Protein AF-0000000068953098 (afdb_homodimer)

pLDDT: mean 96.34, std 6.15, range [45.56, 98.94]

Nearest PDB structures (foldseek):
  1o9p-assembly1_B  TM=9.515E-01  e=8.679E-41  Bradyrhizobium japonicum
  1obk-assembly1_B  TM=9.467E-01  e=3.894E-40  Bradyrhizobium japonicum
  1obi-assembly1_B  TM=9.467E-01  e=7.819E-40  Bradyrhizobium japonicum
  1obl-assembly1_B  TM=9.465E-01  e=8.250E-40  Bradyrhizobium japonicum
  1o9n-assembly1_B  TM=9.454E-01  e=8.704E-40  Bradyrhizobium japonicum

Organism: Cupriavidus necator (strain ATCC 17699 / DSM 428 / KCTC 22496 / NCIMB 10442 / H16 / Stanier 337) (NCBI:txid381666)

Sequence (868 aa):
MDDFLDLPVRTLAAMVSRRELSAEAVVRAALARIAAQDAGILAWQHVGGDTAVAQARRLDAGGASGALPGVPLGAKDLMDTADMPTTYGSPIYAGHRPGVDAAAVALARSAGAVVVGKTVTTEFATFQPGPTRNPRAPADRPRTPGGSSSGSAAAVAAGMVPLAFGTQTAGSIVRPAAYCGVVGYKPTHGTLPLAGIKPLAPSLDTVGVLARRVDDAAFFIGTLARDAALADASTLRHAPLRIGICRTPHWERAGADTQAALDTAIRALERIGGTVRDFNLPQACHGLTEAQLDIMAFEALAAFAPEAREHAEDFSAAFARQLEAGRAVTGQRFHVALAYAEAARTAFNTAMAGFDVVLAPSAEGEAPAGLGATGDPIFCRMWSLLGTPCVHVPTGTGATGMPVGVTVTGPRHADARVLGMAHRLEQALGASLAMDDFLDLPVRTLAAMVSRRELSAEAVVRAALARIAAQDAGILAWQHVGGDTAVAQARRLDAGGASGALPGVPLGAKDLMDTADMPTTYGSPIYAGHRPGVDAAAVALARSAGAVVVGKTVTTEFATFQPGPTRNPRAPADRPRTPGGSSSGSAAAVAAGMVPLAFGTQTAGSIVRPAAYCGVVGYKPTHGTLPLAGIKPLAPSLDTVGVLARRVDDAAFFIGTLARDAALADASTLRHAPLRIGICRTPHWERAGADTQAALDTAIRALERIGGTVRDFNLPQACHGLTEAQLDIMAFEALAAFAPEAREHAEDFSAAFARQLEAGRAVTGQRFHVALAYAEAARTAFNTAMAGFDVVLAPSAEGEAPAGLGATGDPIFCRMWSLLGTPCVHVPTGTGATGMPVGVTVTGPRHADARVLGMAHRLEQALGASLA

Solvent-accessible surface area (backbone atoms only — not comparable to full-atom values): 40352 Å² total; per-residue (Å²): 128,76,68,64,64,74,46,58,55,68,58,44,18,49,34,26,53,69,62,75,36,52,20,37,58,50,39,50,48,30,50,51,43,38,69,72,48,33,85,82,25,40,21,60,71,41,75,37,59,69,62,27,45,53,51,18,46,50,35,52,74,72,60,27,58,61,81,29,17,28,39,43,29,35,37,31,19,46,42,27,27,47,90,43,70,31,32,34,43,37,78,89,28,70,81,33,62,39,85,48,35,7,8,51,55,28,40,40,43,69,27,24,29,31,59,40,28,24,12,27,25,10,33,65,61,44,62,38,53,50,81,33,34,19,66,74,37,52,86,92,56,46,19,15,15,22,27,14,18,20,8,22,22,25,30,28,53,67,58,32,26,55,32,14,35,23,45,24,56,40,23,8,33,38,33,3,10,30,29,32,46,22,21,6,38,38,48,26,56,72,61,49,56,62,39,53,39,75,65,42,23,72,92,28,46,24,57,30,32,25,15,77,38,54,50,44,40,31,33,51,54,12,56,68,37,49,17,66,64,33,32,44,12,55,74,48,82,80,81,85,51,33,34,19,42,33,63,67,96,56,44,89,57,46,33,71,44,24,51,48,24,47,51,53,51,50,53,36,37,42,72,74,66,30,47,78,45,83,37,81,77,51,78,70,51,71,58,35,52,62,35,33,52,45,42,41,19,34,37,29,36,44,37,39,28,32,49,54,74,76,44,52,86,66,49,52,72,58,50,47,50,45,37,52,54,10,71,72,43,45,30,57,58,39,48,51,33,53,54,46,42,55,53,22,42,54,48,47,50,61,68,37,74,83,38,68,32,32,39,30,53,32,37,43,37,55,47,50,80,38,55,81,45,27,70,68,43,78,58,24,24,41,46,27,57,54,24,25,19,36,34,26,42,54,66,50,58,34,95,86,60,35,19,26,21,28,24,30,24,41,51,62,80,40,46,34,58,28,44,23,51,44,30,52,46,51,52,40,48,52,56,66,75,95,128,75,68,65,64,74,46,57,54,69,58,45,17,50,34,26,52,70,63,75,36,52,20,37,59,48,38,50,47,30,51,50,44,38,70,72,47,33,87,81,23,38,20,60,72,41,75,36,60,70,61,26,44,53,50,19,46,50,35,51,72,72,59,26,59,62,82,30,18,26,40,43,27,35,36,29,19,45,42,26,27,47,90,43,72,32,30,33,46,36,78,87,28,71,83,34,63,39,86,48,36,6,10,53,56,28,40,41,44,69,27,24,30,32,60,39,28,25,12,28,24,11,33,66,59,44,63,38,53,51,81,32,33,19,68,74,38,52,86,91,56,45,19,16,14,22,28,13,20,20,7,20,22,25,31,28,53,66,58,31,27,56,33,12,36,24,45,26,55,40,22,9,33,37,32,4,9,30,30,31,45,22,20,6,38,39,48,26,54,71,62,49,56,62,39,51,39,74,64,43,24,72,93,29,46,24,57,30,32,25,16,76,37,55,52,44,40,31,32,52,52,12,57,66,37,49,17,65,63,34,31,44,13,55,75,49,84,75,69,90,49,35,34,18,42,31,65,67,97,56,46,89,56,45,33,70,44,23,52,49,22,47,50,52,50,50,52,36,37,42,73,74,65,31,46,78,43,82,35,79,77,52,80,70,50,71,58,35,51,63,33,32,52,44,43,42,19,34,36,30,36,45,37,40,27,31,50,53,74,77,42,52,87,65,50,51,72,58,51,47,48,45,37,52,55,10,72,73,44,45,29,56,56,38,51,50,33,53,53,46,41,55,53,22,42,54,50,48,50,60,68,38,73,83,38,66,32,32,39,30,55,31,37,44,36,53,46,52,78,37,56,82,45,27,72,68,42,77,60,24,24,41,47,26,55,54,26,24,19,37,34,26,42,54,65,52,58,35,94,86,60,34,20,24,22,30,22,29,23,40,52,63,81,40,46,35,60,28,44,22,50,44,30,51,46,49,50,41,48,52,55,64,76,94

Structure (mmCIF, N/CA/C/O backbone):
data_AF-0000000068953098-model_v1
#
loop_
_entity.id
_entity.type
_entity.pdbx_description
1 polymer Amidase
#
loop_
_atom_site.group_PDB
_atom_site.id
_atom_site.type_symbol
_atom_site.label_atom_id
_atom_site.label_alt_id
_atom_site.label_comp_id
_atom_site.label_asym_id
_atom_site.label_entity_id
_atom_site.label_seq_id
_atom_site.pdbx_PDB_ins_code
_atom_site.Cartn_x
_atom_site.Cartn_y
_atom_site.Cartn_z
_atom_site.occupancy
_atom_site.B_iso_or_equiv
_atom_site.auth_seq_id
_atom_site.auth_comp_id
_atom_site.auth_asym_id
_atom_site.auth_atom_id
_atom_site.pdbx_PDB_model_num
ATOM 1 N N . MET A 1 1 ? -0.558 28.578 32.344 1 50.16 1 MET A N 1
ATOM 2 C CA . MET A 1 1 ? -0.69 27.719 31.172 1 50.16 1 MET A CA 1
ATOM 3 C C . MET A 1 1 ? 0.66 27.5 30.484 1 50.16 1 MET A C 1
ATOM 5 O O . MET A 1 1 ? 1.492 28.406 30.453 1 50.16 1 MET A O 1
ATOM 9 N N . ASP A 1 2 ? 1.173 26.234 30.469 1 69.75 2 ASP A N 1
ATOM 10 C CA . ASP A 1 2 ? 2.547 25.906 30.109 1 69.75 2 ASP A CA 1
ATOM 11 C C . ASP A 1 2 ? 2.85 26.359 28.672 1 69.75 2 ASP A C 1
ATOM 13 O O . ASP A 1 2 ? 2.477 25.672 27.719 1 69.75 2 ASP A O 1
ATOM 17 N N . ASP A 1 3 ? 3.389 27.562 28.516 1 83.06 3 ASP A N 1
ATOM 18 C CA . ASP A 1 3 ? 3.676 28.328 27.312 1 83.06 3 ASP A CA 1
ATOM 19 C C . ASP A 1 3 ? 4.633 27.562 26.391 1 83.06 3 ASP A C 1
ATOM 21 O O . ASP A 1 3 ? 4.691 27.828 25.188 1 83.06 3 ASP A O 1
ATOM 25 N N . PHE A 1 4 ? 5.191 26.484 26.969 1 90.06 4 PHE A N 1
ATOM 26 C CA . PHE A 1 4 ? 6.215 25.828 26.156 1 90.06 4 PHE A CA 1
ATOM 27 C C . PHE A 1 4 ? 5.582 24.906 25.109 1 90.06 4 PHE A C 1
ATOM 29 O O . PHE A 1 4 ? 6.238 24.516 24.156 1 90.06 4 PHE A O 1
ATOM 36 N N . LEU A 1 5 ? 4.246 24.594 25.203 1 91.25 5 LEU A N 1
ATOM 37 C CA . LEU A 1 5 ? 3.562 23.766 24.203 1 91.25 5 LEU A CA 1
ATOM 38 C C . LEU A 1 5 ? 3.379 24.516 22.906 1 91.25 5 LEU A C 1
ATOM 40 O O . LEU A 1 5 ? 3.074 23.922 21.875 1 91.25 5 LEU A O 1
ATOM 44 N N . ASP A 1 6 ? 3.555 25.797 22.984 1 94.12 6 ASP A N 1
ATOM 45 C CA . ASP A 1 6 ? 3.35 26.625 21.797 1 94.12 6 ASP A CA 1
ATOM 46 C C . ASP A 1 6 ? 4.664 26.844 21.047 1 94.12 6 ASP A C 1
ATOM 48 O O . ASP A 1 6 ? 4.676 27.438 19.969 1 94.12 6 ASP A O 1
ATOM 52 N N . LEU A 1 7 ? 5.766 26.328 21.594 1 96.06 7 LEU A N 1
ATOM 53 C CA . LEU A 1 7 ? 7.07 26.469 20.953 1 96.06 7 LEU A CA 1
ATOM 54 C C . LEU A 1 7 ? 7.156 25.594 19.703 1 96.06 7 LEU A C 1
ATOM 56 O O . LEU A 1 7 ? 6.449 24.578 19.594 1 96.06 7 LEU A O 1
ATOM 60 N N . PRO A 1 8 ? 8.031 26.094 18.734 1 97.06 8 PRO A N 1
ATOM 61 C CA . PRO A 1 8 ? 8.32 25.172 17.625 1 97.06 8 PRO A CA 1
ATOM 62 C C . PRO A 1 8 ? 8.828 23.812 18.109 1 97.06 8 PRO A C 1
ATOM 64 O O . PRO A 1 8 ? 9.57 23.734 19.078 1 97.06 8 PRO A O 1
ATOM 67 N N . VAL A 1 9 ? 8.453 22.766 17.422 1 97.75 9 VAL A N 1
ATOM 68 C CA . VAL A 1 9 ? 8.758 21.391 17.797 1 97.75 9 VAL A CA 1
ATOM 69 C C . VAL A 1 9 ? 10.266 21.219 17.938 1 97.75 9 VAL A C 1
ATOM 71 O O . VAL A 1 9 ? 10.734 20.547 18.875 1 97.75 9 VAL A O 1
ATOM 74 N N . ARG A 1 10 ? 11.07 21.844 17.047 1 96.62 10 ARG A N 1
ATOM 75 C CA . ARG A 1 10 ? 12.523 21.75 17.141 1 96.62 10 ARG A CA 1
ATOM 76 C C . ARG A 1 10 ? 13.023 22.328 18.453 1 96.62 10 ARG A C 1
ATOM 78 O O . ARG A 1 10 ? 13.945 21.781 19.062 1 96.62 10 ARG A O 1
ATOM 85 N N . THR A 1 11 ? 12.445 23.453 18.797 1 96.81 11 THR A N 1
ATOM 86 C CA . THR A 1 11 ? 12.836 24.109 20.031 1 96.81 11 THR A CA 1
ATOM 87 C C . THR A 1 11 ? 12.445 23.266 21.25 1 96.81 11 THR A C 1
ATOM 89 O O . THR A 1 11 ? 13.25 23.094 22.172 1 96.81 11 THR A O 1
ATOM 92 N N . LEU A 1 12 ? 11.266 22.766 21.219 1 97.12 12 LEU A N 1
ATOM 93 C CA . LEU A 1 12 ? 10.773 21.938 22.312 1 97.12 12 LEU A CA 1
ATOM 94 C C . LEU A 1 12 ? 11.656 20.688 22.469 1 97.12 12 LEU A C 1
ATOM 96 O O . LEU A 1 12 ? 12.062 20.359 23.594 1 97.12 12 LEU A O 1
ATOM 100 N N . ALA A 1 13 ? 11.945 19.969 21.406 1 97.25 13 ALA A N 1
ATOM 101 C CA . ALA A 1 13 ? 12.773 18.766 21.422 1 97.25 13 ALA A CA 1
ATOM 102 C C . ALA A 1 13 ? 14.172 19.078 21.953 1 97.25 13 ALA A C 1
ATOM 104 O O . ALA A 1 13 ? 14.734 18.297 22.719 1 97.25 13 ALA A O 1
ATOM 105 N N . ALA A 1 14 ? 14.711 20.188 21.531 1 96.44 14 ALA A N 1
ATOM 106 C CA . ALA A 1 14 ? 16.047 20.594 21.969 1 96.44 14 ALA A CA 1
ATOM 107 C C . ALA A 1 14 ? 16.062 20.859 23.469 1 96.44 14 ALA A C 1
ATOM 109 O O . ALA A 1 14 ? 17.031 20.5 24.156 1 96.44 14 ALA A O 1
ATOM 110 N N . MET A 1 15 ? 15.055 21.5 23.938 1 96.62 15 MET A N 1
ATOM 111 C CA . MET A 1 15 ? 14.969 21.812 25.375 1 96.62 15 MET A CA 1
ATOM 112 C C . MET A 1 15 ? 14.898 20.531 26.188 1 96.62 15 MET A C 1
ATOM 114 O O . MET A 1 15 ? 15.5 20.438 27.266 1 96.62 15 MET A O 1
ATOM 118 N N . VAL A 1 16 ? 14.18 19.547 25.719 1 97.12 16 VAL A N 1
ATOM 119 C CA . VAL A 1 16 ? 14.086 18.266 26.406 1 97.12 16 VAL A CA 1
ATOM 120 C C . VAL A 1 16 ? 15.43 17.547 26.344 1 97.12 16 VAL A C 1
ATOM 122 O O . VAL A 1 16 ? 15.883 16.984 27.344 1 97.12 16 VAL A O 1
ATOM 125 N N . SER A 1 17 ? 16.062 17.531 25.172 1 95.69 17 SER A N 1
ATOM 126 C CA . SER A 1 17 ? 17.359 16.891 25 1 95.69 17 SER A CA 1
ATOM 127 C C . SER A 1 17 ? 18.406 17.484 25.938 1 95.69 17 SER A C 1
ATOM 129 O O . SER A 1 17 ? 19.281 16.781 26.422 1 95.69 17 SER A O 1
ATOM 131 N N . ARG A 1 18 ? 18.266 18.781 26.203 1 94.81 18 ARG A N 1
ATOM 132 C CA . ARG A 1 18 ? 19.219 19.5 27.047 1 94.81 18 ARG A CA 1
ATOM 133 C C . ARG A 1 18 ? 18.797 19.438 28.516 1 94.81 18 ARG A C 1
ATOM 135 O O . ARG A 1 18 ? 19.438 20.047 29.375 1 94.81 18 ARG A O 1
ATOM 142 N N . ARG A 1 19 ? 17.672 18.875 28.781 1 95 19 ARG A N 1
ATOM 143 C CA . ARG A 1 19 ? 17.141 18.656 30.125 1 95 19 ARG A CA 1
ATOM 144 C C . ARG A 1 19 ? 16.703 19.969 30.75 1 95 19 ARG A C 1
ATOM 146 O O . ARG A 1 19 ? 16.688 20.109 31.984 1 95 19 ARG A O 1
ATOM 153 N N . GLU A 1 20 ? 16.453 20.906 29.859 1 95.44 20 GLU A N 1
ATOM 154 C CA . GLU A 1 20 ? 15.828 22.141 30.328 1 95.44 20 GLU A CA 1
ATOM 155 C C . GLU A 1 20 ? 14.352 21.922 30.656 1 95.44 20 GLU A C 1
ATOM 157 O O . GLU A 1 20 ? 13.781 22.656 31.469 1 95.44 20 GLU A O 1
ATOM 162 N N . LEU A 1 21 ? 13.758 21 30 1 95.38 21 LEU A N 1
ATOM 163 C CA . LEU A 1 21 ? 12.422 20.469 30.234 1 95.38 21 LEU A CA 1
ATOM 164 C C . LEU A 1 21 ? 12.43 18.953 30.281 1 95.38 21 LEU A C 1
ATOM 166 O O . LEU A 1 21 ? 13.234 18.312 29.578 1 95.38 21 LEU A O 1
ATOM 170 N N . SER A 1 22 ? 11.602 18.422 31.109 1 96.69 22 SER A N 1
ATOM 171 C CA . SER A 1 22 ? 11.469 16.969 31.047 1 96.69 22 SER A CA 1
ATOM 172 C C . SER A 1 22 ? 10.375 16.562 30.062 1 96.69 22 SER A C 1
ATOM 174 O O . SER A 1 22 ? 9.414 17.312 29.859 1 96.69 22 SER A O 1
ATOM 176 N N . ALA A 1 23 ? 10.562 15.391 29.516 1 97.56 23 ALA A N 1
ATOM 177 C CA . ALA A 1 23 ? 9.516 14.836 28.672 1 97.56 23 ALA A CA 1
ATOM 178 C C . ALA A 1 23 ? 8.195 14.719 29.422 1 97.56 23 ALA A C 1
ATOM 180 O O . ALA A 1 23 ? 7.133 15.008 28.875 1 97.56 23 ALA A O 1
ATOM 181 N N . GLU A 1 24 ? 8.273 14.32 30.656 1 97.81 24 GLU A N 1
ATOM 182 C CA . GLU A 1 24 ? 7.074 14.188 31.484 1 97.81 24 GLU A CA 1
ATOM 183 C C . GLU A 1 24 ? 6.344 15.516 31.625 1 97.81 24 GLU A C 1
ATOM 185 O O . GLU A 1 24 ? 5.113 15.57 31.531 1 97.81 24 GLU A O 1
ATOM 190 N N . ALA A 1 25 ? 7.113 16.562 31.859 1 97.38 25 ALA A N 1
ATOM 191 C CA . ALA A 1 25 ? 6.492 17.875 32 1 97.38 25 ALA A CA 1
ATOM 192 C C . ALA A 1 25 ? 5.754 18.281 30.734 1 97.38 25 ALA A C 1
ATOM 194 O O . ALA A 1 25 ? 4.652 18.828 30.797 1 97.38 25 ALA A O 1
ATOM 195 N N . VAL A 1 26 ? 6.375 18.016 29.609 1 97.69 26 VAL A N 1
ATOM 196 C CA . VAL A 1 26 ? 5.789 18.375 28.328 1 97.69 26 VAL A CA 1
ATOM 197 C C . VAL A 1 26 ? 4.508 17.578 28.109 1 97.69 26 VAL A C 1
ATOM 199 O O . VAL A 1 26 ? 3.473 18.141 27.75 1 97.69 26 VAL A O 1
ATOM 202 N N . VAL A 1 27 ? 4.527 16.297 28.375 1 98.06 27 VAL A N 1
ATOM 203 C CA . VAL A 1 27 ? 3.4 15.391 28.141 1 98.06 27 VAL A CA 1
ATOM 204 C C . VAL A 1 27 ? 2.26 15.734 29.094 1 98.06 27 VAL A C 1
ATOM 206 O O . VAL A 1 27 ? 1.095 15.773 28.688 1 98.06 27 VAL A O 1
ATOM 209 N N . ARG A 1 28 ? 2.568 16.047 30.297 1 97.88 28 ARG A N 1
ATOM 210 C CA . ARG A 1 28 ? 1.547 16.422 31.281 1 97.88 28 ARG A CA 1
ATOM 211 C C . ARG A 1 28 ? 0.877 17.734 30.891 1 97.88 28 ARG A C 1
ATOM 213 O O . ARG A 1 28 ? -0.322 17.906 31.109 1 97.88 28 ARG A O 1
ATOM 220 N N . ALA A 1 29 ? 1.674 18.625 30.375 1 97.75 29 ALA A N 1
ATOM 221 C CA . ALA A 1 29 ? 1.097 19.891 29.906 1 97.75 29 ALA A CA 1
ATOM 222 C C . ALA A 1 29 ? 0.089 19.641 28.781 1 97.75 29 ALA A C 1
ATOM 224 O O . ALA A 1 29 ? -0.978 20.266 28.75 1 97.75 29 ALA A O 1
ATOM 225 N N . ALA A 1 30 ? 0.42 18.797 27.828 1 98.19 30 ALA A N 1
ATOM 226 C CA . ALA A 1 30 ? -0.498 18.453 26.75 1 98.19 30 ALA A CA 1
ATOM 227 C C . ALA A 1 30 ? -1.767 17.797 27.297 1 98.19 30 ALA A C 1
ATOM 229 O O . ALA A 1 30 ? -2.877 18.156 26.891 1 98.19 30 ALA A O 1
ATOM 230 N N . LEU A 1 31 ? -1.582 16.875 28.219 1 98.44 31 LEU A N 1
ATOM 231 C CA . LEU A 1 31 ? -2.717 16.172 28.812 1 98.44 31 LEU A CA 1
ATOM 232 C C . LEU A 1 31 ? -3.623 17.125 29.578 1 98.44 31 LEU A C 1
ATOM 234 O O . LEU A 1 31 ? -4.848 16.984 29.547 1 98.44 31 LEU A O 1
ATOM 238 N N . ALA A 1 32 ? -3.045 18.078 30.219 1 97.94 32 ALA A N 1
ATOM 239 C CA . ALA A 1 32 ? -3.826 19.062 30.938 1 97.94 32 ALA A CA 1
ATOM 240 C C . ALA A 1 32 ? -4.656 19.922 29.984 1 97.94 32 ALA A C 1
ATOM 242 O O . ALA A 1 32 ? -5.816 20.234 30.266 1 97.94 32 ALA A O 1
ATOM 243 N N . ARG A 1 33 ? -4.043 20.297 28.922 1 97.75 33 ARG A N 1
ATOM 244 C CA . ARG A 1 33 ? -4.77 21.094 27.938 1 97.75 33 ARG A CA 1
ATOM 245 C C . ARG A 1 33 ? -5.891 20.266 27.297 1 97.75 33 ARG A C 1
ATOM 247 O O . ARG A 1 33 ? -6.973 20.797 27.031 1 97.75 33 ARG A O 1
ATOM 254 N N . ILE A 1 34 ? -5.617 19 26.984 1 98.5 34 ILE A N 1
ATOM 255 C CA . ILE A 1 34 ? -6.645 18.094 26.469 1 98.5 34 ILE A CA 1
ATOM 256 C C . ILE A 1 34 ? -7.816 18.031 27.438 1 98.5 34 ILE A C 1
ATOM 258 O O . ILE A 1 34 ? -8.969 18.203 27.047 1 98.5 34 ILE A O 1
ATOM 262 N N . ALA A 1 35 ? -7.527 17.844 28.656 1 98.12 35 ALA A N 1
ATOM 263 C CA . ALA A 1 35 ? -8.562 17.734 29.688 1 98.12 35 ALA A CA 1
ATOM 264 C C . ALA A 1 35 ? -9.398 19.016 29.766 1 98.12 35 ALA A C 1
ATOM 266 O O . ALA A 1 35 ? -10.609 18.953 30 1 98.12 35 ALA A O 1
ATOM 267 N N . ALA A 1 36 ? -8.766 20.094 29.562 1 97.56 36 ALA A N 1
ATOM 268 C CA . ALA A 1 36 ? -9.414 21.391 29.734 1 97.56 36 ALA A CA 1
ATOM 269 C C . ALA A 1 36 ? -10.312 21.719 28.531 1 97.56 36 ALA A C 1
ATOM 271 O O . ALA A 1 36 ? -11.328 22.391 28.688 1 97.56 36 ALA A O 1
ATOM 272 N N . GLN A 1 37 ? -9.938 21.203 27.391 1 97.62 37 GLN A N 1
ATOM 273 C CA . GLN A 1 37 ? -10.562 21.766 26.188 1 97.62 37 GLN A CA 1
ATOM 274 C C . GLN A 1 37 ? -11.422 20.719 25.484 1 97.62 37 GLN A C 1
ATOM 276 O O . GLN A 1 37 ? -12.352 21.062 24.75 1 97.62 37 GLN A O 1
ATOM 281 N N . ASP A 1 38 ? -11.18 19.422 25.625 1 98.25 38 ASP A N 1
ATOM 282 C CA . ASP A 1 38 ? -11.672 18.438 24.672 1 98.25 38 ASP A CA 1
ATOM 283 C C . ASP A 1 38 ? -13.148 18.141 24.891 1 98.25 38 ASP A C 1
ATOM 285 O O . ASP A 1 38 ? -13.82 17.594 24.016 1 98.25 38 ASP A O 1
ATOM 289 N N . ALA A 1 39 ? -13.688 18.484 26.062 1 97.62 39 ALA A N 1
ATOM 290 C CA . ALA A 1 39 ? -15.117 18.281 26.297 1 97.62 39 ALA A CA 1
ATOM 291 C C . ALA A 1 39 ? -15.961 19.047 25.297 1 97.62 39 ALA A C 1
ATOM 293 O O . ALA A 1 39 ? -17.031 18.594 24.906 1 97.62 39 ALA A O 1
ATOM 294 N N . GLY A 1 40 ? -15.516 20.203 24.844 1 97.5 40 GLY A N 1
ATOM 295 C CA . GLY A 1 40 ? -16.25 21.031 23.906 1 97.5 40 GLY A CA 1
ATOM 296 C C . GLY A 1 40 ? -15.875 20.766 22.453 1 97.5 40 GLY A C 1
ATOM 297 O O . GLY A 1 40 ? -16.625 21.125 21.547 1 97.5 40 GLY A O 1
ATOM 298 N N . ILE A 1 41 ? -14.773 20.062 22.234 1 98.5 41 ILE A N 1
ATOM 299 C CA . ILE A 1 41 ? -14.242 19.906 20.875 1 98.5 41 ILE A CA 1
ATOM 300 C C . ILE A 1 41 ? -14.391 18.453 20.422 1 98.5 41 ILE A C 1
ATOM 302 O O . ILE A 1 41 ? -14.688 18.203 19.25 1 98.5 41 ILE A O 1
ATOM 306 N N . LEU A 1 42 ? -14.164 17.547 21.328 1 98.69 42 LEU A N 1
ATOM 307 C CA . LEU A 1 42 ? -14.273 16.109 21.078 1 98.69 42 LEU A CA 1
ATOM 308 C C . LEU A 1 42 ? -13.32 15.68 19.969 1 98.69 42 LEU A C 1
ATOM 310 O O . LEU A 1 42 ? -13.727 15.023 19.016 1 98.69 42 LEU A O 1
ATOM 314 N N . ALA A 1 43 ? -12.062 16.047 20.109 1 98.88 43 ALA A N 1
ATOM 315 C CA . ALA A 1 43 ? -11.031 15.742 19.109 1 98.88 43 ALA A CA 1
ATOM 316 C C . ALA A 1 43 ? -10.461 14.352 19.328 1 98.88 43 ALA A C 1
ATOM 318 O O . ALA A 1 43 ? -9.836 13.781 18.438 1 98.88 43 ALA A O 1
ATOM 319 N N . TRP A 1 44 ? -10.672 13.781 20.484 1 98.88 44 TRP A N 1
ATOM 320 C CA . TRP A 1 44 ? -9.969 12.562 20.859 1 98.88 44 TRP A CA 1
ATOM 321 C C . TRP A 1 44 ? -10.93 11.391 20.984 1 98.88 44 TRP A C 1
ATOM 323 O O . TRP A 1 44 ? -11.938 11.477 21.703 1 98.88 44 TRP A O 1
ATOM 333 N N . GLN A 1 45 ? -10.617 10.297 20.266 1 98.69 45 GLN A N 1
ATOM 334 C CA . GLN A 1 45 ? -11.328 9.031 20.422 1 98.69 45 GLN A CA 1
ATOM 335 C C . GLN A 1 45 ? -10.906 8.312 21.703 1 98.69 45 GLN A C 1
ATOM 337 O O . GLN A 1 45 ? -11.711 7.629 22.328 1 98.69 45 GLN A O 1
ATOM 342 N N . HIS A 1 46 ? -9.648 8.43 22.031 1 98.62 46 HIS A N 1
ATOM 343 C CA . HIS A 1 46 ? -9.047 7.848 23.234 1 98.62 46 HIS A CA 1
ATOM 344 C C . HIS A 1 46 ? -7.855 8.672 23.703 1 98.62 46 HIS A C 1
ATOM 346 O O . HIS A 1 46 ? -7.016 9.078 22.891 1 98.62 46 HIS A O 1
ATOM 352 N N . VAL A 1 47 ? -7.793 9.023 24.984 1 98.69 47 VAL A N 1
ATOM 353 C CA . VAL A 1 47 ? -6.629 9.664 25.594 1 98.69 47 VAL A CA 1
ATOM 354 C C . VAL A 1 47 ? -5.898 8.664 26.484 1 98.69 47 VAL A C 1
ATOM 356 O O . VAL A 1 47 ? -6.484 8.109 27.422 1 98.69 47 VAL A O 1
ATOM 359 N N . GLY A 1 48 ? -4.641 8.383 26.125 1 97.5 48 GLY A N 1
ATOM 360 C CA . GLY A 1 48 ? -3.846 7.438 26.891 1 97.5 48 GLY A CA 1
ATOM 361 C C . GLY A 1 48 ? -2.947 8.102 27.922 1 97.5 48 GLY A C 1
ATOM 362 O O . GLY A 1 48 ? -1.727 7.934 27.891 1 97.5 48 GLY A O 1
ATOM 363 N N . GLY A 1 49 ? -3.51 8.773 28.859 1 96.44 49 GLY A N 1
ATOM 364 C CA . GLY A 1 49 ? -2.762 9.617 29.781 1 96.44 49 GLY A CA 1
ATOM 365 C C . GLY A 1 49 ? -1.717 8.852 30.562 1 96.44 49 GLY A C 1
ATOM 366 O O . GLY A 1 49 ? -0.539 9.219 30.562 1 96.44 49 GLY A O 1
ATOM 367 N N . ASP A 1 50 ? -2.057 7.742 31.234 1 95.81 50 ASP A N 1
ATOM 368 C CA . ASP A 1 50 ? -1.135 6.984 32.062 1 95.81 50 ASP A CA 1
ATOM 369 C C . ASP A 1 50 ? -0.008 6.375 31.234 1 95.81 50 ASP A C 1
ATOM 371 O O . ASP A 1 50 ? 1.161 6.441 31.625 1 95.81 50 ASP A O 1
ATOM 375 N N . THR A 1 51 ? -0.405 5.879 30.141 1 95.5 51 THR A N 1
ATOM 376 C CA . THR A 1 51 ? 0.576 5.27 29.25 1 95.5 51 THR A CA 1
ATOM 377 C C . THR A 1 51 ? 1.551 6.316 28.719 1 95.5 51 THR A C 1
ATOM 379 O O . THR A 1 51 ? 2.754 6.066 28.641 1 95.5 51 THR A O 1
ATOM 382 N N . ALA A 1 52 ? 1.062 7.457 28.375 1 97.94 52 ALA A N 1
ATOM 383 C CA . ALA A 1 52 ? 1.892 8.539 27.844 1 97.94 52 ALA A CA 1
ATOM 384 C C . ALA A 1 52 ? 2.883 9.031 28.891 1 97.94 52 ALA A C 1
ATOM 386 O O . ALA A 1 52 ? 4.062 9.234 28.594 1 97.94 52 ALA A O 1
ATOM 387 N N . VAL A 1 53 ? 2.379 9.195 30.094 1 98.25 53 VAL A N 1
ATOM 388 C CA . VAL A 1 53 ? 3.229 9.688 31.188 1 98.25 53 VAL A CA 1
ATOM 389 C C . VAL A 1 53 ? 4.312 8.656 31.5 1 98.25 53 VAL A C 1
ATOM 391 O O . VAL A 1 53 ? 5.473 9.008 31.703 1 98.25 53 VAL A O 1
ATOM 394 N N . ALA A 1 54 ? 3.963 7.414 31.547 1 97.5 54 ALA A N 1
ATOM 395 C CA . ALA A 1 54 ? 4.934 6.352 31.781 1 97.5 54 ALA A CA 1
ATOM 396 C C . ALA A 1 54 ? 6.02 6.34 30.719 1 97.5 54 ALA A C 1
ATOM 398 O O . ALA A 1 54 ? 7.203 6.172 31.031 1 97.5 54 ALA A O 1
ATOM 399 N N . GLN A 1 55 ? 5.637 6.504 29.484 1 95.62 55 GLN A N 1
ATOM 400 C CA . GLN A 1 55 ? 6.602 6.551 28.391 1 95.62 55 GLN A CA 1
ATOM 401 C C . GLN A 1 55 ? 7.531 7.754 28.531 1 95.62 55 GLN A C 1
ATOM 403 O O . GLN A 1 55 ? 8.742 7.637 28.312 1 95.62 55 GLN A O 1
ATOM 408 N N . ALA A 1 56 ? 6.941 8.875 28.859 1 97.69 56 ALA A N 1
ATOM 409 C CA . ALA A 1 56 ? 7.734 10.086 29.031 1 97.69 56 ALA A CA 1
ATOM 410 C C . ALA A 1 56 ? 8.766 9.914 30.141 1 97.69 56 ALA A C 1
ATOM 412 O O . ALA A 1 56 ? 9.906 10.352 30.016 1 97.69 56 ALA A O 1
ATOM 413 N N . ARG A 1 57 ? 8.367 9.242 31.188 1 97.44 57 ARG A N 1
ATOM 414 C CA . ARG A 1 57 ? 9.266 8.992 32.312 1 97.44 57 ARG A CA 1
ATOM 415 C C . ARG A 1 57 ? 10.43 8.102 31.891 1 97.44 57 ARG A C 1
ATOM 417 O O . ARG A 1 57 ? 11.57 8.328 32.281 1 97.44 57 ARG A O 1
ATOM 424 N N . ARG A 1 58 ? 10.117 7.156 31.141 1 95.62 58 ARG A N 1
ATOM 425 C CA . ARG A 1 58 ? 11.172 6.273 30.625 1 95.62 58 ARG A CA 1
ATOM 426 C C . ARG A 1 58 ? 12.156 7.035 29.75 1 95.62 58 ARG A C 1
ATOM 428 O O . ARG A 1 58 ? 13.359 6.77 29.781 1 95.62 58 ARG A O 1
ATOM 435 N N . LEU A 1 59 ? 11.641 7.879 28.922 1 95.38 59 LEU A N 1
ATOM 436 C CA . LEU A 1 59 ? 12.492 8.695 28.078 1 95.38 59 LEU A CA 1
ATOM 437 C C . LEU A 1 59 ? 13.43 9.562 28.906 1 95.38 59 LEU A C 1
ATOM 439 O O . LEU A 1 59 ? 14.617 9.68 28.594 1 95.38 59 LEU A O 1
ATOM 443 N N . ASP A 1 60 ? 12.852 10.133 29.906 1 96.62 60 ASP A N 1
ATOM 444 C CA . ASP A 1 60 ? 13.648 10.984 30.781 1 96.62 60 ASP A CA 1
ATOM 445 C C . ASP A 1 60 ? 14.758 10.172 31.453 1 96.62 60 ASP A C 1
ATOM 447 O O . ASP A 1 60 ? 15.883 10.648 31.594 1 96.62 60 ASP A O 1
ATOM 451 N N . ALA A 1 61 ? 14.422 9.039 31.891 1 95.25 61 ALA A N 1
ATOM 452 C CA . ALA A 1 61 ? 15.367 8.18 32.594 1 95.25 61 ALA A CA 1
ATOM 453 C C . ALA A 1 61 ? 16.484 7.711 31.656 1 95.25 61 ALA A C 1
ATOM 455 O O . ALA A 1 61 ? 17.625 7.547 32.094 1 95.25 61 ALA A O 1
ATOM 456 N N . GLY A 1 62 ? 16.172 7.477 30.438 1 90.69 62 GLY A N 1
ATOM 457 C CA . GLY A 1 62 ? 17.125 6.934 29.484 1 90.69 62 GLY A CA 1
ATOM 458 C C . GLY A 1 62 ? 17.953 8 28.781 1 90.69 62 GLY A C 1
ATOM 459 O O . GLY A 1 62 ? 18.797 7.695 27.938 1 90.69 62 GLY A O 1
ATOM 460 N N . GLY A 1 63 ? 17.812 9.258 29.109 1 84.06 63 GLY A N 1
ATOM 461 C CA . GLY A 1 63 ? 18.609 10.328 28.547 1 84.06 63 GLY A CA 1
ATOM 462 C C . GLY A 1 63 ? 17.938 11.016 27.359 1 84.06 63 GLY A C 1
ATOM 463 O O . GLY A 1 63 ? 18.578 11.773 26.641 1 84.06 63 GLY A O 1
ATOM 464 N N . ALA A 1 64 ? 16.703 10.852 27.156 1 78.75 64 ALA A N 1
ATOM 465 C CA . ALA A 1 64 ? 15.875 11.508 26.141 1 78.75 64 ALA A CA 1
ATOM 466 C C . ALA A 1 64 ? 16.594 11.57 24.797 1 78.75 64 ALA A C 1
ATOM 468 O O . ALA A 1 64 ? 16.844 12.656 24.281 1 78.75 64 ALA A O 1
ATOM 469 N N . SER A 1 65 ? 16.859 10.531 24.141 1 81.75 65 SER A N 1
ATOM 470 C CA . SER A 1 65 ? 17.578 10.453 22.875 1 81.75 65 SER A CA 1
ATOM 471 C C . SER A 1 65 ? 16.609 10.469 21.688 1 81.75 65 SER A C 1
ATOM 473 O O . SER A 1 65 ? 15.391 10.414 21.875 1 81.75 65 SER A O 1
ATOM 475 N N . GLY A 1 66 ? 17.094 10.828 20.531 1 90.62 66 GLY A N 1
ATOM 476 C CA . GLY A 1 66 ? 16.312 10.883 19.312 1 90.62 66 GLY A CA 1
ATOM 477 C C . GLY A 1 66 ? 16.062 12.297 18.828 1 90.62 66 GLY A C 1
ATOM 478 O O . GLY A 1 66 ? 16.422 13.258 19.5 1 90.62 66 GLY A O 1
ATOM 479 N N . ALA A 1 67 ? 15.344 12.43 17.781 1 96.38 67 ALA A N 1
ATOM 480 C CA . ALA A 1 67 ? 15.125 13.727 17.141 1 96.38 67 ALA A CA 1
ATOM 481 C C . ALA A 1 67 ? 13.898 14.422 17.719 1 96.38 67 ALA A C 1
ATOM 483 O O . ALA A 1 67 ? 13.789 15.648 17.656 1 96.38 67 ALA A O 1
ATOM 484 N N . LEU A 1 68 ? 12.945 13.625 18.406 1 98.19 68 LEU A N 1
ATOM 485 C CA . LEU A 1 68 ? 11.68 14.188 18.875 1 98.19 68 LEU A CA 1
ATOM 486 C C . LEU A 1 68 ? 11.43 13.844 20.328 1 98.19 68 LEU A C 1
ATOM 488 O O . LEU A 1 68 ? 10.32 13.461 20.703 1 98.19 68 LEU A O 1
ATOM 492 N N . PRO A 1 69 ? 12.461 13.953 21.188 1 97.62 69 PRO A N 1
ATOM 493 C CA . PRO A 1 69 ? 12.25 13.508 22.562 1 97.62 69 PRO A CA 1
ATOM 494 C C . PRO A 1 69 ? 11.156 14.289 23.281 1 97.62 69 PRO A C 1
ATOM 496 O O . PRO A 1 69 ? 11.25 15.516 23.391 1 97.62 69 PRO A O 1
ATOM 499 N N . GLY A 1 70 ? 10.156 13.531 23.703 1 97.12 70 GLY A N 1
ATOM 500 C CA . GLY A 1 70 ? 9.141 14.086 24.594 1 97.12 70 GLY A CA 1
ATOM 501 C C . GLY A 1 70 ? 8.055 14.852 23.844 1 97.12 70 GLY A C 1
ATOM 502 O O . GLY A 1 70 ? 7.113 15.352 24.469 1 97.12 70 GLY A O 1
ATOM 503 N N . VAL A 1 71 ? 8.133 14.977 22.516 1 98.19 71 VAL A N 1
ATOM 504 C CA . VAL A 1 71 ? 7.141 15.711 21.75 1 98.19 71 VAL A CA 1
ATOM 505 C C . VAL A 1 71 ? 5.801 14.984 21.797 1 98.19 71 VAL A C 1
ATOM 507 O O . VAL A 1 71 ? 5.707 13.828 21.375 1 98.19 71 VAL A O 1
ATOM 510 N N . PRO A 1 72 ? 4.734 15.594 22.375 1 98.56 72 PRO A N 1
ATOM 511 C CA . PRO A 1 72 ? 3.418 14.945 22.359 1 98.56 72 PRO A CA 1
ATOM 512 C C . PRO A 1 72 ? 2.838 14.828 20.953 1 98.56 72 PRO A C 1
ATOM 514 O O . PRO A 1 72 ? 2.947 15.758 20.156 1 98.56 72 PRO A O 1
ATOM 517 N N . LEU A 1 73 ? 2.262 13.711 20.672 1 98.81 73 LEU A N 1
ATOM 518 C CA . LEU A 1 73 ? 1.793 13.383 19.344 1 98.81 73 LEU A CA 1
ATOM 519 C C . LEU A 1 73 ? 0.396 12.773 19.391 1 98.81 73 LEU A C 1
ATOM 521 O O . LEU A 1 73 ? 0.119 11.906 20.219 1 98.81 73 LEU A O 1
ATOM 525 N N . GLY A 1 74 ? -0.506 13.281 18.562 1 98.94 74 GLY A N 1
ATOM 526 C CA . GLY A 1 74 ? -1.769 12.602 18.312 1 98.94 74 GLY A CA 1
ATOM 527 C C . GLY A 1 74 ? -1.701 11.609 17.172 1 98.94 74 GLY A C 1
ATOM 528 O O . GLY A 1 74 ? -1.159 11.914 16.109 1 98.94 74 GLY A O 1
ATOM 529 N N . ALA A 1 75 ? -2.205 10.398 17.375 1 98.88 75 ALA A N 1
ATOM 530 C CA . ALA A 1 75 ? -2.324 9.398 16.312 1 98.88 75 ALA A CA 1
ATOM 531 C C . ALA A 1 75 ? -3.773 9.266 15.859 1 98.88 75 ALA A C 1
ATOM 533 O O . ALA A 1 75 ? -4.672 9.039 16.672 1 98.88 75 ALA A O 1
ATOM 534 N N . LYS A 1 76 ? -4.004 9.438 14.531 1 98.88 76 LYS A N 1
ATOM 535 C CA . LYS A 1 76 ? -5.34 9.242 13.984 1 98.88 76 LYS A CA 1
ATOM 536 C C . LYS A 1 76 ? -5.871 7.848 14.305 1 98.88 76 LYS A C 1
ATOM 538 O O . LYS A 1 76 ? -5.168 6.852 14.125 1 98.88 76 LYS A O 1
ATOM 543 N N . ASP A 1 77 ? -7.094 7.746 14.82 1 98.88 77 ASP A N 1
ATOM 544 C CA . ASP A 1 77 ? -7.668 6.465 15.219 1 98.88 77 ASP A CA 1
ATOM 545 C C . ASP A 1 77 ? -7.93 5.578 14.008 1 98.88 77 ASP A C 1
ATOM 547 O O . ASP A 1 77 ? -8.984 4.945 13.906 1 98.88 77 ASP A O 1
ATOM 551 N N . LEU A 1 78 ? -7.137 5.664 13.078 1 98.81 78 LEU A N 1
ATOM 552 C CA . LEU A 1 78 ? -7.004 4.805 11.906 1 98.81 78 LEU A CA 1
ATOM 553 C C . LEU A 1 78 ? -5.727 3.977 11.984 1 98.81 78 LEU A C 1
ATOM 555 O O . LEU A 1 78 ? -5.59 2.977 11.273 1 98.81 78 LEU A O 1
ATOM 559 N N . MET A 1 79 ? -4.793 4.402 12.812 1 98.88 79 MET A N 1
ATOM 560 C CA . MET A 1 79 ? -3.463 3.826 12.977 1 98.88 79 MET A CA 1
ATOM 561 C C . MET A 1 79 ? -3.406 2.928 14.211 1 98.88 79 MET A C 1
ATOM 563 O O . MET A 1 79 ? -3.709 3.369 15.32 1 98.88 79 MET A O 1
ATOM 567 N N . ASP A 1 80 ? -2.938 1.728 14.023 1 98.62 80 ASP A N 1
ATOM 568 C CA . ASP A 1 80 ? -2.877 0.762 15.117 1 98.62 80 ASP A CA 1
ATOM 569 C C . ASP A 1 80 ? -1.876 1.201 16.188 1 98.62 80 ASP A C 1
ATOM 571 O O . ASP A 1 80 ? -0.826 1.761 15.867 1 98.62 80 ASP A O 1
ATOM 575 N N . THR A 1 81 ? -2.229 1.004 17.359 1 98.06 81 THR A N 1
ATOM 576 C CA . THR A 1 81 ? -1.359 1.137 18.516 1 98.06 81 THR A CA 1
ATOM 577 C C . THR A 1 81 ? -1.479 -0.085 19.422 1 98.06 81 THR A C 1
ATOM 579 O O . THR A 1 81 ? -2.582 -0.591 19.656 1 98.06 81 THR A O 1
ATOM 582 N N . ALA A 1 82 ? -0.415 -0.516 19.906 1 96.62 82 ALA A N 1
ATOM 583 C CA . ALA A 1 82 ? -0.418 -1.727 20.719 1 96.62 82 ALA A CA 1
ATOM 584 C C . ALA A 1 82 ? -0.958 -1.442 22.125 1 96.62 82 ALA A C 1
ATOM 586 O O . ALA A 1 82 ? -1.502 -2.334 22.781 1 96.62 82 ALA A O 1
ATOM 587 N N . ASP A 1 83 ? -0.875 -0.234 22.578 1 96.81 83 ASP A N 1
ATOM 588 C CA . ASP A 1 83 ? -1.131 0.085 23.984 1 96.81 83 ASP A CA 1
ATOM 589 C C . ASP A 1 83 ? -2.461 0.818 24.141 1 96.81 83 ASP A C 1
ATOM 591 O O . ASP A 1 83 ? -2.865 1.142 25.266 1 96.81 83 ASP A O 1
ATOM 595 N N . MET A 1 84 ? -3.139 1.119 23.031 1 97.12 84 MET A N 1
ATOM 596 C CA . MET A 1 84 ? -4.434 1.796 23.031 1 97.12 84 MET A CA 1
ATOM 597 C C . MET A 1 84 ? -5.391 1.135 22.047 1 97.12 84 MET A C 1
ATOM 599 O O . MET A 1 84 ? -4.961 0.468 21.094 1 97.12 84 MET A O 1
ATOM 603 N N . PRO A 1 85 ? -6.742 1.297 22.281 1 98 85 PRO A N 1
ATOM 604 C CA . PRO A 1 85 ? -7.68 0.826 21.25 1 98 85 PRO A CA 1
ATOM 605 C C . PRO A 1 85 ? -7.551 1.589 19.938 1 98 85 PRO A C 1
ATOM 607 O O . PRO A 1 85 ? -7.109 2.742 19.922 1 98 85 PRO A O 1
ATOM 610 N N . THR A 1 86 ? -7.816 0.978 18.891 1 98.62 86 THR A N 1
ATOM 611 C CA . THR A 1 86 ? -7.996 1.58 17.578 1 98.62 86 THR A CA 1
ATOM 612 C C . THR A 1 86 ? -9.328 1.149 16.969 1 98.62 86 THR A C 1
ATOM 614 O O . THR A 1 86 ? -9.555 -0.041 16.75 1 98.62 86 THR A O 1
ATOM 617 N N . THR A 1 87 ? -10.188 2.137 16.594 1 98.5 87 THR A N 1
ATOM 618 C CA . THR A 1 87 ? -11.562 1.756 16.328 1 98.5 87 THR A CA 1
ATOM 619 C C . THR A 1 87 ? -11.953 2.127 14.891 1 98.5 87 THR A C 1
ATOM 621 O O . THR A 1 87 ? -13.062 1.833 14.445 1 98.5 87 THR A O 1
ATOM 624 N N . TYR A 1 88 ? -11.133 2.748 14.117 1 98.62 88 TYR A N 1
ATOM 625 C CA . TYR A 1 88 ? -11.266 3.068 12.703 1 98.62 88 TYR A CA 1
ATOM 626 C C . TYR A 1 88 ? -12.531 3.861 12.43 1 98.62 88 TYR A C 1
ATOM 628 O O . TYR A 1 88 ? -13.133 3.744 11.359 1 98.62 88 TYR A O 1
ATOM 636 N N . GLY A 1 89 ? -13.047 4.555 13.422 1 98.12 89 GLY A N 1
ATOM 637 C CA . GLY A 1 89 ? -14.242 5.375 13.266 1 98.12 89 GLY A CA 1
ATOM 638 C C . GLY A 1 89 ? -15.5 4.562 13.023 1 98.12 89 GLY A C 1
ATOM 639 O O . GLY A 1 89 ? -16.484 5.082 12.508 1 98.12 89 GLY A O 1
ATOM 640 N N . SER A 1 90 ? -15.531 3.311 13.305 1 98.25 90 SER A N 1
ATOM 641 C CA . SER A 1 90 ? -16.656 2.438 12.977 1 98.25 90 SER A CA 1
ATOM 642 C C . SER A 1 90 ? -17.094 1.626 14.188 1 98.25 90 SER A C 1
ATOM 644 O O . SER A 1 90 ? -16.266 1.16 14.969 1 98.25 90 SER A O 1
ATOM 646 N N . PRO A 1 91 ? -18.438 1.393 14.375 1 97.31 91 PRO A N 1
ATOM 647 C CA . PRO A 1 91 ? -18.906 0.529 15.461 1 97.31 91 PRO A CA 1
ATOM 648 C C . PRO A 1 91 ? -18.438 -0.916 15.312 1 97.31 91 PRO A C 1
ATOM 650 O O . PRO A 1 91 ? -18.406 -1.659 16.297 1 97.31 91 PRO A O 1
ATOM 653 N N . ILE A 1 92 ? -18.062 -1.314 14.102 1 97.5 92 ILE A N 1
ATOM 654 C CA . ILE A 1 92 ? -17.578 -2.664 13.852 1 97.5 92 ILE A CA 1
ATOM 655 C C . ILE A 1 92 ? -16.359 -2.945 14.734 1 97.5 92 ILE A C 1
ATOM 657 O O . ILE A 1 92 ? -16.156 -4.074 15.188 1 97.5 92 ILE A O 1
ATOM 661 N N . TYR A 1 93 ? -15.617 -1.877 15.07 1 97.88 93 TYR A N 1
ATOM 662 C CA . TYR A 1 93 ? -14.336 -2.066 15.75 1 97.88 93 TYR A CA 1
ATOM 663 C C . TYR A 1 93 ? -14.336 -1.391 17.109 1 97.88 93 TYR A C 1
ATOM 665 O O . TYR A 1 93 ? -13.281 -1.042 17.641 1 97.88 93 TYR A O 1
ATOM 673 N N . ALA A 1 94 ? -15.383 -1.037 17.781 1 95.12 94 ALA A N 1
ATOM 674 C CA . ALA A 1 94 ? -15.523 -0.353 19.078 1 95.12 94 ALA A CA 1
ATOM 675 C C . ALA A 1 94 ? -14.648 -1.004 20.141 1 95.12 94 ALA A C 1
ATOM 677 O O . ALA A 1 94 ? -14.086 -0.316 20.984 1 95.12 94 ALA A O 1
ATOM 678 N N . GLY A 1 95 ? -14.352 -2.264 20.141 1 93.31 95 GLY A N 1
ATOM 679 C CA . GLY A 1 95 ? -13.562 -2.936 21.156 1 93.31 95 GLY A CA 1
ATOM 680 C C . GLY A 1 95 ? -12.258 -3.494 20.641 1 93.31 95 GLY A C 1
ATOM 681 O O . GLY A 1 95 ? -11.555 -4.227 21.344 1 93.31 95 GLY A O 1
ATOM 682 N N . HIS A 1 96 ? -11.93 -2.982 19.5 1 96.75 96 HIS A N 1
ATOM 683 C CA . HIS A 1 96 ? -10.75 -3.529 18.828 1 96.75 96 HIS A CA 1
ATOM 684 C C . HIS A 1 96 ? -9.469 -3.025 19.484 1 96.75 96 HIS A C 1
ATOM 686 O O . HIS A 1 96 ? -9.336 -1.831 19.766 1 96.75 96 HIS A O 1
ATOM 692 N N . ARG A 1 97 ? -8.523 -3.908 19.766 1 96.62 97 ARG A N 1
ATOM 693 C CA . ARG A 1 97 ? -7.203 -3.598 20.297 1 96.62 97 ARG A CA 1
ATOM 694 C C . ARG A 1 97 ? -6.113 -4.27 19.469 1 96.62 97 ARG A C 1
ATOM 696 O O . ARG A 1 97 ? -5.906 -5.48 19.562 1 96.62 97 ARG A O 1
ATOM 703 N N . PRO A 1 98 ? -5.406 -3.469 18.719 1 96.12 98 PRO A N 1
ATOM 704 C CA . PRO A 1 98 ? -4.312 -4.059 17.953 1 96.12 98 PRO A CA 1
ATOM 705 C C . PRO A 1 98 ? -3.193 -4.605 18.844 1 96.12 98 PRO A C 1
ATOM 707 O O . PRO A 1 98 ? -3.027 -4.16 19.969 1 96.12 98 PRO A O 1
ATOM 710 N N . GLY A 1 99 ? -2.418 -5.535 18.281 1 93.75 99 GLY A N 1
ATOM 711 C CA . GLY A 1 99 ? -1.316 -6.121 19.031 1 93.75 99 GLY A CA 1
ATOM 712 C C . GLY A 1 99 ? 0.012 -5.434 18.766 1 93.75 99 GLY A C 1
ATOM 713 O O . GLY A 1 99 ? 0.978 -5.637 19.5 1 93.75 99 GLY A O 1
ATOM 714 N N . VAL A 1 100 ? 0.043 -4.699 17.734 1 95.69 100 VAL A N 1
ATOM 715 C CA . VAL A 1 100 ? 1.281 -4.055 17.312 1 95.69 100 VAL A CA 1
ATOM 716 C C . VAL A 1 100 ? 0.989 -2.633 16.844 1 95.69 100 VAL A C 1
ATOM 718 O O . VAL A 1 100 ? -0.122 -2.336 16.391 1 95.69 100 VAL A O 1
ATOM 721 N N . ASP A 1 101 ? 2.01 -1.726 16.953 1 98.38 101 ASP A N 1
ATOM 722 C CA . ASP A 1 101 ? 1.877 -0.366 16.438 1 98.38 101 ASP A CA 1
ATOM 723 C C . ASP A 1 101 ? 1.885 -0.352 14.914 1 98.38 101 ASP A C 1
ATOM 725 O O . ASP A 1 101 ? 2.539 -1.185 14.281 1 98.38 101 ASP A O 1
ATOM 729 N N . ALA A 1 102 ? 1.053 0.569 14.359 1 98.75 102 ALA A N 1
ATOM 730 C CA . ALA A 1 102 ? 1.362 0.924 12.977 1 98.75 102 ALA A CA 1
ATOM 731 C C . ALA A 1 102 ? 2.824 1.336 12.828 1 98.75 102 ALA A C 1
ATOM 733 O O . ALA A 1 102 ? 3.414 1.897 13.758 1 98.75 102 ALA A O 1
ATOM 734 N N . ALA A 1 103 ? 3.367 1.099 11.695 1 98.81 103 ALA A N 1
ATOM 735 C CA . ALA A 1 103 ? 4.781 1.364 11.445 1 98.81 103 ALA A CA 1
ATOM 736 C C . ALA A 1 103 ? 5.113 2.834 11.68 1 98.81 103 ALA A C 1
ATOM 738 O O . ALA A 1 103 ? 6.121 3.156 12.312 1 98.81 103 ALA A O 1
ATOM 739 N N . ALA A 1 104 ? 4.301 3.709 11.172 1 98.88 104 ALA A N 1
ATOM 740 C CA . ALA A 1 104 ? 4.539 5.141 11.344 1 98.88 104 ALA A CA 1
ATOM 741 C C . ALA A 1 104 ? 4.547 5.523 12.82 1 98.88 104 ALA A C 1
ATOM 743 O O . ALA A 1 104 ? 5.348 6.363 13.242 1 98.88 104 ALA A O 1
ATOM 744 N N . VAL A 1 105 ? 3.666 4.957 13.609 1 98.88 105 VAL A N 1
ATOM 745 C CA . VAL A 1 105 ? 3.607 5.207 15.047 1 98.88 105 VAL A CA 1
ATOM 746 C C . VAL A 1 105 ? 4.891 4.711 15.711 1 98.88 105 VAL A C 1
ATOM 748 O O . VAL A 1 105 ? 5.488 5.418 16.531 1 98.88 105 VAL A O 1
ATOM 751 N N . ALA A 1 106 ? 5.309 3.514 15.359 1 98.69 106 ALA A N 1
ATOM 752 C CA . ALA A 1 106 ? 6.531 2.943 15.914 1 98.69 106 ALA A CA 1
ATOM 753 C C . ALA A 1 106 ? 7.742 3.805 15.57 1 98.69 106 ALA A C 1
ATOM 755 O O . ALA A 1 106 ? 8.633 3.994 16.391 1 98.69 106 ALA A O 1
ATOM 756 N N . LEU A 1 107 ? 7.773 4.27 14.328 1 98.62 107 LEU A N 1
ATOM 757 C CA . LEU A 1 107 ? 8.859 5.148 13.914 1 98.62 107 LEU A CA 1
ATOM 758 C C . LEU A 1 107 ? 8.883 6.422 14.758 1 98.62 107 LEU A C 1
ATOM 760 O O . LEU A 1 107 ? 9.945 6.871 15.18 1 98.62 107 LEU A O 1
ATOM 764 N N . ALA A 1 108 ? 7.73 7 15 1 98.69 108 ALA A N 1
ATOM 765 C CA . ALA A 1 108 ? 7.637 8.203 15.82 1 98.69 108 ALA A CA 1
ATOM 766 C C . ALA A 1 108 ? 8.109 7.938 17.25 1 98.69 108 ALA A C 1
ATOM 768 O O . ALA A 1 108 ? 8.859 8.727 17.812 1 98.69 108 ALA A O 1
ATOM 769 N N . ARG A 1 109 ? 7.672 6.859 17.812 1 97.62 109 ARG A N 1
ATOM 770 C CA . ARG A 1 109 ? 8.094 6.484 19.156 1 97.62 109 ARG A CA 1
ATOM 771 C C . ARG A 1 109 ? 9.602 6.273 19.219 1 97.62 109 ARG A C 1
ATOM 773 O O . ARG A 1 109 ? 10.25 6.672 20.188 1 97.62 109 ARG A O 1
ATOM 780 N N . SER A 1 110 ? 10.133 5.605 18.203 1 96.69 110 SER A N 1
ATOM 781 C CA . SER A 1 110 ? 11.578 5.379 18.141 1 96.69 110 SER A CA 1
ATOM 782 C C . SER A 1 110 ? 12.344 6.691 18.062 1 96.69 110 SER A C 1
ATOM 784 O O . SER A 1 110 ? 13.484 6.777 18.516 1 96.69 110 SER A O 1
ATOM 786 N N . ALA A 1 111 ? 11.688 7.707 17.5 1 97.81 111 ALA A N 1
ATOM 787 C CA . ALA A 1 111 ? 12.312 9.023 17.406 1 97.81 111 ALA A CA 1
ATOM 788 C C . ALA A 1 111 ? 12.164 9.797 18.703 1 97.81 111 ALA A C 1
ATOM 790 O O . ALA A 1 111 ? 12.703 10.898 18.844 1 97.81 111 ALA A O 1
ATOM 791 N N . GLY A 1 112 ? 11.422 9.305 19.688 1 97.5 112 GLY A N 1
ATOM 792 C CA . GLY A 1 112 ? 11.305 9.891 21 1 97.5 112 GLY A CA 1
ATOM 793 C C . GLY A 1 112 ? 9.969 10.57 21.25 1 97.5 112 GLY A C 1
ATOM 794 O O . GLY A 1 112 ? 9.703 11.047 22.344 1 97.5 112 GLY A O 1
ATOM 795 N N . ALA A 1 113 ? 9.094 10.617 20.219 1 98.31 113 ALA A N 1
ATOM 796 C CA . ALA A 1 113 ? 7.773 11.219 20.406 1 98.31 113 ALA A CA 1
ATOM 797 C C . ALA A 1 113 ? 6.914 10.391 21.344 1 98.31 113 ALA A C 1
ATOM 799 O O . ALA A 1 113 ? 7.137 9.188 21.516 1 98.31 113 ALA A O 1
ATOM 800 N N . VAL A 1 114 ? 5.988 11.023 22 1 98.44 114 VAL A N 1
ATOM 801 C CA . VAL A 1 114 ? 5.082 10.352 22.922 1 98.44 114 VAL A CA 1
ATOM 802 C C . VAL A 1 114 ? 3.646 10.469 22.422 1 98.44 114 VAL A C 1
ATOM 804 O O . VAL A 1 114 ? 3.072 11.555 22.406 1 98.44 114 VAL A O 1
ATOM 807 N N . VAL A 1 115 ? 3.084 9.352 22 1 98.75 115 VAL A N 1
ATOM 808 C CA . VAL A 1 115 ? 1.688 9.336 21.578 1 98.75 115 VAL A CA 1
ATOM 809 C C . VAL A 1 115 ? 0.773 9.5 22.781 1 98.75 115 VAL A C 1
ATOM 811 O O . VAL A 1 115 ? 0.698 8.617 23.641 1 98.75 115 VAL A O 1
ATOM 814 N N . VAL A 1 116 ? 0.037 10.578 22.812 1 98.75 116 VAL A N 1
ATOM 815 C CA . VAL A 1 116 ? -0.739 10.875 24.016 1 98.75 116 VAL A CA 1
ATOM 816 C C . VAL A 1 116 ? -2.158 10.328 23.859 1 98.75 116 VAL A C 1
ATOM 818 O O . VAL A 1 116 ? -2.906 10.25 24.828 1 98.75 116 VAL A O 1
ATOM 821 N N . GLY A 1 117 ? -2.543 10 22.672 1 98.81 117 GLY A N 1
ATOM 822 C CA . GLY A 1 117 ? -3.875 9.469 22.438 1 98.81 117 GLY A CA 1
ATOM 823 C C . GLY A 1 117 ? -4.184 9.25 20.969 1 98.81 117 GLY A C 1
ATOM 824 O O . GLY A 1 117 ? -3.299 9.375 20.109 1 98.81 117 GLY A O 1
ATOM 825 N N . LYS A 1 118 ? -5.422 8.742 20.719 1 98.81 118 LYS A N 1
ATOM 826 C CA . LYS A 1 118 ? -5.977 8.523 19.391 1 98.81 118 LYS A CA 1
ATOM 827 C C . LYS A 1 118 ? -6.965 9.625 19.016 1 98.81 118 LYS A C 1
ATOM 829 O O . LYS A 1 118 ? -7.934 9.867 19.75 1 98.81 118 LYS A O 1
ATOM 834 N N . THR A 1 119 ? -6.684 10.32 17.906 1 98.94 119 THR A N 1
ATOM 835 C CA . THR A 1 119 ? -7.598 11.367 17.469 1 98.94 119 THR A CA 1
ATOM 836 C C . THR A 1 119 ? -8.734 10.789 16.641 1 98.94 119 THR A C 1
ATOM 838 O O . THR A 1 119 ? -8.562 9.773 15.961 1 98.94 119 THR A O 1
ATOM 841 N N . VAL A 1 120 ? -9.852 11.484 16.641 1 98.81 120 VAL A N 1
ATOM 842 C CA . VAL A 1 120 ? -11.062 11.031 15.961 1 98.81 120 VAL A CA 1
ATOM 843 C C . VAL A 1 120 ? -10.828 11.016 14.445 1 98.81 120 VAL A C 1
ATOM 845 O O . VAL A 1 120 ? -10.211 11.93 13.898 1 98.81 120 VAL A O 1
ATOM 848 N N . THR A 1 121 ? -11.203 9.984 13.805 1 98.75 121 THR A N 1
ATOM 849 C CA . THR A 1 121 ? -11.32 9.875 12.352 1 98.75 121 THR A CA 1
ATOM 850 C C . THR A 1 121 ? -12.773 9.68 11.938 1 98.75 121 THR A C 1
ATOM 852 O O . THR A 1 121 ? -13.602 9.227 12.734 1 98.75 121 THR A O 1
ATOM 855 N N . THR A 1 122 ? -13.109 10.133 10.711 1 98.44 122 THR A N 1
ATOM 856 C CA . THR A 1 122 ? -14.383 9.695 10.141 1 98.44 122 THR A CA 1
ATOM 857 C C . THR A 1 122 ? -14.406 8.18 9.961 1 98.44 122 THR A C 1
ATOM 859 O O . THR A 1 122 ? -13.367 7.523 10.039 1 98.44 122 THR A O 1
ATOM 862 N N . GLU A 1 123 ? -15.594 7.625 9.75 1 98.5 123 GLU A N 1
ATOM 863 C CA . GLU A 1 123 ? -15.703 6.18 9.562 1 98.5 123 GLU A CA 1
ATOM 864 C C . GLU A 1 123 ? -14.828 5.707 8.414 1 98.5 123 GLU A C 1
ATOM 866 O O . GLU A 1 123 ? -15.039 6.094 7.262 1 98.5 123 GLU A O 1
ATOM 871 N N . PHE A 1 124 ? -13.836 4.852 8.68 1 98.44 124 PHE A N 1
ATOM 872 C CA . PHE A 1 124 ? -12.93 4.246 7.711 1 98.44 124 PHE A CA 1
ATOM 873 C C . PHE A 1 124 ? -12.297 5.312 6.82 1 98.44 124 PHE A C 1
ATOM 875 O O . PHE A 1 124 ? -12.055 5.07 5.637 1 98.44 124 PHE A O 1
ATOM 882 N N . ALA A 1 125 ? -12.141 6.562 7.426 1 98 125 ALA A N 1
ATOM 883 C CA . ALA A 1 125 ? -11.469 7.684 6.766 1 98 125 ALA A CA 1
ATOM 884 C C . ALA A 1 125 ? -12.242 8.125 5.523 1 98 125 ALA A C 1
ATOM 886 O O . ALA A 1 125 ? -11.641 8.508 4.516 1 98 125 ALA A O 1
ATOM 887 N N . THR A 1 126 ? -13.578 8 5.582 1 97.19 126 THR A N 1
ATOM 888 C CA . THR A 1 126 ? -14.398 8.438 4.461 1 97.19 126 THR A CA 1
ATOM 889 C C . THR A 1 126 ? -15.312 9.594 4.879 1 97.19 126 THR A C 1
ATOM 891 O O . THR A 1 126 ? -14.844 10.57 5.465 1 97.19 126 THR A O 1
ATOM 894 N N . PHE A 1 127 ? -16.641 9.508 4.586 1 93.81 127 PHE A N 1
ATOM 895 C CA . PHE A 1 127 ? -17.406 10.75 4.586 1 93.81 127 PHE A CA 1
ATOM 896 C C . PHE A 1 127 ? -18.422 10.758 5.711 1 93.81 127 PHE A C 1
ATOM 898 O O . PHE A 1 127 ? -19.234 11.68 5.824 1 93.81 127 PHE A O 1
ATOM 905 N N . GLN A 1 128 ? -18.469 9.742 6.621 1 96.56 128 GLN A N 1
ATOM 906 C CA . GLN A 1 128 ? -19.297 9.797 7.816 1 96.56 128 GLN A CA 1
ATOM 907 C C . GLN A 1 128 ? -18.578 10.5 8.961 1 96.56 128 GLN A C 1
ATOM 909 O O . GLN A 1 128 ? -17.656 9.945 9.562 1 96.56 128 GLN A O 1
ATOM 914 N N . PRO A 1 129 ? -19.078 11.672 9.297 1 97.38 129 PRO A N 1
ATOM 915 C CA . PRO A 1 129 ? -18.359 12.477 10.289 1 97.38 129 PRO A CA 1
ATOM 916 C C . PRO A 1 129 ? -18.391 11.836 11.68 1 97.38 129 PRO A C 1
ATOM 918 O O . PRO A 1 129 ? -19.312 11.094 12.016 1 97.38 129 PRO A O 1
ATOM 921 N N . GLY A 1 130 ? -17.328 12.07 12.445 1 96.38 130 GLY A N 1
ATOM 922 C CA . GLY A 1 130 ? -17.344 11.852 13.883 1 96.38 130 GLY A CA 1
ATOM 923 C C . GLY A 1 130 ? -17.922 13.016 14.664 1 96.38 130 GLY A C 1
ATOM 924 O O . GLY A 1 130 ? -18.578 13.891 14.086 1 96.38 130 GLY A O 1
ATOM 925 N N . PRO A 1 131 ? -17.719 13.031 15.93 1 97.5 131 PRO A N 1
ATOM 926 C CA . PRO A 1 131 ? -18.359 14.023 16.797 1 97.5 131 PRO A CA 1
ATOM 927 C C . PRO A 1 131 ? -17.547 15.32 16.891 1 97.5 131 PRO A C 1
ATOM 929 O O . PRO A 1 131 ? -18.016 16.297 17.5 1 97.5 131 PRO A O 1
ATOM 932 N N . THR A 1 132 ? -16.391 15.352 16.328 1 98.75 132 THR A N 1
ATOM 933 C CA . THR A 1 132 ? -15.445 16.453 16.531 1 98.75 132 THR A CA 1
ATOM 934 C C . THR A 1 132 ? -16.031 17.766 16.047 1 98.75 132 THR A C 1
ATOM 936 O O . THR A 1 132 ? -16.672 17.812 14.984 1 98.75 132 THR A O 1
ATOM 939 N N . ARG A 1 133 ? -15.758 18.781 16.797 1 98.56 133 ARG A N 1
ATOM 940 C CA . ARG A 1 133 ? -16.156 20.141 16.438 1 98.56 133 ARG A CA 1
ATOM 941 C C . ARG A 1 133 ? -14.953 20.984 16.078 1 98.56 133 ARG A C 1
ATOM 943 O O . ARG A 1 133 ? -13.875 20.828 16.656 1 98.56 133 ARG A O 1
ATOM 950 N N . ASN A 1 134 ? -15.156 21.844 15.133 1 98.81 134 ASN A N 1
ATOM 951 C CA . ASN A 1 134 ? -14.109 22.797 14.75 1 98.81 134 ASN A CA 1
ATOM 952 C C . ASN A 1 134 ? -13.852 23.812 15.859 1 98.81 134 ASN A C 1
ATOM 954 O O . ASN A 1 134 ? -14.734 24.609 16.188 1 98.81 134 ASN A O 1
ATOM 958 N N . PRO A 1 135 ? -12.641 23.859 16.359 1 98.44 135 PRO A N 1
ATOM 959 C CA . PRO A 1 135 ? -12.391 24.75 17.5 1 98.44 135 PRO A CA 1
ATOM 960 C C . PRO A 1 135 ? -12.422 26.234 17.109 1 98.44 135 PRO A C 1
ATOM 962 O O . PRO A 1 135 ? -12.438 27.094 17.984 1 98.44 135 PRO A O 1
ATOM 965 N N . ARG A 1 136 ? -12.367 26.516 15.812 1 98.31 136 ARG A N 1
ATOM 966 C CA . ARG A 1 136 ? -12.359 27.891 15.336 1 98.31 136 ARG A CA 1
ATOM 967 C C . ARG A 1 136 ? -13.773 28.453 15.25 1 98.31 136 ARG A C 1
ATOM 969 O O . ARG A 1 136 ? -13.969 29.656 15.133 1 98.31 136 ARG A O 1
ATOM 976 N N . ALA A 1 137 ? -14.703 27.594 15.289 1 98.12 137 ALA A N 1
ATOM 977 C CA . ALA A 1 137 ? -16.094 28.031 15.195 1 98.12 137 ALA A CA 1
ATOM 978 C C . ALA A 1 137 ? -16.672 28.344 16.578 1 98.12 137 ALA A C 1
ATOM 980 O O . ALA A 1 137 ? -16.328 27.688 17.562 1 98.12 137 ALA A O 1
ATOM 981 N N . PRO A 1 138 ? -17.625 29.297 16.625 1 95.38 138 PRO A N 1
ATOM 982 C CA . PRO A 1 138 ? -18.312 29.516 17.906 1 95.38 138 PRO A CA 1
ATOM 983 C C . PRO A 1 138 ? -19.109 28.297 18.359 1 95.38 138 PRO A C 1
ATOM 985 O O . PRO A 1 138 ? -19.688 27.594 17.516 1 95.38 138 PRO A O 1
ATOM 988 N N . ALA A 1 139 ? -19.156 28.141 19.625 1 92.56 139 ALA A N 1
ATOM 989 C CA . ALA A 1 139 ? -19.812 26.969 20.188 1 92.56 139 ALA A CA 1
ATOM 990 C C . ALA A 1 139 ? -21.281 26.906 19.781 1 92.56 139 ALA A C 1
ATOM 992 O O . ALA A 1 139 ? -21.844 25.828 19.594 1 92.56 139 ALA A O 1
ATOM 993 N N . ASP A 1 140 ? -21.922 28.016 19.594 1 94.62 140 ASP A N 1
ATOM 994 C CA . ASP A 1 140 ? -23.344 28.062 19.297 1 94.62 140 ASP A CA 1
ATOM 995 C C . ASP A 1 140 ? -23.609 27.969 17.797 1 94.62 140 ASP A C 1
ATOM 997 O O . ASP A 1 140 ? -24.766 27.844 17.375 1 94.62 140 ASP A O 1
ATOM 1001 N N . ARG A 1 141 ? -22.594 28.016 16.953 1 96.31 141 ARG A N 1
ATOM 1002 C CA . ARG A 1 141 ? -22.672 27.828 15.508 1 96.31 141 ARG A CA 1
ATOM 1003 C C . ARG A 1 141 ? -21.562 26.891 15.023 1 96.31 141 ARG A C 1
ATOM 1005 O O . ARG A 1 141 ? -20.703 27.297 14.25 1 96.31 141 ARG A O 1
ATOM 1012 N N . PRO A 1 142 ? -21.719 25.719 15.422 1 97.12 142 PRO A N 1
ATOM 1013 C CA . PRO A 1 142 ? -20.641 24.781 15.117 1 97.12 142 PRO A CA 1
ATOM 1014 C C . PRO A 1 142 ? -20.438 24.562 13.617 1 97.12 142 PRO A C 1
ATOM 1016 O O . PRO A 1 142 ? -21.391 24.703 12.844 1 97.12 142 PRO A O 1
ATOM 1019 N N . ARG A 1 143 ? -19.234 24.359 13.25 1 98.25 143 ARG A N 1
ATOM 1020 C CA . ARG A 1 143 ? -18.844 23.984 11.891 1 98.25 143 ARG A CA 1
ATOM 1021 C C . ARG A 1 143 ? -17.984 22.719 11.898 1 98.25 143 ARG A C 1
ATOM 1023 O O . ARG A 1 143 ? -17.328 22.406 12.898 1 98.25 143 ARG A O 1
ATOM 1030 N N . THR A 1 144 ? -18.047 21.984 10.812 1 98.5 144 THR A N 1
ATOM 1031 C CA . THR A 1 144 ? -17.25 20.766 10.68 1 98.5 144 THR A CA 1
ATOM 1032 C C . THR A 1 144 ? -15.758 21.094 10.703 1 98.5 144 THR A C 1
ATOM 1034 O O . THR A 1 144 ? -15.336 22.109 10.164 1 98.5 144 THR A O 1
ATOM 1037 N N . PRO A 1 145 ? -14.93 20.312 11.398 1 98.62 145 PRO A N 1
ATOM 1038 C CA . PRO A 1 145 ? -13.484 20.438 11.258 1 98.62 145 PRO A CA 1
ATOM 1039 C C . PRO A 1 145 ? -12.969 19.875 9.922 1 98.62 145 PRO A C 1
ATOM 1041 O O . PRO A 1 145 ? -11.781 19.984 9.625 1 98.62 145 PRO A O 1
ATOM 1044 N N . GLY A 1 146 ? -13.891 19.328 9.133 1 97.75 146 GLY A N 1
ATOM 1045 C CA . GLY A 1 146 ? -13.484 18.578 7.953 1 97.75 146 GLY A CA 1
ATOM 1046 C C . GLY A 1 146 ? -13.016 17.172 8.281 1 97.75 146 GLY A C 1
ATOM 1047 O O . GLY A 1 146 ? -12.867 16.812 9.445 1 97.75 146 GLY A O 1
ATOM 1048 N N . GLY A 1 147 ? -12.766 16.391 7.316 1 93.69 147 GLY A N 1
ATOM 1049 C CA . GLY A 1 147 ? -12.328 15.016 7.453 1 93.69 147 GLY A CA 1
ATOM 1050 C C . GLY A 1 147 ? -11.625 14.492 6.219 1 93.69 147 GLY A C 1
ATOM 1051 O O . GLY A 1 147 ? -11.625 15.141 5.172 1 93.69 147 GLY A O 1
ATOM 1052 N N . SER A 1 148 ? -10.961 13.211 6.504 1 97.81 148 SER A N 1
ATOM 1053 C CA . SER A 1 148 ? -11.234 12.242 7.562 1 97.81 148 SER A CA 1
ATOM 1054 C C . SER A 1 148 ? -10.336 12.484 8.773 1 97.81 148 SER A C 1
ATOM 1056 O O . SER A 1 148 ? -10.562 11.914 9.844 1 97.81 148 SER A O 1
ATOM 1058 N N . SER A 1 149 ? -9.32 13.406 8.742 1 98.88 149 SER A N 1
ATOM 1059 C CA . SER A 1 149 ? -8.461 13.68 9.891 1 98.88 149 SER A CA 1
ATOM 1060 C C . SER A 1 149 ? -9.055 14.773 10.781 1 98.88 149 SER A C 1
ATOM 1062 O O . SER A 1 149 ? -8.367 15.727 11.148 1 98.88 149 SER A O 1
ATOM 1064 N N . SER A 1 150 ? -10.305 14.625 11.172 1 98.81 150 SER A N 1
ATOM 1065 C CA . SER A 1 150 ? -11.07 15.641 11.883 1 98.81 150 SER A CA 1
ATOM 1066 C C . SER A 1 150 ? -10.469 15.922 13.258 1 98.81 150 SER A C 1
ATOM 1068 O O . SER A 1 150 ? -10.141 17.062 13.57 1 98.81 150 SER A O 1
ATOM 1070 N N . GLY A 1 151 ? -10.266 14.852 14.031 1 98.94 151 GLY A N 1
ATOM 1071 C CA . GLY A 1 151 ? -9.711 15.023 15.367 1 98.94 151 GLY A CA 1
ATOM 1072 C C . GLY A 1 151 ? -8.297 15.578 15.359 1 98.94 151 GLY A C 1
ATOM 1073 O O . GLY A 1 151 ? -7.945 16.406 16.188 1 98.94 151 GLY A O 1
ATOM 1074 N N . SER A 1 152 ? -7.477 15.125 14.43 1 98.94 152 SER A N 1
ATOM 1075 C CA . SER A 1 152 ? -6.094 15.578 14.328 1 98.94 152 SER A CA 1
ATOM 1076 C C . SER A 1 152 ? -6.016 17.078 14.086 1 98.94 152 SER A C 1
ATOM 1078 O O . SER A 1 152 ? -5.266 17.781 14.766 1 98.94 152 SER A O 1
ATOM 1080 N N . ALA A 1 153 ? -6.809 17.516 13.109 1 98.94 153 ALA A N 1
ATOM 1081 C CA . ALA A 1 153 ? -6.805 18.938 12.781 1 98.94 153 ALA A CA 1
ATOM 1082 C C . ALA A 1 153 ? -7.309 19.781 13.953 1 98.94 153 ALA A C 1
ATOM 1084 O O . ALA A 1 153 ? -6.719 20.812 14.289 1 98.94 153 ALA A O 1
ATOM 1085 N N . ALA A 1 154 ? -8.367 19.328 14.586 1 98.94 154 ALA A N 1
ATOM 1086 C CA . ALA A 1 154 ? -8.969 20.062 15.695 1 98.94 154 ALA A CA 1
ATOM 1087 C C . ALA A 1 154 ? -8.016 20.109 16.891 1 98.94 154 ALA A C 1
ATOM 1089 O O . ALA A 1 154 ? -7.879 21.156 17.547 1 98.94 154 ALA A O 1
ATOM 1090 N N . ALA A 1 155 ? -7.355 18.984 17.188 1 98.94 155 ALA A N 1
ATOM 1091 C CA . ALA A 1 155 ? -6.441 18.906 18.328 1 98.94 155 ALA A CA 1
ATOM 1092 C C . ALA A 1 155 ? -5.27 19.859 18.156 1 98.94 155 ALA A C 1
ATOM 1094 O O . ALA A 1 155 ? -4.883 20.562 19.094 1 98.94 155 ALA A O 1
ATOM 1095 N N . VAL A 1 156 ? -4.715 19.891 16.969 1 98.88 156 VAL A N 1
ATOM 1096 C CA . VAL A 1 156 ? -3.586 20.781 16.688 1 98.88 156 VAL A CA 1
ATOM 1097 C C . VAL A 1 156 ? -4.047 22.234 16.703 1 98.88 156 VAL A C 1
ATOM 1099 O O . VAL A 1 156 ? -3.375 23.094 17.281 1 98.88 156 VAL A O 1
ATOM 1102 N N . ALA A 1 157 ? -5.203 22.5 16.094 1 98.69 157 ALA A N 1
ATOM 1103 C CA . ALA A 1 157 ? -5.734 23.859 16.047 1 98.69 157 ALA A CA 1
ATOM 1104 C C . ALA A 1 157 ? -5.988 24.406 17.453 1 98.69 157 ALA A C 1
ATOM 1106 O O . ALA A 1 157 ? -5.789 25.594 17.703 1 98.69 157 ALA A O 1
ATOM 1107 N N . ALA A 1 158 ? -6.426 23.562 18.328 1 98.25 158 ALA A N 1
ATOM 1108 C CA . ALA A 1 158 ? -6.75 23.969 19.703 1 98.25 158 ALA A CA 1
ATOM 1109 C C . ALA A 1 158 ? -5.492 24.047 20.562 1 98.25 158 ALA A C 1
ATOM 1111 O O . ALA A 1 158 ? -5.559 24.406 21.734 1 98.25 158 ALA A O 1
ATOM 1112 N N . GLY A 1 159 ? -4.367 23.656 20.016 1 97.69 159 GLY A N 1
ATOM 1113 C CA . GLY A 1 159 ? -3.104 23.734 20.734 1 97.69 159 GLY A CA 1
ATOM 1114 C C . GLY A 1 159 ? -2.904 22.594 21.719 1 97.69 159 GLY A C 1
ATOM 1115 O O . GLY A 1 159 ? -2.051 22.688 22.609 1 97.69 159 GLY A O 1
ATOM 1116 N N . MET A 1 160 ? -3.707 21.562 21.625 1 98.25 160 MET A N 1
ATOM 1117 C CA . MET A 1 160 ? -3.602 20.438 22.547 1 98.25 160 MET A CA 1
ATOM 1118 C C . MET A 1 160 ? -2.305 19.656 22.312 1 98.25 160 MET A C 1
ATOM 1120 O O . MET A 1 160 ? -1.686 19.188 23.266 1 98.25 160 MET A O 1
ATOM 1124 N N . VAL A 1 161 ? -1.907 19.469 21.078 1 98.5 161 VAL A N 1
ATOM 1125 C CA . VAL A 1 161 ? -0.639 18.875 20.656 1 98.5 161 VAL A CA 1
ATOM 1126 C C . VAL A 1 161 ? -0.044 19.688 19.516 1 98.5 161 VAL A C 1
ATOM 1128 O O . VAL A 1 161 ? -0.775 20.312 18.734 1 98.5 161 VAL A O 1
ATOM 1131 N N . PRO A 1 162 ? 1.291 19.703 19.422 1 98.25 162 PRO A N 1
ATOM 1132 C CA . PRO A 1 162 ? 1.9 20.438 18.312 1 98.25 162 PRO A CA 1
ATOM 1133 C C . PRO A 1 162 ? 1.793 19.688 16.984 1 98.25 162 PRO A C 1
ATOM 1135 O O . PRO A 1 162 ? 1.876 20.297 15.922 1 98.25 162 PRO A O 1
ATOM 1138 N N . LEU A 1 163 ? 1.678 18.312 17.078 1 98.62 163 LEU A N 1
ATOM 1139 C CA . LEU A 1 163 ? 1.649 17.453 15.906 1 98.62 163 LEU A CA 1
ATOM 1140 C C . LEU A 1 163 ? 0.574 16.375 16.047 1 98.62 163 LEU A C 1
ATOM 1142 O O . LEU A 1 163 ? 0.371 15.844 17.141 1 98.62 163 LEU A O 1
ATOM 1146 N N . ALA A 1 164 ? -0.039 16.078 14.961 1 98.94 164 ALA A N 1
ATOM 1147 C CA . ALA A 1 164 ? -0.902 14.898 14.891 1 98.94 164 ALA A CA 1
ATOM 1148 C C . ALA A 1 164 ? -0.83 14.25 13.508 1 98.94 164 ALA A C 1
ATOM 1150 O O . ALA A 1 164 ? -0.805 14.945 12.492 1 98.94 164 ALA A O 1
ATOM 1151 N N . PHE A 1 165 ? -0.745 12.93 13.492 1 98.94 165 PHE A N 1
ATOM 1152 C CA . PHE A 1 165 ? -0.802 12.203 12.227 1 98.94 165 PHE A CA 1
ATOM 1153 C C . PHE A 1 165 ? -2.145 12.422 11.539 1 98.94 165 PHE A C 1
ATOM 1155 O O . PHE A 1 165 ? -3.186 12.477 12.195 1 98.94 165 PHE A O 1
ATOM 1162 N N . GLY A 1 166 ? -2.115 12.609 10.258 1 98.81 166 GLY A N 1
ATOM 1163 C CA . GLY A 1 166 ? -3.266 12.469 9.383 1 98.81 166 GLY A CA 1
ATOM 1164 C C . GLY A 1 166 ? -3.021 11.523 8.219 1 98.81 166 GLY A C 1
ATOM 1165 O O . GLY A 1 166 ? -1.886 11.109 7.98 1 98.81 166 GLY A O 1
ATOM 1166 N N . THR A 1 167 ? -4.109 11.094 7.629 1 98.88 167 THR A N 1
ATOM 1167 C CA . THR A 1 167 ? -4.047 10.359 6.371 1 98.88 167 THR A CA 1
ATOM 1168 C C . THR A 1 167 ? -4.938 11.016 5.316 1 98.88 167 THR A C 1
ATOM 1170 O O . THR A 1 167 ? -5.91 11.695 5.652 1 98.88 167 THR A O 1
ATOM 1173 N N . GLN A 1 168 ? -4.516 10.898 4.125 1 98.88 168 GLN A N 1
ATOM 1174 C CA . GLN A 1 168 ? -5.289 11.469 3.031 1 98.88 168 GLN A CA 1
ATOM 1175 C C . GLN A 1 168 ? -5.395 10.5 1.863 1 98.88 168 GLN A C 1
ATOM 1177 O O . GLN A 1 168 ? -4.391 9.938 1.42 1 98.88 168 GLN A O 1
ATOM 1182 N N . THR A 1 169 ? -6.613 10.242 1.481 1 98.81 169 THR A N 1
ATOM 1183 C CA . THR A 1 169 ? -6.941 9.469 0.288 1 98.81 169 THR A CA 1
ATOM 1184 C C . THR A 1 169 ? -7.453 10.383 -0.822 1 98.81 169 THR A C 1
ATOM 1186 O O . THR A 1 169 ? -7.188 10.148 -2.002 1 98.81 169 THR A O 1
ATOM 1189 N N . ALA A 1 170 ? -8.195 11.438 -0.468 1 98.69 170 ALA A N 1
ATOM 1190 C CA . ALA A 1 170 ? -8.742 12.422 -1.394 1 98.69 170 ALA A CA 1
ATOM 1191 C C . ALA A 1 170 ? -8.359 13.844 -0.973 1 98.69 170 ALA A C 1
ATOM 1193 O O . ALA A 1 170 ? -7.766 14.586 -1.756 1 98.69 170 ALA A O 1
ATOM 1194 N N . GLY A 1 171 ? -8.594 14.211 0.185 1 98.75 171 GLY A N 1
ATOM 1195 C CA . GLY A 1 171 ? -8.305 15.531 0.735 1 98.75 171 GLY A CA 1
ATOM 1196 C C . GLY A 1 171 ? -8.344 15.562 2.252 1 98.75 171 GLY A C 1
ATOM 1197 O O . GLY A 1 171 ? -8.641 16.594 2.848 1 98.75 171 GLY A O 1
ATOM 1198 N N . SER A 1 172 ? -7.969 14.484 2.881 1 98.81 172 SER A N 1
ATOM 1199 C CA . SER A 1 172 ? -8.289 14.266 4.285 1 98.81 172 SER A CA 1
ATOM 1200 C C . SER A 1 172 ? -7.207 14.828 5.199 1 98.81 172 SER A C 1
ATOM 1202 O O . SER A 1 172 ? -7.285 14.695 6.422 1 98.81 172 SER A O 1
ATOM 1204 N N . ILE A 1 173 ? -6.199 15.438 4.672 1 98.94 173 ILE A N 1
ATOM 1205 C CA . ILE A 1 173 ? -5.242 16.219 5.453 1 98.94 173 ILE A CA 1
ATOM 1206 C C . ILE A 1 173 ? -5.391 17.703 5.117 1 98.94 173 ILE A C 1
ATOM 1208 O O . ILE A 1 173 ? -5.633 18.516 6.004 1 98.94 173 ILE A O 1
ATOM 1212 N N . VAL A 1 174 ? -5.414 18.031 3.867 1 98.94 174 VAL A N 1
ATOM 1213 C CA . VAL A 1 174 ? -5.426 19.406 3.385 1 98.94 174 VAL A CA 1
ATOM 1214 C C . VAL A 1 174 ? -6.75 20.062 3.756 1 98.94 174 VAL A C 1
ATOM 1216 O O . VAL A 1 174 ? -6.766 21.203 4.25 1 98.94 174 VAL A O 1
ATOM 1219 N N . ARG A 1 175 ? -7.875 19.359 3.588 1 98.88 175 ARG A N 1
ATOM 1220 C CA . ARG A 1 175 ? -9.188 19.938 3.82 1 98.88 175 ARG A CA 1
ATOM 1221 C C . ARG A 1 175 ? -9.406 20.234 5.301 1 98.88 175 ARG A C 1
ATOM 1223 O O . ARG A 1 175 ? -9.703 21.359 5.68 1 98.88 175 ARG A O 1
ATOM 1230 N N . PRO A 1 176 ? -9.18 19.25 6.176 1 98.88 176 PRO A N 1
ATOM 1231 C CA . PRO A 1 176 ? -9.352 19.609 7.586 1 98.88 176 PRO A CA 1
ATOM 1232 C C . PRO A 1 176 ? -8.336 20.656 8.055 1 98.88 176 PRO A C 1
ATOM 1234 O O . PRO A 1 176 ? -8.633 21.469 8.93 1 98.88 176 PRO A O 1
ATOM 1237 N N . ALA A 1 177 ? -7.137 20.656 7.516 1 98.94 177 ALA A N 1
ATOM 1238 C CA . ALA A 1 177 ? -6.176 21.703 7.836 1 98.94 177 ALA A CA 1
ATOM 1239 C C . ALA A 1 177 ? -6.715 23.078 7.438 1 98.94 177 ALA A C 1
ATOM 1241 O O . ALA A 1 177 ? -6.609 24.031 8.203 1 98.94 177 ALA A O 1
ATOM 1242 N N . ALA A 1 178 ? -7.273 23.172 6.262 1 98.88 178 ALA A N 1
ATOM 1243 C CA . ALA A 1 178 ? -7.84 24.422 5.762 1 98.88 178 ALA A CA 1
ATOM 1244 C C . ALA A 1 178 ? -8.984 24.906 6.652 1 98.88 178 ALA A C 1
ATOM 1246 O O . ALA A 1 178 ? -9.055 26.078 7.012 1 98.88 178 ALA A O 1
ATOM 1247 N N . TYR A 1 179 ? -9.867 23.984 7.02 1 98.88 179 TYR A N 1
ATOM 1248 C CA . TYR A 1 179 ? -11.055 24.312 7.805 1 98.88 179 TYR A CA 1
ATOM 1249 C C . TYR A 1 179 ? -10.672 24.734 9.219 1 98.88 179 TYR A C 1
ATOM 1251 O O . TYR A 1 179 ? -11.328 25.578 9.812 1 98.88 179 TYR A O 1
ATOM 1259 N N . CYS A 1 180 ? -9.594 24.125 9.766 1 98.88 180 CYS A N 1
ATOM 1260 C CA . CYS A 1 180 ? -9.234 24.391 11.156 1 98.88 180 CYS A CA 1
ATOM 1261 C C . CYS A 1 180 ? -8.125 25.438 11.25 1 98.88 180 CYS A C 1
ATOM 1263 O O . CYS A 1 180 ? -7.746 25.844 12.344 1 98.88 180 CYS A O 1
ATOM 1265 N N . GLY A 1 181 ? -7.578 25.875 10.141 1 98.69 181 GLY A N 1
ATOM 1266 C CA . GLY A 1 181 ? -6.594 26.938 10.117 1 98.69 181 GLY A CA 1
ATOM 1267 C C . GLY A 1 181 ? -5.227 26.516 10.609 1 98.69 181 GLY A C 1
ATOM 1268 O O . GLY A 1 181 ? -4.566 27.25 11.344 1 98.69 181 GLY A O 1
ATOM 1269 N N . VAL A 1 182 ? -4.809 25.328 10.289 1 98.81 182 VAL A N 1
ATOM 1270 C CA . VAL A 1 182 ? -3.48 24.844 10.641 1 98.81 182 VAL A CA 1
ATOM 1271 C C . VAL A 1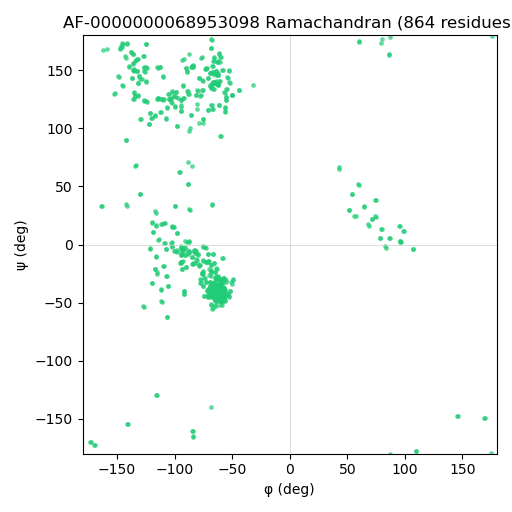 182 ? -2.754 24.375 9.375 1 98.81 182 VAL A C 1
ATOM 1273 O O . VAL A 1 182 ? -3.334 24.359 8.289 1 98.81 182 VAL A O 1
ATOM 1276 N N . VAL A 1 183 ? -1.482 24.047 9.492 1 98.88 183 VAL A N 1
ATOM 1277 C CA . VAL A 1 183 ? -0.69 23.5 8.391 1 98.88 183 VAL A CA 1
ATOM 1278 C C . VAL A 1 183 ? -1.027 22.031 8.195 1 98.88 183 VAL A C 1
ATOM 1280 O O . VAL A 1 183 ? -1.16 21.281 9.164 1 98.88 183 VAL A O 1
ATOM 1283 N N . GLY A 1 184 ? -1.344 21.625 7.012 1 98.94 184 GLY A N 1
ATOM 1284 C CA . GLY A 1 184 ? -1.452 20.219 6.609 1 98.94 184 GLY A CA 1
ATOM 1285 C C . GLY A 1 184 ? -0.429 19.828 5.566 1 98.94 184 GLY A C 1
ATOM 1286 O O . GLY A 1 184 ? -0.304 20.484 4.527 1 98.94 184 GLY A O 1
ATOM 1287 N N . TYR A 1 185 ? 0.333 18.812 5.84 1 98.94 185 TYR A N 1
ATOM 1288 C CA . TYR A 1 185 ? 1.34 18.328 4.902 1 98.94 185 TYR A CA 1
ATOM 1289 C C . TYR A 1 185 ? 1.062 16.891 4.5 1 98.94 185 TYR A C 1
ATOM 1291 O O . TYR A 1 185 ? 1.155 15.977 5.324 1 98.94 185 TYR A O 1
ATOM 1299 N N . LYS A 1 186 ? 0.651 16.719 3.275 1 98.94 186 LYS A N 1
ATOM 1300 C CA . LYS A 1 186 ? 0.571 15.422 2.6 1 98.94 186 LYS A CA 1
ATOM 1301 C C . LYS A 1 186 ? 1.797 15.18 1.724 1 98.94 186 LYS A C 1
ATOM 1303 O O . LYS A 1 186 ? 1.882 15.703 0.61 1 98.94 186 LYS A O 1
ATOM 1308 N N . PRO A 1 187 ? 2.75 14.391 2.141 1 98.88 187 PRO A N 1
ATOM 1309 C CA . PRO A 1 187 ? 3.965 14.172 1.351 1 98.88 187 PRO A CA 1
ATOM 1310 C C . PRO A 1 187 ? 3.699 13.398 0.062 1 98.88 187 PRO A C 1
ATOM 1312 O O . PRO A 1 187 ? 2.566 12.977 -0.187 1 98.88 187 PRO A O 1
ATOM 1315 N N . THR A 1 188 ? 4.754 13.406 -0.74 1 98.69 188 THR A N 1
ATOM 1316 C CA . THR A 1 188 ? 4.703 12.484 -1.866 1 98.69 188 THR A CA 1
ATOM 1317 C C . THR A 1 188 ? 4.191 11.117 -1.419 1 98.69 188 THR A C 1
ATOM 1319 O O . THR A 1 188 ? 4.582 10.617 -0.363 1 98.69 188 THR A O 1
ATOM 1322 N N . HIS A 1 189 ? 3.227 10.555 -2.201 1 98.44 189 HIS A N 1
ATOM 1323 C CA . HIS A 1 189 ? 2.676 9.234 -1.909 1 98.44 189 HIS A CA 1
ATOM 1324 C C . HIS A 1 189 ? 3.785 8.211 -1.694 1 98.44 189 HIS A C 1
ATOM 1326 O O . HIS A 1 189 ? 4.727 8.133 -2.484 1 98.44 189 HIS A O 1
ATOM 1332 N N . GLY A 1 190 ? 3.717 7.473 -0.578 1 97.5 190 GLY A N 1
ATOM 1333 C CA . GLY A 1 190 ? 4.672 6.406 -0.316 1 97.5 190 GLY A CA 1
ATOM 1334 C C . GLY A 1 190 ? 5.828 6.844 0.564 1 97.5 190 GLY A C 1
ATOM 1335 O O . GLY A 1 190 ? 6.699 6.039 0.899 1 97.5 190 GLY A O 1
ATOM 1336 N N . THR A 1 191 ? 5.852 8.102 1.045 1 98.44 191 THR A N 1
ATOM 1337 C CA . THR A 1 191 ? 6.945 8.625 1.859 1 98.44 191 THR A CA 1
ATOM 1338 C C . THR A 1 191 ? 7.008 7.902 3.201 1 98.44 191 THR A C 1
ATOM 1340 O O . THR A 1 191 ? 8.094 7.543 3.668 1 98.44 191 THR A O 1
ATOM 1343 N N . LEU A 1 192 ? 5.906 7.719 3.879 1 98.69 192 LEU A N 1
ATOM 1344 C CA . LEU A 1 192 ? 5.824 6.977 5.133 1 98.69 192 LEU A CA 1
ATOM 1345 C C . LEU A 1 192 ? 5.023 5.691 4.953 1 98.69 192 LEU A C 1
ATOM 1347 O O . LEU A 1 192 ? 4.16 5.613 4.078 1 98.69 192 LEU A O 1
ATOM 1351 N N . PRO A 1 193 ? 5.312 4.691 5.77 1 98.5 193 PRO A N 1
ATOM 1352 C CA . PRO A 1 193 ? 4.688 3.379 5.594 1 98.5 193 PRO A CA 1
ATOM 1353 C C . PRO A 1 193 ? 3.219 3.365 6.016 1 98.5 193 PRO A C 1
ATOM 1355 O O . PRO A 1 193 ? 2.838 4.059 6.965 1 98.5 193 PRO A O 1
ATOM 1358 N N . LEU A 1 194 ? 2.473 2.482 5.352 1 98.12 194 LEU A N 1
ATOM 1359 C CA . LEU A 1 194 ? 1.051 2.322 5.629 1 98.12 194 LEU A CA 1
ATOM 1360 C C . LEU A 1 194 ? 0.804 1.114 6.527 1 98.12 194 LEU A C 1
ATOM 1362 O O . LEU A 1 194 ? -0.317 0.9 6.996 1 98.12 194 LEU A O 1
ATOM 1366 N N . ALA A 1 195 ? 1.873 0.325 6.824 1 98.25 195 ALA A N 1
ATOM 1367 C CA . ALA A 1 195 ? 1.709 -0.898 7.605 1 98.25 195 ALA A CA 1
ATOM 1368 C C . ALA A 1 195 ? 1.035 -0.607 8.945 1 98.25 195 ALA A C 1
ATOM 1370 O O . ALA A 1 195 ? 1.499 0.244 9.711 1 98.25 195 ALA A O 1
ATOM 1371 N N . GLY A 1 196 ? -0.017 -1.295 9.234 1 98.19 196 GLY A N 1
ATOM 1372 C CA . GLY A 1 196 ? -0.72 -1.139 10.5 1 98.19 196 GLY A CA 1
ATOM 1373 C C . GLY A 1 196 ? -1.757 -0.032 10.469 1 98.19 196 GLY A C 1
ATOM 1374 O O . GLY A 1 196 ? -2.348 0.297 11.5 1 98.19 196 GLY A O 1
ATOM 1375 N N . ILE A 1 197 ? -1.996 0.577 9.305 1 98.75 197 ILE A N 1
ATOM 1376 C CA . ILE A 1 197 ? -3.061 1.553 9.109 1 98.75 197 ILE A CA 1
ATOM 1377 C C . ILE A 1 197 ? -4.203 0.917 8.312 1 98.75 197 ILE A C 1
ATOM 1379 O O . ILE A 1 197 ? -3.973 0.267 7.293 1 98.75 197 ILE A O 1
ATOM 1383 N N . LYS A 1 198 ? -5.461 1.034 8.82 1 98.62 198 LYS A N 1
ATOM 1384 C CA . LYS A 1 198 ? -6.605 0.508 8.086 1 98.62 198 LYS A CA 1
ATOM 1385 C C . LYS A 1 198 ? -6.676 1.099 6.68 1 98.62 198 LYS A C 1
ATOM 1387 O O . LYS A 1 198 ? -6.855 2.309 6.516 1 98.62 198 LYS A O 1
ATOM 1392 N N . PRO A 1 199 ? -6.5 0.297 5.66 1 98.31 199 PRO A N 1
ATOM 1393 C CA . PRO A 1 199 ? -6.438 0.85 4.305 1 98.31 199 PRO A CA 1
ATOM 1394 C C . PRO A 1 199 ? -7.816 1.182 3.742 1 98.31 199 PRO A C 1
ATOM 1396 O O . PRO A 1 199 ? -8.781 0.455 3.99 1 98.31 199 PRO A O 1
ATOM 1399 N N . LEU A 1 200 ? -7.887 2.25 2.998 1 98.56 200 LEU A N 1
ATOM 1400 C CA . LEU A 1 200 ? -9.062 2.611 2.217 1 98.56 200 LEU A CA 1
ATOM 1401 C C . LEU A 1 200 ? -8.82 2.377 0.729 1 98.56 200 LEU A C 1
ATOM 1403 O O . LEU A 1 200 ? -9.492 1.545 0.111 1 98.56 200 LEU A O 1
ATOM 1407 N N . ALA A 1 201 ? -7.891 3.064 0.211 1 98.5 201 ALA A N 1
ATOM 1408 C CA . ALA A 1 201 ? -7.434 2.969 -1.172 1 98.5 201 ALA A CA 1
ATOM 1409 C C . ALA A 1 201 ? -5.918 3.133 -1.261 1 98.5 201 ALA A C 1
ATOM 1411 O O . ALA A 1 201 ? -5.422 4.234 -1.511 1 98.5 201 ALA A O 1
ATOM 1412 N N . PRO A 1 202 ? -5.199 2.082 -1.183 1 97.19 202 PRO A N 1
ATOM 1413 C CA . PRO A 1 202 ? -3.756 2.131 -0.933 1 97.19 202 PRO A CA 1
ATOM 1414 C C . PRO A 1 202 ? -2.996 2.895 -2.016 1 97.19 202 PRO A C 1
ATOM 1416 O O . PRO A 1 202 ? -1.959 3.502 -1.734 1 97.19 202 PRO A O 1
ATOM 1419 N N . SER A 1 203 ? -3.457 2.918 -3.258 1 97.88 203 SER A N 1
ATOM 1420 C CA . SER A 1 203 ? -2.75 3.654 -4.301 1 97.88 203 SER A CA 1
ATOM 1421 C C . SER A 1 203 ? -2.885 5.16 -4.102 1 97.88 203 SER A C 1
ATOM 1423 O O . SER A 1 203 ? -2.182 5.941 -4.746 1 97.88 203 SER A O 1
ATOM 1425 N N . LEU A 1 204 ? -3.75 5.559 -3.139 1 98.75 204 LEU A N 1
ATOM 1426 C CA . LEU A 1 204 ? -4.012 6.961 -2.846 1 98.75 204 LEU A CA 1
ATOM 1427 C C . LEU A 1 204 ? -3.641 7.293 -1.404 1 98.75 204 LEU A C 1
ATOM 1429 O O . LEU A 1 204 ? -3.229 8.422 -1.109 1 98.75 204 LEU A O 1
ATOM 1433 N N . ASP A 1 205 ? -3.816 6.316 -0.497 1 98.81 205 ASP A N 1
ATOM 1434 C CA . ASP A 1 205 ? -3.625 6.535 0.933 1 98.81 205 ASP A CA 1
ATOM 1435 C C . ASP A 1 205 ? -2.232 7.094 1.221 1 98.81 205 ASP A C 1
ATOM 1437 O O . ASP A 1 205 ? -1.228 6.504 0.817 1 98.81 205 ASP A O 1
ATOM 1441 N N . THR A 1 206 ? -2.209 8.211 1.887 1 98.88 206 THR A N 1
ATOM 1442 C CA . THR A 1 206 ? -0.943 8.867 2.199 1 98.88 206 THR A CA 1
ATOM 1443 C C . THR A 1 206 ? -0.91 9.312 3.658 1 98.88 206 THR A C 1
ATOM 1445 O O . THR A 1 206 ? -1.863 9.922 4.148 1 98.88 206 THR A O 1
ATOM 1448 N N . VAL A 1 207 ? 0.151 8.906 4.355 1 98.88 207 VAL A N 1
ATOM 1449 C CA . VAL A 1 207 ? 0.355 9.367 5.727 1 98.88 207 VAL A CA 1
ATOM 1450 C C . VAL A 1 207 ? 0.985 10.758 5.723 1 98.88 207 VAL A C 1
ATOM 1452 O O . VAL A 1 207 ? 1.945 11.008 4.988 1 98.88 207 VAL A O 1
ATOM 1455 N N . GLY A 1 208 ? 0.419 11.664 6.418 1 98.88 208 GLY A N 1
ATOM 1456 C CA . GLY A 1 208 ? 0.961 13.008 6.602 1 98.88 208 GLY A CA 1
ATOM 1457 C C . GLY A 1 208 ? 0.779 13.539 8.008 1 98.88 208 GLY A C 1
ATOM 1458 O O . GLY A 1 208 ? 0.747 12.766 8.969 1 98.88 208 GLY A O 1
ATOM 1459 N N . VAL A 1 209 ? 0.758 14.898 8.07 1 98.94 209 VAL A N 1
ATOM 1460 C CA . VAL A 1 209 ? 0.748 15.469 9.414 1 98.94 209 VAL A CA 1
ATOM 1461 C C . VAL A 1 209 ? -0.02 16.797 9.406 1 98.94 209 VAL A C 1
ATOM 1463 O O . VAL A 1 209 ? -0.098 17.469 8.383 1 98.94 209 VAL A O 1
ATOM 1466 N N . LEU A 1 210 ? -0.702 17.047 10.469 1 98.94 210 LEU A N 1
ATOM 1467 C CA . LEU A 1 210 ? -1.213 18.359 10.852 1 98.94 210 LEU A CA 1
ATOM 1468 C C . LEU A 1 210 ? -0.305 19.016 11.883 1 98.94 210 LEU A C 1
ATOM 1470 O O . LEU A 1 210 ? 0.132 18.375 12.836 1 98.94 210 LEU A O 1
ATOM 1474 N N . ALA A 1 211 ? 0.032 20.219 11.656 1 98.81 211 ALA A N 1
ATOM 1475 C CA . ALA A 1 211 ? 0.939 20.969 12.523 1 98.81 211 ALA A CA 1
ATOM 1476 C C . ALA A 1 211 ? 0.553 22.438 12.578 1 98.81 211 ALA A C 1
ATOM 1478 O O . ALA A 1 211 ? -0.349 22.891 11.859 1 98.81 211 ALA A O 1
ATOM 1479 N N . ARG A 1 212 ? 1.205 23.188 13.43 1 97.19 212 ARG A N 1
ATOM 1480 C CA . ARG A 1 212 ? 0.915 24.625 13.531 1 97.19 212 ARG A CA 1
ATOM 1481 C C . ARG A 1 212 ? 1.854 25.438 12.648 1 97.19 212 ARG A C 1
ATOM 1483 O O . ARG A 1 212 ? 1.56 26.578 12.32 1 97.19 212 ARG A O 1
ATOM 1490 N N . ARG A 1 213 ? 3.002 24.781 12.336 1 97.88 213 ARG A N 1
ATOM 1491 C CA . ARG A 1 213 ? 4.008 25.438 11.5 1 97.88 213 ARG A CA 1
ATOM 1492 C C . ARG A 1 213 ? 4.492 24.516 10.391 1 97.88 213 ARG A C 1
ATOM 1494 O O . ARG A 1 213 ? 4.531 23.297 10.57 1 97.88 213 ARG A O 1
ATOM 1501 N N . VAL A 1 214 ? 4.848 25.188 9.273 1 98.5 214 VAL A N 1
ATOM 1502 C CA . VAL A 1 214 ? 5.383 24.406 8.156 1 98.5 214 VAL A CA 1
ATOM 1503 C C . VAL A 1 214 ? 6.66 23.688 8.586 1 98.5 214 VAL A C 1
ATOM 1505 O O . VAL A 1 214 ? 6.863 22.516 8.258 1 98.5 214 VAL A O 1
ATOM 1508 N N . ASP A 1 215 ? 7.488 24.359 9.344 1 98.19 215 ASP A N 1
ATOM 1509 C CA . ASP A 1 215 ? 8.758 23.781 9.773 1 98.19 215 ASP A CA 1
ATOM 1510 C C . ASP A 1 215 ? 8.523 22.562 10.68 1 98.19 215 ASP A C 1
ATOM 1512 O O . ASP A 1 215 ? 9.273 21.594 10.625 1 98.19 215 ASP A O 1
ATOM 1516 N N . ASP A 1 216 ? 7.547 22.625 11.594 1 98.62 216 ASP A N 1
ATOM 1517 C CA . ASP A 1 216 ? 7.219 21.484 12.445 1 98.62 216 ASP A CA 1
ATOM 1518 C C . ASP A 1 216 ? 6.836 20.266 11.609 1 98.62 216 ASP A C 1
ATOM 1520 O O . ASP A 1 216 ? 7.258 19.156 11.906 1 98.62 216 ASP A O 1
ATOM 1524 N N . ALA A 1 217 ? 6.02 20.531 10.562 1 98.81 217 ALA A N 1
ATOM 1525 C CA . ALA A 1 217 ? 5.582 19.453 9.68 1 98.81 217 ALA A CA 1
ATOM 1526 C C . ALA A 1 217 ? 6.766 18.828 8.938 1 98.81 217 ALA A C 1
ATOM 1528 O O . ALA A 1 217 ? 6.895 17.609 8.875 1 98.81 217 ALA A O 1
ATOM 1529 N N . ALA A 1 218 ? 7.633 19.719 8.367 1 98.75 218 ALA A N 1
ATOM 1530 C CA . ALA A 1 218 ? 8.805 19.281 7.629 1 98.75 218 ALA A CA 1
ATOM 1531 C C . ALA A 1 218 ? 9.734 18.453 8.516 1 98.75 218 ALA A C 1
ATOM 1533 O O . ALA A 1 218 ? 10.164 17.359 8.133 1 98.75 218 ALA A O 1
ATOM 1534 N N . PHE A 1 219 ? 10 18.969 9.719 1 98.5 219 PHE A N 1
ATOM 1535 C CA . PHE A 1 219 ? 10.914 18.344 10.656 1 98.5 219 PHE A CA 1
ATOM 1536 C C . PHE A 1 219 ? 10.391 16.969 11.086 1 98.5 219 PHE A C 1
ATOM 1538 O O . PHE A 1 219 ? 11.141 16 11.117 1 98.5 219 PHE A O 1
ATOM 1545 N N . PHE A 1 220 ? 9.148 16.844 11.344 1 98.81 220 PHE A N 1
ATOM 1546 C CA . PHE A 1 220 ? 8.523 15.625 11.812 1 98.81 220 PHE A CA 1
ATOM 1547 C C . PHE A 1 220 ? 8.555 14.547 10.734 1 98.81 220 PHE A C 1
ATOM 1549 O O . PHE A 1 220 ? 9.117 13.469 10.938 1 98.81 220 PHE A O 1
ATOM 1556 N N . ILE A 1 221 ? 8.016 14.883 9.539 1 98.88 221 ILE A N 1
ATOM 1557 C CA . ILE A 1 221 ? 7.941 13.906 8.461 1 98.88 221 ILE A CA 1
ATOM 1558 C C . ILE A 1 221 ? 9.344 13.555 7.98 1 98.88 221 ILE A C 1
ATOM 1560 O O . ILE A 1 221 ? 9.648 12.383 7.719 1 98.88 221 ILE A O 1
ATOM 1564 N N . GLY A 1 222 ? 10.211 14.586 7.844 1 98.69 222 GLY A N 1
ATOM 1565 C CA . GLY A 1 222 ? 11.578 14.328 7.426 1 98.69 222 GLY A CA 1
ATOM 1566 C C . GLY A 1 222 ? 12.32 13.398 8.359 1 98.69 222 GLY A C 1
ATOM 1567 O O . GLY A 1 222 ? 13.094 12.547 7.91 1 98.69 222 GLY A O 1
ATOM 1568 N N . THR A 1 223 ? 12.078 13.508 9.68 1 98.56 223 THR A N 1
ATOM 1569 C CA . THR A 1 223 ? 12.695 12.648 10.68 1 98.56 223 THR A CA 1
ATOM 1570 C C . THR A 1 223 ? 12.242 11.203 10.508 1 98.56 223 THR A C 1
ATOM 1572 O O . THR A 1 223 ? 13.062 10.289 10.445 1 98.56 223 THR A O 1
ATOM 1575 N N . LEU A 1 224 ? 10.961 10.992 10.367 1 98.69 224 LEU A N 1
ATOM 1576 C CA . LEU A 1 224 ? 10.422 9.648 10.258 1 98.69 224 LEU A CA 1
ATOM 1577 C C . LEU A 1 224 ? 10.82 9.008 8.938 1 98.69 224 LEU A C 1
ATOM 1579 O O . LEU A 1 224 ? 11.031 7.793 8.859 1 98.69 224 LEU A O 1
ATOM 1583 N N . ALA A 1 225 ? 10.945 9.836 7.883 1 98.56 225 ALA A N 1
ATOM 1584 C CA . ALA A 1 225 ? 11.305 9.359 6.551 1 98.56 225 ALA A CA 1
ATOM 1585 C C . ALA A 1 225 ? 12.82 9.195 6.422 1 98.56 225 ALA A C 1
ATOM 1587 O O . ALA A 1 225 ? 13.32 8.766 5.379 1 98.56 225 ALA A O 1
ATOM 1588 N N . ARG A 1 226 ? 13.594 9.609 7.465 1 98.25 226 ARG A N 1
ATOM 1589 C CA . ARG A 1 226 ? 15.055 9.586 7.473 1 98.25 226 ARG A CA 1
ATOM 1590 C C . ARG A 1 226 ? 15.625 10.336 6.27 1 98.25 226 ARG A C 1
ATOM 1592 O O . ARG A 1 226 ? 16.5 9.82 5.574 1 98.25 226 ARG A O 1
ATOM 1599 N N . ASP A 1 227 ? 15.07 11.453 5.98 1 98 227 ASP A N 1
ATOM 1600 C CA . ASP A 1 227 ? 15.461 12.344 4.898 1 98 227 ASP A CA 1
ATOM 1601 C C . ASP A 1 227 ? 15.812 13.734 5.43 1 98 227 ASP A C 1
ATOM 1603 O O . ASP A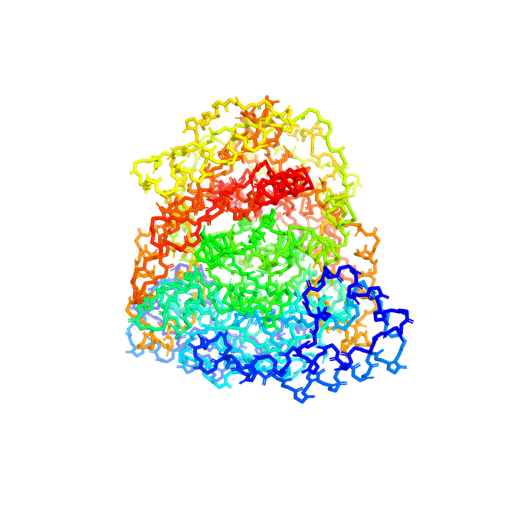 1 227 ? 14.922 14.562 5.648 1 98 227 ASP A O 1
ATOM 1607 N N . ALA A 1 228 ? 17.047 14.023 5.504 1 96.12 228 ALA A N 1
ATOM 1608 C CA . ALA A 1 228 ? 17.516 15.273 6.09 1 96.12 228 ALA A CA 1
ATOM 1609 C C . ALA A 1 228 ? 17.109 16.469 5.238 1 96.12 228 ALA A C 1
ATOM 1611 O O . ALA A 1 228 ? 16.828 17.547 5.766 1 96.12 228 ALA A O 1
ATOM 1612 N N . ALA A 1 229 ? 17.062 16.297 3.961 1 95.31 229 ALA A N 1
ATOM 1613 C CA . ALA A 1 229 ? 16.641 17.375 3.076 1 95.31 229 ALA A CA 1
ATOM 1614 C C . ALA A 1 229 ? 15.195 17.781 3.346 1 95.31 229 ALA A C 1
ATOM 1616 O O . ALA A 1 229 ? 14.844 18.969 3.238 1 95.31 229 ALA A O 1
ATOM 1617 N N . LEU A 1 230 ? 14.398 16.812 3.695 1 97.19 230 LEU A N 1
ATOM 1618 C CA . LEU A 1 230 ? 13.008 17.094 4.055 1 97.19 230 LEU A CA 1
ATOM 1619 C C . LEU A 1 230 ? 12.922 17.734 5.434 1 97.19 230 LEU A C 1
ATOM 1621 O O . LEU A 1 230 ? 12.219 18.734 5.621 1 97.19 230 LEU A O 1
ATOM 1625 N N . ALA A 1 231 ? 13.664 17.188 6.383 1 97.75 231 ALA A N 1
ATOM 1626 C CA . ALA A 1 231 ? 13.625 17.656 7.766 1 97.75 231 ALA A CA 1
ATOM 1627 C C . ALA A 1 231 ? 14.086 19.109 7.863 1 97.75 231 ALA A C 1
ATOM 1629 O O . ALA A 1 231 ? 13.578 19.875 8.688 1 97.75 231 ALA A O 1
ATOM 1630 N N . ASP A 1 232 ? 14.961 19.484 6.926 1 96.62 232 ASP A N 1
ATOM 1631 C CA . ASP A 1 232 ? 15.562 20.812 7.004 1 96.62 232 ASP A CA 1
ATOM 1632 C C . ASP A 1 232 ? 15.07 21.703 5.871 1 96.62 232 ASP A C 1
ATOM 1634 O O . ASP A 1 232 ? 15.695 22.734 5.559 1 96.62 232 ASP A O 1
ATOM 1638 N N . ALA A 1 233 ? 13.977 21.312 5.258 1 95.38 233 ALA A N 1
ATOM 1639 C CA . ALA A 1 233 ? 13.492 21.984 4.059 1 95.38 233 ALA A CA 1
ATOM 1640 C C . ALA A 1 233 ? 13.203 23.453 4.34 1 95.38 233 ALA A C 1
ATOM 1642 O O . ALA A 1 233 ? 13.406 24.312 3.48 1 95.38 233 ALA A O 1
ATOM 1643 N N . SER A 1 234 ? 12.711 23.75 5.5 1 91.94 234 SER A N 1
ATOM 1644 C CA . SER A 1 234 ? 12.312 25.109 5.863 1 91.94 234 SER A CA 1
ATOM 1645 C C . SER A 1 234 ? 13.523 26 6.145 1 91.94 234 SER A C 1
ATOM 1647 O O . SER A 1 234 ? 13.398 27.219 6.215 1 91.94 234 SER A O 1
ATOM 1649 N N . THR A 1 235 ? 14.633 25.359 6.301 1 85.12 235 THR A N 1
ATOM 1650 C CA . THR A 1 235 ? 15.82 26.141 6.617 1 85.12 235 THR A CA 1
ATOM 1651 C C . THR A 1 235 ? 16.594 26.484 5.344 1 85.12 235 THR A C 1
ATOM 1653 O O . THR A 1 235 ? 17.531 27.281 5.383 1 85.12 235 THR A O 1
ATOM 1656 N N . LEU A 1 236 ? 16.156 25.859 4.289 1 78.06 236 LEU A N 1
ATOM 1657 C CA . LEU A 1 236 ? 16.891 26.062 3.045 1 78.06 236 LEU A CA 1
ATOM 1658 C C . LEU A 1 236 ? 16.359 27.281 2.297 1 78.06 236 LEU A C 1
ATOM 1660 O O . LEU A 1 236 ? 15.156 27.547 2.297 1 78.06 236 LEU A O 1
ATOM 1664 N N . ARG A 1 237 ? 17.359 28.125 1.946 1 71.81 237 ARG A N 1
ATOM 1665 C CA . ARG A 1 237 ? 16.984 29.297 1.157 1 71.81 237 ARG A CA 1
ATOM 1666 C C . ARG A 1 237 ? 16.969 28.969 -0.331 1 71.81 237 ARG A C 1
ATOM 1668 O O . ARG A 1 237 ? 17.969 28.531 -0.892 1 71.81 237 ARG A O 1
ATOM 1675 N N . HIS A 1 238 ? 15.719 28.734 -0.808 1 64.56 238 HIS A N 1
ATOM 1676 C CA . HIS A 1 238 ? 15.609 28.438 -2.232 1 64.56 238 HIS A CA 1
ATOM 1677 C C . HIS A 1 238 ? 15.656 29.719 -3.064 1 64.56 238 HIS A C 1
ATOM 1679 O O . HIS A 1 238 ? 15.117 30.75 -2.66 1 64.56 238 HIS A O 1
ATOM 1685 N N . ALA A 1 239 ? 16.766 29.875 -3.973 1 66.81 239 ALA A N 1
ATOM 1686 C CA . ALA A 1 239 ? 16.719 30.953 -4.961 1 66.81 239 ALA A CA 1
ATOM 1687 C C . ALA A 1 239 ? 16.016 30.5 -6.234 1 66.81 239 ALA A C 1
ATOM 1689 O O . ALA A 1 239 ? 15.875 29.297 -6.484 1 66.81 239 ALA A O 1
ATOM 1690 N N . PRO A 1 240 ? 15.516 31.469 -7.277 1 69 240 PRO A N 1
ATOM 1691 C CA . PRO A 1 240 ? 14.328 32.219 -7.715 1 69 240 PRO A CA 1
ATOM 1692 C C . PRO A 1 240 ? 13.023 31.469 -7.422 1 69 240 PRO A C 1
ATOM 1694 O O . PRO A 1 240 ? 13 30.234 -7.418 1 69 240 PRO A O 1
ATOM 1697 N N . LEU A 1 241 ? 11.875 32.094 -6.91 1 82.56 241 LEU A N 1
ATOM 1698 C CA . LEU A 1 241 ? 10.531 31.641 -6.574 1 82.56 241 LEU A CA 1
ATOM 1699 C C . LEU A 1 241 ? 9.609 31.734 -7.785 1 82.56 241 LEU A C 1
ATOM 1701 O O . LEU A 1 241 ? 8.891 32.719 -7.945 1 82.56 241 LEU A O 1
ATOM 1705 N N . ARG A 1 242 ? 9.734 30.875 -8.859 1 94.62 242 ARG A N 1
ATOM 1706 C CA . ARG A 1 242 ? 8.781 30.812 -9.969 1 94.62 242 ARG A CA 1
ATOM 1707 C C . ARG A 1 242 ? 7.535 30.031 -9.578 1 94.62 242 ARG A C 1
ATOM 1709 O O . ARG A 1 242 ? 7.555 28.797 -9.547 1 94.62 242 ARG A O 1
ATOM 1716 N N . ILE A 1 243 ? 6.438 30.703 -9.328 1 96.81 243 ILE A N 1
ATOM 1717 C CA . ILE A 1 243 ? 5.223 30.125 -8.781 1 96.81 243 ILE A CA 1
ATOM 1718 C C . ILE A 1 243 ? 4.133 30.094 -9.844 1 96.81 243 ILE A C 1
ATOM 1720 O O . ILE A 1 243 ? 3.85 31.109 -10.477 1 96.81 243 ILE A O 1
ATOM 1724 N N . GLY A 1 244 ? 3.607 28.953 -10.086 1 98.12 244 GLY A N 1
ATOM 1725 C CA . GLY A 1 244 ? 2.441 28.844 -10.953 1 98.12 244 GLY A CA 1
ATOM 1726 C C . GLY A 1 244 ? 1.131 28.875 -10.188 1 98.12 244 GLY A C 1
ATOM 1727 O O . GLY A 1 244 ? 1.015 28.281 -9.117 1 98.12 244 GLY A O 1
ATOM 1728 N N . ILE A 1 245 ? 0.166 29.609 -10.703 1 98.44 245 ILE A N 1
ATOM 1729 C CA . ILE A 1 245 ? -1.181 29.609 -10.148 1 98.44 245 ILE A CA 1
ATOM 1730 C C . ILE A 1 245 ? -2.055 28.609 -10.898 1 98.44 245 ILE A C 1
ATOM 1732 O O . ILE A 1 245 ? -2.324 28.781 -12.086 1 98.44 245 ILE A O 1
ATOM 1736 N N . CYS A 1 246 ? -2.469 27.594 -10.188 1 98.25 246 CYS A N 1
ATOM 1737 C CA . CYS A 1 246 ? -3.314 26.578 -10.797 1 98.25 246 CYS A CA 1
ATOM 1738 C C . CYS A 1 246 ? -4.75 26.688 -10.305 1 98.25 246 CYS A C 1
ATOM 1740 O O . CYS A 1 246 ? -5.059 26.297 -9.18 1 98.25 246 CYS A O 1
ATOM 1742 N N . ARG A 1 247 ? -5.629 27.125 -11.109 1 96.38 247 ARG A N 1
ATOM 1743 C CA . ARG A 1 247 ? -7.035 27.297 -10.75 1 96.38 247 ARG A CA 1
ATOM 1744 C C . ARG A 1 247 ? -7.789 25.984 -10.852 1 96.38 247 ARG A C 1
ATOM 1746 O O . ARG A 1 247 ? -8.891 25.844 -10.312 1 96.38 247 ARG A O 1
ATOM 1753 N N . THR A 1 248 ? -7.152 24.859 -11.375 1 95.56 248 THR A N 1
ATOM 1754 C CA . THR A 1 248 ? -7.688 23.516 -11.562 1 95.56 248 THR A CA 1
ATOM 1755 C C . THR A 1 248 ? -8.891 23.547 -12.5 1 95.56 248 THR A C 1
ATOM 1757 O O . THR A 1 248 ? -9.367 24.609 -12.883 1 95.56 248 THR A O 1
ATOM 1760 N N . PRO A 1 249 ? -9.484 22.391 -12.891 1 96.19 249 PRO A N 1
ATOM 1761 C CA . PRO A 1 249 ? -10.68 22.328 -13.727 1 96.19 249 PRO A CA 1
ATOM 1762 C C . PRO A 1 249 ? -11.953 22.688 -12.961 1 96.19 249 PRO A C 1
ATOM 1764 O O . PRO A 1 249 ? -13.031 22.797 -13.555 1 96.19 249 PRO A O 1
ATOM 1767 N N . HIS A 1 250 ? -11.797 22.953 -11.672 1 97.44 250 HIS A N 1
ATOM 1768 C CA . HIS A 1 250 ? -12.977 23.125 -10.844 1 97.44 250 HIS A CA 1
ATOM 1769 C C . HIS A 1 250 ? -13.047 24.547 -10.281 1 97.44 250 HIS A C 1
ATOM 1771 O O . HIS A 1 250 ? -13.617 24.766 -9.211 1 97.44 250 HIS A O 1
ATOM 1777 N N . TRP A 1 251 ? -12.484 25.469 -10.961 1 97.62 251 TRP A N 1
ATOM 1778 C CA . TRP A 1 251 ? -12.344 26.828 -10.477 1 97.62 251 TRP A CA 1
ATOM 1779 C C . TRP A 1 251 ? -13.703 27.438 -10.133 1 97.62 251 TRP A C 1
ATOM 1781 O O . TRP A 1 251 ? -13.812 28.234 -9.195 1 97.62 251 TRP A O 1
ATOM 1791 N N . GLU A 1 252 ? -14.711 27 -10.797 1 97.94 252 GLU A N 1
ATOM 1792 C CA . GLU A 1 252 ? -16.047 27.531 -10.57 1 97.94 252 GLU A CA 1
ATOM 1793 C C . GLU A 1 252 ? -16.547 27.188 -9.172 1 97.94 252 GLU A C 1
ATOM 1795 O O . GLU A 1 252 ? -17.484 27.828 -8.664 1 97.94 252 GLU A O 1
ATOM 1800 N N . ARG A 1 253 ? -15.914 26.25 -8.539 1 98.31 253 ARG A N 1
ATOM 1801 C CA . ARG A 1 253 ? -16.297 25.828 -7.199 1 98.31 253 ARG A CA 1
ATOM 1802 C C . ARG A 1 253 ? -15.547 26.625 -6.133 1 98.31 253 ARG A C 1
ATOM 1804 O O . ARG A 1 253 ? -15.852 26.516 -4.945 1 98.31 253 ARG A O 1
ATOM 1811 N N . ALA A 1 254 ? -14.586 27.406 -6.516 1 98.69 254 ALA A N 1
ATOM 1812 C CA . ALA A 1 254 ? -13.859 28.25 -5.578 1 98.69 254 ALA A CA 1
ATOM 1813 C C . ALA A 1 254 ? -14.703 29.469 -5.172 1 98.69 254 ALA A C 1
ATOM 1815 O O . ALA A 1 254 ? -14.875 30.391 -5.957 1 98.69 254 ALA A O 1
ATOM 1816 N N . GLY A 1 255 ? -15.18 29.484 -3.963 1 98.44 255 GLY A N 1
ATOM 1817 C CA . GLY A 1 255 ? -15.938 30.625 -3.473 1 98.44 255 GLY A CA 1
ATOM 1818 C C . GLY A 1 255 ? -15.094 31.875 -3.312 1 98.44 255 GLY A C 1
ATOM 1819 O O . GLY A 1 255 ? -13.875 31.844 -3.506 1 98.44 255 GLY A O 1
ATOM 1820 N N . ALA A 1 256 ? -15.734 32.938 -2.949 1 98.5 256 ALA A N 1
ATOM 1821 C CA . ALA A 1 256 ? -15.07 34.25 -2.836 1 98.5 256 ALA A CA 1
ATOM 1822 C C . ALA A 1 256 ? -13.938 34.188 -1.815 1 98.5 256 ALA A C 1
ATOM 1824 O O . ALA A 1 256 ? -12.883 34.781 -2.023 1 98.5 256 ALA A O 1
ATOM 1825 N N . ASP A 1 257 ? -14.172 33.531 -0.738 1 98.38 257 ASP A N 1
ATOM 1826 C CA . ASP A 1 257 ? -13.156 33.406 0.304 1 98.38 257 ASP A CA 1
ATOM 1827 C C . ASP A 1 257 ? -11.922 32.656 -0.205 1 98.38 257 ASP A C 1
ATOM 1829 O O . ASP A 1 257 ? -10.789 33.031 0.119 1 98.38 257 ASP A O 1
ATOM 1833 N N . THR A 1 258 ? -12.125 31.594 -0.938 1 98.56 258 THR A N 1
ATOM 1834 C CA . THR A 1 258 ? -11.031 30.828 -1.521 1 98.56 258 THR A CA 1
ATOM 1835 C C . THR A 1 258 ? -10.258 31.672 -2.537 1 98.56 258 THR A C 1
ATOM 1837 O O . THR A 1 258 ? -9.031 31.641 -2.561 1 98.56 258 THR A O 1
ATOM 1840 N N . GLN A 1 259 ? -10.953 32.406 -3.369 1 98.56 259 GLN A N 1
ATOM 1841 C CA . GLN A 1 259 ? -10.305 33.281 -4.344 1 98.56 259 GLN A CA 1
ATOM 1842 C C . GLN A 1 259 ? -9.484 34.344 -3.652 1 98.56 259 GLN A C 1
ATOM 1844 O O . GLN A 1 259 ? -8.359 34.656 -4.062 1 98.56 259 GLN A O 1
ATOM 1849 N N . ALA A 1 260 ? -10.055 34.906 -2.598 1 98.31 260 ALA A N 1
ATOM 1850 C CA . ALA A 1 260 ? -9.352 35.906 -1.831 1 98.31 260 ALA A CA 1
ATOM 1851 C C . ALA A 1 260 ? -8.102 35.344 -1.17 1 98.31 260 ALA A C 1
ATOM 1853 O O . ALA A 1 260 ? -7.074 36.031 -1.071 1 98.31 260 ALA A O 1
ATOM 1854 N N . ALA A 1 261 ? -8.219 34.125 -0.67 1 98.38 261 ALA A N 1
ATOM 1855 C CA . ALA A 1 261 ? -7.074 33.469 -0.062 1 98.38 261 ALA A CA 1
ATOM 1856 C C . ALA A 1 261 ? -5.934 33.312 -1.063 1 98.38 261 ALA A C 1
ATOM 1858 O O . ALA A 1 261 ? -4.766 33.531 -0.721 1 98.38 261 ALA A O 1
ATOM 1859 N N . LEU A 1 262 ? -6.266 32.906 -2.279 1 98.38 262 LEU A N 1
ATOM 1860 C CA . LEU A 1 262 ? -5.266 32.781 -3.33 1 98.38 262 LEU A CA 1
ATOM 1861 C C . LEU A 1 262 ? -4.613 34.125 -3.633 1 98.38 262 LEU A C 1
ATOM 1863 O O . LEU A 1 262 ? -3.389 34.219 -3.768 1 98.38 262 LEU A O 1
ATOM 1867 N N . ASP A 1 263 ? -5.426 35.156 -3.715 1 98 263 ASP A N 1
ATOM 1868 C CA . ASP A 1 263 ? -4.91 36.5 -3.977 1 98 263 ASP A CA 1
ATOM 1869 C C . ASP A 1 263 ? -3.965 36.969 -2.865 1 98 263 ASP A C 1
ATOM 1871 O O . ASP A 1 263 ? -2.924 37.562 -3.135 1 98 263 ASP A O 1
ATOM 1875 N N . THR A 1 264 ? -4.398 36.719 -1.666 1 98 264 THR A N 1
ATOM 1876 C CA . THR A 1 264 ? -3.574 37.062 -0.516 1 98 264 THR A CA 1
ATOM 1877 C C . THR A 1 264 ? -2.215 36.375 -0.596 1 98 264 THR A C 1
ATOM 1879 O O . THR A 1 264 ? -1.18 37 -0.362 1 98 264 THR A O 1
ATOM 1882 N N . ALA A 1 265 ? -2.207 35.094 -0.916 1 98 265 ALA A N 1
ATOM 1883 C CA . ALA A 1 265 ? -0.967 34.344 -1.03 1 98 265 ALA A CA 1
ATOM 1884 C C . ALA A 1 265 ? -0.09 34.875 -2.152 1 98 265 ALA A C 1
ATOM 1886 O O . ALA A 1 265 ? 1.129 35 -1.998 1 98 265 ALA A O 1
ATOM 1887 N N . ILE A 1 266 ? -0.71 35.188 -3.271 1 97 266 ILE A N 1
ATOM 1888 C CA . ILE A 1 266 ? 0.001 35.75 -4.426 1 97 266 ILE A CA 1
ATOM 1889 C C . ILE A 1 266 ? 0.706 37.031 -4.043 1 97 266 ILE A C 1
ATOM 1891 O O . ILE A 1 266 ? 1.905 37.188 -4.281 1 97 266 ILE A O 1
ATOM 1895 N N . ARG A 1 267 ? -0.005 37.906 -3.385 1 96.88 267 ARG A N 1
ATOM 1896 C CA . ARG A 1 267 ? 0.562 39.188 -2.982 1 96.88 267 ARG A CA 1
ATOM 1897 C C . ARG A 1 267 ? 1.717 38.969 -2.006 1 96.88 267 ARG A C 1
ATOM 1899 O O . ARG A 1 267 ? 2.74 39.656 -2.105 1 96.88 267 ARG A O 1
ATOM 1906 N N . ALA A 1 268 ? 1.52 38.094 -1.08 1 96 268 ALA A N 1
ATOM 1907 C CA . ALA A 1 268 ? 2.568 37.812 -0.099 1 96 268 ALA A CA 1
ATOM 1908 C C . ALA A 1 268 ? 3.838 37.312 -0.779 1 96 268 ALA A C 1
ATOM 1910 O O . ALA A 1 268 ? 4.945 37.719 -0.414 1 96 268 ALA A O 1
ATOM 1911 N N . LEU A 1 269 ? 3.691 36.438 -1.729 1 94.12 269 LEU A N 1
ATOM 1912 C CA . LEU A 1 269 ? 4.836 35.844 -2.42 1 94.12 269 LEU A CA 1
ATOM 1913 C C . LEU A 1 269 ? 5.512 36.875 -3.316 1 94.12 269 LEU A C 1
ATOM 1915 O O . LEU A 1 269 ? 6.742 36.906 -3.426 1 94.12 269 LEU A O 1
ATOM 1919 N N . GLU A 1 270 ? 4.723 37.688 -3.934 1 94.44 270 GLU A N 1
ATOM 1920 C CA . GLU A 1 270 ? 5.281 38.75 -4.762 1 94.44 270 GLU A CA 1
ATOM 1921 C C . GLU A 1 270 ? 6.098 39.719 -3.924 1 94.44 270 GLU A C 1
ATOM 1923 O O . GLU A 1 270 ? 7.145 40.219 -4.367 1 94.44 270 GLU A O 1
ATOM 1928 N N . ARG A 1 271 ? 5.668 39.969 -2.805 1 92.69 271 ARG A N 1
ATOM 1929 C CA . ARG A 1 271 ? 6.344 40.906 -1.915 1 92.69 271 ARG A CA 1
ATOM 1930 C C . ARG A 1 271 ? 7.742 40.406 -1.557 1 92.69 271 ARG A C 1
ATOM 1932 O O . ARG A 1 271 ? 8.648 41.219 -1.312 1 92.69 271 ARG A O 1
ATOM 1939 N N . ILE A 1 272 ? 7.863 39.156 -1.579 1 90.06 272 ILE A N 1
ATOM 1940 C CA . ILE A 1 272 ? 9.164 38.625 -1.188 1 90.06 272 ILE A CA 1
ATOM 1941 C C . ILE A 1 272 ? 9.953 38.219 -2.432 1 90.06 272 ILE A C 1
ATOM 1943 O O . ILE A 1 272 ? 10.875 37.406 -2.354 1 90.06 272 ILE A O 1
ATOM 1947 N N . GLY A 1 273 ? 9.539 38.656 -3.594 1 91.12 273 GLY A N 1
ATOM 1948 C CA . GLY A 1 273 ? 10.336 38.531 -4.805 1 91.12 273 GLY A CA 1
ATOM 1949 C C . GLY A 1 273 ? 9.93 37.375 -5.68 1 91.12 273 GLY A C 1
ATOM 1950 O O . GLY A 1 273 ? 10.617 37.031 -6.645 1 91.12 273 GLY A O 1
ATOM 1951 N N . GLY A 1 274 ? 8.812 36.812 -5.359 1 93.31 274 GLY A N 1
ATOM 1952 C CA . GLY A 1 274 ? 8.336 35.719 -6.199 1 93.31 274 GLY A CA 1
ATOM 1953 C C . GLY A 1 274 ? 7.746 36.188 -7.516 1 93.31 274 GLY A C 1
ATOM 1954 O O . GLY A 1 274 ? 7.156 37.281 -7.586 1 93.31 274 GLY A O 1
ATOM 1955 N N . THR A 1 275 ? 8.039 35.406 -8.578 1 95.5 275 THR A N 1
ATOM 1956 C CA . THR A 1 275 ? 7.355 35.594 -9.852 1 95.5 275 THR A CA 1
ATOM 1957 C C . THR A 1 275 ? 6.16 34.656 -9.969 1 95.5 275 THR A C 1
ATOM 1959 O O . THR A 1 275 ? 6.312 33.438 -9.914 1 95.5 275 THR A O 1
ATOM 1962 N N . VAL A 1 276 ? 5.039 35.281 -10.109 1 96.25 276 VAL A N 1
ATOM 1963 C CA . VAL A 1 276 ? 3.797 34.5 -10.141 1 96.25 276 VAL A CA 1
ATOM 1964 C C . VAL A 1 276 ? 3.189 34.562 -11.547 1 96.25 276 VAL A C 1
ATOM 1966 O O . VAL A 1 276 ? 3.066 35.656 -12.125 1 96.25 276 VAL A O 1
ATOM 1969 N N . ARG A 1 277 ? 2.924 33.438 -12.148 1 96.81 277 ARG A N 1
ATOM 1970 C CA . ARG A 1 277 ? 2.242 33.344 -13.43 1 96.81 277 ARG A CA 1
ATOM 1971 C C . ARG A 1 277 ? 1.192 32.25 -13.414 1 96.81 277 ARG A C 1
ATOM 1973 O O . ARG A 1 277 ? 1.237 31.344 -12.562 1 96.81 277 ARG A O 1
ATOM 1980 N N . ASP A 1 278 ? 0.323 32.281 -14.367 1 97.25 278 ASP A N 1
ATOM 1981 C CA . ASP A 1 278 ? -0.682 31.219 -14.477 1 97.25 278 ASP A CA 1
ATOM 1982 C C . ASP A 1 278 ? -0.043 29.891 -14.875 1 97.25 278 ASP A C 1
ATOM 1984 O O . ASP A 1 278 ? 0.864 29.859 -15.711 1 97.25 278 ASP A O 1
ATOM 1988 N N . PHE A 1 279 ? -0.443 28.875 -14.219 1 97.81 279 PHE A N 1
ATOM 1989 C CA . PHE A 1 279 ? -0.095 27.5 -14.602 1 97.81 279 PHE A CA 1
ATOM 1990 C C . PHE A 1 279 ? -1.326 26.734 -15.07 1 97.81 279 PHE A C 1
ATOM 1992 O O . PHE A 1 279 ? -2.223 26.453 -14.281 1 97.81 279 PHE A O 1
ATOM 1999 N N . ASN A 1 280 ? -1.316 26.391 -16.359 1 95.38 280 ASN A N 1
ATOM 2000 C CA . ASN A 1 280 ? -2.402 25.594 -16.922 1 95.38 280 ASN A CA 1
ATOM 2001 C C . ASN A 1 280 ? -2.07 24.109 -16.922 1 95.38 280 ASN A C 1
ATOM 2003 O O . ASN A 1 280 ? -1.08 23.688 -17.516 1 95.38 280 ASN A O 1
ATOM 2007 N N . LEU A 1 281 ? -2.955 23.344 -16.297 1 96.31 281 LEU A N 1
ATOM 2008 C CA . LEU A 1 281 ? -2.775 21.891 -16.312 1 96.31 281 LEU A CA 1
ATOM 2009 C C . LEU A 1 281 ? -2.852 21.359 -17.734 1 96.31 281 LEU A C 1
ATOM 2011 O O . LEU A 1 281 ? -3.691 21.797 -18.531 1 96.31 281 LEU A O 1
ATOM 2015 N N . PRO A 1 282 ? -1.958 20.453 -18.031 1 96.38 282 PRO A N 1
ATOM 2016 C CA . PRO A 1 282 ? -2.07 19.828 -19.359 1 96.38 282 PRO A CA 1
ATOM 2017 C C . PRO A 1 282 ? -3.391 19.094 -19.547 1 96.38 282 PRO A C 1
ATOM 2019 O O . PRO A 1 282 ? -4.012 18.656 -18.562 1 96.38 282 PRO A O 1
ATOM 2022 N N . GLN A 1 283 ? -3.729 18.938 -20.797 1 94.94 283 GLN A N 1
ATOM 2023 C CA . GLN A 1 283 ? -4.98 18.266 -21.156 1 94.94 283 GLN A CA 1
ATOM 2024 C C . GLN A 1 283 ? -5.062 16.891 -20.531 1 94.94 283 GLN A C 1
ATOM 2026 O O . GLN A 1 283 ? -6.137 16.453 -20.109 1 94.94 283 GLN A O 1
ATOM 2031 N N . ALA A 1 284 ? -3.947 16.219 -20.359 1 94.56 284 ALA A N 1
ATOM 2032 C CA . ALA A 1 284 ? -3.848 14.867 -19.812 1 94.56 284 ALA A CA 1
ATOM 2033 C C . ALA A 1 284 ? -4.266 14.836 -18.344 1 94.56 284 ALA A C 1
ATOM 2035 O O . ALA A 1 284 ? -4.512 13.766 -17.781 1 94.56 284 ALA A O 1
ATOM 2036 N N . CYS A 1 285 ? -4.477 16.016 -17.766 1 96.38 285 CYS A N 1
ATOM 2037 C CA . CYS A 1 285 ? -4.789 16.062 -16.344 1 96.38 285 CYS A CA 1
ATOM 2038 C C . CYS A 1 285 ? -6.25 16.438 -16.109 1 96.38 285 CYS A C 1
ATOM 2040 O O . CYS A 1 285 ? -6.699 16.531 -14.969 1 96.38 285 CYS A O 1
ATOM 2042 N N . HIS A 1 286 ? -7.023 16.641 -17.109 1 95 286 HIS A N 1
ATOM 2043 C CA . HIS A 1 286 ? -8.359 17.219 -16.969 1 95 286 HIS A CA 1
ATOM 2044 C C . HIS A 1 286 ? -9.344 16.188 -16.406 1 95 286 HIS A C 1
ATOM 2046 O O . HIS A 1 286 ? -10.336 16.562 -15.781 1 95 286 HIS A O 1
ATOM 2052 N N . GLY A 1 287 ? -9.078 14.922 -16.547 1 97.06 287 GLY A N 1
ATOM 2053 C CA . GLY A 1 287 ? -9.992 13.875 -16.094 1 97.06 287 GLY A CA 1
ATOM 2054 C C . GLY A 1 287 ? -9.57 13.25 -14.781 1 97.06 287 GLY A C 1
ATOM 2055 O O . GLY A 1 287 ? -10.102 12.211 -14.383 1 97.06 287 GLY A O 1
ATOM 2056 N N . LEU A 1 288 ? -8.68 13.875 -14.062 1 98.38 288 LEU A N 1
ATOM 2057 C CA . LEU A 1 288 ? -8.062 13.25 -12.898 1 98.38 288 LEU A CA 1
ATOM 2058 C C . LEU A 1 288 ? -9.07 13.086 -11.766 1 98.38 288 LEU A C 1
ATOM 2060 O O . LEU A 1 288 ? -9 12.117 -11.008 1 98.38 288 LEU A O 1
ATOM 2064 N N . THR A 1 289 ? -9.992 14.023 -11.586 1 98.25 289 THR A N 1
ATOM 2065 C CA . THR A 1 289 ? -10.977 13.914 -10.516 1 98.25 289 THR A CA 1
ATOM 2066 C C . THR A 1 289 ? -11.844 12.672 -10.695 1 98.25 289 THR A C 1
ATOM 2068 O O . THR A 1 289 ? -12.016 11.891 -9.758 1 98.25 289 THR A O 1
ATOM 2071 N N . GLU A 1 290 ? -12.344 12.461 -11.875 1 98.06 290 GLU A N 1
ATOM 2072 C CA . GLU A 1 290 ? -13.156 11.289 -12.164 1 98.06 290 GLU A CA 1
ATOM 2073 C C . GLU A 1 290 ? -12.359 10 -11.977 1 98.06 290 GLU A C 1
ATOM 2075 O O . GLU A 1 290 ? -12.867 9.023 -11.43 1 98.06 290 GLU A O 1
ATOM 2080 N N . ALA A 1 291 ? -11.109 10.008 -12.477 1 98.75 291 ALA A N 1
ATOM 2081 C CA . ALA A 1 291 ? -10.242 8.844 -12.305 1 98.75 291 ALA A CA 1
ATOM 2082 C C . ALA A 1 291 ? -10 8.547 -10.828 1 98.75 291 ALA A C 1
ATOM 2084 O O . ALA A 1 291 ? -9.984 7.387 -10.414 1 98.75 291 ALA A O 1
ATOM 2085 N N . GLN A 1 292 ? -9.789 9.609 -10.078 1 98.88 292 GLN A N 1
ATOM 2086 C CA . GLN A 1 292 ? -9.586 9.453 -8.641 1 98.88 292 GLN A CA 1
ATOM 2087 C C . GLN A 1 292 ? -10.805 8.836 -7.977 1 98.88 292 GLN A C 1
ATOM 2089 O O . GLN A 1 292 ? -10.68 7.961 -7.117 1 98.88 292 GLN A O 1
ATOM 2094 N N . LEU A 1 293 ? -11.969 9.273 -8.328 1 98.56 293 LEU A N 1
ATOM 2095 C CA . LEU A 1 293 ? -13.211 8.742 -7.789 1 98.56 293 LEU A CA 1
ATOM 2096 C C . LEU A 1 293 ? -13.344 7.254 -8.102 1 98.56 293 LEU A C 1
ATOM 2098 O O . LEU A 1 293 ? -13.688 6.461 -7.223 1 98.56 293 LEU A O 1
ATOM 2102 N N . ASP A 1 294 ? -13.039 6.836 -9.312 1 98.56 294 ASP A N 1
ATOM 2103 C CA . ASP A 1 294 ? -13.117 5.441 -9.734 1 98.56 294 ASP A CA 1
ATOM 2104 C C . ASP A 1 294 ? -12.141 4.578 -8.938 1 98.56 294 ASP A C 1
ATOM 2106 O O . ASP A 1 294 ? -12.516 3.525 -8.414 1 98.56 294 ASP A O 1
ATOM 2110 N N . ILE A 1 295 ? -10.938 5.055 -8.859 1 98.81 295 ILE A N 1
ATOM 2111 C CA . ILE A 1 295 ? -9.875 4.293 -8.203 1 98.81 295 ILE A CA 1
ATOM 2112 C C . ILE A 1 295 ? -10.195 4.141 -6.719 1 98.81 295 ILE A C 1
ATOM 2114 O O . ILE A 1 295 ? -10.117 3.039 -6.172 1 98.81 295 ILE A O 1
ATOM 2118 N N . MET A 1 296 ? -10.562 5.219 -6.09 1 98.81 296 MET A N 1
ATOM 2119 C CA . MET A 1 296 ? -10.883 5.188 -4.668 1 98.81 296 MET A CA 1
ATOM 2120 C C . MET A 1 296 ? -12.031 4.219 -4.387 1 98.81 296 MET A C 1
ATOM 2122 O O . MET A 1 296 ? -11.945 3.398 -3.473 1 98.81 296 MET A O 1
ATOM 2126 N N . ALA A 1 297 ? -13.078 4.324 -5.18 1 98.62 297 ALA A N 1
ATOM 2127 C CA . ALA A 1 297 ? -14.258 3.488 -4.973 1 98.62 297 ALA A CA 1
ATOM 2128 C C . ALA A 1 297 ? -13.93 2.014 -5.195 1 98.62 297 ALA A C 1
ATOM 2130 O O . ALA A 1 297 ? -14.359 1.154 -4.418 1 98.62 297 ALA A O 1
ATOM 2131 N N . PHE A 1 298 ? -13.219 1.721 -6.23 1 98.75 298 PHE A N 1
ATOM 2132 C CA . PHE A 1 298 ? -12.875 0.344 -6.57 1 98.75 298 PHE A CA 1
ATOM 2133 C C . PHE A 1 298 ? -12.008 -0.281 -5.488 1 98.75 298 PHE A C 1
ATOM 2135 O O . PHE A 1 298 ? -12.266 -1.399 -5.039 1 98.75 298 PHE A O 1
ATOM 2142 N N . GLU A 1 299 ? -10.969 0.421 -5.074 1 98.75 299 GLU A N 1
ATOM 2143 C CA . GLU A 1 299 ? -10.055 -0.106 -4.066 1 98.75 299 GLU A CA 1
ATOM 2144 C C . GLU A 1 299 ? -10.742 -0.238 -2.711 1 98.75 299 GLU A C 1
ATOM 2146 O O . GLU A 1 299 ? -10.477 -1.182 -1.964 1 98.75 299 GLU A O 1
ATOM 2151 N N . ALA A 1 300 ? -11.602 0.724 -2.391 1 98.75 300 ALA A N 1
ATOM 2152 C CA . ALA A 1 300 ? -12.328 0.629 -1.128 1 98.75 300 ALA A CA 1
ATOM 2153 C C . ALA A 1 300 ? -13.211 -0.618 -1.093 1 98.75 300 ALA A C 1
ATOM 2155 O O . ALA A 1 300 ? -13.227 -1.346 -0.098 1 98.75 300 ALA A O 1
ATOM 2156 N N . LEU A 1 301 ? -13.961 -0.824 -2.193 1 98.62 301 LEU A N 1
ATOM 2157 C CA . LEU A 1 301 ? -14.812 -2.006 -2.262 1 98.62 301 LEU A CA 1
ATOM 2158 C C . LEU A 1 301 ? -14 -3.273 -2.004 1 98.62 301 LEU A C 1
ATOM 2160 O O . LEU A 1 301 ? -14.445 -4.16 -1.27 1 98.62 301 LEU A O 1
ATOM 2164 N N . ALA A 1 302 ? -12.82 -3.35 -2.582 1 98.56 302 ALA A N 1
ATOM 2165 C CA . ALA A 1 302 ? -11.969 -4.527 -2.426 1 98.56 302 ALA A CA 1
ATOM 2166 C C . ALA A 1 302 ? -11.406 -4.609 -1.01 1 98.56 302 ALA A C 1
ATOM 2168 O O . ALA A 1 302 ? -11.414 -5.68 -0.396 1 98.56 302 ALA A O 1
ATOM 2169 N N . ALA A 1 303 ? -10.93 -3.518 -0.481 1 98.38 303 ALA A N 1
ATOM 2170 C CA . ALA A 1 303 ? -10.266 -3.479 0.82 1 98.38 303 ALA A CA 1
ATOM 2171 C C . ALA A 1 303 ? -11.234 -3.865 1.938 1 98.38 303 ALA A C 1
ATOM 2173 O O . ALA A 1 303 ? -10.82 -4.445 2.947 1 98.38 303 ALA A O 1
ATOM 2174 N N . PHE A 1 304 ? -12.469 -3.609 1.751 1 98.56 304 PHE A N 1
ATOM 2175 C CA . PHE A 1 304 ? -13.422 -3.828 2.83 1 98.56 304 PHE A CA 1
ATOM 2176 C C . PHE A 1 304 ? -14.32 -5.027 2.529 1 98.56 304 PHE A C 1
ATOM 2178 O O . PHE A 1 304 ? -15.383 -5.18 3.129 1 98.56 304 PHE A O 1
ATOM 2185 N N . ALA A 1 305 ? -13.836 -5.863 1.593 1 98.25 305 ALA A N 1
ATOM 2186 C CA . ALA A 1 305 ? -14.547 -7.102 1.295 1 98.25 305 ALA A CA 1
ATOM 2187 C C . ALA A 1 305 ? -14.82 -7.898 2.568 1 98.25 305 ALA A C 1
ATOM 2189 O O . ALA A 1 305 ? -15.914 -8.438 2.746 1 98.25 305 ALA A O 1
ATOM 2190 N N . PRO A 1 306 ? -13.914 -7.988 3.545 1 98.06 306 PRO A N 1
ATOM 2191 C CA . PRO A 1 306 ? -14.203 -8.75 4.762 1 98.06 306 PRO A CA 1
ATOM 2192 C C . PRO A 1 306 ? -15.352 -8.156 5.57 1 98.06 306 PRO A C 1
ATOM 2194 O O . PRO A 1 306 ? -16.25 -8.883 5.996 1 98.06 306 PRO A O 1
ATOM 2197 N N . GLU A 1 307 ? -15.305 -6.832 5.809 1 97.88 307 GLU A N 1
ATOM 2198 C CA . GLU A 1 307 ? -16.375 -6.184 6.559 1 97.88 307 GLU A CA 1
ATOM 2199 C C . GLU A 1 307 ? -17.719 -6.289 5.824 1 97.88 307 GLU A C 1
ATOM 2201 O O . GLU A 1 307 ? -18.766 -6.449 6.445 1 97.88 307 GLU A O 1
ATOM 2206 N N . ALA A 1 308 ? -17.625 -6.152 4.488 1 96.94 308 ALA A N 1
ATOM 2207 C CA . ALA A 1 308 ? -18.844 -6.254 3.697 1 96.94 308 ALA A CA 1
ATOM 2208 C C . ALA A 1 308 ? -19.469 -7.641 3.83 1 96.94 308 ALA A C 1
ATOM 2210 O O . ALA A 1 308 ? -20.703 -7.777 3.816 1 96.94 308 ALA A O 1
ATOM 2211 N N . ARG A 1 309 ? -18.656 -8.672 3.941 1 93.94 309 ARG A N 1
ATOM 2212 C CA . ARG A 1 309 ? -19.125 -10.047 4.055 1 93.94 309 ARG A CA 1
ATOM 2213 C C . ARG A 1 309 ? -19.734 -10.312 5.426 1 93.94 309 ARG A C 1
ATOM 2215 O O . ARG A 1 309 ? -20.734 -11.023 5.543 1 93.94 309 ARG A O 1
ATOM 2222 N N . GLU A 1 310 ? -19.203 -9.625 6.473 1 93.69 310 GLU A N 1
ATOM 2223 C CA . GLU A 1 310 ? -19.531 -10.07 7.824 1 93.69 310 GLU A CA 1
ATOM 2224 C C . GLU A 1 310 ? -20.312 -8.992 8.586 1 93.69 310 GLU A C 1
ATOM 2226 O O . GLU A 1 310 ? -21 -9.289 9.562 1 93.69 310 GLU A O 1
ATOM 2231 N N . HIS A 1 311 ? -20.219 -7.715 8.156 1 96 311 HIS A N 1
ATOM 2232 C CA . HIS A 1 311 ? -20.734 -6.617 8.969 1 96 311 HIS A CA 1
ATOM 2233 C C . HIS A 1 311 ? -21.406 -5.551 8.094 1 96 311 HIS A C 1
ATOM 2235 O O . HIS A 1 311 ? -21.312 -4.359 8.391 1 96 311 HIS A O 1
ATOM 2241 N N . ALA A 1 312 ? -22.016 -5.945 7.023 1 95.56 312 ALA A N 1
ATOM 2242 C CA . ALA A 1 312 ? -22.547 -4.977 6.074 1 95.56 312 ALA A CA 1
ATOM 2243 C C . ALA A 1 312 ? -23.594 -4.082 6.738 1 95.56 312 ALA A C 1
ATOM 2245 O O . ALA A 1 312 ? -23.688 -2.893 6.418 1 95.56 312 ALA A O 1
ATOM 2246 N N . GLU A 1 313 ? -24.328 -4.57 7.66 1 96.69 313 GLU A N 1
ATOM 2247 C CA . GLU A 1 313 ? -25.438 -3.846 8.297 1 96.69 313 GLU A CA 1
ATOM 2248 C C . GLU A 1 313 ? -24.906 -2.756 9.227 1 96.69 313 GLU A C 1
ATOM 2250 O O . GLU A 1 313 ? -25.656 -1.859 9.617 1 96.69 313 GLU A O 1
ATOM 2255 N N . ASP A 1 314 ? -23.672 -2.828 9.547 1 97.56 314 ASP A N 1
ATOM 2256 C CA . ASP A 1 314 ? -23.094 -1.887 10.5 1 97.56 314 ASP A CA 1
ATOM 2257 C C . ASP A 1 314 ? -22.469 -0.691 9.781 1 97.56 314 ASP A C 1
ATOM 2259 O O . ASP A 1 314 ? -22 0.254 10.422 1 97.56 314 ASP A O 1
ATOM 2263 N N . PHE A 1 315 ? -22.438 -0.708 8.43 1 97.81 315 PHE A N 1
ATOM 2264 C CA . PHE A 1 315 ? -21.922 0.429 7.676 1 97.81 315 PHE A CA 1
ATOM 2265 C C . PHE A 1 315 ? -22.859 1.623 7.789 1 97.81 315 PHE A C 1
ATOM 2267 O O . PHE A 1 315 ? -24.078 1.462 7.758 1 97.81 315 PHE A O 1
ATOM 2274 N N . SER A 1 316 ? -22.281 2.809 7.992 1 97.88 316 SER A N 1
ATOM 2275 C CA . SER A 1 316 ? -23.109 4 7.797 1 97.88 316 SER A CA 1
ATOM 2276 C C . SER A 1 316 ? -23.641 4.074 6.375 1 97.88 316 SER A C 1
ATOM 2278 O O . SER A 1 316 ? -23.109 3.428 5.469 1 97.88 316 SER A O 1
ATOM 2280 N N . ALA A 1 317 ? -24.703 4.883 6.18 1 96.62 317 ALA A N 1
ATOM 2281 C CA . ALA A 1 317 ? -25.266 5.086 4.844 1 96.62 317 ALA A CA 1
ATOM 2282 C C . ALA A 1 317 ? -24.219 5.695 3.904 1 96.62 317 ALA A C 1
ATOM 2284 O O . ALA A 1 317 ? -24.156 5.332 2.729 1 96.62 317 ALA A O 1
ATOM 2285 N N . ALA A 1 318 ? -23.469 6.605 4.453 1 95.75 318 ALA A N 1
ATOM 2286 C CA . ALA A 1 318 ? -22.453 7.27 3.646 1 95.75 318 ALA A CA 1
ATOM 2287 C C . ALA A 1 318 ? -21.391 6.277 3.176 1 95.75 318 ALA A C 1
ATOM 2289 O O . ALA A 1 318 ? -20.969 6.32 2.021 1 95.75 318 ALA A O 1
ATOM 2290 N N . PHE A 1 319 ? -20.984 5.41 4.047 1 97.06 319 PHE A N 1
ATOM 2291 C CA . PHE A 1 319 ? -19.953 4.445 3.682 1 97.06 319 PHE A CA 1
ATOM 2292 C C . PHE A 1 319 ? -20.5 3.4 2.723 1 97.06 319 PHE A C 1
ATOM 2294 O O . PHE A 1 319 ? -19.812 3 1.775 1 97.06 319 PHE A O 1
ATOM 2301 N N . ALA A 1 320 ? -21.719 2.963 2.953 1 97.56 320 ALA A N 1
ATOM 2302 C CA . ALA A 1 320 ? -22.375 2.018 2.049 1 97.56 320 ALA A CA 1
ATOM 2303 C C . ALA A 1 320 ? -22.453 2.58 0.634 1 97.56 320 ALA A C 1
ATOM 2305 O O . ALA A 1 320 ? -22.281 1.851 -0.344 1 97.56 320 ALA A O 1
ATOM 2306 N N . ARG A 1 321 ? -22.734 3.859 0.554 1 96.06 321 ARG A N 1
ATOM 2307 C CA . ARG A 1 321 ? -22.781 4.508 -0.75 1 96.06 321 ARG A CA 1
ATOM 2308 C C . ARG A 1 321 ? -21.422 4.488 -1.437 1 96.06 321 ARG A C 1
ATOM 2310 O O . ARG A 1 321 ? -21.344 4.328 -2.656 1 96.06 321 ARG A O 1
ATOM 2317 N N . GLN A 1 322 ? -20.422 4.734 -0.629 1 95.31 322 GLN A N 1
ATOM 2318 C CA . GLN A 1 322 ? -19.062 4.664 -1.17 1 95.31 322 GLN A CA 1
ATOM 2319 C C . GLN A 1 322 ? -18.781 3.285 -1.759 1 95.31 322 GLN A C 1
ATOM 2321 O O . GLN A 1 322 ? -18.203 3.174 -2.842 1 95.31 322 GLN A O 1
ATOM 2326 N N . LEU A 1 323 ? -19.109 2.234 -1.062 1 97.19 323 LEU A N 1
ATOM 2327 C CA . LEU A 1 323 ? -18.859 0.875 -1.533 1 97.19 323 LEU A CA 1
ATOM 2328 C C . LEU A 1 323 ? -19.719 0.562 -2.754 1 97.19 323 LEU A C 1
ATOM 2330 O O . LEU A 1 323 ? -19.281 -0.138 -3.668 1 97.19 323 LEU A O 1
ATOM 2334 N N . GLU A 1 324 ? -20.969 1.07 -2.789 1 97.12 324 GLU A N 1
ATOM 2335 C CA . GLU A 1 324 ? -21.828 0.883 -3.943 1 97.12 324 GLU A CA 1
ATOM 2336 C C . GLU A 1 324 ? -21.234 1.521 -5.195 1 97.12 324 GLU A C 1
ATOM 2338 O O . GLU A 1 324 ? -21.344 0.97 -6.293 1 97.12 324 GLU A O 1
ATOM 2343 N N . ALA A 1 325 ? -20.641 2.695 -5.027 1 97.19 325 ALA A N 1
ATOM 2344 C CA . ALA A 1 325 ? -19.953 3.338 -6.145 1 97.19 325 ALA A CA 1
ATOM 2345 C C . ALA A 1 325 ? -18.859 2.441 -6.699 1 97.19 325 ALA A C 1
ATOM 2347 O O . ALA A 1 325 ? -18.609 2.426 -7.906 1 97.19 325 ALA A O 1
ATOM 2348 N N . GLY A 1 326 ? -18.172 1.714 -5.832 1 98.12 326 GLY A N 1
ATOM 2349 C CA . GLY A 1 326 ? -17.125 0.791 -6.254 1 98.12 326 GLY A CA 1
ATOM 2350 C C . GLY A 1 326 ? -17.656 -0.376 -7.066 1 98.12 326 GLY A C 1
ATOM 2351 O O . GLY A 1 326 ? -16.969 -0.886 -7.953 1 98.12 326 GLY A O 1
ATOM 2352 N N . ARG A 1 327 ? -18.859 -0.817 -6.762 1 97.38 327 ARG A N 1
ATOM 2353 C CA . ARG A 1 327 ? -19.469 -1.919 -7.496 1 97.38 327 ARG A CA 1
ATOM 2354 C C . ARG A 1 327 ? -19.719 -1.537 -8.953 1 97.38 327 ARG A C 1
ATOM 2356 O O . ARG A 1 327 ? -19.734 -2.4 -9.828 1 97.38 327 ARG A O 1
ATOM 2363 N N . ALA A 1 328 ? -19.828 -0.287 -9.172 1 97 328 ALA A N 1
ATOM 2364 C CA . ALA A 1 328 ? -20.141 0.205 -10.516 1 97 328 ALA A CA 1
ATOM 2365 C C . ALA A 1 328 ? -18.875 0.331 -11.359 1 97 328 ALA A C 1
ATOM 2367 O O . ALA A 1 328 ? -18.953 0.547 -12.57 1 97 328 ALA A O 1
ATOM 2368 N N . VAL A 1 329 ? -17.719 0.228 -10.805 1 98.44 329 VAL A N 1
ATOM 2369 C CA . VAL A 1 329 ? -16.453 0.341 -11.516 1 98.44 329 VAL A CA 1
ATOM 2370 C C . VAL A 1 329 ? -15.898 -1.052 -11.797 1 98.44 329 VAL A C 1
ATOM 2372 O O . VAL A 1 329 ? -15.602 -1.812 -10.875 1 98.44 329 VAL A O 1
ATOM 2375 N N . THR A 1 330 ? -15.703 -1.445 -13.047 1 97.88 330 THR A N 1
ATOM 2376 C CA . THR A 1 330 ? -15.141 -2.74 -13.406 1 97.88 330 THR A CA 1
ATOM 2377 C C . THR A 1 330 ? -13.625 -2.74 -13.211 1 97.88 330 THR A C 1
ATOM 2379 O O . THR A 1 330 ? -13.008 -1.68 -13.133 1 97.88 330 THR A O 1
ATOM 2382 N N . GLY A 1 331 ? -13.094 -3.928 -13.125 1 97.69 331 GLY A N 1
ATOM 2383 C CA . GLY A 1 331 ? -11.641 -4.023 -13.062 1 97.69 331 GLY A CA 1
ATOM 2384 C C . GLY A 1 331 ? -10.953 -3.373 -14.242 1 97.69 331 GLY A C 1
ATOM 2385 O O . GLY A 1 331 ? -9.898 -2.754 -14.086 1 97.69 331 GLY A O 1
ATOM 2386 N N . GLN A 1 332 ? -11.5 -3.475 -15.383 1 96.62 332 GLN A N 1
ATOM 2387 C CA . GLN A 1 332 ? -10.945 -2.854 -16.578 1 96.62 332 GLN A CA 1
ATOM 2388 C C . GLN A 1 332 ? -10.914 -1.334 -16.453 1 96.62 332 GLN A C 1
ATOM 2390 O O . GLN A 1 332 ? -9.898 -0.701 -16.75 1 96.62 332 GLN A O 1
ATOM 2395 N N . ARG A 1 333 ? -12.031 -0.784 -16.016 1 97.88 333 ARG A N 1
ATOM 2396 C CA . ARG A 1 333 ? -12.102 0.661 -15.82 1 97.88 333 ARG A CA 1
ATOM 2397 C C . ARG A 1 333 ? -11.094 1.126 -14.773 1 97.88 333 ARG A C 1
ATOM 2399 O O . ARG A 1 333 ? -10.477 2.182 -14.93 1 97.88 333 ARG A O 1
ATOM 2406 N N . PHE A 1 334 ? -10.984 0.345 -13.773 1 98.38 334 PHE A N 1
ATOM 2407 C CA . PHE A 1 334 ? -10.008 0.622 -12.727 1 98.38 334 PHE A CA 1
ATOM 2408 C C . PHE A 1 334 ? -8.602 0.692 -13.305 1 98.38 334 PHE A C 1
ATOM 2410 O O . PHE A 1 334 ? -7.875 1.661 -13.07 1 98.38 334 PHE A O 1
ATOM 2417 N N . HIS A 1 335 ? -8.156 -0.235 -14.125 1 96.56 335 HIS A N 1
ATOM 2418 C CA . HIS A 1 335 ? -6.809 -0.294 -14.68 1 96.56 335 HIS A CA 1
ATOM 2419 C C . HIS A 1 335 ? -6.578 0.834 -15.68 1 96.56 335 HIS A C 1
ATOM 2421 O O . HIS A 1 335 ? -5.477 1.378 -15.766 1 96.56 335 HIS A O 1
ATOM 2427 N N . VAL A 1 336 ? -7.625 1.15 -16.406 1 97 336 VAL A N 1
ATOM 2428 C CA . VAL A 1 336 ? -7.535 2.271 -17.328 1 97 336 VAL A CA 1
ATOM 2429 C C . VAL A 1 336 ? -7.289 3.564 -16.562 1 97 336 VAL A C 1
ATOM 2431 O O . VAL A 1 336 ? -6.48 4.398 -16.969 1 97 336 VAL A O 1
ATOM 2434 N N . ALA A 1 337 ? -8.008 3.711 -15.445 1 98.31 337 ALA A N 1
ATOM 2435 C CA . ALA A 1 337 ? -7.836 4.898 -14.609 1 98.31 337 ALA A CA 1
ATOM 2436 C C . ALA A 1 337 ? -6.418 4.977 -14.055 1 98.31 337 ALA A C 1
ATOM 2438 O O . ALA A 1 337 ? -5.828 6.059 -13.984 1 98.31 337 ALA A O 1
ATOM 2439 N N . LEU A 1 338 ? -5.871 3.859 -13.625 1 97.75 338 LEU A N 1
ATOM 2440 C CA . LEU A 1 338 ? -4.5 3.828 -13.125 1 97.75 338 LEU A CA 1
ATOM 2441 C C . LEU A 1 338 ? -3.51 4.219 -14.211 1 97.75 338 LEU A C 1
ATOM 2443 O O . LEU A 1 338 ? -2.596 5.012 -13.977 1 97.75 338 LEU A O 1
ATOM 2447 N N . ALA A 1 339 ? -3.66 3.633 -15.383 1 96.31 339 ALA A N 1
ATOM 2448 C CA . ALA A 1 339 ? -2.789 3.965 -16.5 1 96.31 339 ALA A CA 1
ATOM 2449 C C . ALA A 1 339 ? -2.9 5.445 -16.875 1 96.31 339 ALA A C 1
ATOM 2451 O O . ALA A 1 339 ? -1.901 6.086 -17.203 1 96.31 339 ALA A O 1
ATOM 2452 N N . TYR A 1 340 ? -4.113 5.949 -16.844 1 97.5 340 TYR A N 1
ATOM 2453 C CA . TYR A 1 340 ? -4.367 7.363 -17.094 1 97.5 340 TYR A CA 1
ATOM 2454 C C . TYR A 1 340 ? -3.602 8.242 -16.109 1 97.5 340 TYR A C 1
ATOM 2456 O O . TYR A 1 340 ? -2.959 9.211 -16.5 1 97.5 340 TYR A O 1
ATOM 2464 N N . ALA A 1 341 ? -3.646 7.902 -14.867 1 97.75 341 ALA A N 1
ATOM 2465 C CA . ALA A 1 341 ? -2.945 8.648 -13.828 1 97.75 341 ALA A CA 1
ATOM 2466 C C . ALA A 1 341 ? -1.439 8.656 -14.078 1 97.75 341 ALA A C 1
ATOM 2468 O O . ALA A 1 341 ? -0.773 9.672 -13.859 1 97.75 341 ALA A O 1
ATOM 2469 N N . GLU A 1 342 ? -0.904 7.512 -14.461 1 96.06 342 GLU A N 1
ATOM 2470 C CA . GLU A 1 342 ? 0.522 7.414 -14.758 1 96.06 342 GLU A CA 1
ATOM 2471 C C . GLU A 1 342 ? 0.915 8.352 -15.891 1 96.06 342 GLU A C 1
ATOM 2473 O O . GLU A 1 342 ? 1.928 9.055 -15.805 1 96.06 342 GLU A O 1
ATOM 2478 N N . ALA A 1 343 ? 0.15 8.398 -16.922 1 95.88 343 ALA A N 1
ATOM 2479 C CA . ALA A 1 343 ? 0.402 9.297 -18.047 1 95.88 343 ALA A CA 1
ATOM 2480 C C . ALA A 1 343 ? 0.286 10.758 -17.609 1 95.88 343 ALA A C 1
ATOM 2482 O O . ALA A 1 343 ? 1.078 11.602 -18.047 1 95.88 343 ALA A O 1
ATOM 2483 N N . ALA A 1 344 ? -0.686 11.023 -16.797 1 97.81 344 ALA A N 1
ATOM 2484 C CA . ALA A 1 344 ? -0.901 12.383 -16.312 1 97.81 344 ALA A CA 1
ATOM 2485 C C . ALA A 1 344 ? 0.275 12.859 -15.461 1 97.81 344 ALA A C 1
ATOM 2487 O O . ALA A 1 344 ? 0.649 14.031 -15.508 1 97.81 344 ALA A O 1
ATOM 2488 N N . ARG A 1 345 ? 0.842 12.008 -14.656 1 97.25 345 ARG A N 1
ATOM 2489 C CA . ARG A 1 345 ? 2.01 12.344 -13.852 1 97.25 345 ARG A CA 1
ATOM 2490 C C . ARG A 1 345 ? 3.174 12.781 -14.734 1 97.25 345 ARG A C 1
ATOM 2492 O O . ARG A 1 345 ? 3.857 13.766 -14.422 1 97.25 345 ARG A O 1
ATOM 2499 N N . THR A 1 346 ? 3.359 12.062 -15.797 1 95.06 346 THR A N 1
ATOM 2500 C CA . THR A 1 346 ? 4.426 12.406 -16.734 1 95.06 346 THR A CA 1
ATOM 2501 C C . THR A 1 346 ? 4.168 13.766 -17.375 1 95.06 346 THR A C 1
ATOM 2503 O O . THR A 1 346 ? 5.074 14.594 -17.469 1 95.06 346 THR A O 1
ATOM 2506 N N . ALA A 1 347 ? 2.941 14 -17.781 1 97.06 347 ALA A N 1
ATOM 2507 C CA . ALA A 1 347 ? 2.572 15.266 -18.406 1 97.06 347 ALA A CA 1
ATOM 2508 C C . ALA A 1 347 ? 2.719 16.422 -17.422 1 97.06 347 ALA A C 1
ATOM 2510 O O . ALA A 1 347 ? 3.186 17.516 -17.797 1 97.06 347 ALA A O 1
ATOM 2511 N N . PHE A 1 348 ? 2.312 16.25 -16.234 1 97.69 348 PHE A N 1
ATOM 2512 C CA . PHE A 1 348 ? 2.426 17.266 -15.203 1 97.69 348 PHE A CA 1
ATOM 2513 C C . PHE A 1 348 ? 3.885 17.641 -14.961 1 97.69 348 PHE A C 1
ATOM 2515 O O . PHE A 1 348 ? 4.227 18.828 -14.898 1 97.69 348 PHE A O 1
ATOM 2522 N N . ASN A 1 349 ? 4.699 16.625 -14.852 1 95.88 349 ASN A N 1
ATOM 2523 C CA . ASN A 1 349 ? 6.121 16.859 -14.641 1 95.88 349 ASN A CA 1
ATOM 2524 C C . ASN A 1 349 ? 6.719 17.703 -15.766 1 95.88 349 ASN A C 1
ATOM 2526 O O . ASN A 1 349 ? 7.504 18.625 -15.508 1 95.88 349 ASN A O 1
ATOM 2530 N N . THR A 1 350 ? 6.324 17.375 -16.938 1 95.56 350 THR A N 1
ATOM 2531 C CA . THR A 1 350 ? 6.816 18.109 -18.094 1 95.56 350 THR A CA 1
ATOM 2532 C C . THR A 1 350 ? 6.34 19.562 -18.062 1 95.56 350 THR A C 1
ATOM 2534 O O . THR A 1 350 ? 7.109 20.484 -18.328 1 95.56 350 THR A O 1
ATOM 2537 N N . ALA A 1 351 ? 5.141 19.766 -17.703 1 96.88 351 ALA A N 1
ATOM 2538 C CA . ALA A 1 351 ? 4.551 21.109 -17.672 1 96.88 351 ALA A CA 1
ATOM 2539 C C . ALA A 1 351 ? 5.184 21.953 -16.578 1 96.88 351 ALA A C 1
ATOM 2541 O O . ALA A 1 351 ? 5.184 23.188 -16.656 1 96.88 351 ALA A O 1
ATOM 2542 N N . MET A 1 352 ? 5.746 21.391 -15.57 1 96.25 352 MET A N 1
ATOM 2543 C CA . MET A 1 352 ? 6.281 22.078 -14.398 1 96.25 352 MET A CA 1
ATOM 2544 C C . MET A 1 352 ? 7.656 22.656 -14.703 1 96.25 352 MET A C 1
ATOM 2546 O O . MET A 1 352 ? 8.219 23.391 -13.875 1 96.25 352 MET A O 1
ATOM 2550 N N . ALA A 1 353 ? 8.312 22.391 -15.836 1 92.44 353 ALA A N 1
ATOM 2551 C CA . ALA A 1 353 ? 9.672 22.812 -16.172 1 92.44 353 ALA A CA 1
ATOM 2552 C C . ALA A 1 353 ? 9.859 24.312 -15.938 1 92.44 353 ALA A C 1
ATOM 2554 O O . ALA A 1 353 ? 10.93 24.75 -15.523 1 92.44 353 ALA A O 1
ATOM 2555 N N . GLY A 1 354 ? 8.922 25.094 -16.125 1 92.25 354 GLY A N 1
ATOM 2556 C CA . GLY A 1 354 ? 9.062 26.531 -15.984 1 92.25 354 GLY A CA 1
ATOM 2557 C C . GLY A 1 354 ? 8.586 27.031 -14.633 1 92.25 354 GLY A C 1
ATOM 2558 O O . GLY A 1 354 ? 8.547 28.25 -14.391 1 92.25 354 GLY A O 1
ATOM 2559 N N . PHE A 1 355 ? 8.312 26.125 -13.695 1 96.25 355 PHE A N 1
ATOM 2560 C CA . PHE A 1 355 ? 7.797 26.484 -12.383 1 96.25 355 PHE A CA 1
ATOM 2561 C C . PHE A 1 355 ? 8.523 25.719 -11.289 1 96.25 355 PHE A C 1
ATOM 2563 O O . PHE A 1 355 ? 9.023 24.625 -11.516 1 96.25 355 PHE A O 1
ATOM 2570 N N . ASP A 1 356 ? 8.633 26.312 -10.172 1 94.25 356 ASP A N 1
ATOM 2571 C CA . ASP A 1 356 ? 9.203 25.641 -9.008 1 94.25 356 ASP A CA 1
ATOM 2572 C C . ASP A 1 356 ? 8.117 24.969 -8.188 1 94.25 356 ASP A C 1
ATOM 2574 O O . ASP A 1 356 ? 8.32 23.859 -7.664 1 94.25 356 ASP A O 1
ATOM 2578 N N . VAL A 1 357 ? 7.02 25.625 -7.996 1 96 357 VAL A N 1
ATOM 2579 C CA . VAL A 1 357 ? 5.852 25.094 -7.305 1 96 357 VAL A CA 1
ATOM 2580 C C . VAL A 1 357 ? 4.574 25.656 -7.926 1 96 357 VAL A C 1
ATOM 2582 O O . VAL A 1 357 ? 4.629 26.562 -8.75 1 96 357 VAL A O 1
ATOM 2585 N N . VAL A 1 358 ? 3.539 25.062 -7.492 1 97.44 358 VAL A N 1
ATOM 2586 C CA . VAL A 1 358 ? 2.223 25.547 -7.902 1 97.44 358 VAL A CA 1
ATOM 2587 C C . VAL A 1 358 ? 1.381 25.859 -6.668 1 97.44 358 VAL A C 1
ATOM 2589 O O . VAL A 1 358 ? 1.473 25.156 -5.652 1 97.44 358 VAL A O 1
ATOM 2592 N N . LEU A 1 359 ? 0.631 26.953 -6.793 1 98.19 359 LEU A N 1
ATOM 2593 C CA . LEU A 1 359 ? -0.363 27.344 -5.797 1 98.19 359 LEU A CA 1
ATOM 2594 C C . LEU A 1 359 ? -1.771 27 -6.277 1 98.19 359 LEU A C 1
ATOM 2596 O O . LEU A 1 359 ? -2.131 27.297 -7.418 1 98.19 359 LEU A O 1
ATOM 2600 N N . ALA A 1 360 ? -2.537 26.375 -5.434 1 98.75 360 ALA A N 1
ATOM 2601 C CA . ALA A 1 360 ? -3.889 25.953 -5.789 1 98.75 360 ALA A CA 1
ATOM 2602 C C . ALA A 1 360 ? -4.84 26.109 -4.609 1 98.75 360 ALA A C 1
ATOM 2604 O O . ALA A 1 360 ? -4.406 26.297 -3.471 1 98.75 360 ALA A O 1
ATOM 2605 N N . PRO A 1 361 ? -6.16 26.125 -4.848 1 98.69 361 PRO A N 1
ATOM 2606 C CA . PRO A 1 361 ? -7.117 26.156 -3.74 1 98.69 361 PRO A CA 1
ATOM 2607 C C . PRO A 1 361 ? -7.047 24.906 -2.867 1 98.69 361 PRO A C 1
ATOM 2609 O O . PRO A 1 361 ? -6.848 23.797 -3.379 1 98.69 361 PRO A O 1
ATOM 2612 N N . SER A 1 362 ? -7.273 25.078 -1.58 1 98.75 362 SER A N 1
ATOM 2613 C CA . SER A 1 362 ? -7.312 23.938 -0.668 1 98.75 362 SER A CA 1
ATOM 2614 C C . SER A 1 362 ? -8.734 23.406 -0.514 1 98.75 362 SER A C 1
ATOM 2616 O O . SER A 1 362 ? -8.938 22.188 -0.352 1 98.75 362 SER A O 1
ATOM 2618 N N . ALA A 1 363 ? -9.648 24.234 -0.44 1 98.69 363 ALA A N 1
ATOM 2619 C CA . ALA A 1 363 ? -11.062 23.938 -0.232 1 98.69 363 ALA A CA 1
ATOM 2620 C C . ALA A 1 363 ? -11.953 24.953 -0.954 1 98.69 363 ALA A C 1
ATOM 2622 O O . ALA A 1 363 ? -11.461 25.953 -1.479 1 98.69 363 ALA A O 1
ATOM 2623 N N . GLU A 1 364 ? -13.227 24.703 -1.054 1 98.62 364 GLU A N 1
ATOM 2624 C CA . GLU A 1 364 ? -14.164 25.562 -1.77 1 98.62 364 GLU A CA 1
ATOM 2625 C C . GLU A 1 364 ? -14.359 26.906 -1.048 1 98.62 364 GLU A C 1
ATOM 2627 O O . GLU A 1 364 ? -14.781 27.891 -1.655 1 98.62 364 GLU A O 1
ATOM 2632 N N . GLY A 1 365 ? -14.086 26.953 0.178 1 98.31 365 GLY A N 1
ATOM 2633 C CA . GLY A 1 365 ? -14.258 28.094 1.057 1 98.31 365 GLY A CA 1
ATOM 2634 C C . GLY A 1 365 ? -14.078 27.766 2.523 1 98.31 365 GLY A C 1
ATOM 2635 O O . GLY A 1 365 ? -13.258 26.906 2.875 1 98.31 365 GLY A O 1
ATOM 2636 N N . GLU A 1 366 ? -14.781 28.5 3.326 1 98.19 366 GLU A N 1
ATOM 2637 C CA . GLU A 1 366 ? -14.797 28.219 4.762 1 98.19 366 GLU A CA 1
ATOM 2638 C C . GLU A 1 366 ? -15.453 26.875 5.062 1 98.19 366 GLU A C 1
ATOM 2640 O O . GLU A 1 366 ? -16.188 26.344 4.23 1 98.19 366 GLU A O 1
ATOM 2645 N N . ALA A 1 367 ? -15.156 26.359 6.281 1 98.69 367 ALA A N 1
ATOM 2646 C CA . ALA A 1 367 ? -15.773 25.109 6.719 1 98.69 367 ALA A CA 1
ATOM 2647 C C . ALA A 1 367 ? -17.297 25.203 6.645 1 98.69 367 ALA A C 1
ATOM 2649 O O . ALA A 1 367 ? -17.891 26.188 7.07 1 98.69 367 ALA A O 1
ATOM 2650 N N . PRO A 1 368 ? -17.922 24.172 6.082 1 97.5 368 PRO A N 1
ATOM 2651 C CA . PRO A 1 368 ? -19.391 24.156 6.078 1 97.5 368 PRO A CA 1
ATOM 2652 C C . PRO A 1 368 ? -19.984 24.219 7.484 1 97.5 368 PRO A C 1
ATOM 2654 O O . PRO A 1 368 ? -19.406 23.688 8.43 1 97.5 368 PRO A O 1
ATOM 2657 N N . ALA A 1 369 ? -21.203 24.828 7.523 1 97.38 369 ALA A N 1
ATOM 2658 C CA . ALA A 1 369 ? -21.922 24.891 8.789 1 97.38 369 ALA A CA 1
ATOM 2659 C C . ALA A 1 369 ? -22.406 23.5 9.203 1 97.38 369 ALA A C 1
ATOM 2661 O O . ALA A 1 369 ? -22.75 22.672 8.352 1 97.38 369 ALA A O 1
ATOM 2662 N N . GLY A 1 370 ? -22.438 23.312 10.484 1 97.5 370 GLY A N 1
ATOM 2663 C CA . GLY A 1 370 ? -22.953 22.078 11.023 1 97.5 370 GLY A CA 1
ATOM 2664 C C . GLY A 1 370 ? -21.906 20.984 11.133 1 97.5 370 GLY A C 1
ATOM 2665 O O . GLY A 1 370 ? -20.719 21.219 10.859 1 97.5 370 GLY A O 1
ATOM 2666 N N . LEU A 1 371 ? -22.297 19.844 11.609 1 97.25 371 LEU A N 1
ATOM 2667 C CA . LEU A 1 371 ? -21.391 18.734 11.883 1 97.25 371 LEU A CA 1
ATOM 2668 C C . LEU A 1 371 ? -21.75 17.531 11.039 1 97.25 371 LEU A C 1
ATOM 2670 O O . LEU A 1 371 ? -21.172 16.453 11.211 1 97.25 371 LEU A O 1
ATOM 2674 N N . GLY A 1 372 ? -22.625 17.719 10.078 1 95.94 372 GLY A N 1
ATOM 2675 C CA . GLY A 1 372 ? -23.172 16.594 9.336 1 95.94 372 GLY A CA 1
ATOM 2676 C C . GLY A 1 372 ? -22.406 16.266 8.078 1 95.94 372 GLY A C 1
ATOM 2677 O O . GLY A 1 372 ? -22.719 15.312 7.371 1 95.94 372 GLY A O 1
ATOM 2678 N N . ALA A 1 373 ? -21.391 17.094 7.781 1 95.56 373 ALA A N 1
ATOM 2679 C CA . ALA A 1 373 ? -20.594 16.891 6.566 1 95.56 373 ALA A CA 1
ATOM 2680 C C . ALA A 1 373 ? -19.109 17 6.859 1 95.56 373 ALA A C 1
ATOM 2682 O O . ALA A 1 373 ? -18.703 17.609 7.855 1 95.56 373 ALA A O 1
ATOM 2683 N N . THR A 1 374 ? -18.344 16.422 5.973 1 97 374 THR A N 1
ATOM 2684 C CA . THR A 1 374 ? -16.891 16.469 6.152 1 97 374 THR A CA 1
ATOM 2685 C C . THR A 1 374 ? -16.266 17.516 5.23 1 97 374 THR A C 1
ATOM 2687 O O . THR A 1 374 ? -15.062 17.766 5.289 1 97 374 THR A O 1
ATOM 2690 N N . GLY A 1 375 ? -17.094 18.156 4.41 1 97.44 375 GLY A N 1
ATOM 2691 C CA . GLY A 1 375 ? -16.578 19.031 3.357 1 97.44 375 GLY A CA 1
ATOM 2692 C C . GLY A 1 375 ? -16.25 18.281 2.074 1 97.44 375 GLY A C 1
ATOM 2693 O O . GLY A 1 375 ? -16.203 17.062 2.059 1 97.44 375 GLY A O 1
ATOM 2694 N N . ASP A 1 376 ? -16.125 19.062 0.997 1 98.12 376 ASP A N 1
ATOM 2695 C CA . ASP A 1 376 ? -15.867 18.484 -0.317 1 98.12 376 ASP A CA 1
ATOM 2696 C C . ASP A 1 376 ? -14.375 18.531 -0.653 1 98.12 376 ASP A C 1
ATOM 2698 O O . ASP A 1 376 ? -13.766 19.609 -0.618 1 98.12 376 ASP A O 1
ATOM 2702 N N . PRO A 1 377 ? -13.781 17.406 -1.007 1 98.38 377 PRO A N 1
ATOM 2703 C CA . PRO A 1 377 ? -12.352 17.391 -1.338 1 98.38 377 PRO A CA 1
ATOM 2704 C C . PRO A 1 377 ? -12.086 17.703 -2.809 1 98.38 377 PRO A C 1
ATOM 2706 O O . PRO A 1 377 ? -11.062 17.281 -3.355 1 98.38 377 PRO A O 1
ATOM 2709 N N . ILE A 1 378 ? -12.875 18.484 -3.465 1 98.56 378 ILE A N 1
ATOM 2710 C CA . ILE A 1 378 ? -12.883 18.672 -4.914 1 98.56 378 ILE A CA 1
ATOM 2711 C C . ILE A 1 378 ? -11.547 19.25 -5.367 1 98.56 378 ILE A C 1
ATOM 2713 O O . ILE A 1 378 ? -11.062 18.953 -6.461 1 98.56 378 ILE A O 1
ATOM 2717 N N . PHE A 1 379 ? -10.867 20.016 -4.559 1 98.69 379 PHE A N 1
ATOM 2718 C CA . PHE A 1 379 ? -9.633 20.672 -4.965 1 98.69 379 PHE A CA 1
ATOM 2719 C C . PHE A 1 379 ? -8.422 19.844 -4.57 1 98.69 379 PHE A C 1
ATOM 2721 O O . PHE A 1 379 ? -7.285 20.203 -4.879 1 98.69 379 PHE A O 1
ATOM 2728 N N . CYS A 1 380 ? -8.656 18.719 -3.877 1 98.69 380 CYS A N 1
ATOM 2729 C CA . CYS A 1 380 ? -7.551 17.906 -3.379 1 98.69 380 CYS A CA 1
ATOM 2730 C C . CYS A 1 380 ? -7.414 16.625 -4.184 1 98.69 380 CYS A C 1
ATOM 2732 O O . CYS A 1 380 ? -6.316 16.078 -4.305 1 98.69 380 CYS A O 1
ATOM 2734 N N . ARG A 1 381 ? -8.492 16.094 -4.793 1 98.62 381 ARG A N 1
ATOM 2735 C CA . ARG A 1 381 ? -8.578 14.766 -5.387 1 98.62 381 ARG A CA 1
ATOM 2736 C C . ARG A 1 381 ? -7.508 14.57 -6.457 1 98.62 381 ARG A C 1
ATOM 2738 O O . ARG A 1 381 ? -6.832 13.539 -6.484 1 98.62 381 ARG A O 1
ATOM 2745 N N . MET A 1 382 ? -7.344 15.57 -7.332 1 98.31 382 MET A N 1
ATOM 2746 C CA . MET A 1 382 ? -6.414 15.398 -8.445 1 98.31 382 MET A CA 1
ATOM 2747 C C . MET A 1 382 ? -4.977 15.297 -7.938 1 98.31 382 MET A C 1
ATOM 2749 O O . MET A 1 382 ? -4.188 14.5 -8.453 1 98.31 382 MET A O 1
ATOM 2753 N N . TRP A 1 383 ? -4.613 16.078 -6.914 1 98.69 383 TRP A N 1
ATOM 2754 C CA . TRP A 1 383 ? -3.266 16.047 -6.355 1 98.69 383 TRP A CA 1
ATOM 2755 C C . TRP A 1 383 ? -2.998 14.719 -5.66 1 98.69 383 TRP A C 1
ATOM 2757 O O . TRP A 1 383 ? -1.889 14.188 -5.73 1 98.69 383 TRP A O 1
ATOM 2767 N N . SER A 1 384 ? -4.07 14.172 -4.957 1 98.81 384 SER A N 1
ATOM 2768 C CA . SER A 1 384 ? -3.945 12.859 -4.324 1 98.81 384 SER A CA 1
ATOM 2769 C C . SER A 1 384 ? -3.695 11.773 -5.363 1 98.81 384 SER A C 1
ATOM 2771 O O . SER A 1 384 ? -2.889 10.867 -5.141 1 98.81 384 SER A O 1
ATOM 2773 N N . LEU A 1 385 ? -4.359 11.875 -6.488 1 98.81 385 LEU A N 1
ATOM 2774 C CA . LEU A 1 385 ? -4.16 10.867 -7.527 1 98.81 385 LEU A CA 1
ATOM 2775 C C . LEU A 1 385 ? -2.781 11.016 -8.164 1 98.81 385 LEU A C 1
ATOM 2777 O O . LEU A 1 385 ? -2.127 10.016 -8.469 1 98.81 385 LEU A O 1
ATOM 2781 N N . LEU A 1 386 ? -2.365 12.25 -8.367 1 98.56 386 LEU A N 1
ATOM 2782 C CA . LEU A 1 386 ? -1.039 12.477 -8.938 1 98.56 386 LEU A CA 1
ATOM 2783 C C . LEU A 1 386 ? 0.049 12.07 -7.945 1 98.56 386 LEU A C 1
ATOM 2785 O O . LEU A 1 386 ? 1.21 11.906 -8.328 1 98.56 386 LEU A O 1
ATOM 2789 N N . GLY A 1 387 ? -0.316 11.945 -6.668 1 98.56 387 GLY A N 1
ATOM 2790 C CA . GLY A 1 387 ? 0.63 11.531 -5.645 1 98.56 387 GLY A CA 1
ATOM 2791 C C . GLY A 1 387 ? 1.621 12.617 -5.27 1 98.56 387 GLY A C 1
ATOM 2792 O O . GLY A 1 387 ? 2.713 12.32 -4.773 1 98.56 387 GLY A O 1
ATOM 2793 N N . THR A 1 388 ? 1.307 13.875 -5.465 1 98.62 388 THR A N 1
ATOM 2794 C CA . THR A 1 388 ? 2.221 14.992 -5.281 1 98.62 388 THR A CA 1
ATOM 2795 C C . THR A 1 388 ? 2.258 15.43 -3.818 1 98.62 388 THR A C 1
ATOM 2797 O O . THR A 1 388 ? 1.319 15.164 -3.062 1 98.62 388 THR A O 1
ATOM 2800 N N . PRO A 1 389 ? 3.371 16 -3.43 1 98.69 389 PRO A N 1
ATOM 2801 C CA . PRO A 1 389 ? 3.344 16.641 -2.113 1 98.69 389 PRO A CA 1
ATOM 2802 C C . PRO A 1 389 ? 2.438 17.875 -2.078 1 98.69 389 PRO A C 1
ATOM 2804 O O . PRO A 1 389 ? 2.379 18.625 -3.051 1 98.69 389 PRO A O 1
ATOM 2807 N N . CYS A 1 390 ? 1.685 18.016 -1.025 1 98.94 390 CYS A N 1
ATOM 2808 C CA . CYS A 1 39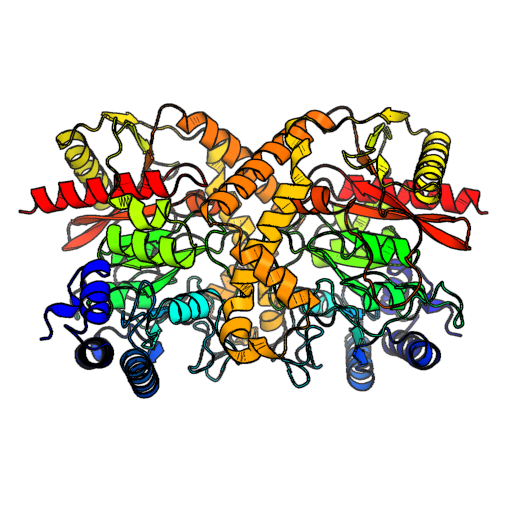0 ? 0.795 19.156 -0.808 1 98.94 390 CYS A CA 1
ATOM 2809 C C . CYS A 1 390 ? 0.977 19.734 0.591 1 98.94 390 CYS A C 1
ATOM 2811 O O . CYS A 1 390 ? 0.979 18.984 1.576 1 98.94 390 CYS A O 1
ATOM 2813 N N . VAL A 1 391 ? 1.185 21.016 0.642 1 98.94 391 VAL A N 1
ATOM 2814 C CA . VAL A 1 391 ? 1.245 21.719 1.92 1 98.94 391 VAL A CA 1
ATOM 2815 C C . VAL A 1 391 ? 0.18 22.812 1.962 1 98.94 391 VAL A C 1
ATOM 2817 O O . VAL A 1 391 ? 0.237 23.781 1.19 1 98.94 391 VAL A O 1
ATOM 2820 N N . HIS A 1 392 ? -0.759 22.625 2.812 1 98.94 392 HIS A N 1
ATOM 2821 C CA . HIS A 1 392 ? -1.719 23.688 3.049 1 98.94 392 HIS A CA 1
ATOM 2822 C C . HIS A 1 392 ? -1.145 24.75 3.986 1 98.94 392 HIS A C 1
ATOM 2824 O O . HIS A 1 392 ? -0.609 24.422 5.047 1 98.94 392 HIS A O 1
ATOM 2830 N N . VAL A 1 393 ? -1.274 25.969 3.641 1 98.81 393 VAL A N 1
ATOM 2831 C CA . VAL A 1 393 ? -0.835 27.109 4.434 1 98.81 393 VAL A CA 1
ATOM 2832 C C . VAL A 1 393 ? -2.01 28.047 4.676 1 98.81 393 VAL A C 1
ATOM 2834 O O . VAL A 1 393 ? -2.617 28.547 3.725 1 98.81 393 VAL A O 1
ATOM 2837 N N . PRO A 1 394 ? -2.32 28.312 5.965 1 98.62 394 PRO A N 1
ATOM 2838 C CA . PRO A 1 394 ? -3.369 29.297 6.25 1 98.62 394 PRO A CA 1
ATOM 2839 C C . PRO A 1 394 ? -3.008 30.703 5.777 1 98.62 394 PRO A C 1
ATOM 2841 O O . PRO A 1 394 ? -1.858 31.125 5.918 1 98.62 394 PRO A O 1
ATOM 2844 N N . THR A 1 395 ? -3.951 31.438 5.234 1 98.12 395 THR A N 1
ATOM 2845 C CA . THR A 1 395 ? -3.686 32.781 4.746 1 98.12 395 THR A CA 1
ATOM 2846 C C . THR A 1 395 ? -4.48 33.812 5.539 1 98.12 395 THR A C 1
ATOM 2848 O O . THR A 1 395 ? -4.309 35.031 5.352 1 98.12 395 THR A O 1
ATOM 2851 N N . GLY A 1 396 ? -5.395 33.375 6.344 1 97.25 396 GLY A N 1
ATOM 2852 C CA . GLY A 1 396 ? -6.262 34.25 7.117 1 97.25 396 GLY A CA 1
ATOM 2853 C C . GLY A 1 396 ? -7.656 33.688 7.316 1 97.25 396 GLY A C 1
ATOM 2854 O O . GLY A 1 396 ? -7.816 32.5 7.57 1 97.25 396 GLY A O 1
ATOM 2855 N N . THR A 1 397 ? -8.656 34.594 7.375 1 97.94 397 THR A N 1
ATOM 2856 C CA . THR A 1 397 ? -10.039 34.188 7.582 1 97.94 397 THR A CA 1
ATOM 2857 C C . THR A 1 397 ? -10.93 34.719 6.465 1 97.94 397 THR A C 1
ATOM 2859 O O . THR A 1 397 ? -10.586 35.688 5.789 1 97.94 397 THR A O 1
ATOM 2862 N N . GLY A 1 398 ? -12.008 33.969 6.234 1 97.56 398 GLY A N 1
ATOM 2863 C CA . GLY A 1 398 ? -13.016 34.406 5.289 1 97.56 398 GLY A CA 1
ATOM 2864 C C . GLY A 1 398 ? -14.039 35.344 5.902 1 97.56 398 GLY A C 1
ATOM 2865 O O . GLY A 1 398 ? -13.766 35.969 6.922 1 97.56 398 GLY A O 1
ATOM 2866 N N . ALA A 1 399 ? -15.148 35.438 5.223 1 97 399 ALA A N 1
ATOM 2867 C CA . ALA A 1 399 ? -16.172 36.438 5.52 1 97 399 ALA A CA 1
ATOM 2868 C C . ALA A 1 399 ? -16.781 36.219 6.898 1 97 399 ALA A C 1
ATOM 2870 O O . ALA A 1 399 ? -17.172 37.156 7.574 1 97 399 ALA A O 1
ATOM 2871 N N . THR A 1 400 ? -16.812 35 7.387 1 96.12 400 THR A N 1
ATOM 2872 C CA . THR A 1 400 ? -17.469 34.719 8.664 1 96.12 400 THR A CA 1
ATOM 2873 C C . THR A 1 400 ? -16.438 34.531 9.773 1 96.12 400 THR A C 1
ATOM 2875 O O . THR A 1 400 ? -16.766 34.125 10.883 1 96.12 400 THR A O 1
ATOM 2878 N N . GLY A 1 401 ? -15.227 34.688 9.383 1 97.12 401 GLY A N 1
ATOM 2879 C CA . GLY A 1 401 ? -14.18 34.625 10.391 1 97.12 401 GLY A CA 1
ATOM 2880 C C . GLY A 1 401 ? -13.555 33.25 10.492 1 97.12 401 GLY A C 1
ATOM 2881 O O . GLY A 1 401 ? -12.703 33 11.352 1 97.12 401 GLY A O 1
ATOM 2882 N N . MET A 1 402 ? -13.945 32.312 9.664 1 98.19 402 MET A N 1
ATOM 2883 C CA . MET A 1 402 ? -13.375 30.984 9.656 1 98.19 402 MET A CA 1
ATOM 2884 C C . MET A 1 402 ? -12.109 30.922 8.805 1 98.19 402 MET A C 1
ATOM 2886 O O . MET A 1 402 ? -11.984 31.672 7.836 1 98.19 402 MET A O 1
ATOM 2890 N N . PRO A 1 403 ? -11.227 30.062 9.07 1 98.62 403 PRO A N 1
ATOM 2891 C CA . PRO A 1 403 ? -9.945 30 8.367 1 98.62 403 PRO A CA 1
ATOM 2892 C C . PRO A 1 403 ? -10.094 29.625 6.895 1 98.62 403 PRO A C 1
ATOM 2894 O O . PRO A 1 403 ? -11.008 28.875 6.535 1 98.62 403 PRO A O 1
ATOM 2897 N N . VAL A 1 404 ? -9.25 30.141 6.105 1 98.5 404 VAL A N 1
ATOM 2898 C CA . VAL A 1 404 ? -9.039 29.766 4.711 1 98.5 404 VAL A CA 1
ATOM 2899 C C . VAL A 1 404 ? -7.539 29.719 4.41 1 98.5 404 VAL A C 1
ATOM 2901 O O . VAL A 1 404 ? -6.723 30.172 5.211 1 98.5 404 VAL A O 1
ATOM 2904 N N . GLY A 1 405 ? -7.18 29.125 3.293 1 98.62 405 GLY A N 1
ATOM 2905 C CA . GLY A 1 405 ? -5.781 29.031 2.904 1 98.62 405 GLY A CA 1
ATOM 2906 C C . GLY A 1 405 ? -5.582 28.469 1.516 1 98.62 405 GLY A C 1
ATOM 2907 O O . GLY A 1 405 ? -6.516 28.422 0.713 1 98.62 405 GLY A O 1
ATOM 2908 N N . VAL A 1 406 ? -4.305 28.172 1.219 1 98.88 406 VAL A N 1
ATOM 2909 C CA . VAL A 1 406 ? -3.953 27.688 -0.109 1 98.88 406 VAL A CA 1
ATOM 2910 C C . VAL A 1 406 ? -3.051 26.469 0.015 1 98.88 406 VAL A C 1
ATOM 2912 O O . VAL A 1 406 ? -2.48 26.203 1.078 1 98.88 406 VAL A O 1
ATOM 2915 N N . THR A 1 407 ? -3 25.703 -1.019 1 98.88 407 THR A N 1
ATOM 2916 C CA . THR A 1 407 ? -2.113 24.547 -1.109 1 98.88 407 THR A CA 1
ATOM 2917 C C . THR A 1 407 ? -0.905 24.859 -1.986 1 98.88 407 THR A C 1
ATOM 2919 O O . THR A 1 407 ? -1.056 25.328 -3.115 1 98.88 407 THR A O 1
ATOM 2922 N N . VAL A 1 408 ? 0.282 24.656 -1.478 1 98.5 408 VAL A N 1
ATOM 2923 C CA . VAL A 1 408 ? 1.509 24.625 -2.266 1 98.5 408 VAL A CA 1
ATOM 2924 C C . VAL A 1 408 ? 1.82 23.188 -2.68 1 98.5 408 VAL A C 1
ATOM 2926 O O . VAL A 1 408 ? 1.84 22.297 -1.843 1 98.5 408 VAL A O 1
ATOM 2929 N N . THR A 1 409 ? 2.002 22.953 -3.977 1 98.38 409 THR A N 1
ATOM 2930 C CA . THR A 1 409 ? 2.275 21.609 -4.465 1 98.38 409 THR A CA 1
ATOM 2931 C C . THR A 1 409 ? 3.295 21.641 -5.598 1 98.38 409 THR A C 1
ATOM 2933 O O . THR A 1 409 ? 3.809 22.703 -5.949 1 98.38 409 THR A O 1
ATOM 2936 N N . GLY A 1 410 ? 3.768 20.547 -6.055 1 97.12 410 GLY A N 1
ATOM 2937 C CA . GLY A 1 410 ? 4.742 20.312 -7.113 1 97.12 410 GLY A CA 1
ATOM 2938 C C . GLY A 1 410 ? 4.848 18.859 -7.52 1 97.12 410 GLY A C 1
ATOM 2939 O O . GLY A 1 410 ? 3.996 18.047 -7.16 1 97.12 410 GLY A O 1
ATOM 2940 N N . PRO A 1 411 ? 5.824 18.578 -8.367 1 95.88 411 PRO A N 1
ATOM 2941 C CA . PRO A 1 411 ? 5.977 17.188 -8.812 1 95.88 411 PRO A CA 1
ATOM 2942 C C . PRO A 1 411 ? 6.293 16.234 -7.668 1 95.88 411 PRO A C 1
ATOM 2944 O O . PRO A 1 411 ? 6.793 16.656 -6.625 1 95.88 411 PRO A O 1
ATOM 2947 N N . ARG A 1 412 ? 5.977 14.945 -7.902 1 97.12 412 ARG A N 1
ATOM 2948 C CA . ARG A 1 412 ? 6.395 13.914 -6.961 1 97.12 412 ARG A CA 1
ATOM 2949 C C . ARG A 1 412 ? 7.891 14 -6.68 1 97.12 412 ARG A C 1
ATOM 2951 O O . ARG A 1 412 ? 8.68 14.312 -7.578 1 97.12 412 ARG A O 1
ATOM 2958 N N . HIS A 1 413 ? 8.25 13.812 -5.426 1 96.25 413 HIS A N 1
ATOM 2959 C CA . HIS A 1 413 ? 9.617 13.711 -4.922 1 96.25 413 HIS A CA 1
ATOM 2960 C C . HIS A 1 413 ? 10.266 15.086 -4.793 1 96.25 413 HIS A C 1
ATOM 2962 O O . HIS A 1 413 ? 11.453 15.188 -4.48 1 96.25 413 HIS A O 1
ATOM 2968 N N . ALA A 1 414 ? 9.5 16.172 -5.031 1 95.12 414 ALA A N 1
ATOM 2969 C CA . ALA A 1 414 ? 10.008 17.531 -4.844 1 95.12 414 ALA A CA 1
ATOM 2970 C C . ALA A 1 414 ? 9.547 18.109 -3.51 1 95.12 414 ALA A C 1
ATOM 2972 O O . ALA A 1 414 ? 9.32 19.312 -3.395 1 95.12 414 ALA A O 1
ATOM 2973 N N . ASP A 1 415 ? 9.414 17.266 -2.527 1 97.5 415 ASP A N 1
ATOM 2974 C CA . ASP A 1 415 ? 8.867 17.641 -1.229 1 97.5 415 ASP A CA 1
ATOM 2975 C C . ASP A 1 415 ? 9.68 18.766 -0.589 1 97.5 415 ASP A C 1
ATOM 2977 O O . ASP A 1 415 ? 9.117 19.719 -0.043 1 97.5 415 ASP A O 1
ATOM 2981 N N . ALA A 1 416 ? 10.961 18.688 -0.666 1 96.62 416 ALA A N 1
ATOM 2982 C CA . ALA A 1 416 ? 11.805 19.688 -0.02 1 96.62 416 ALA A CA 1
ATOM 2983 C C . ALA A 1 416 ? 11.547 21.078 -0.596 1 96.62 416 ALA A C 1
ATOM 2985 O O . ALA A 1 416 ? 11.461 22.047 0.146 1 96.62 416 ALA A O 1
ATOM 2986 N N . ARG A 1 417 ? 11.422 21.172 -1.884 1 94.69 417 ARG A N 1
ATOM 2987 C CA . ARG A 1 417 ? 11.156 22.438 -2.549 1 94.69 417 ARG A CA 1
ATOM 2988 C C . ARG A 1 417 ? 9.766 22.969 -2.182 1 94.69 417 ARG A C 1
ATOM 2990 O O . ARG A 1 417 ? 9.602 24.156 -1.896 1 94.69 417 ARG A O 1
ATOM 2997 N N . VAL A 1 418 ? 8.789 22.109 -2.178 1 96.69 418 VAL A N 1
ATOM 2998 C CA . VAL A 1 418 ? 7.41 22.484 -1.858 1 96.69 418 VAL A CA 1
ATOM 2999 C C . VAL A 1 418 ? 7.332 23 -0.421 1 96.69 418 VAL A C 1
ATOM 3001 O O . VAL A 1 418 ? 6.734 24.047 -0.158 1 96.69 418 VAL A O 1
ATOM 3004 N N . LEU A 1 419 ? 7.98 22.266 0.498 1 97.62 419 LEU A N 1
ATOM 3005 C CA . LEU A 1 419 ? 8.008 22.656 1.9 1 97.62 419 LEU A CA 1
ATOM 3006 C C . LEU A 1 419 ? 8.75 23.984 2.076 1 97.62 419 LEU A C 1
ATOM 3008 O O . LEU A 1 419 ? 8.32 24.844 2.848 1 97.62 419 LEU A O 1
ATOM 3012 N N . GLY A 1 420 ? 9.875 24.109 1.389 1 95.94 420 GLY A N 1
ATOM 3013 C CA . GLY A 1 420 ? 10.609 25.359 1.454 1 95.94 420 GLY A CA 1
ATOM 3014 C C . GLY A 1 420 ? 9.781 26.562 1.041 1 95.94 420 GLY A C 1
ATOM 3015 O O . GLY A 1 420 ? 9.797 27.594 1.721 1 95.94 420 GLY A O 1
ATOM 3016 N N . MET A 1 421 ? 9.055 26.438 -0.015 1 94.5 421 MET A N 1
ATOM 3017 C CA . MET A 1 421 ? 8.227 27.531 -0.515 1 94.5 421 MET A CA 1
ATOM 3018 C C . MET A 1 421 ? 7.047 27.781 0.418 1 94.5 421 MET A C 1
ATOM 3020 O O . MET A 1 421 ? 6.664 28.938 0.642 1 94.5 421 MET A O 1
ATOM 3024 N N . ALA A 1 422 ? 6.422 26.719 0.886 1 97 422 ALA A N 1
ATOM 3025 C CA . ALA A 1 422 ? 5.328 26.859 1.843 1 97 422 ALA A CA 1
ATOM 3026 C C . ALA A 1 422 ? 5.781 27.625 3.086 1 97 422 ALA A C 1
ATOM 3028 O O . ALA A 1 422 ? 5.043 28.453 3.619 1 97 422 ALA A O 1
ATOM 3029 N N . HIS A 1 423 ? 6.988 27.312 3.547 1 96.75 423 HIS A N 1
ATOM 3030 C CA . HIS A 1 423 ? 7.539 27.984 4.715 1 96.75 423 HIS A CA 1
ATOM 3031 C C . HIS A 1 423 ? 7.742 29.484 4.445 1 96.75 423 HIS A C 1
ATOM 3033 O O . HIS A 1 423 ? 7.438 30.312 5.297 1 96.75 423 HIS A O 1
ATOM 3039 N N . ARG A 1 424 ? 8.25 29.812 3.303 1 94.94 424 ARG A N 1
ATOM 3040 C CA . ARG A 1 424 ? 8.445 31.219 2.936 1 94.94 424 ARG A CA 1
ATOM 3041 C C . ARG A 1 424 ? 7.105 31.953 2.869 1 94.94 424 ARG A C 1
ATOM 3043 O O . ARG A 1 424 ? 7.004 33.094 3.297 1 94.94 424 ARG A O 1
ATOM 3050 N N . LEU A 1 425 ? 6.152 31.281 2.291 1 95.81 425 LEU A N 1
ATOM 3051 C CA . LEU A 1 425 ? 4.816 31.875 2.256 1 95.81 425 LEU A CA 1
ATOM 3052 C C . LEU A 1 425 ? 4.297 32.125 3.666 1 95.81 425 LEU A C 1
ATOM 3054 O O . LEU A 1 425 ? 3.781 33.219 3.955 1 95.81 425 LEU A O 1
ATOM 3058 N N . GLU A 1 426 ? 4.406 31.109 4.504 1 96.94 426 GLU A N 1
ATOM 3059 C CA . GLU A 1 426 ? 3.982 31.219 5.895 1 96.94 426 GLU A CA 1
ATOM 3060 C C . GLU A 1 426 ? 4.637 32.438 6.57 1 96.94 426 GLU A C 1
ATOM 3062 O O . GLU A 1 426 ? 3.965 33.188 7.254 1 96.94 426 GLU A O 1
ATOM 3067 N N . GLN A 1 427 ? 5.922 32.594 6.348 1 94.19 427 GLN A N 1
ATOM 3068 C CA . GLN A 1 427 ? 6.664 33.719 6.945 1 94.19 427 GLN A CA 1
ATOM 3069 C C . GLN A 1 427 ? 6.191 35.062 6.391 1 94.19 427 GLN A C 1
ATOM 3071 O O . GLN A 1 427 ? 6.062 36.031 7.133 1 94.19 427 GLN A O 1
ATOM 3076 N N . ALA A 1 428 ? 6.004 35.094 5.129 1 94.25 428 ALA A N 1
ATOM 3077 C CA . ALA A 1 428 ? 5.578 36.312 4.477 1 94.25 428 ALA A CA 1
ATOM 3078 C C . ALA A 1 428 ? 4.207 36.781 4.984 1 94.25 428 ALA A C 1
ATOM 3080 O O . ALA A 1 428 ? 3.939 37.969 5.098 1 94.25 428 ALA A O 1
ATOM 3081 N N . LEU A 1 429 ? 3.348 35.844 5.215 1 95.81 429 LEU A N 1
ATOM 3082 C CA . LEU A 1 429 ? 2.004 36.125 5.699 1 95.81 429 LEU A CA 1
ATOM 3083 C C . LEU A 1 429 ? 2.039 36.594 7.152 1 95.81 429 LEU A C 1
ATOM 3085 O O . LEU A 1 429 ? 1.209 37.406 7.57 1 95.81 429 LEU A O 1
ATOM 3089 N N . GLY A 1 430 ? 2.844 35.938 8.016 1 86.62 430 GLY A N 1
ATOM 3090 C CA . GLY A 1 430 ? 2.994 36.344 9.406 1 86.62 430 GLY A CA 1
ATOM 3091 C C . GLY A 1 430 ? 3.543 37.75 9.547 1 86.62 430 GLY A C 1
ATOM 3092 O O . GLY A 1 430 ? 3.172 38.469 10.477 1 86.62 430 GLY A O 1
ATOM 3093 N N . ALA A 1 431 ? 4.41 38.062 8.672 1 70.75 431 ALA A N 1
ATOM 3094 C CA . ALA A 1 431 ? 4.984 39.406 8.68 1 70.75 431 ALA A CA 1
ATOM 3095 C C . ALA A 1 431 ? 3.947 40.469 8.281 1 70.75 431 ALA A C 1
ATOM 3097 O O . ALA A 1 431 ? 4.016 41.625 8.727 1 70.75 431 ALA A O 1
ATOM 3098 N N . SER A 1 432 ? 3.049 40 7.535 1 54.88 432 SER A N 1
ATOM 3099 C CA . SER A 1 432 ? 2.006 40.906 7.109 1 54.88 432 SER A CA 1
ATOM 3100 C C . SER A 1 432 ? 0.987 41.156 8.219 1 54.88 432 SER A C 1
ATOM 3102 O O . SER A 1 432 ? 0.363 42.219 8.289 1 54.88 432 SER A O 1
ATOM 3104 N N . LEU A 1 433 ? 0.802 40.125 8.977 1 48.5 433 LEU A N 1
ATOM 3105 C CA . LEU A 1 433 ? -0.131 40.281 10.086 1 48.5 433 LEU A CA 1
ATOM 3106 C C . LEU A 1 433 ? 0.524 40.969 11.266 1 48.5 433 LEU A C 1
ATOM 3108 O O . LEU A 1 433 ? -0.167 41.5 12.141 1 48.5 433 LEU A O 1
ATOM 3112 N N . ALA A 1 434 ? 1.891 41.062 11.32 1 45.88 434 ALA A N 1
ATOM 3113 C CA . ALA A 1 434 ? 2.604 41.844 12.32 1 45.88 434 ALA A CA 1
ATOM 3114 C C . ALA A 1 434 ? 2.738 43.312 11.883 1 45.88 434 ALA A C 1
ATOM 3116 O O . ALA A 1 434 ? 2.898 43.594 10.688 1 45.88 434 ALA A O 1
ATOM 3117 N N . MET B 1 1 ? -8.297 -42.375 -6.258 1 50.84 1 MET B N 1
ATOM 3118 C CA . MET B 1 1 ? -7.863 -40.969 -6.098 1 50.84 1 MET B CA 1
ATOM 3119 C C . MET B 1 1 ? -8.719 -40.031 -6.934 1 50.84 1 MET B C 1
ATOM 3121 O O . MET B 1 1 ? -9.156 -40.406 -8.031 1 50.84 1 MET B O 1
ATOM 3125 N N . ASP B 1 2 ? -9.461 -39.094 -6.293 1 70.5 2 ASP B N 1
ATOM 3126 C CA . ASP B 1 2 ? -10.492 -38.281 -6.93 1 70.5 2 ASP B CA 1
ATOM 3127 C C . ASP B 1 2 ? -9.914 -37.438 -8.062 1 70.5 2 ASP B C 1
ATOM 3129 O O . ASP B 1 2 ? -9.266 -36.406 -7.82 1 70.5 2 ASP B O 1
ATOM 3133 N N . ASP B 1 3 ? -9.984 -37.969 -9.281 1 83.44 3 ASP B N 1
ATOM 3134 C CA . ASP B 1 3 ? -9.422 -37.469 -10.531 1 83.44 3 ASP B CA 1
ATOM 3135 C C . ASP B 1 3 ? -9.938 -36.062 -10.859 1 83.44 3 ASP B C 1
ATOM 3137 O O . ASP B 1 3 ? -9.312 -35.344 -11.625 1 83.44 3 ASP B O 1
ATOM 3141 N N . PHE B 1 4 ? -10.961 -35.656 -10.094 1 90.12 4 PHE B N 1
ATOM 3142 C CA . PHE B 1 4 ? -11.562 -34.375 -10.492 1 90.12 4 PHE B CA 1
ATOM 3143 C C . PHE B 1 4 ? -10.742 -33.219 -9.969 1 90.12 4 PHE B C 1
ATOM 3145 O O . PHE B 1 4 ? -10.898 -32.094 -10.438 1 90.12 4 PHE B O 1
ATOM 3152 N N . LEU B 1 5 ? -9.773 -33.406 -9.016 1 91.25 5 LEU B N 1
ATOM 3153 C CA . LEU B 1 5 ? -8.922 -32.344 -8.5 1 91.25 5 LEU B CA 1
ATOM 3154 C C . LEU B 1 5 ? -7.914 -31.906 -9.555 1 91.25 5 LEU B C 1
ATOM 3156 O O . LEU B 1 5 ? -7.293 -30.844 -9.422 1 91.25 5 LEU B O 1
ATOM 3160 N N . ASP B 1 6 ? -7.77 -32.719 -10.555 1 94.12 6 ASP B N 1
ATOM 3161 C CA . ASP B 1 6 ? -6.789 -32.406 -11.586 1 94.12 6 ASP B CA 1
ATOM 3162 C C . ASP B 1 6 ? -7.434 -31.672 -12.758 1 94.12 6 ASP B C 1
ATOM 3164 O O . ASP B 1 6 ? -6.746 -31.234 -13.68 1 94.12 6 ASP B O 1
ATOM 3168 N N . LEU B 1 7 ? -8.75 -31.453 -12.68 1 96 7 LEU B N 1
ATOM 3169 C CA . LEU B 1 7 ? -9.461 -30.734 -13.734 1 96 7 LEU B CA 1
ATOM 3170 C C . LEU B 1 7 ? -9.133 -29.25 -13.695 1 96 7 LEU B C 1
ATOM 3172 O O . LEU B 1 7 ? -8.75 -28.719 -12.648 1 96 7 LEU B O 1
ATOM 3176 N N . PRO B 1 8 ? -9.227 -28.625 -14.945 1 97.06 8 PRO B N 1
ATOM 3177 C CA . PRO B 1 8 ? -9.141 -27.172 -14.93 1 97.06 8 PRO B CA 1
ATOM 3178 C C . PRO B 1 8 ? -10.148 -26.531 -13.969 1 97.06 8 PRO B C 1
ATOM 3180 O O . PRO B 1 8 ? -11.273 -27.016 -13.836 1 97.06 8 PRO B O 1
ATOM 3183 N N . VAL B 1 9 ? -9.758 -25.469 -13.305 1 97.75 9 VAL B N 1
ATOM 3184 C CA . VAL B 1 9 ? -10.555 -24.812 -12.273 1 97.75 9 VAL B CA 1
ATOM 3185 C C . VAL B 1 9 ? -11.922 -24.422 -12.852 1 97.75 9 VAL B C 1
ATOM 3187 O O . VAL B 1 9 ? -12.945 -24.562 -12.18 1 97.75 9 VAL B O 1
ATOM 3190 N N . ARG B 1 10 ? -11.969 -23.938 -14.125 1 96.62 10 ARG B N 1
ATOM 3191 C CA . ARG B 1 10 ? -13.234 -23.578 -14.75 1 96.62 10 ARG B CA 1
ATOM 3192 C C . ARG B 1 10 ? -14.164 -24.797 -14.836 1 96.62 10 ARG B C 1
ATOM 3194 O O . ARG B 1 10 ? -15.375 -24.656 -14.625 1 96.62 10 ARG B O 1
ATOM 3201 N N . THR B 1 11 ? -13.578 -25.891 -15.211 1 96.81 11 THR B N 1
ATOM 3202 C CA . THR B 1 11 ? -14.352 -27.125 -15.336 1 96.81 11 THR B CA 1
ATOM 3203 C C . THR B 1 11 ? -14.867 -27.578 -13.977 1 96.81 11 THR B C 1
ATOM 3205 O O . THR B 1 11 ? -16.031 -27.938 -13.836 1 96.81 11 THR B O 1
ATOM 3208 N N . LEU B 1 12 ? -14.008 -27.547 -13.023 1 97.19 12 LEU B N 1
ATOM 3209 C CA . LEU B 1 12 ? -14.367 -27.953 -11.672 1 97.19 12 LEU B CA 1
ATOM 3210 C C . LEU B 1 12 ? -15.492 -27.062 -11.125 1 97.19 12 LEU B C 1
ATOM 3212 O O . LEU B 1 12 ? -16.484 -27.578 -10.586 1 97.19 12 LEU B O 1
ATOM 3216 N N . ALA B 1 13 ? -15.375 -25.75 -11.227 1 97.31 13 ALA B N 1
ATOM 3217 C CA . ALA B 1 13 ? -16.375 -24.797 -10.758 1 97.31 13 ALA B CA 1
ATOM 3218 C C . ALA B 1 13 ? -17.719 -25.031 -11.461 1 97.31 13 ALA B C 1
ATOM 3220 O O . ALA B 1 13 ? -18.766 -24.969 -10.82 1 97.31 13 ALA B O 1
ATOM 3221 N N . ALA B 1 14 ? -17.656 -25.266 -12.742 1 96.5 14 ALA B N 1
ATOM 3222 C CA . ALA B 1 14 ? -18.875 -25.516 -13.508 1 96.5 14 ALA B CA 1
ATOM 3223 C C . ALA B 1 14 ? -19.578 -26.781 -13.039 1 96.5 14 ALA B C 1
ATOM 3225 O O . ALA B 1 14 ? -20.812 -26.812 -12.961 1 96.5 14 ALA B O 1
ATOM 3226 N N . MET B 1 15 ? -18.812 -27.797 -12.781 1 96.62 15 MET B N 1
ATOM 3227 C CA . MET B 1 15 ? -19.391 -29.047 -12.312 1 96.62 15 MET B CA 1
ATOM 3228 C C . MET B 1 15 ? -20.078 -28.859 -10.969 1 96.62 15 MET B C 1
ATOM 3230 O O . MET B 1 15 ? -21.141 -29.438 -10.727 1 96.62 15 MET B O 1
ATOM 3234 N N . VAL B 1 16 ? -19.5 -28.078 -10.102 1 97.19 16 VAL B N 1
ATOM 3235 C CA . VAL B 1 16 ? -20.094 -27.812 -8.797 1 97.19 16 VAL B CA 1
ATOM 3236 C C . VAL B 1 16 ? -21.359 -26.969 -8.969 1 97.19 16 VAL B C 1
ATOM 3238 O O . VAL B 1 16 ? -22.391 -27.25 -8.336 1 97.19 16 VAL B O 1
ATOM 3241 N N . SER B 1 17 ? -21.281 -25.953 -9.82 1 95.69 17 SER B N 1
ATOM 3242 C CA . SER B 1 17 ? -22.422 -25.078 -10.078 1 95.69 17 SER B CA 1
ATOM 3243 C C . SER B 1 17 ? -23.609 -25.875 -10.625 1 95.69 17 SER B C 1
ATOM 3245 O O . SER B 1 17 ? -24.766 -25.562 -10.328 1 95.69 17 SER B O 1
ATOM 3247 N N . ARG B 1 18 ? -23.297 -26.922 -11.391 1 94.81 18 ARG B N 1
ATOM 3248 C CA . ARG B 1 18 ? -24.344 -27.734 -12.008 1 94.81 18 ARG B CA 1
ATOM 3249 C C . ARG B 1 18 ? -24.734 -28.891 -11.094 1 94.81 18 ARG B C 1
ATOM 3251 O O . ARG B 1 18 ? -25.547 -29.75 -11.477 1 94.81 18 ARG B O 1
ATOM 3258 N N . ARG B 1 19 ? -24.109 -29.031 -9.984 1 95.06 19 ARG B N 1
ATOM 3259 C CA . ARG B 1 19 ? -24.406 -30.016 -8.953 1 95.06 19 ARG B CA 1
ATOM 3260 C C . ARG B 1 19 ? -24.016 -31.422 -9.406 1 95.06 19 ARG B C 1
ATOM 3262 O O . ARG B 1 19 ? -24.594 -32.406 -8.945 1 95.06 19 ARG B O 1
ATOM 3269 N N . GLU B 1 20 ? -23.109 -31.406 -10.367 1 95.5 20 GLU B N 1
ATOM 3270 C CA . GLU B 1 20 ? -22.516 -32.688 -10.75 1 95.5 20 GLU B CA 1
ATOM 3271 C C . GLU B 1 20 ? -21.531 -33.156 -9.695 1 95.5 20 GLU B C 1
ATOM 3273 O O . GLU B 1 20 ? -21.281 -34.375 -9.578 1 95.5 20 GLU B O 1
ATOM 3278 N N . LEU B 1 21 ? -20.953 -32.25 -9.016 1 95.44 21 LEU B N 1
ATOM 3279 C CA . LEU B 1 21 ? -20.094 -32.438 -7.84 1 95.44 21 LEU B CA 1
ATOM 3280 C C . LEU B 1 21 ? -20.531 -31.516 -6.711 1 95.44 21 LEU B C 1
ATOM 3282 O O . LEU B 1 21 ? -21 -30.406 -6.965 1 95.44 21 LEU B O 1
ATOM 3286 N N . SER B 1 22 ? -20.406 -32 -5.531 1 96.75 22 SER B N 1
ATOM 3287 C CA . SER B 1 22 ? -20.641 -31.078 -4.43 1 96.75 22 SER B CA 1
ATOM 3288 C C . SER B 1 22 ? -19.344 -30.391 -4.02 1 96.75 22 SER B C 1
ATOM 3290 O O . SER B 1 22 ? -18.25 -30.953 -4.168 1 96.75 22 SER B O 1
ATOM 3292 N N . ALA B 1 23 ? -19.516 -29.188 -3.502 1 97.62 23 ALA B N 1
ATOM 3293 C CA . ALA B 1 23 ? -18.359 -28.484 -2.947 1 97.62 23 ALA B CA 1
ATOM 3294 C C . ALA B 1 23 ? -17.688 -29.312 -1.851 1 97.62 23 ALA B C 1
ATOM 3296 O O . ALA B 1 23 ? -16.453 -29.359 -1.769 1 97.62 23 ALA B O 1
ATOM 3297 N N . GLU B 1 24 ? -18.484 -29.938 -1.038 1 97.81 24 GLU B N 1
ATOM 3298 C CA . GLU B 1 24 ? -17.953 -30.766 0.045 1 97.81 24 GLU B CA 1
ATOM 3299 C C . GLU B 1 24 ? -17.078 -31.891 -0.497 1 97.81 24 GLU B C 1
ATOM 3301 O O . GLU B 1 24 ? -16 -32.156 0.045 1 97.81 24 GLU B O 1
ATOM 3306 N N . ALA B 1 25 ? -17.562 -32.531 -1.549 1 97.38 25 ALA B N 1
ATOM 3307 C CA . ALA B 1 25 ? -16.781 -33.625 -2.127 1 97.38 25 ALA B CA 1
ATOM 3308 C C . ALA B 1 25 ? -15.43 -33.125 -2.629 1 97.38 25 ALA B C 1
ATOM 3310 O O . ALA B 1 25 ? -14.406 -33.812 -2.441 1 97.38 25 ALA B O 1
ATOM 3311 N N . VAL B 1 26 ? -15.445 -31.984 -3.258 1 97.75 26 VAL B N 1
ATOM 3312 C CA . VAL B 1 26 ? -14.219 -31.422 -3.809 1 97.75 26 VAL B CA 1
ATOM 3313 C C . VAL B 1 26 ? -13.25 -31.078 -2.674 1 97.75 26 VAL B C 1
ATOM 3315 O O . VAL B 1 26 ? -12.07 -31.438 -2.725 1 97.75 26 VAL B O 1
ATOM 3318 N N . VAL B 1 27 ? -13.734 -30.453 -1.62 1 98.06 27 VAL B N 1
ATOM 3319 C CA . VAL B 1 27 ? -12.914 -30.016 -0.498 1 98.06 27 VAL B CA 1
ATOM 3320 C C . VAL B 1 27 ? -12.375 -31.219 0.264 1 98.06 27 VAL B C 1
ATOM 3322 O O . VAL B 1 27 ? -11.203 -31.25 0.648 1 98.06 27 VAL B O 1
ATOM 3325 N N . ARG B 1 28 ? -13.156 -32.219 0.433 1 97.94 28 ARG B N 1
ATOM 3326 C CA . ARG B 1 28 ? -12.719 -33.438 1.12 1 97.94 28 ARG B CA 1
ATOM 3327 C C . ARG B 1 28 ? -11.633 -34.156 0.323 1 97.94 28 ARG B C 1
ATOM 3329 O O . ARG B 1 28 ? -10.711 -34.719 0.9 1 97.94 28 ARG B O 1
ATOM 3336 N N . ALA B 1 29 ? -11.797 -34.125 -0.969 1 97.75 29 ALA B N 1
ATOM 3337 C CA . ALA B 1 29 ? -10.766 -34.719 -1.809 1 97.75 29 ALA B CA 1
ATOM 3338 C C . ALA B 1 29 ? -9.43 -34 -1.634 1 97.75 29 ALA B C 1
ATOM 3340 O O . ALA B 1 29 ? -8.383 -34.656 -1.557 1 97.75 29 ALA B O 1
ATOM 3341 N N . ALA B 1 30 ? -9.445 -32.688 -1.61 1 98.19 30 ALA B N 1
ATOM 3342 C CA . ALA B 1 30 ? -8.227 -31.922 -1.386 1 98.19 30 ALA B CA 1
ATOM 3343 C C . ALA B 1 30 ? -7.625 -32.219 -0.018 1 98.19 30 ALA B C 1
ATOM 3345 O O . ALA B 1 30 ? -6.414 -32.438 0.102 1 98.19 30 ALA B O 1
ATOM 3346 N N . LEU B 1 31 ? -8.484 -32.281 0.988 1 98.44 31 LEU B N 1
ATOM 3347 C CA . LEU B 1 31 ? -8.031 -32.562 2.348 1 98.44 31 LEU B CA 1
ATOM 3348 C C . LEU B 1 31 ? -7.422 -33.938 2.451 1 98.44 31 LEU B C 1
ATOM 3350 O O . LEU B 1 31 ? -6.445 -34.156 3.174 1 98.44 31 LEU B O 1
ATOM 3354 N N . ALA B 1 32 ? -7.98 -34.875 1.755 1 97.88 32 ALA B N 1
ATOM 3355 C CA . ALA B 1 32 ? -7.449 -36.219 1.751 1 97.88 32 ALA B CA 1
ATOM 3356 C C . ALA B 1 32 ? -6.062 -36.281 1.114 1 97.88 32 ALA B C 1
ATOM 3358 O O . ALA B 1 32 ? -5.168 -36.969 1.604 1 97.88 32 ALA B O 1
ATOM 3359 N N . ARG B 1 33 ? -5.934 -35.562 0.047 1 97.75 33 ARG B N 1
ATOM 3360 C CA . ARG B 1 33 ? -4.633 -35.531 -0.612 1 97.75 33 ARG B CA 1
ATOM 3361 C C . ARG B 1 33 ? -3.6 -34.844 0.268 1 97.75 33 ARG B C 1
ATOM 3363 O O . ARG B 1 33 ? -2.436 -35.219 0.306 1 97.75 33 ARG B O 1
ATOM 3370 N N . ILE B 1 34 ? -3.998 -33.719 0.924 1 98.5 34 ILE B N 1
ATOM 3371 C CA . ILE B 1 34 ? -3.117 -33.031 1.862 1 98.5 34 ILE B CA 1
ATOM 3372 C C . ILE B 1 34 ? -2.664 -34 2.949 1 98.5 34 ILE B C 1
ATOM 3374 O O . ILE B 1 34 ? -1.468 -34.125 3.23 1 98.5 34 ILE B O 1
ATOM 3378 N N . ALA B 1 35 ? -3.564 -34.719 3.5 1 98.06 35 ALA B N 1
ATOM 3379 C CA . ALA B 1 35 ? -3.258 -35.656 4.57 1 98.06 35 ALA B CA 1
ATOM 3380 C C . ALA B 1 35 ? -2.289 -36.75 4.094 1 98.06 35 ALA B C 1
ATOM 3382 O O . ALA B 1 35 ? -1.417 -37.188 4.848 1 98.06 35 ALA B O 1
ATOM 3383 N N . ALA B 1 36 ? -2.426 -37.125 2.887 1 97.56 36 ALA B N 1
ATOM 3384 C CA . ALA B 1 36 ? -1.64 -38.219 2.336 1 97.56 36 ALA B CA 1
ATOM 3385 C C . ALA B 1 36 ? -0.216 -37.781 2.018 1 97.56 36 ALA B C 1
ATOM 3387 O O . ALA B 1 36 ? 0.725 -38.562 2.104 1 97.56 36 ALA B O 1
ATOM 3388 N N . GLN B 1 37 ? -0.068 -36.531 1.683 1 97.62 37 GLN B N 1
ATOM 3389 C CA . GLN B 1 37 ? 1.193 -36.156 1.05 1 97.62 37 GLN B CA 1
ATOM 3390 C C . GLN B 1 37 ? 1.986 -35.188 1.93 1 97.62 37 GLN B C 1
ATOM 3392 O O . GLN B 1 37 ? 3.211 -35.094 1.821 1 97.62 37 GLN B O 1
ATOM 3397 N N . ASP B 1 38 ? 1.378 -34.438 2.824 1 98.25 38 ASP B N 1
ATOM 3398 C CA . ASP B 1 38 ? 2.012 -33.219 3.365 1 98.25 38 ASP B CA 1
ATOM 3399 C C . ASP B 1 38 ? 3.037 -33.594 4.438 1 98.25 38 ASP B C 1
ATOM 3401 O O . ASP B 1 38 ? 3.895 -32.781 4.781 1 98.25 38 ASP B O 1
ATOM 3405 N N . ALA B 1 39 ? 2.984 -34.781 4.992 1 97.62 39 ALA B N 1
ATOM 3406 C CA . ALA B 1 39 ? 3.982 -35.188 5.977 1 97.62 39 ALA B CA 1
ATOM 3407 C C . ALA B 1 39 ? 5.387 -35.188 5.379 1 97.62 39 ALA B C 1
ATOM 3409 O O . ALA B 1 39 ? 6.359 -34.875 6.074 1 97.62 39 ALA B O 1
ATOM 3410 N N . GLY B 1 40 ? 5.531 -35.438 4.09 1 97.5 40 GLY B N 1
ATOM 3411 C CA . GLY B 1 40 ? 6.824 -35.469 3.424 1 97.5 40 GLY B CA 1
ATOM 3412 C C . GLY B 1 40 ? 7.184 -34.125 2.783 1 97.5 40 GLY B C 1
ATOM 3413 O O . GLY B 1 40 ? 8.352 -33.875 2.494 1 97.5 40 GLY B O 1
ATOM 3414 N N . ILE B 1 41 ? 6.207 -33.25 2.637 1 98.5 41 ILE B N 1
ATOM 3415 C CA . ILE B 1 41 ? 6.426 -32.031 1.865 1 98.5 41 ILE B CA 1
ATOM 3416 C C . ILE B 1 41 ? 6.402 -30.812 2.797 1 98.5 41 ILE B C 1
ATOM 3418 O O . ILE B 1 41 ? 7.168 -29.875 2.611 1 98.5 41 ILE B O 1
ATOM 3422 N N . LEU B 1 42 ? 5.531 -30.844 3.756 1 98.69 42 LEU B N 1
ATOM 3423 C CA . LEU B 1 42 ? 5.383 -29.797 4.75 1 98.69 42 LEU B CA 1
ATOM 3424 C C . LEU B 1 42 ? 5.043 -28.469 4.086 1 98.69 42 LEU B C 1
ATOM 3426 O O . LEU B 1 42 ? 5.699 -27.453 4.344 1 98.69 42 LEU B O 1
ATOM 3430 N N . ALA B 1 43 ? 4.031 -28.484 3.236 1 98.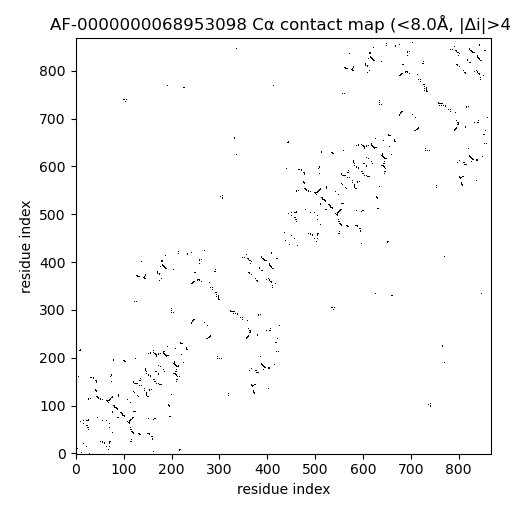88 43 ALA B N 1
ATOM 3431 C CA . ALA B 1 43 ? 3.607 -27.297 2.49 1 98.88 43 ALA B CA 1
ATOM 3432 C C . ALA B 1 43 ? 2.666 -26.422 3.32 1 98.88 43 ALA B C 1
ATOM 3434 O O . ALA B 1 43 ? 2.465 -25.25 3.018 1 98.88 43 ALA B O 1
ATOM 3435 N N . TRP B 1 44 ? 2.111 -26.969 4.367 1 98.88 44 TRP B N 1
ATOM 3436 C CA . TRP B 1 44 ? 1.026 -26.297 5.07 1 98.88 44 TRP B CA 1
ATOM 3437 C C . TRP B 1 44 ? 1.454 -25.906 6.48 1 98.88 44 TRP B C 1
ATOM 3439 O O . TRP B 1 44 ? 1.95 -26.734 7.242 1 98.88 44 TRP B O 1
ATOM 3449 N N . GLN B 1 45 ? 1.286 -24.609 6.793 1 98.69 45 GLN B N 1
ATOM 3450 C CA . GLN B 1 45 ? 1.473 -24.094 8.148 1 98.69 45 GLN B CA 1
ATOM 3451 C C . GLN B 1 45 ? 0.292 -24.469 9.039 1 98.69 45 GLN B C 1
ATOM 3453 O O . GLN B 1 45 ? 0.463 -24.703 10.242 1 98.69 45 GLN B O 1
ATOM 3458 N N . HIS B 1 46 ? -0.89 -24.484 8.469 1 98.62 46 HIS B N 1
ATOM 3459 C CA . HIS B 1 46 ? -2.139 -24.828 9.141 1 98.62 46 HIS B CA 1
ATOM 3460 C C . HIS B 1 46 ? -3.152 -25.391 8.148 1 98.62 46 HIS B C 1
ATOM 3462 O O . HIS B 1 46 ? -3.328 -24.844 7.055 1 98.62 46 HIS B O 1
ATOM 3468 N N . VAL B 1 47 ? -3.756 -26.531 8.438 1 98.62 47 VAL B N 1
ATOM 3469 C CA . VAL B 1 47 ? -4.855 -27.094 7.648 1 98.62 47 VAL B CA 1
ATOM 3470 C C . VAL B 1 47 ? -6.168 -26.922 8.406 1 98.62 47 VAL B C 1
ATOM 3472 O O . VAL B 1 47 ? -6.301 -27.406 9.539 1 98.62 47 VAL B O 1
ATOM 3475 N N . GLY B 1 48 ? -7.082 -26.172 7.82 1 97.31 48 GLY B N 1
ATOM 3476 C CA . GLY B 1 48 ? -8.367 -25.922 8.453 1 97.31 48 GLY B CA 1
ATOM 3477 C C . GLY B 1 48 ? -9.453 -26.875 7.973 1 97.31 48 GLY B C 1
ATOM 3478 O O . GLY B 1 48 ? -10.484 -26.438 7.457 1 97.31 48 GLY B O 1
ATOM 3479 N N . GLY B 1 49 ? -9.297 -28.125 8.203 1 96.12 49 GLY B N 1
ATOM 3480 C CA . GLY B 1 49 ? -10.156 -29.141 7.613 1 96.12 49 GLY B CA 1
ATOM 3481 C C . GLY B 1 49 ? -11.617 -28.984 7.996 1 96.12 49 GLY B C 1
ATOM 3482 O O . GLY B 1 49 ? -12.492 -28.906 7.129 1 96.12 49 GLY B O 1
ATOM 3483 N N . ASP B 1 50 ? -11.961 -28.875 9.281 1 95.62 50 ASP B N 1
ATOM 3484 C CA . ASP B 1 50 ? -13.344 -28.781 9.742 1 95.62 50 ASP B CA 1
ATOM 3485 C C . ASP B 1 50 ? -14.008 -27.5 9.25 1 95.62 50 ASP B C 1
ATOM 3487 O O . ASP B 1 50 ? -15.141 -27.516 8.781 1 95.62 50 ASP B O 1
ATOM 3491 N N . THR B 1 51 ? -13.25 -26.484 9.32 1 95.44 51 THR B N 1
ATOM 3492 C CA . THR B 1 51 ? -13.766 -25.188 8.867 1 95.44 51 THR B CA 1
ATOM 3493 C C . THR B 1 51 ? -14.023 -25.203 7.363 1 95.44 51 THR B C 1
ATOM 3495 O O . THR B 1 51 ? -15.039 -24.672 6.898 1 95.44 51 THR B O 1
ATOM 3498 N N . ALA B 1 52 ? -13.156 -25.797 6.617 1 97.94 52 ALA B N 1
ATOM 3499 C CA . ALA B 1 52 ? -13.289 -25.859 5.164 1 97.94 52 ALA B CA 1
ATOM 3500 C C . ALA B 1 52 ? -14.508 -26.703 4.77 1 97.94 52 ALA B C 1
ATOM 3502 O O . ALA B 1 52 ? -15.273 -26.297 3.889 1 97.94 52 ALA B O 1
ATOM 3503 N N . VAL B 1 53 ? -14.664 -27.812 5.453 1 98.25 53 VAL B N 1
ATOM 3504 C CA . VAL B 1 53 ? -15.789 -28.703 5.152 1 98.25 53 VAL B CA 1
ATOM 3505 C C . VAL B 1 53 ? -17.094 -28 5.5 1 98.25 53 VAL B C 1
ATOM 3507 O O . VAL B 1 53 ? -18.078 -28.094 4.746 1 98.25 53 VAL B O 1
ATOM 3510 N N . ALA B 1 54 ? -17.156 -27.344 6.609 1 97.5 54 ALA B N 1
ATOM 3511 C CA . ALA B 1 54 ? -18.359 -26.609 7.008 1 97.5 54 ALA B CA 1
ATOM 3512 C C . ALA B 1 54 ? -18.703 -25.531 5.984 1 97.5 54 ALA B C 1
ATOM 3514 O O . ALA B 1 54 ? -19.875 -25.344 5.648 1 97.5 54 ALA B O 1
ATOM 3515 N N . GLN B 1 55 ? -17.719 -24.844 5.5 1 95.56 55 GLN B N 1
ATOM 3516 C CA . GLN B 1 55 ? -17.953 -23.812 4.484 1 95.56 55 GLN B CA 1
ATOM 3517 C C . GLN B 1 55 ? -18.484 -24.438 3.193 1 95.56 55 GLN B C 1
ATOM 3519 O O . GLN B 1 55 ? -19.391 -23.891 2.564 1 95.56 55 GLN B O 1
ATOM 3524 N N . ALA B 1 56 ? -17.875 -25.516 2.816 1 97.62 56 ALA B N 1
ATOM 3525 C CA . ALA B 1 56 ? -18.297 -26.203 1.604 1 97.62 5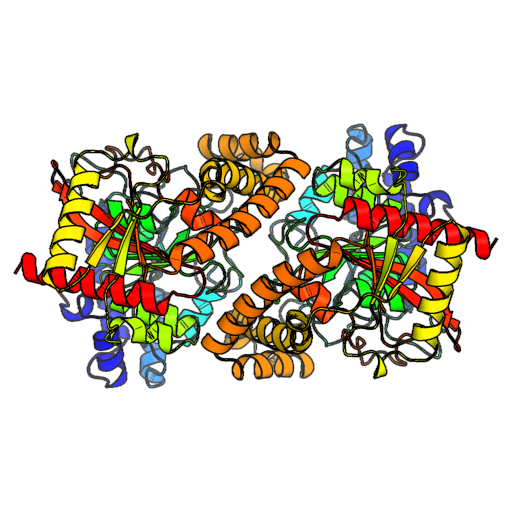6 ALA B CA 1
ATOM 3526 C C . ALA B 1 56 ? -19.766 -26.656 1.714 1 97.62 56 ALA B C 1
ATOM 3528 O O . ALA B 1 56 ? -20.516 -26.547 0.753 1 97.62 56 ALA B O 1
ATOM 3529 N N . ARG B 1 57 ? -20.125 -27.109 2.867 1 97.44 57 ARG B N 1
ATOM 3530 C CA . ARG B 1 57 ? -21.5 -27.547 3.1 1 97.44 57 ARG B CA 1
ATOM 3531 C C . ARG B 1 57 ? -22.469 -26.375 2.973 1 97.44 57 ARG B C 1
ATOM 3533 O O . ARG B 1 57 ? -23.562 -26.531 2.41 1 97.44 57 ARG B O 1
ATOM 3540 N N . ARG B 1 58 ? -22.078 -25.297 3.492 1 95.62 58 ARG B N 1
ATOM 3541 C CA . ARG B 1 58 ? -22.922 -24.109 3.381 1 95.62 58 ARG B CA 1
ATOM 3542 C C . ARG B 1 58 ? -23.078 -23.703 1.924 1 95.62 58 ARG B C 1
ATOM 3544 O O . ARG B 1 58 ? -24.156 -23.25 1.523 1 95.62 58 ARG B O 1
ATOM 3551 N N . LEU B 1 59 ? -22.031 -23.75 1.191 1 95.38 59 LEU B N 1
ATOM 3552 C CA . LEU B 1 59 ? -22.078 -23.422 -0.228 1 95.38 59 LEU B CA 1
ATOM 3553 C C . LEU B 1 59 ? -23.062 -24.328 -0.962 1 95.38 59 LEU B C 1
ATOM 3555 O O . LEU B 1 59 ? -23.844 -23.875 -1.79 1 95.38 59 LEU B O 1
ATOM 3559 N N . ASP B 1 60 ? -22.938 -25.578 -0.636 1 96.62 60 ASP B N 1
ATOM 3560 C CA . ASP B 1 60 ? -23.828 -26.547 -1.265 1 96.62 60 ASP B CA 1
ATOM 3561 C C . ASP B 1 60 ? -25.281 -26.25 -0.929 1 96.62 60 ASP B C 1
ATOM 3563 O O . ASP B 1 60 ? -26.156 -26.359 -1.792 1 96.62 60 ASP B O 1
ATOM 3567 N N . ALA B 1 61 ? -25.516 -25.938 0.273 1 95.31 61 ALA B N 1
ATOM 3568 C CA . ALA B 1 61 ? -26.875 -25.672 0.74 1 95.31 61 ALA B CA 1
ATOM 3569 C C . ALA B 1 61 ? -27.438 -24.406 0.094 1 95.31 61 ALA B C 1
ATOM 3571 O O . ALA B 1 61 ? -28.641 -24.328 -0.175 1 95.31 61 ALA B O 1
ATOM 3572 N N . GLY B 1 62 ? -26.625 -23.453 -0.131 1 90.81 62 GLY B N 1
ATOM 3573 C CA . GLY B 1 62 ? -27.062 -22.156 -0.652 1 90.81 62 GLY B CA 1
ATOM 3574 C C . GLY B 1 62 ? -27.109 -22.109 -2.168 1 90.81 62 GLY B C 1
ATOM 3575 O O . GLY B 1 62 ? -27.469 -21.094 -2.754 1 90.81 62 GLY B O 1
ATOM 3576 N N . GLY B 1 63 ? -26.828 -23.172 -2.873 1 84.44 63 GLY B N 1
ATOM 3577 C CA . GLY B 1 63 ? -26.922 -23.234 -4.324 1 84.44 63 GLY B CA 1
ATOM 3578 C C . GLY B 1 63 ? -25.594 -22.984 -5.02 1 84.44 63 GLY B C 1
ATOM 3579 O O . GLY B 1 63 ? -25.562 -22.766 -6.23 1 84.44 63 GLY B O 1
ATOM 3580 N N . ALA B 1 64 ? -24.531 -23.047 -4.355 1 80.25 64 ALA B N 1
ATOM 3581 C CA . ALA B 1 64 ? -23.172 -22.938 -4.875 1 80.25 64 ALA B CA 1
ATOM 3582 C C . ALA B 1 64 ? -23.062 -21.812 -5.898 1 80.25 64 ALA B C 1
ATOM 3584 O O . ALA B 1 64 ? -22.719 -22.047 -7.055 1 80.25 64 ALA B O 1
ATOM 3585 N N . SER B 1 65 ? -23.234 -20.594 -5.578 1 82.25 65 SER B N 1
ATOM 3586 C CA . SER B 1 65 ? -23.188 -19.422 -6.453 1 82.25 65 SER B CA 1
ATOM 3587 C C . SER B 1 65 ? -21.797 -18.828 -6.508 1 82.25 65 SER B C 1
ATOM 3589 O O . SER B 1 65 ? -20.906 -19.234 -5.758 1 82.25 65 SER B O 1
ATOM 3591 N N . GLY B 1 66 ? -21.516 -18.062 -7.535 1 90.62 66 GLY B N 1
ATOM 3592 C CA . GLY B 1 66 ? -20.234 -17.391 -7.73 1 90.62 66 GLY B CA 1
ATOM 3593 C C . GLY B 1 66 ? -19.422 -17.984 -8.859 1 90.62 66 GLY B C 1
ATOM 3594 O O . GLY B 1 66 ? -19.812 -19 -9.453 1 90.62 66 GLY B O 1
ATOM 3595 N N . ALA B 1 67 ? -18.266 -17.484 -9.062 1 96.38 67 ALA B N 1
ATOM 3596 C CA . ALA B 1 67 ? -17.422 -17.891 -10.188 1 96.38 67 ALA B CA 1
ATOM 3597 C C . ALA B 1 67 ? -16.531 -19.062 -9.812 1 96.38 67 ALA B C 1
ATOM 3599 O O . ALA B 1 67 ? -16.094 -19.812 -10.688 1 96.38 67 ALA B O 1
ATOM 3600 N N . LEU B 1 68 ? -16.297 -19.312 -8.43 1 98.19 68 LEU B N 1
ATOM 3601 C CA . LEU B 1 68 ? -15.352 -20.328 -7.988 1 98.19 68 LEU B CA 1
ATOM 3602 C C . LEU B 1 68 ? -15.977 -21.25 -6.953 1 98.19 68 LEU B C 1
ATOM 3604 O O . LEU B 1 68 ? -15.352 -21.578 -5.938 1 98.19 68 LEU B O 1
ATOM 3608 N N . PRO B 1 69 ? -17.234 -21.688 -7.168 1 97.69 69 PRO B N 1
ATOM 3609 C CA . PRO B 1 69 ? -17.875 -22.469 -6.109 1 97.69 69 PRO B CA 1
ATOM 3610 C C . PRO B 1 69 ? -17.141 -23.766 -5.809 1 97.69 69 PRO B C 1
ATOM 3612 O O . PRO B 1 69 ? -16.953 -24.594 -6.703 1 97.69 69 PRO B O 1
ATOM 3615 N N . GLY B 1 70 ? -16.719 -23.859 -4.551 1 97.19 70 GLY B N 1
ATOM 3616 C CA . GLY B 1 70 ? -16.188 -25.125 -4.047 1 97.19 70 GLY B CA 1
ATOM 3617 C C . GLY B 1 70 ? -14.727 -25.328 -4.391 1 97.19 70 GLY B C 1
ATOM 3618 O O . GLY B 1 70 ? -14.133 -26.344 -4.004 1 97.19 70 GLY B O 1
ATOM 3619 N N . VAL B 1 71 ? -14.086 -24.422 -5.129 1 98.19 71 VAL B N 1
ATOM 3620 C CA . VAL B 1 71 ? -12.688 -24.562 -5.516 1 98.19 71 VAL B CA 1
ATOM 3621 C C . VAL B 1 71 ? -11.797 -24.484 -4.281 1 98.19 71 VAL B C 1
ATOM 3623 O O . VAL B 1 71 ? -11.797 -23.469 -3.572 1 98.19 71 VAL B O 1
ATOM 3626 N N . PRO B 1 72 ? -11.047 -25.562 -3.924 1 98.56 72 PRO B N 1
ATOM 3627 C CA . PRO B 1 72 ? -10.125 -25.484 -2.791 1 98.56 72 PRO B CA 1
ATOM 3628 C C . PRO B 1 72 ? -8.969 -24.516 -3.041 1 98.56 72 PRO B C 1
ATOM 3630 O O . PRO B 1 72 ? -8.414 -24.484 -4.145 1 98.56 72 PRO B O 1
ATOM 3633 N N . LEU B 1 73 ? -8.633 -23.766 -2.055 1 98.81 73 LEU B N 1
ATOM 3634 C CA . LEU B 1 73 ? -7.66 -22.688 -2.178 1 98.81 73 LEU B CA 1
ATOM 3635 C C . LEU B 1 73 ? -6.691 -22.703 -1 1 98.81 73 LEU B C 1
ATOM 3637 O O . LEU B 1 73 ? -7.109 -22.828 0.153 1 98.81 73 LEU B O 1
ATOM 3641 N N . GLY B 1 74 ? -5.398 -22.641 -1.284 1 98.94 74 GLY B N 1
ATOM 3642 C CA . GLY B 1 74 ? -4.414 -22.359 -0.253 1 98.94 74 GLY B CA 1
ATOM 3643 C C . GLY B 1 74 ? -4.141 -20.875 -0.076 1 98.94 74 GLY B C 1
ATOM 3644 O O . GLY B 1 74 ? -3.971 -20.156 -1.057 1 98.94 74 GLY B O 1
ATOM 3645 N N . ALA B 1 75 ? -4.141 -20.391 1.15 1 98.88 75 ALA B N 1
ATOM 3646 C CA . ALA B 1 75 ? -3.762 -19.016 1.461 1 98.88 75 ALA B CA 1
ATOM 3647 C C . ALA B 1 75 ? -2.371 -18.969 2.088 1 98.88 75 ALA B C 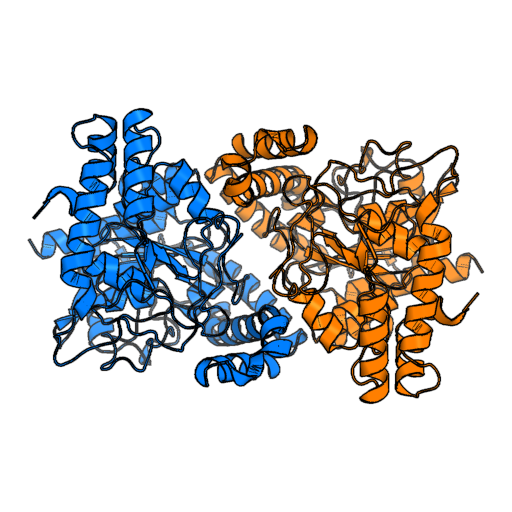1
ATOM 3649 O O . ALA B 1 75 ? -2.098 -19.656 3.072 1 98.88 75 ALA B O 1
ATOM 3650 N N . LYS B 1 76 ? -1.459 -18.156 1.479 1 98.88 76 LYS B N 1
ATOM 3651 C CA . LYS B 1 76 ? -0.128 -17.984 2.051 1 98.88 76 LYS B CA 1
ATOM 3652 C C . LYS B 1 76 ? -0.212 -17.469 3.486 1 98.88 76 LYS B C 1
ATOM 3654 O O . LYS B 1 76 ? -0.956 -16.531 3.775 1 98.88 76 LYS B O 1
ATOM 3659 N N . ASP B 1 77 ? 0.504 -18.094 4.406 1 98.88 77 ASP B N 1
ATOM 3660 C CA . ASP B 1 77 ? 0.447 -17.734 5.82 1 98.88 77 ASP B CA 1
ATOM 3661 C C . ASP B 1 77 ? 1.051 -16.344 6.055 1 98.88 77 ASP B C 1
ATOM 3663 O O . ASP B 1 77 ? 1.809 -16.156 7.008 1 98.88 77 ASP B O 1
ATOM 3667 N N . LEU B 1 78 ? 0.884 -15.516 5.172 1 98.81 78 LEU B N 1
ATOM 3668 C CA . LEU B 1 78 ? 1.15 -14.086 5.203 1 98.81 78 LEU B CA 1
ATOM 3669 C C . LEU B 1 78 ? -0.151 -13.289 5.199 1 98.81 78 LEU B C 1
ATOM 3671 O O . LEU B 1 78 ? -0.16 -12.102 5.543 1 98.81 78 LEU B O 1
ATOM 3675 N N . MET B 1 79 ? -1.233 -13.938 4.801 1 98.88 79 MET B N 1
ATOM 3676 C CA . MET B 1 79 ? -2.559 -13.359 4.617 1 98.88 79 MET B CA 1
ATOM 3677 C C . MET B 1 79 ? -3.463 -13.68 5.805 1 98.88 79 MET B C 1
ATOM 3679 O O . MET B 1 79 ? -3.666 -14.852 6.133 1 98.88 79 MET B O 1
ATOM 3683 N N . ASP B 1 80 ? -4.055 -12.664 6.367 1 98.62 80 ASP B N 1
ATOM 3684 C CA . ASP B 1 80 ? -4.902 -12.844 7.539 1 98.62 80 ASP B CA 1
ATOM 3685 C C . ASP B 1 80 ? -6.156 -13.648 7.195 1 98.62 80 ASP B C 1
ATOM 3687 O O . ASP B 1 80 ? -6.715 -13.5 6.105 1 98.62 80 ASP B O 1
ATOM 3691 N N . THR B 1 81 ? -6.516 -14.477 8.047 1 98.06 81 THR B N 1
ATOM 3692 C CA . THR B 1 81 ? -7.785 -15.188 8.039 1 98.06 81 THR B CA 1
ATOM 3693 C C . THR B 1 81 ? -8.461 -15.117 9.406 1 98.06 81 THR B C 1
ATOM 3695 O O . THR B 1 81 ? -7.797 -15.234 10.438 1 98.06 81 THR B O 1
ATOM 3698 N N . ALA B 1 82 ? -9.688 -14.93 9.398 1 96.56 82 ALA B N 1
ATOM 3699 C CA . ALA B 1 82 ? -10.414 -14.773 10.656 1 96.56 82 ALA B CA 1
ATOM 3700 C C . ALA B 1 82 ? -10.609 -16.125 11.352 1 96.56 82 ALA B C 1
ATOM 3702 O O . ALA B 1 82 ? -10.727 -16.172 12.578 1 96.56 82 ALA B O 1
ATOM 3703 N N . ASP B 1 83 ? -10.594 -17.203 10.617 1 96.75 83 ASP B N 1
ATOM 3704 C CA . ASP B 1 83 ? -11.008 -18.5 11.148 1 96.75 83 ASP B CA 1
ATOM 3705 C C . ASP B 1 83 ? -9.805 -19.406 11.359 1 96.75 83 ASP B C 1
ATOM 3707 O O . ASP B 1 83 ? -9.953 -20.547 11.836 1 96.75 83 ASP B O 1
ATOM 3711 N N . MET B 1 84 ? -8.609 -18.953 10.977 1 97.06 84 MET B N 1
ATOM 3712 C CA . MET B 1 84 ? -7.371 -19.703 11.141 1 97.06 84 MET B CA 1
ATOM 3713 C C . MET B 1 84 ? -6.258 -18.812 11.664 1 97.06 84 MET B C 1
ATOM 3715 O O . MET B 1 84 ? -6.305 -17.594 11.5 1 97.06 84 MET B O 1
ATOM 3719 N N . PRO B 1 85 ? -5.223 -19.422 12.344 1 98 85 PRO B N 1
ATOM 3720 C CA . PRO B 1 85 ? -4.055 -18.625 12.703 1 98 85 PRO B CA 1
ATOM 3721 C C . PRO B 1 85 ? -3.301 -18.109 11.477 1 98 85 PRO B C 1
ATOM 3723 O O . PRO B 1 85 ? -3.361 -18.719 10.406 1 98 85 PRO B O 1
ATOM 3726 N N . THR B 1 86 ? -2.709 -17.031 11.586 1 98.62 86 THR B N 1
ATOM 3727 C CA . THR B 1 86 ? -1.735 -16.484 10.648 1 98.62 86 THR B CA 1
ATOM 3728 C C . THR B 1 86 ? -0.442 -16.109 11.359 1 98.62 86 THR B C 1
ATOM 3730 O O . THR B 1 86 ? -0.45 -15.258 12.258 1 98.62 86 THR B O 1
ATOM 3733 N N . THR B 1 87 ? 0.709 -16.672 10.906 1 98.56 87 THR B N 1
ATOM 3734 C CA . THR B 1 87 ? 1.889 -16.578 11.758 1 98.56 87 THR B CA 1
ATOM 3735 C C . THR B 1 87 ? 3.025 -15.859 11.031 1 98.56 87 THR B C 1
ATOM 3737 O O . THR B 1 87 ? 4.09 -15.633 11.609 1 98.56 87 THR B O 1
ATOM 3740 N N . TYR B 1 88 ? 2.904 -15.484 9.812 1 98.69 88 TYR B N 1
ATOM 3741 C CA . TYR B 1 88 ? 3.807 -14.672 9 1 98.69 88 TYR B CA 1
ATOM 3742 C C . TYR B 1 88 ? 5.195 -15.305 8.938 1 98.69 88 TYR B C 1
ATOM 3744 O O . TYR B 1 88 ? 6.199 -14.594 8.852 1 98.69 88 TYR B O 1
ATOM 3752 N N . GLY B 1 89 ? 5.293 -16.609 9.141 1 98.19 89 GLY B N 1
ATOM 3753 C CA . GLY B 1 89 ? 6.562 -17.312 9.07 1 98.19 89 GLY B CA 1
ATOM 3754 C C . GLY B 1 89 ? 7.508 -16.953 10.203 1 98.19 89 GLY B C 1
ATOM 3755 O O . GLY B 1 89 ? 8.719 -17.156 10.094 1 98.19 89 GLY B O 1
ATOM 3756 N N . SER B 1 90 ? 7.074 -16.359 11.258 1 98.31 90 SER B N 1
ATOM 3757 C CA . SER B 1 90 ? 7.941 -15.859 12.32 1 98.31 90 SER B CA 1
ATOM 3758 C C . SER B 1 90 ? 7.488 -16.359 13.688 1 98.31 90 SER B C 1
ATOM 3760 O O . SER B 1 90 ? 6.289 -16.422 13.961 1 98.31 90 SER B O 1
ATOM 3762 N N . PRO B 1 91 ? 8.438 -16.688 14.625 1 97.38 91 PRO B N 1
ATOM 3763 C CA . PRO B 1 91 ? 8.062 -17.062 15.984 1 97.38 91 PRO B CA 1
ATOM 3764 C C . PRO B 1 91 ? 7.375 -15.93 16.734 1 97.38 91 PRO B C 1
ATOM 3766 O O . PRO B 1 91 ? 6.656 -16.172 17.719 1 97.38 91 PRO B O 1
ATOM 3769 N N . ILE B 1 92 ? 7.578 -14.688 16.297 1 97.56 92 ILE B N 1
ATOM 3770 C CA . ILE B 1 92 ? 6.953 -13.531 16.922 1 97.56 92 ILE B CA 1
ATOM 3771 C C . ILE B 1 92 ? 5.438 -13.695 16.922 1 97.56 92 ILE B C 1
ATOM 3773 O O . ILE B 1 92 ? 4.758 -13.266 17.859 1 97.56 92 ILE B O 1
ATOM 3777 N N . TYR B 1 93 ? 4.926 -14.422 15.914 1 97.94 93 TYR B N 1
ATOM 3778 C CA . TYR B 1 93 ? 3.48 -14.469 15.711 1 97.94 93 TYR B CA 1
ATOM 3779 C C . TYR B 1 93 ? 2.963 -15.898 15.836 1 97.94 93 TYR B C 1
ATOM 3781 O O . TYR B 1 93 ? 1.909 -16.234 15.289 1 97.94 93 TYR B O 1
ATOM 3789 N N . ALA B 1 94 ? 3.582 -16.891 16.406 1 95.12 94 ALA B N 1
ATOM 3790 C CA . ALA B 1 94 ? 3.225 -18.297 16.547 1 95.12 94 ALA B CA 1
ATOM 3791 C C . ALA B 1 94 ? 1.798 -18.453 17.078 1 95.12 94 ALA B C 1
ATOM 3793 O O . ALA B 1 94 ? 1.081 -19.375 16.672 1 95.12 94 ALA B O 1
ATOM 3794 N N . GLY B 1 95 ? 1.224 -17.594 17.844 1 93.25 95 GLY B N 1
ATOM 3795 C CA . GLY B 1 95 ? -0.113 -17.719 18.391 1 93.25 95 GLY B CA 1
ATOM 3796 C C . GLY B 1 95 ? -1.067 -16.656 17.906 1 93.25 95 GLY B C 1
ATOM 3797 O O . GLY B 1 95 ? -2.182 -16.531 18.422 1 93.25 95 GLY B O 1
ATOM 3798 N N . HIS B 1 96 ? -0.626 -16.047 16.859 1 96.75 96 HIS B N 1
ATOM 3799 C CA . HIS B 1 96 ? -1.4 -14.914 16.359 1 96.75 96 HIS B CA 1
ATOM 3800 C C . HIS B 1 96 ? -2.658 -15.375 15.633 1 96.75 96 HIS B C 1
ATOM 3802 O O . HIS B 1 96 ? -2.604 -16.297 14.812 1 96.75 96 HIS B O 1
ATOM 3808 N N . ARG B 1 97 ? -3.801 -14.773 15.93 1 96.56 97 ARG B N 1
ATOM 3809 C CA . ARG B 1 97 ? -5.082 -15.023 15.273 1 96.56 97 ARG B CA 1
ATOM 3810 C C . ARG B 1 97 ? -5.734 -13.711 14.836 1 96.56 97 ARG B C 1
ATOM 3812 O O . ARG B 1 97 ? -6.266 -12.977 15.664 1 96.56 97 ARG B O 1
ATOM 3819 N N . PRO B 1 98 ? -5.734 -13.5 13.555 1 96.19 98 PRO B N 1
ATOM 3820 C CA . PRO B 1 98 ? -6.395 -12.281 13.086 1 96.19 98 PRO B CA 1
ATOM 3821 C C . PRO B 1 98 ? -7.902 -12.297 13.32 1 96.19 98 PRO B C 1
ATOM 3823 O O . PRO B 1 98 ? -8.5 -13.367 13.422 1 96.19 98 PRO B O 1
ATOM 3826 N N . GLY B 1 99 ? -8.492 -11.094 13.359 1 93.69 99 GLY B N 1
ATOM 3827 C CA . GLY B 1 99 ? -9.922 -10.992 13.562 1 93.69 99 GLY B CA 1
ATOM 3828 C C . GLY B 1 99 ? -10.711 -10.891 12.273 1 93.69 99 GLY B C 1
ATOM 3829 O O . GLY B 1 99 ? -11.93 -11.047 12.266 1 93.69 99 GLY B O 1
ATOM 3830 N N . VAL B 1 100 ? -10.031 -10.594 11.242 1 95.62 100 VAL B N 1
ATOM 3831 C CA . VAL B 1 100 ? -10.664 -10.367 9.953 1 95.62 100 VAL B CA 1
ATOM 3832 C C . VAL B 1 100 ? -9.82 -10.992 8.844 1 95.62 100 VAL B C 1
ATOM 3834 O O . VAL B 1 100 ? -8.609 -11.148 8.992 1 95.62 100 VAL B O 1
ATOM 3837 N N . ASP B 1 101 ? -10.484 -11.375 7.719 1 98.38 101 ASP B N 1
ATOM 3838 C CA . ASP B 1 101 ? -9.766 -11.891 6.555 1 98.38 101 ASP B CA 1
ATOM 3839 C C . ASP B 1 101 ? -8.992 -10.773 5.852 1 98.38 101 ASP B C 1
ATOM 3841 O O . ASP B 1 101 ? -9.422 -9.617 5.848 1 98.38 101 ASP B O 1
ATOM 3845 N N . ALA B 1 102 ? -7.793 -11.172 5.344 1 98.81 102 ALA B N 1
ATOM 3846 C CA . ALA B 1 102 ? -7.258 -10.305 4.297 1 98.81 102 ALA B CA 1
ATOM 3847 C C . ALA B 1 102 ? -8.281 -10.078 3.189 1 98.81 102 ALA B C 1
ATOM 3849 O O . ALA B 1 102 ? -9.094 -10.961 2.898 1 98.81 102 ALA B O 1
ATOM 3850 N N . ALA B 1 103 ? -8.219 -8.953 2.578 1 98.81 103 ALA B N 1
ATOM 3851 C CA . ALA B 1 103 ? -9.195 -8.57 1.557 1 98.81 103 ALA B CA 1
ATOM 3852 C C . ALA B 1 103 ? -9.211 -9.586 0.415 1 98.81 103 ALA B C 1
ATOM 3854 O O . ALA B 1 103 ? -10.281 -9.992 -0.047 1 98.81 103 ALA B O 1
ATOM 3855 N N . ALA B 1 104 ? -8.062 -9.969 -0.043 1 98.88 104 ALA B N 1
ATOM 3856 C CA . ALA B 1 104 ? -7.98 -10.93 -1.139 1 98.88 104 ALA B CA 1
ATOM 3857 C C . ALA B 1 104 ? -8.633 -12.258 -0.757 1 98.88 104 ALA B C 1
ATOM 3859 O O . ALA B 1 104 ? -9.297 -12.891 -1.585 1 98.88 104 ALA B O 1
ATOM 3860 N N . VAL B 1 105 ? -8.453 -12.711 0.465 1 98.88 105 VAL B N 1
ATOM 3861 C CA . VAL B 1 105 ? -9.07 -13.938 0.961 1 98.88 105 VAL B CA 1
ATOM 3862 C C . VAL B 1 105 ? -10.586 -13.781 0.973 1 98.88 105 VAL B C 1
ATOM 3864 O O . VAL B 1 105 ? -11.312 -14.672 0.521 1 98.88 105 VAL B O 1
ATOM 3867 N N . ALA B 1 106 ? -11.055 -12.664 1.485 1 98.69 106 ALA B N 1
ATOM 3868 C CA . ALA B 1 106 ? -12.492 -12.398 1.533 1 98.69 106 ALA B CA 1
ATOM 3869 C C . ALA B 1 106 ? -13.094 -12.375 0.131 1 98.69 106 ALA B C 1
ATOM 3871 O O . ALA B 1 106 ? -14.203 -12.875 -0.086 1 98.69 106 ALA B O 1
ATOM 3872 N N . LEU B 1 107 ? -12.375 -11.75 -0.79 1 98.62 107 LEU B N 1
ATOM 3873 C CA . LEU B 1 107 ? -12.836 -11.719 -2.174 1 98.62 107 LEU B CA 1
ATOM 3874 C C . LEU B 1 107 ? -12.953 -13.133 -2.734 1 98.62 107 LEU B C 1
ATOM 3876 O O . LEU B 1 107 ? -13.93 -13.461 -3.414 1 98.62 107 LEU B O 1
ATOM 3880 N N . ALA B 1 108 ? -11.977 -13.969 -2.463 1 98.69 108 ALA B N 1
ATOM 3881 C CA . ALA B 1 108 ? -12.008 -15.352 -2.932 1 98.69 108 ALA B CA 1
ATOM 3882 C C . ALA B 1 108 ? -13.188 -16.109 -2.326 1 98.69 108 ALA B C 1
ATOM 3884 O O . ALA B 1 108 ? -13.898 -16.828 -3.031 1 98.69 108 ALA B O 1
ATOM 3885 N N . ARG B 1 109 ? -13.391 -15.961 -1.056 1 97.62 109 ARG B N 1
ATOM 3886 C CA . ARG B 1 109 ? -14.516 -16.609 -0.389 1 97.62 109 ARG B CA 1
ATOM 3887 C C . ARG B 1 109 ? -15.844 -16.141 -0.971 1 97.62 109 ARG B C 1
ATOM 3889 O O . ARG B 1 109 ? -16.766 -16.922 -1.153 1 97.62 109 ARG B O 1
ATOM 3896 N N . SER B 1 110 ? -15.938 -14.828 -1.218 1 96.75 110 SER B N 1
ATOM 3897 C CA . SER B 1 110 ? -17.156 -14.273 -1.806 1 96.75 110 SER B CA 1
ATOM 3898 C C . SER B 1 110 ? -17.406 -14.844 -3.195 1 96.75 110 SER B C 1
ATOM 3900 O O . SER B 1 110 ? -18.547 -14.938 -3.635 1 96.75 110 SER B O 1
ATOM 3902 N N . ALA B 1 111 ? -16.328 -15.242 -3.861 1 97.81 111 ALA B N 1
ATOM 3903 C CA . ALA B 1 111 ? -16.453 -15.836 -5.188 1 97.81 111 ALA B CA 1
ATOM 3904 C C . ALA B 1 111 ? -16.797 -17.328 -5.094 1 97.81 111 ALA B C 1
ATOM 3906 O O . ALA B 1 111 ? -17.016 -17.984 -6.113 1 97.81 111 ALA B O 1
ATOM 3907 N N . GLY B 1 112 ? -16.797 -17.922 -3.906 1 97.5 112 GLY B N 1
ATOM 3908 C CA . GLY B 1 112 ? -17.219 -19.281 -3.68 1 97.5 112 GLY B CA 1
ATOM 3909 C C . GLY B 1 112 ? -16.078 -20.234 -3.391 1 97.5 112 GLY B C 1
ATOM 3910 O O . GLY B 1 112 ? -16.297 -21.422 -3.111 1 97.5 112 GLY B O 1
ATOM 3911 N N . ALA B 1 113 ? -14.82 -19.75 -3.451 1 98.31 113 ALA B N 1
ATOM 3912 C CA . ALA B 1 113 ? -13.672 -20.594 -3.145 1 98.31 113 ALA B CA 1
ATOM 3913 C C . ALA B 1 113 ? -13.656 -20.984 -1.67 1 98.31 113 ALA B C 1
ATOM 3915 O O . ALA B 1 113 ? -14.227 -20.281 -0.83 1 98.31 113 ALA B O 1
ATOM 3916 N N . VAL B 1 114 ? -13.062 -22.094 -1.371 1 98.38 114 VAL B N 1
ATOM 3917 C CA . VAL B 1 114 ? -12.961 -22.578 -0 1 98.38 114 VAL B CA 1
ATOM 3918 C C . VAL B 1 114 ? -11.492 -22.656 0.418 1 98.38 114 VAL B C 1
ATOM 3920 O O . VAL B 1 114 ? -10.734 -23.484 -0.094 1 98.38 114 VAL B O 1
ATOM 3923 N N . VAL B 1 115 ? -11.102 -21.797 1.328 1 98.69 115 VAL B N 1
ATOM 3924 C CA . VAL B 1 115 ? -9.742 -21.812 1.851 1 98.69 115 VAL B CA 1
ATOM 3925 C C . VAL B 1 115 ? -9.555 -23.047 2.742 1 98.69 115 VAL B C 1
ATOM 3927 O O . VAL B 1 115 ? -10.156 -23.141 3.814 1 98.69 115 VAL B O 1
ATOM 3930 N N . VAL B 1 116 ? -8.688 -23.922 2.338 1 98.75 116 VAL B N 1
ATOM 3931 C CA . VAL B 1 116 ? -8.578 -25.188 3.055 1 98.75 116 VAL B CA 1
ATOM 3932 C C . VAL B 1 116 ? -7.473 -25.094 4.105 1 98.75 116 VAL B C 1
ATOM 3934 O O . VAL B 1 116 ? -7.371 -25.953 4.988 1 98.75 116 VAL B O 1
ATOM 3937 N N . GLY B 1 117 ? -6.645 -24.109 4.008 1 98.81 117 GLY B N 1
ATOM 3938 C CA . GLY B 1 117 ? -5.57 -23.938 4.973 1 98.81 117 GLY B CA 1
ATOM 3939 C C . GLY B 1 117 ? -4.625 -22.812 4.621 1 98.81 117 GLY B C 1
ATOM 3940 O O . GLY B 1 117 ? -4.891 -22.047 3.693 1 98.81 117 GLY B O 1
ATOM 3941 N N . LYS B 1 118 ? -3.615 -22.641 5.504 1 98.81 118 LYS B N 1
ATOM 3942 C CA . LYS B 1 118 ? -2.539 -21.656 5.34 1 98.81 118 LYS B CA 1
ATOM 3943 C C . LYS B 1 118 ? -1.254 -22.344 4.871 1 98.81 118 LYS B C 1
ATOM 3945 O O . LYS B 1 118 ? -0.767 -23.266 5.508 1 98.81 118 LYS B O 1
ATOM 3950 N N . THR B 1 119 ? -0.74 -21.875 3.721 1 98.94 119 THR B N 1
ATOM 3951 C CA . THR B 1 119 ? 0.499 -22.453 3.215 1 98.94 119 THR B CA 1
ATOM 3952 C C . THR B 1 119 ? 1.711 -21.781 3.84 1 98.94 119 THR B C 1
ATOM 3954 O O . THR B 1 119 ? 1.65 -20.594 4.191 1 98.94 119 THR B O 1
ATOM 3957 N N . VAL B 1 120 ? 2.809 -22.5 3.9 1 98.81 120 VAL B N 1
ATOM 3958 C CA . VAL B 1 120 ? 4.031 -22.031 4.535 1 98.81 120 VAL B CA 1
ATOM 3959 C C . VAL B 1 120 ? 4.602 -20.844 3.746 1 98.81 120 VAL B C 1
ATOM 3961 O O . VAL B 1 120 ? 4.602 -20.859 2.514 1 98.81 120 VAL B O 1
ATOM 3964 N N . THR B 1 121 ? 4.98 -19.812 4.402 1 98.75 121 THR B N 1
ATOM 3965 C CA . THR B 1 121 ? 5.785 -18.719 3.877 1 98.75 121 THR B CA 1
ATOM 3966 C C . THR B 1 121 ? 7.141 -18.656 4.574 1 98.75 121 THR B C 1
ATOM 3968 O O . THR B 1 121 ? 7.293 -19.156 5.691 1 98.75 121 THR B O 1
ATOM 3971 N N . THR B 1 122 ? 8.148 -18.125 3.863 1 98.44 122 THR B N 1
ATOM 3972 C CA . THR B 1 122 ? 9.375 -17.75 4.562 1 98.44 122 THR B CA 1
ATOM 3973 C C . THR B 1 122 ? 9.094 -16.672 5.605 1 98.44 122 THR B C 1
ATOM 3975 O O . THR B 1 122 ? 8.031 -16.062 5.598 1 98.44 122 THR B O 1
ATOM 3978 N N . GLU B 1 123 ? 10.039 -16.484 6.523 1 98.5 123 GLU B N 1
ATOM 3979 C CA . GLU B 1 123 ? 9.844 -15.469 7.555 1 98.5 123 GLU B CA 1
ATOM 3980 C C . GLU B 1 123 ? 9.586 -14.094 6.938 1 98.5 123 GLU B C 1
ATOM 3982 O O . GLU B 1 123 ? 10.445 -13.547 6.242 1 98.5 123 GLU B O 1
ATOM 3987 N N . PHE B 1 124 ? 8.414 -13.5 7.184 1 98.44 124 PHE B N 1
ATOM 3988 C CA . PHE B 1 124 ? 8.008 -12.18 6.73 1 98.44 124 PHE B CA 1
ATOM 3989 C C . PHE B 1 124 ? 8.219 -12.031 5.23 1 98.44 124 PHE B C 1
ATOM 3991 O O . PHE B 1 124 ? 8.555 -10.945 4.746 1 98.44 124 PHE B O 1
ATOM 3998 N N . ALA B 1 125 ? 8.102 -13.219 4.504 1 98.06 125 ALA B N 1
ATOM 3999 C CA . ALA B 1 125 ? 8.172 -13.266 3.045 1 98.06 125 ALA B CA 1
ATOM 4000 C C . ALA B 1 125 ? 9.547 -12.836 2.549 1 98.06 125 ALA B C 1
ATOM 4002 O O . ALA B 1 125 ? 9.664 -12.195 1.502 1 98.06 125 ALA B O 1
ATOM 4003 N N . THR B 1 126 ? 10.578 -13.133 3.338 1 97.19 126 THR B N 1
ATOM 4004 C CA . THR B 1 126 ? 11.938 -12.805 2.926 1 97.19 126 THR B CA 1
ATOM 4005 C C . THR B 1 126 ? 12.773 -14.07 2.727 1 97.19 126 THR B C 1
ATOM 4007 O O . THR B 1 126 ? 12.352 -14.984 2.018 1 97.19 126 THR B O 1
ATOM 4010 N N . PHE B 1 127 ? 13.977 -14.141 3.34 1 93.88 127 PHE B N 1
ATOM 4011 C CA . PHE B 1 127 ? 14.93 -15.117 2.814 1 93.88 127 PHE B CA 1
ATOM 4012 C C . PHE B 1 127 ? 15.203 -16.219 3.84 1 93.88 127 PHE B C 1
ATOM 4014 O O . PHE B 1 127 ? 16.031 -17.094 3.605 1 93.88 127 PHE B O 1
ATOM 4021 N N . GLN B 1 128 ? 14.523 -16.25 5.023 1 96.62 128 GLN B N 1
ATOM 4022 C CA . GLN B 1 128 ? 14.617 -17.375 5.941 1 96.62 128 GLN B CA 1
ATOM 4023 C C . GLN B 1 128 ? 13.625 -18.469 5.57 1 96.62 128 GLN B C 1
ATOM 4025 O O . GLN B 1 128 ? 12.422 -18.328 5.785 1 96.62 128 GLN B O 1
ATOM 4030 N N . PRO B 1 129 ? 14.156 -19.578 5.113 1 97.44 129 PRO B N 1
ATOM 4031 C CA . PRO B 1 129 ? 13.273 -20.641 4.613 1 97.44 129 PRO B CA 1
ATOM 4032 C C . PRO B 1 129 ? 12.422 -21.266 5.719 1 97.44 129 PRO B C 1
ATOM 4034 O O . PRO B 1 129 ? 12.82 -21.281 6.883 1 97.44 129 PRO B O 1
ATOM 4037 N N . GLY B 1 130 ? 11.219 -21.703 5.355 1 96.5 130 GLY B N 1
ATOM 4038 C CA . GLY B 1 130 ? 10.453 -22.609 6.18 1 96.5 130 GLY B CA 1
ATOM 4039 C C . GLY B 1 130 ? 10.836 -24.062 5.977 1 96.5 130 GLY B C 1
ATOM 4040 O O . GLY B 1 130 ? 11.883 -24.359 5.402 1 96.5 130 GLY B O 1
ATOM 4041 N N . PRO B 1 131 ? 10.016 -24.953 6.434 1 97.56 131 PRO B N 1
ATOM 4042 C CA . PRO B 1 131 ? 10.359 -26.375 6.418 1 97.56 131 PRO B CA 1
ATOM 4043 C C . PRO B 1 131 ? 9.984 -27.062 5.109 1 97.56 131 PRO B C 1
ATOM 4045 O O . PRO B 1 131 ? 10.312 -28.234 4.902 1 97.56 131 PRO B O 1
ATOM 4048 N N . THR B 1 132 ? 9.32 -26.359 4.23 1 98.75 132 THR B N 1
ATOM 4049 C CA . THR B 1 132 ? 8.719 -26.953 3.041 1 98.75 132 THR B CA 1
ATOM 4050 C C . THR B 1 132 ? 9.789 -27.594 2.154 1 98.75 132 THR B C 1
ATOM 4052 O O . THR B 1 132 ? 10.867 -27.016 1.961 1 98.75 132 THR B O 1
ATOM 4055 N N . ARG B 1 133 ? 9.445 -28.719 1.617 1 98.56 133 ARG B N 1
ATOM 4056 C CA . ARG B 1 133 ? 10.305 -29.406 0.664 1 98.56 133 ARG B CA 1
ATOM 4057 C C . ARG B 1 133 ? 9.719 -29.359 -0.742 1 98.56 133 ARG B C 1
ATOM 4059 O O . ARG B 1 133 ? 8.5 -29.406 -0.911 1 98.56 133 ARG B O 1
ATOM 4066 N N . ASN B 1 134 ? 10.594 -29.266 -1.695 1 98.81 134 ASN B N 1
ATOM 4067 C CA . ASN B 1 134 ? 10.164 -29.328 -3.09 1 98.81 134 ASN B CA 1
ATOM 4068 C C . ASN B 1 134 ? 9.656 -30.703 -3.473 1 98.81 134 ASN B C 1
ATOM 4070 O O . ASN B 1 134 ? 10.414 -31.672 -3.453 1 98.81 134 ASN B O 1
ATOM 4074 N N . PRO B 1 135 ? 8.406 -30.781 -3.891 1 98.44 135 PRO B N 1
ATOM 4075 C CA . PRO B 1 135 ? 7.852 -32.125 -4.16 1 98.44 135 PRO B CA 1
ATOM 4076 C C . PRO B 1 135 ? 8.453 -32.781 -5.402 1 98.44 135 PRO B C 1
ATOM 4078 O O . PRO B 1 135 ? 8.25 -33.969 -5.641 1 98.44 135 PRO B O 1
ATOM 4081 N N . ARG B 1 136 ? 9.148 -32 -6.223 1 98.31 136 ARG B N 1
ATOM 4082 C CA . ARG B 1 136 ? 9.734 -32.5 -7.453 1 98.31 136 ARG B CA 1
ATOM 4083 C C . ARG B 1 136 ? 11.094 -33.156 -7.184 1 98.31 136 ARG B C 1
ATOM 4085 O O . ARG B 1 136 ? 11.617 -33.875 -8.031 1 98.31 136 ARG B O 1
ATOM 4092 N N . ALA B 1 137 ? 11.609 -32.875 -6.062 1 98.12 137 ALA B N 1
ATOM 4093 C CA . ALA B 1 137 ? 12.914 -33.438 -5.711 1 98.12 137 ALA B CA 1
ATOM 4094 C C . ALA B 1 137 ? 12.773 -34.781 -5.023 1 98.12 137 ALA B C 1
ATOM 4096 O O . ALA B 1 137 ? 11.812 -35.031 -4.285 1 98.12 137 ALA B O 1
ATOM 4097 N N . PRO B 1 138 ? 13.766 -35.688 -5.23 1 95.38 138 PRO B N 1
ATOM 4098 C CA . PRO B 1 138 ? 13.742 -36.938 -4.457 1 95.38 138 PRO B CA 1
ATOM 4099 C C . PRO B 1 138 ? 13.859 -36.688 -2.953 1 95.38 138 PRO B C 1
ATOM 4101 O O . PRO B 1 138 ? 14.578 -35.781 -2.521 1 95.38 138 PRO B O 1
ATOM 4104 N N . ALA B 1 139 ? 13.227 -37.531 -2.24 1 92.5 139 ALA B N 1
ATOM 4105 C CA . ALA B 1 139 ? 13.172 -37.375 -0.788 1 92.5 139 ALA B CA 1
ATOM 4106 C C . ALA B 1 139 ? 14.57 -37.438 -0.182 1 92.5 139 ALA B C 1
ATOM 4108 O O . ALA B 1 139 ? 14.844 -36.75 0.813 1 92.5 139 ALA B O 1
ATOM 4109 N N . ASP B 1 140 ? 15.477 -38.156 -0.763 1 94.56 140 ASP B N 1
ATOM 4110 C CA . ASP B 1 140 ? 16.812 -38.312 -0.203 1 94.56 140 ASP B CA 1
ATOM 4111 C C . ASP B 1 140 ? 17.75 -37.219 -0.671 1 94.56 140 ASP B C 1
ATOM 4113 O O . ASP B 1 140 ? 18.891 -37.125 -0.198 1 94.56 140 ASP B O 1
ATOM 4117 N N . ARG B 1 141 ? 17.359 -36.375 -1.614 1 96.38 141 ARG B N 1
ATOM 4118 C CA . ARG B 1 141 ? 18.109 -35.219 -2.09 1 96.38 141 ARG B CA 1
ATOM 4119 C C . ARG B 1 141 ? 17.203 -34 -2.182 1 96.38 141 ARG B C 1
ATOM 4121 O O . ARG B 1 141 ? 16.984 -33.469 -3.27 1 96.38 141 ARG B O 1
ATOM 4128 N N . PRO B 1 142 ? 16.828 -33.594 -1.06 1 97.19 142 PRO B N 1
ATOM 4129 C CA . PRO B 1 142 ? 15.852 -32.5 -1.045 1 97.19 142 PRO B CA 1
ATOM 4130 C C . PRO B 1 142 ? 16.391 -31.219 -1.673 1 97.19 142 PRO B C 1
ATOM 4132 O O . PRO B 1 142 ? 17.609 -30.969 -1.642 1 97.19 142 PRO B O 1
ATOM 4135 N N . ARG B 1 143 ? 15.539 -30.5 -2.297 1 98.31 143 ARG B N 1
ATOM 4136 C CA . ARG B 1 143 ? 15.805 -29.172 -2.832 1 98.31 143 ARG B CA 1
ATOM 4137 C C . ARG B 1 143 ? 14.773 -28.172 -2.34 1 98.31 143 ARG B C 1
ATOM 4139 O O . ARG B 1 143 ? 13.656 -28.547 -1.979 1 98.31 143 ARG B O 1
ATOM 4146 N N . THR B 1 144 ? 15.18 -26.922 -2.262 1 98.56 144 THR B N 1
ATOM 4147 C CA . THR B 1 144 ? 14.281 -25.859 -1.835 1 98.56 144 THR B CA 1
ATOM 4148 C C . THR B 1 144 ? 13.133 -25.703 -2.82 1 98.56 144 THR B C 1
ATOM 4150 O O . THR B 1 144 ? 13.32 -25.844 -4.031 1 98.56 144 THR B O 1
ATOM 4153 N N . PRO B 1 145 ? 11.891 -25.5 -2.344 1 98.62 145 PRO B N 1
ATOM 4154 C CA . PRO B 1 145 ? 10.805 -25.094 -3.238 1 98.62 145 PRO B CA 1
ATOM 4155 C C . PRO B 1 145 ? 10.922 -23.656 -3.703 1 98.62 145 PRO B C 1
ATOM 4157 O O . PRO B 1 145 ? 10.117 -23.188 -4.516 1 98.62 145 PRO B O 1
ATOM 4160 N N . GLY B 1 146 ? 11.945 -22.953 -3.188 1 97.88 146 GLY B N 1
ATOM 4161 C CA . GLY B 1 146 ? 12.016 -21.516 -3.371 1 97.88 146 GLY B CA 1
ATOM 4162 C C . GLY B 1 146 ? 11.125 -20.75 -2.416 1 97.88 146 GLY B C 1
ATOM 4163 O O . GLY B 1 146 ? 10.383 -21.344 -1.638 1 97.88 146 GLY B O 1
ATOM 4164 N N . GLY B 1 147 ? 11.164 -19.484 -2.463 1 94.56 147 GLY B N 1
ATOM 4165 C CA . GLY B 1 147 ? 10.391 -18.594 -1.608 1 94.56 147 GLY B CA 1
ATOM 4166 C C . GLY B 1 147 ? 10.289 -17.188 -2.141 1 94.56 147 GLY B C 1
ATOM 4167 O O . GLY B 1 147 ? 10.984 -16.828 -3.098 1 94.56 147 GLY B O 1
ATOM 4168 N N . SER B 1 148 ? 9.281 -16.406 -1.419 1 97.88 148 SER B N 1
ATOM 4169 C CA . SER B 1 148 ? 8.734 -16.641 -0.09 1 97.88 148 SER B CA 1
ATOM 4170 C C . SER B 1 148 ? 7.445 -17.469 -0.166 1 97.88 148 SER B C 1
ATOM 4172 O O . SER B 1 148 ? 6.953 -17.953 0.855 1 97.88 148 SER B O 1
ATOM 4174 N N . SER B 1 149 ? 6.848 -17.766 -1.359 1 98.88 149 SER B N 1
ATOM 4175 C CA . SER B 1 149 ? 5.633 -18.562 -1.474 1 98.88 149 SER B CA 1
ATOM 4176 C C . SER B 1 149 ? 5.953 -20.047 -1.571 1 98.88 149 SER B C 1
ATOM 4178 O O . SER B 1 149 ? 5.445 -20.75 -2.453 1 98.88 149 SER B O 1
ATOM 4180 N N . SER B 1 150 ? 6.738 -20.562 -0.65 1 98.81 150 SER B N 1
ATOM 4181 C CA . SER B 1 150 ? 7.273 -21.922 -0.678 1 98.81 150 SER B CA 1
ATOM 4182 C C . SER B 1 150 ? 6.156 -22.953 -0.575 1 98.81 150 SER B C 1
ATOM 4184 O O . SER B 1 150 ? 6.023 -23.812 -1.442 1 98.81 150 SER B O 1
ATOM 4186 N N . GLY B 1 151 ? 5.324 -22.797 0.464 1 98.94 151 GLY B N 1
ATOM 4187 C CA . GLY B 1 151 ? 4.238 -23.75 0.657 1 98.94 151 GLY B CA 1
ATOM 4188 C C . GLY B 1 151 ? 3.223 -23.734 -0.471 1 98.94 151 GLY B C 1
ATOM 4189 O O . GLY B 1 151 ? 2.721 -24.781 -0.881 1 98.94 151 GLY B O 1
ATOM 4190 N N . SER B 1 152 ? 2.895 -22.562 -0.982 1 98.94 152 SER B N 1
ATOM 4191 C CA . SER B 1 152 ? 1.923 -22.406 -2.061 1 98.94 152 SER B CA 1
ATOM 4192 C C . SER B 1 152 ? 2.369 -23.156 -3.314 1 98.94 152 SER B C 1
ATOM 4194 O O . SER B 1 152 ? 1.592 -23.906 -3.904 1 98.94 152 SER B O 1
ATOM 4196 N N . ALA B 1 153 ? 3.633 -22.922 -3.672 1 98.94 153 ALA B N 1
ATOM 4197 C CA . ALA B 1 153 ? 4.164 -23.578 -4.867 1 98.94 153 ALA B CA 1
ATOM 4198 C C . ALA B 1 153 ? 4.199 -25.094 -4.691 1 98.94 153 ALA B C 1
ATOM 4200 O O . ALA B 1 153 ? 3.807 -25.844 -5.594 1 98.94 153 ALA B O 1
ATOM 4201 N N . ALA B 1 154 ? 4.633 -25.547 -3.529 1 98.94 154 ALA B N 1
ATOM 4202 C CA . ALA B 1 154 ? 4.746 -26.969 -3.262 1 98.94 154 ALA B CA 1
ATOM 4203 C C . ALA B 1 154 ? 3.373 -27.641 -3.24 1 98.94 154 ALA B C 1
ATOM 4205 O O . ALA B 1 154 ? 3.197 -28.734 -3.781 1 98.94 154 ALA B O 1
ATOM 4206 N N . ALA B 1 155 ? 2.387 -26.984 -2.613 1 98.94 155 ALA B N 1
ATOM 4207 C CA . ALA B 1 155 ? 1.039 -27.531 -2.514 1 98.94 155 ALA B CA 1
ATOM 4208 C C . ALA B 1 155 ? 0.415 -27.703 -3.895 1 98.94 155 ALA B C 1
ATOM 4210 O O . ALA B 1 155 ? -0.2 -28.734 -4.18 1 98.94 155 ALA B O 1
ATOM 4211 N N . VAL B 1 156 ? 0.566 -26.719 -4.73 1 98.88 156 VAL B N 1
ATOM 4212 C CA . VAL B 1 156 ? 0.008 -26.781 -6.078 1 98.88 156 VAL B CA 1
ATOM 4213 C C . VAL B 1 156 ? 0.75 -27.828 -6.898 1 98.88 156 VAL B C 1
ATOM 4215 O O . VAL B 1 156 ? 0.13 -28.625 -7.617 1 98.88 156 VAL B O 1
ATOM 4218 N N . ALA B 1 157 ? 2.078 -27.844 -6.781 1 98.69 157 ALA B N 1
ATOM 4219 C CA . ALA B 1 157 ? 2.895 -28.797 -7.531 1 98.69 157 ALA B CA 1
ATOM 4220 C C . ALA B 1 157 ? 2.531 -30.234 -7.172 1 98.69 157 ALA B C 1
ATOM 4222 O O . ALA B 1 157 ? 2.539 -31.109 -8.031 1 98.69 157 ALA B O 1
ATOM 4223 N N . ALA B 1 158 ? 2.221 -30.469 -5.934 1 98.25 158 ALA B N 1
ATOM 4224 C CA . ALA B 1 158 ? 1.897 -31.797 -5.449 1 98.25 158 ALA B CA 1
ATOM 4225 C C . ALA B 1 158 ? 0.443 -32.156 -5.746 1 98.25 158 ALA B C 1
ATOM 4227 O O . ALA B 1 158 ? -0.005 -33.281 -5.449 1 98.25 158 ALA B O 1
ATOM 4228 N N . GLY B 1 159 ? -0.3 -31.219 -6.281 1 97.69 159 GLY B N 1
ATOM 4229 C CA . GLY B 1 159 ? -1.682 -31.469 -6.66 1 97.69 159 GLY B CA 1
ATOM 4230 C C . GLY B 1 159 ? -2.639 -31.422 -5.484 1 97.69 159 GLY B C 1
ATOM 4231 O O . GLY B 1 159 ? -3.77 -31.906 -5.582 1 97.69 159 GLY B O 1
ATOM 4232 N N . MET B 1 160 ? -2.197 -30.922 -4.355 1 98.25 160 MET B N 1
ATOM 4233 C CA . MET B 1 160 ? -3.041 -30.859 -3.166 1 98.25 160 MET B CA 1
ATOM 4234 C C . MET B 1 160 ? -4.188 -29.875 -3.365 1 98.25 160 MET B C 1
ATOM 4236 O O . MET B 1 160 ? -5.305 -30.109 -2.9 1 98.25 160 MET B O 1
ATOM 4240 N N . VAL B 1 161 ? -3.945 -28.734 -3.986 1 98.5 161 VAL B N 1
ATOM 4241 C CA . VAL B 1 161 ? -4.926 -27.734 -4.383 1 98.5 161 VAL B CA 1
ATOM 4242 C C . VAL B 1 161 ? -4.629 -27.25 -5.801 1 98.5 161 VAL B C 1
ATOM 4244 O O . VAL B 1 161 ? -3.475 -27.266 -6.238 1 98.5 161 VAL B O 1
ATOM 4247 N N . PRO B 1 162 ? -5.676 -26.859 -6.52 1 98.25 162 PRO B N 1
ATOM 4248 C CA . PRO B 1 162 ? -5.43 -26.344 -7.867 1 98.25 162 PRO B CA 1
ATOM 4249 C C . PRO B 1 162 ? -4.859 -24.922 -7.867 1 98.25 162 PRO B C 1
ATOM 4251 O O . PRO B 1 162 ? -4.227 -24.5 -8.844 1 98.25 162 PRO B O 1
ATOM 4254 N N . LEU B 1 163 ? -5.156 -24.156 -6.766 1 98.62 163 LEU B N 1
ATOM 4255 C CA . LEU B 1 163 ? -4.758 -22.766 -6.645 1 98.62 163 LEU B CA 1
ATOM 4256 C C . LEU B 1 163 ? -4.223 -22.469 -5.246 1 98.62 163 LEU B C 1
ATOM 4258 O O . LEU B 1 163 ? -4.746 -22.984 -4.254 1 98.62 163 LEU B O 1
ATOM 4262 N N . ALA B 1 164 ? -3.252 -21.641 -5.199 1 98.94 164 ALA B N 1
ATOM 4263 C CA . ALA B 1 164 ? -2.805 -21.062 -3.932 1 98.94 164 ALA B CA 1
ATOM 4264 C C . ALA B 1 164 ? -2.33 -19.625 -4.117 1 98.94 164 ALA B C 1
ATOM 4266 O O . ALA B 1 164 ? -1.656 -19.312 -5.098 1 98.94 164 ALA B O 1
ATOM 4267 N N . PHE B 1 165 ? -2.721 -18.766 -3.201 1 98.94 165 PHE B N 1
ATOM 4268 C CA . PHE B 1 165 ? -2.221 -17.391 -3.211 1 98.94 165 PHE B CA 1
ATOM 4269 C C . PHE B 1 165 ? -0.71 -17.375 -3.006 1 98.94 165 PHE B C 1
ATOM 4271 O O . PHE B 1 165 ? -0.173 -18.156 -2.217 1 98.94 165 PHE B O 1
ATOM 4278 N N . GLY B 1 166 ? -0.038 -16.531 -3.729 1 98.81 166 GLY B N 1
ATOM 4279 C CA . GLY B 1 166 ? 1.321 -16.109 -3.443 1 98.81 166 GLY B CA 1
ATOM 4280 C C . GLY B 1 166 ? 1.471 -14.594 -3.406 1 98.81 166 GLY B C 1
ATOM 4281 O O . GLY B 1 166 ? 0.554 -13.867 -3.789 1 98.81 166 GLY B O 1
ATOM 4282 N N . THR B 1 167 ? 2.551 -14.172 -2.816 1 98.88 167 THR B N 1
ATOM 4283 C CA . THR B 1 167 ? 2.947 -12.773 -2.881 1 98.88 167 THR B CA 1
ATOM 4284 C C . THR B 1 167 ? 4.379 -12.641 -3.389 1 98.88 167 THR B C 1
ATOM 4286 O O . THR B 1 167 ? 5.184 -13.562 -3.252 1 98.88 167 THR B O 1
ATOM 4289 N N . GLN B 1 168 ? 4.609 -11.578 -4.035 1 98.88 168 GLN B N 1
ATOM 4290 C CA . GLN B 1 168 ? 5.949 -11.328 -4.559 1 98.88 168 GLN B CA 1
ATOM 4291 C C . GLN B 1 168 ? 6.379 -9.883 -4.32 1 98.88 168 GLN B C 1
ATOM 4293 O O . GLN B 1 168 ? 5.633 -8.953 -4.621 1 98.88 168 GLN B O 1
ATOM 4298 N N . THR B 1 169 ? 7.5 -9.75 -3.688 1 98.81 169 THR B N 1
ATOM 4299 C CA . THR B 1 169 ? 8.172 -8.469 -3.496 1 98.81 169 THR B CA 1
ATOM 4300 C C . THR B 1 169 ? 9.391 -8.359 -4.41 1 98.81 169 THR B C 1
ATOM 4302 O O . THR B 1 169 ? 9.703 -7.277 -4.906 1 98.81 169 THR B O 1
ATOM 4305 N N . ALA B 1 170 ? 10.094 -9.469 -4.645 1 98.69 170 ALA B N 1
ATOM 4306 C CA . ALA B 1 170 ? 11.266 -9.555 -5.516 1 98.69 170 ALA B CA 1
ATOM 4307 C C . ALA B 1 170 ? 11.094 -10.656 -6.555 1 98.69 170 ALA B C 1
ATOM 4309 O O . ALA B 1 170 ? 11.18 -10.406 -7.758 1 98.69 170 ALA B O 1
ATOM 4310 N N . GLY B 1 171 ? 10.812 -11.812 -6.18 1 98.75 171 GLY B N 1
ATOM 4311 C CA . GLY B 1 171 ? 10.633 -12.969 -7.039 1 98.75 171 GLY B CA 1
ATOM 4312 C C . GLY B 1 171 ? 9.906 -14.109 -6.355 1 98.75 171 GLY B C 1
ATOM 4313 O O . GLY B 1 171 ? 10.117 -15.281 -6.691 1 98.75 171 GLY B O 1
ATOM 4314 N N . SER B 1 172 ? 9 -13.797 -5.477 1 98.81 172 SER B N 1
ATOM 4315 C CA . SER B 1 172 ? 8.508 -14.781 -4.512 1 98.81 172 SER B CA 1
ATOM 4316 C C . SER B 1 172 ? 7.289 -15.516 -5.055 1 98.81 172 SER B C 1
ATOM 4318 O O . SER B 1 172 ? 6.695 -16.344 -4.359 1 98.81 172 SER B O 1
ATOM 4320 N N . ILE B 1 173 ? 6.879 -15.258 -6.254 1 98.94 173 ILE B N 1
ATOM 4321 C CA . ILE B 1 173 ? 5.898 -16.078 -6.953 1 98.94 173 ILE B CA 1
ATOM 4322 C C . ILE B 1 173 ? 6.574 -16.812 -8.117 1 98.94 173 ILE B C 1
ATOM 4324 O O . ILE B 1 173 ? 6.527 -18.031 -8.195 1 98.94 173 ILE B O 1
ATOM 4328 N N . VAL B 1 174 ? 7.309 -16.094 -8.914 1 98.94 174 VAL B N 1
ATOM 4329 C CA . VAL B 1 174 ? 7.914 -16.609 -10.133 1 98.94 174 VAL B CA 1
ATOM 4330 C C . VAL B 1 174 ? 8.984 -17.641 -9.781 1 98.94 174 VAL B C 1
ATOM 4332 O O . VAL B 1 174 ? 9.031 -18.719 -10.383 1 98.94 174 VAL B O 1
ATOM 4335 N N . ARG B 1 175 ? 9.812 -17.359 -8.758 1 98.88 175 ARG B N 1
ATOM 4336 C CA . ARG B 1 175 ? 10.93 -18.234 -8.422 1 98.88 175 ARG B CA 1
ATOM 4337 C C . ARG B 1 175 ? 10.43 -19.562 -7.859 1 98.88 175 ARG B C 1
ATOM 4339 O O . ARG B 1 175 ? 10.773 -20.641 -8.367 1 98.88 175 ARG B O 1
ATOM 4346 N N . PRO B 1 176 ? 9.555 -19.531 -6.855 1 98.88 176 PRO B N 1
ATOM 4347 C CA . PRO B 1 176 ? 9.07 -20.844 -6.398 1 98.88 176 PRO B CA 1
ATOM 4348 C C . PRO B 1 176 ? 8.258 -21.578 -7.465 1 98.88 176 PRO B C 1
ATOM 4350 O O . PRO B 1 176 ? 8.273 -22.812 -7.512 1 98.88 176 PRO B O 1
ATOM 4353 N N . ALA B 1 177 ? 7.547 -20.875 -8.32 1 98.94 177 ALA B N 1
ATOM 4354 C CA . ALA B 1 177 ? 6.863 -21.516 -9.438 1 98.94 177 ALA B CA 1
ATOM 4355 C C . ALA B 1 177 ? 7.859 -22.234 -10.352 1 98.94 177 ALA B C 1
ATOM 4357 O O . ALA B 1 177 ? 7.633 -23.375 -10.758 1 98.94 177 ALA B O 1
ATOM 4358 N N . ALA B 1 178 ? 8.945 -21.562 -10.672 1 98.88 178 ALA B N 1
ATOM 4359 C CA . ALA B 1 178 ? 9.984 -22.141 -11.523 1 98.88 178 ALA B CA 1
ATOM 4360 C C . ALA B 1 178 ? 10.594 -23.391 -10.891 1 98.88 178 ALA B C 1
ATOM 4362 O O . ALA B 1 178 ? 10.766 -24.406 -11.555 1 98.88 178 ALA B O 1
ATOM 4363 N N . TYR B 1 179 ? 10.898 -23.297 -9.594 1 98.88 179 TYR B N 1
ATOM 4364 C CA . TYR B 1 179 ? 11.562 -24.391 -8.883 1 98.88 179 TYR B CA 1
ATOM 4365 C C . TYR B 1 179 ? 10.641 -25.594 -8.75 1 98.88 179 TYR B C 1
ATOM 4367 O O . TYR B 1 179 ? 11.094 -26.734 -8.773 1 98.88 179 TYR B O 1
ATOM 4375 N N . CYS B 1 180 ? 9.32 -25.344 -8.609 1 98.88 180 CYS B N 1
ATOM 4376 C CA . CYS B 1 180 ? 8.383 -26.422 -8.352 1 98.88 180 CYS B CA 1
ATOM 4377 C C . CYS B 1 180 ? 7.695 -26.875 -9.641 1 98.88 180 CYS B C 1
ATOM 4379 O O . CYS B 1 180 ? 6.926 -27.828 -9.633 1 98.88 180 CYS B O 1
ATOM 4381 N N . GLY B 1 181 ? 7.914 -26.188 -10.742 1 98.69 181 GLY B N 1
ATOM 4382 C CA . GLY B 1 181 ? 7.391 -26.594 -12.039 1 98.69 181 GLY B CA 1
ATOM 4383 C C . GLY B 1 181 ? 5.906 -26.328 -12.188 1 98.69 181 GLY B C 1
ATOM 4384 O O . GLY B 1 181 ? 5.176 -27.156 -12.742 1 98.69 181 GLY B O 1
ATOM 4385 N N . VAL B 1 182 ? 5.422 -25.25 -11.688 1 98.81 182 VAL B N 1
ATOM 4386 C CA . VAL B 1 182 ? 4.023 -24.859 -11.836 1 98.81 182 VAL B CA 1
ATOM 4387 C C . VAL B 1 182 ? 3.945 -23.453 -12.438 1 98.81 182 VAL B C 1
ATOM 4389 O O . VAL B 1 182 ? 4.969 -22.781 -12.609 1 98.81 182 VAL B O 1
ATOM 4392 N N . VAL B 1 183 ? 2.762 -23 -12.781 1 98.88 183 VAL B N 1
ATOM 4393 C CA . VAL B 1 183 ? 2.527 -21.656 -13.281 1 98.88 183 VAL B CA 1
ATOM 4394 C C . VAL B 1 183 ? 2.527 -20.656 -12.117 1 98.88 183 VAL B C 1
ATOM 4396 O O . VAL B 1 183 ? 1.946 -20.938 -11.062 1 98.88 183 VAL B O 1
ATOM 4399 N N . GLY B 1 184 ? 3.287 -19.625 -12.188 1 98.94 184 GLY B N 1
ATOM 4400 C CA . GLY B 1 184 ? 3.221 -18.484 -11.297 1 98.94 184 GLY B CA 1
ATOM 4401 C C . GLY B 1 184 ? 2.805 -17.203 -11.992 1 98.94 184 GLY B C 1
ATOM 4402 O O . GLY B 1 184 ? 3.393 -16.828 -13.008 1 98.94 184 GLY B O 1
ATOM 4403 N N . TYR B 1 185 ? 1.785 -16.562 -11.508 1 98.94 185 TYR B N 1
ATOM 4404 C CA . TYR B 1 185 ? 1.305 -15.32 -12.094 1 98.94 185 TYR B CA 1
ATOM 4405 C C . TYR B 1 185 ? 1.365 -14.188 -11.078 1 98.94 185 TYR B C 1
ATOM 4407 O O . TYR B 1 185 ? 0.633 -14.195 -10.086 1 98.94 185 TYR B O 1
ATOM 4415 N N . LYS B 1 186 ? 2.273 -13.289 -11.297 1 98.94 186 LYS B N 1
ATOM 4416 C CA . LYS B 1 186 ? 2.348 -12 -10.609 1 98.94 186 LYS B CA 1
ATOM 4417 C C . LYS B 1 186 ? 1.724 -10.891 -11.453 1 98.94 186 LYS B C 1
ATOM 4419 O O . LYS B 1 186 ? 2.354 -10.383 -12.383 1 98.94 186 LYS B O 1
ATOM 4424 N N . PRO B 1 187 ? 0.531 -10.453 -11.172 1 98.88 187 PRO B N 1
ATOM 4425 C CA . PRO B 1 187 ? -0.124 -9.43 -11.984 1 98.88 187 PRO B CA 1
ATOM 4426 C C . PRO B 1 187 ? 0.546 -8.062 -11.867 1 98.88 187 PRO B C 1
ATOM 4428 O O . PRO B 1 187 ? 1.499 -7.902 -11.102 1 98.88 187 PRO B O 1
ATOM 4431 N N . THR B 1 188 ? 0.093 -7.203 -12.773 1 98.69 188 THR B N 1
ATOM 4432 C CA . THR B 1 188 ? 0.465 -5.809 -12.578 1 98.69 188 THR B CA 1
ATOM 4433 C C . THR B 1 188 ? 0.309 -5.406 -11.109 1 98.69 188 THR B C 1
ATOM 4435 O O . THR B 1 188 ? -0.676 -5.77 -10.469 1 98.69 188 THR B O 1
ATOM 4438 N N . HIS B 1 189 ? 1.357 -4.73 -10.57 1 98.44 189 HIS B N 1
ATOM 4439 C CA . HIS B 1 189 ? 1.325 -4.262 -9.188 1 98.44 189 HIS B CA 1
ATOM 4440 C C . HIS B 1 189 ? 0.043 -3.488 -8.898 1 98.44 189 HIS B C 1
ATOM 4442 O O . HIS B 1 189 ? -0.349 -2.615 -9.68 1 98.44 189 HIS B O 1
ATOM 4448 N N . GLY B 1 190 ? -0.661 -3.855 -7.824 1 97.56 190 GLY B N 1
ATOM 4449 C CA . GLY B 1 190 ? -1.851 -3.131 -7.41 1 97.56 190 GLY B CA 1
ATOM 4450 C C . GLY B 1 190 ? -3.137 -3.754 -7.914 1 97.56 190 GLY B C 1
ATOM 4451 O O . GLY B 1 190 ? -4.23 -3.268 -7.613 1 97.56 190 GLY B O 1
ATOM 4452 N N . THR B 1 191 ? -3.084 -4.895 -8.633 1 98.5 191 THR B N 1
ATOM 4453 C CA . THR B 1 191 ? -4.266 -5.539 -9.203 1 98.5 191 THR B CA 1
ATOM 4454 C C . THR B 1 191 ? -5.184 -6.051 -8.094 1 98.5 191 THR B C 1
ATOM 4456 O O . THR B 1 191 ? -6.402 -5.887 -8.164 1 98.5 191 THR B O 1
ATOM 4459 N N . LEU B 1 192 ? -4.664 -6.715 -7.098 1 98.69 192 LEU B N 1
ATOM 4460 C CA . LEU B 1 192 ? -5.422 -7.188 -5.945 1 98.69 192 LEU B CA 1
ATOM 4461 C C . LEU B 1 192 ? -5.004 -6.449 -4.676 1 98.69 192 LEU B C 1
ATOM 4463 O O . LEU B 1 192 ? -3.869 -5.98 -4.574 1 98.69 192 LEU B O 1
ATOM 4467 N N . PRO B 1 193 ? -5.906 -6.344 -3.727 1 98.5 193 PRO B N 1
ATOM 4468 C CA . PRO B 1 193 ? -5.637 -5.555 -2.525 1 98.5 193 PRO B CA 1
ATOM 4469 C C . PRO B 1 193 ? -4.648 -6.234 -1.579 1 98.5 193 PRO B C 1
ATOM 4471 O O . PRO B 1 193 ? -4.645 -7.461 -1.467 1 98.5 193 PRO B O 1
ATOM 4474 N N . LEU B 1 194 ? -3.926 -5.391 -0.852 1 98.19 194 LEU B N 1
ATOM 4475 C CA . LEU B 1 194 ? -2.938 -5.863 0.112 1 98.19 194 LEU B CA 1
ATOM 4476 C C . LEU B 1 194 ? -3.5 -5.82 1.529 1 98.19 194 LEU B C 1
ATOM 4478 O O . LEU B 1 194 ? -2.863 -6.309 2.467 1 98.19 194 LEU B O 1
ATOM 4482 N N . ALA B 1 195 ? -4.734 -5.273 1.704 1 98.25 195 ALA B N 1
ATOM 4483 C CA . ALA B 1 195 ? -5.309 -5.121 3.037 1 98.25 195 ALA B CA 1
ATOM 4484 C C . ALA B 1 195 ? -5.355 -6.457 3.771 1 98.25 195 ALA B C 1
ATOM 4486 O O . ALA B 1 195 ? -5.91 -7.434 3.26 1 98.25 195 ALA B O 1
ATOM 4487 N N . GLY B 1 196 ? -4.812 -6.5 4.938 1 98.19 196 GLY B N 1
ATOM 4488 C CA . GLY B 1 196 ? -4.832 -7.707 5.754 1 98.19 196 GLY B CA 1
ATOM 4489 C C . GLY B 1 196 ? -3.684 -8.648 5.453 1 98.19 196 GLY B C 1
ATOM 4490 O O . GLY B 1 196 ? -3.635 -9.766 5.98 1 98.19 196 GLY B O 1
ATOM 4491 N N . ILE B 1 197 ? -2.738 -8.242 4.598 1 98.75 197 ILE B N 1
ATOM 4492 C CA . ILE B 1 197 ? -1.511 -8.984 4.328 1 98.75 197 ILE B CA 1
ATOM 4493 C C . ILE B 1 197 ? -0.333 -8.297 5.02 1 98.75 197 ILE B C 1
ATOM 4495 O O . ILE B 1 197 ? -0.17 -7.078 4.922 1 98.75 197 ILE B O 1
ATOM 4499 N N . LYS B 1 198 ? 0.483 -9.062 5.797 1 98.62 198 LYS B N 1
ATOM 4500 C CA . LYS B 1 198 ? 1.666 -8.484 6.434 1 98.62 198 LYS B CA 1
ATOM 4501 C C . LYS B 1 198 ? 2.586 -7.844 5.398 1 98.62 198 LYS B C 1
ATOM 4503 O O . LYS B 1 198 ? 3.121 -8.523 4.523 1 98.62 198 LYS B O 1
ATOM 4508 N N . PRO B 1 199 ? 2.75 -6.551 5.445 1 98.31 199 PRO B N 1
ATOM 4509 C CA . PRO B 1 199 ? 3.525 -5.883 4.395 1 98.31 199 PRO B CA 1
ATOM 4510 C C . PRO B 1 199 ? 5.031 -6.035 4.594 1 98.31 199 PRO B C 1
ATOM 4512 O O . PRO B 1 199 ? 5.516 -6.012 5.727 1 98.31 199 PRO B O 1
ATOM 4515 N N . LEU B 1 200 ? 5.742 -6.176 3.51 1 98.56 200 LEU B N 1
ATOM 4516 C CA . LEU B 1 200 ? 7.199 -6.133 3.482 1 98.56 200 LEU B CA 1
ATOM 4517 C C . LEU B 1 200 ? 7.691 -4.828 2.859 1 98.56 200 LEU B C 1
ATOM 4519 O O . LEU B 1 200 ? 8.344 -4.023 3.529 1 98.56 200 LEU B O 1
ATOM 4523 N N . ALA B 1 201 ? 7.367 -4.641 1.646 1 98.5 201 ALA B N 1
ATOM 4524 C CA . ALA B 1 201 ? 7.664 -3.445 0.861 1 98.5 201 ALA B CA 1
ATOM 4525 C C . ALA B 1 201 ? 6.504 -3.094 -0.064 1 98.5 201 ALA B C 1
ATOM 4527 O O . ALA B 1 201 ? 6.5 -3.469 -1.238 1 98.5 201 ALA B O 1
ATOM 4528 N N . PRO B 1 202 ? 5.602 -2.307 0.384 1 97.19 202 PRO B N 1
ATOM 4529 C CA . PRO B 1 202 ? 4.301 -2.146 -0.269 1 97.19 202 PRO B CA 1
ATOM 4530 C C . PRO B 1 202 ? 4.422 -1.64 -1.705 1 97.19 202 PRO B C 1
ATOM 4532 O O . PRO B 1 202 ? 3.58 -1.961 -2.549 1 97.19 202 PRO B O 1
ATOM 4535 N N . SER B 1 203 ? 5.438 -0.857 -2.043 1 97.88 203 SER B N 1
ATOM 4536 C CA . SER B 1 203 ? 5.574 -0.373 -3.414 1 97.88 203 SER B CA 1
ATOM 4537 C C . SER B 1 203 ? 5.965 -1.502 -4.363 1 97.88 203 SER B C 1
ATOM 4539 O O . SER B 1 203 ? 5.914 -1.339 -5.582 1 97.88 203 SER B O 1
ATOM 4541 N N . LEU B 1 204 ? 6.285 -2.68 -3.779 1 98.75 204 LEU B N 1
ATOM 4542 C CA . LEU B 1 204 ? 6.711 -3.846 -4.547 1 98.75 204 LEU B CA 1
ATOM 4543 C C . LEU B 1 204 ? 5.762 -5.016 -4.328 1 98.75 204 LEU B C 1
ATOM 4545 O O . LEU B 1 204 ? 5.551 -5.828 -5.23 1 98.75 204 LEU B O 1
ATOM 4549 N N . ASP B 1 205 ? 5.195 -5.117 -3.107 1 98.81 205 ASP B N 1
ATOM 4550 C CA . ASP B 1 205 ? 4.367 -6.258 -2.721 1 98.81 205 ASP B CA 1
ATOM 4551 C C . ASP B 1 205 ? 3.219 -6.461 -3.705 1 98.81 205 ASP B C 1
ATOM 4553 O O . ASP B 1 205 ? 2.445 -5.535 -3.965 1 98.81 205 ASP B O 1
ATOM 4557 N N . THR B 1 206 ? 3.15 -7.645 -4.238 1 98.88 206 THR B N 1
ATOM 4558 C CA . THR B 1 206 ? 2.117 -7.961 -5.215 1 98.88 206 THR B CA 1
ATOM 4559 C C . THR B 1 206 ? 1.467 -9.305 -4.902 1 98.88 206 THR B C 1
ATOM 4561 O O . THR B 1 206 ? 2.16 -10.289 -4.645 1 98.88 206 THR B O 1
ATOM 4564 N N . VAL B 1 207 ? 0.138 -9.297 -4.836 1 98.88 207 VAL B N 1
ATOM 4565 C CA . VAL B 1 207 ? -0.607 -10.539 -4.652 1 98.88 207 VAL B CA 1
ATOM 4566 C C . VAL B 1 207 ? -0.766 -11.25 -5.992 1 98.88 207 VAL B C 1
ATOM 4568 O O . VAL B 1 207 ? -1.123 -10.625 -6.996 1 98.88 207 VAL B O 1
ATOM 4571 N N . GLY B 1 208 ? -0.427 -12.477 -6.055 1 98.88 208 GLY B N 1
ATOM 4572 C CA . GLY B 1 208 ? -0.622 -13.312 -7.23 1 98.88 208 GLY B CA 1
ATOM 4573 C C . GLY B 1 208 ? -1.05 -14.727 -6.891 1 98.88 208 GLY B C 1
ATOM 4574 O O . GLY B 1 208 ? -1.709 -14.953 -5.871 1 98.88 208 GLY B O 1
ATOM 4575 N N . VAL B 1 209 ? -0.716 -15.633 -7.852 1 98.94 209 VAL B N 1
ATOM 4576 C CA . VAL B 1 209 ? -1.241 -16.984 -7.66 1 98.94 209 VAL B CA 1
ATOM 4577 C C . VAL B 1 209 ? -0.268 -18 -8.242 1 98.94 209 VAL B C 1
ATOM 4579 O O . VAL B 1 209 ? 0.487 -17.703 -9.164 1 98.94 209 VAL B O 1
ATOM 4582 N N . LEU B 1 210 ? -0.179 -19.109 -7.594 1 98.94 210 LEU B N 1
ATOM 4583 C CA . LEU B 1 210 ? 0.388 -20.344 -8.125 1 98.94 210 LEU B CA 1
ATOM 4584 C C . LEU B 1 210 ? -0.712 -21.297 -8.609 1 98.94 210 LEU B C 1
ATOM 4586 O O . LEU B 1 210 ? -1.721 -21.469 -7.922 1 98.94 210 LEU B O 1
ATOM 4590 N N . ALA B 1 211 ? -0.569 -21.797 -9.773 1 98.81 211 ALA B N 1
ATOM 4591 C CA . ALA B 1 211 ? -1.562 -22.672 -10.391 1 98.81 211 ALA B CA 1
ATOM 4592 C C . ALA B 1 211 ? -0.892 -23.75 -11.25 1 98.81 211 ALA B C 1
ATOM 4594 O O . ALA B 1 211 ? 0.327 -23.719 -11.438 1 98.81 211 ALA B O 1
ATOM 4595 N N . ARG B 1 212 ? -1.664 -24.672 -11.734 1 97.19 212 ARG B N 1
ATOM 4596 C CA . ARG B 1 212 ? -1.113 -25.719 -12.586 1 97.19 212 ARG B CA 1
ATOM 4597 C C . ARG B 1 212 ? -1.228 -25.344 -14.062 1 97.19 212 ARG B C 1
ATOM 4599 O O . ARG B 1 212 ? -0.515 -25.891 -14.906 1 97.19 212 ARG B O 1
ATOM 4606 N N . ARG B 1 213 ? -2.178 -24.406 -14.312 1 97.81 213 ARG B N 1
ATOM 4607 C CA . ARG B 1 213 ? -2.418 -23.953 -15.68 1 97.81 213 ARG B CA 1
ATOM 4608 C C . ARG B 1 213 ? -2.488 -22.422 -15.75 1 97.81 213 ARG B C 1
ATOM 4610 O O . ARG B 1 213 ? -2.92 -21.781 -14.797 1 97.81 213 ARG B O 1
ATOM 4617 N N . VAL B 1 214 ? -2.049 -21.938 -16.922 1 98.44 214 VAL B N 1
ATOM 4618 C CA . VAL B 1 214 ? -2.117 -20.5 -17.141 1 98.44 214 VAL B CA 1
ATOM 4619 C C . VAL B 1 214 ? -3.57 -20.031 -17.078 1 98.44 214 VAL B C 1
ATOM 4621 O O . VAL B 1 214 ? -3.873 -19 -16.469 1 98.44 214 VAL B O 1
ATOM 4624 N N . ASP B 1 215 ? -4.465 -20.797 -17.641 1 98.19 215 ASP B N 1
ATOM 4625 C CA . ASP B 1 215 ? -5.875 -20.422 -17.656 1 98.19 215 ASP B CA 1
ATOM 4626 C C . ASP B 1 215 ? -6.457 -20.391 -16.25 1 98.19 215 ASP B C 1
ATOM 4628 O O . ASP B 1 215 ? -7.297 -19.531 -15.938 1 98.19 215 ASP B O 1
ATOM 4632 N N . ASP B 1 216 ? -6.098 -21.344 -15.383 1 98.62 216 ASP B N 1
ATOM 4633 C CA . ASP B 1 216 ? -6.555 -21.328 -14 1 98.62 216 ASP B CA 1
ATOM 4634 C C . ASP B 1 216 ? -6.125 -20.047 -13.289 1 98.62 216 ASP B C 1
ATOM 4636 O O . ASP B 1 216 ? -6.91 -19.453 -12.547 1 98.62 216 ASP B O 1
ATOM 4640 N N . ALA B 1 217 ? -4.855 -19.672 -13.523 1 98.81 217 ALA B N 1
ATOM 4641 C CA . ALA B 1 217 ? -4.32 -18.453 -12.914 1 98.81 217 ALA B CA 1
ATOM 4642 C C . ALA B 1 217 ? -5.074 -17.219 -13.398 1 98.81 217 ALA B C 1
ATOM 4644 O O . ALA B 1 217 ? -5.461 -16.359 -12.594 1 98.81 217 ALA B O 1
ATOM 4645 N N . ALA B 1 218 ? -5.277 -17.125 -14.742 1 98.75 218 ALA B N 1
ATOM 4646 C CA . ALA B 1 218 ? -5.984 -16 -15.344 1 98.75 218 ALA B CA 1
ATOM 4647 C C .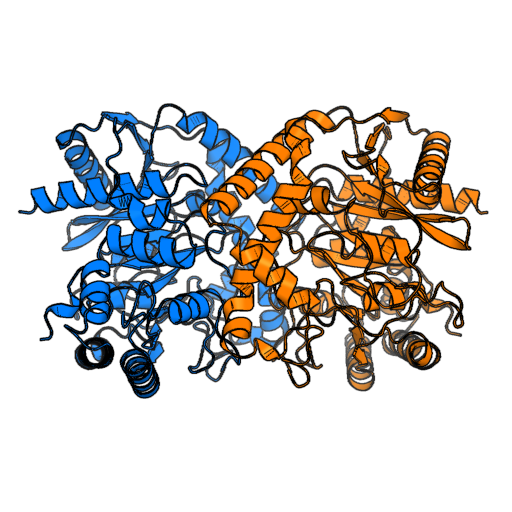 ALA B 1 218 ? -7.41 -15.898 -14.812 1 98.75 218 ALA B C 1
ATOM 4649 O O . ALA B 1 218 ? -7.848 -14.82 -14.398 1 98.75 218 ALA B O 1
ATOM 4650 N N . PHE B 1 219 ? -8.094 -17.031 -14.781 1 98.56 219 PHE B N 1
ATOM 4651 C CA . PHE B 1 219 ? -9.492 -17.094 -14.359 1 98.56 219 PHE B CA 1
ATOM 4652 C C . PHE B 1 219 ? -9.625 -16.688 -12.891 1 98.56 219 PHE B C 1
ATOM 4654 O O . PHE B 1 219 ? -10.508 -15.898 -12.547 1 98.56 219 PHE B O 1
ATOM 4661 N N . PHE B 1 220 ? -8.773 -17.125 -12.062 1 98.81 220 PHE B N 1
ATOM 4662 C CA . PHE B 1 220 ? -8.812 -16.859 -10.625 1 98.81 220 PHE B CA 1
ATOM 4663 C C . PHE B 1 220 ? -8.562 -15.375 -10.344 1 98.81 220 PHE B C 1
ATOM 4665 O O . PHE B 1 220 ? -9.406 -14.703 -9.742 1 98.81 220 PHE B O 1
ATOM 4672 N N . ILE B 1 221 ? -7.43 -14.844 -10.859 1 98.88 221 ILE B N 1
ATOM 4673 C CA . ILE B 1 221 ? -7.07 -13.453 -10.594 1 98.88 221 ILE B CA 1
ATOM 4674 C C . ILE B 1 221 ? -8.078 -12.523 -11.266 1 98.88 221 ILE B C 1
ATOM 4676 O O . ILE B 1 221 ? -8.492 -11.523 -10.672 1 98.88 221 ILE B O 1
ATOM 4680 N N . GLY B 1 222 ? -8.453 -12.852 -12.516 1 98.69 222 GLY B N 1
ATOM 4681 C CA . GLY B 1 222 ? -9.438 -12.031 -13.211 1 98.69 222 GLY B CA 1
ATOM 4682 C C . GLY B 1 222 ? -10.758 -11.938 -12.477 1 98.69 222 GLY B C 1
ATOM 4683 O O . GLY B 1 222 ? -11.391 -10.875 -12.453 1 98.69 222 GLY B O 1
ATOM 4684 N N . THR B 1 223 ? -11.195 -13.047 -11.844 1 98.56 223 THR B N 1
ATOM 4685 C CA . THR B 1 223 ? -12.43 -13.078 -11.07 1 98.56 223 THR B CA 1
ATOM 4686 C C . THR B 1 223 ? -12.344 -12.156 -9.859 1 98.56 223 THR B C 1
ATOM 4688 O O . THR B 1 223 ? -13.227 -11.328 -9.633 1 98.56 223 THR B O 1
ATOM 4691 N N . LEU B 1 224 ? -11.273 -12.258 -9.125 1 98.69 224 LEU B N 1
ATOM 4692 C CA . LEU B 1 224 ? -11.117 -11.461 -7.914 1 98.69 224 LEU B CA 1
ATOM 4693 C C . LEU B 1 224 ? -10.938 -9.984 -8.25 1 98.69 224 LEU B C 1
ATOM 4695 O O . LEU B 1 224 ? -11.383 -9.117 -7.496 1 98.69 224 LEU B O 1
ATOM 4699 N N . ALA B 1 225 ? -10.297 -9.711 -9.398 1 98.56 225 ALA B N 1
ATOM 4700 C CA . ALA B 1 225 ? -10.039 -8.336 -9.828 1 98.56 225 ALA B CA 1
ATOM 4701 C C . ALA B 1 225 ? -11.258 -7.754 -10.539 1 98.56 225 ALA B C 1
ATOM 4703 O O . ALA B 1 225 ? -11.25 -6.594 -10.953 1 98.56 225 ALA B O 1
ATOM 4704 N N . ARG B 1 226 ? -12.312 -8.57 -10.758 1 98.25 226 ARG B N 1
ATOM 4705 C CA . ARG B 1 226 ? -13.531 -8.188 -11.477 1 98.25 226 ARG B CA 1
ATOM 4706 C C . ARG B 1 226 ? -13.195 -7.633 -12.852 1 98.25 226 ARG B C 1
ATOM 4708 O O . ARG B 1 226 ? -13.695 -6.574 -13.242 1 98.25 226 ARG B O 1
ATOM 4715 N N . ASP B 1 227 ? -12.312 -8.258 -13.523 1 98 227 ASP B N 1
ATOM 4716 C CA . ASP B 1 227 ? -11.852 -7.93 -14.867 1 98 227 ASP B CA 1
ATOM 4717 C C . ASP B 1 227 ? -12.055 -9.109 -15.82 1 98 227 ASP B C 1
ATOM 4719 O O . ASP B 1 227 ? -11.227 -10.016 -15.875 1 98 227 ASP B O 1
ATOM 4723 N N . ALA B 1 228 ? -13.031 -9.023 -16.625 1 96.12 228 ALA B N 1
ATOM 4724 C CA . ALA B 1 228 ? -13.406 -10.117 -17.516 1 96.12 228 ALA B CA 1
ATOM 4725 C C . ALA B 1 228 ? -12.32 -10.352 -18.578 1 96.12 228 ALA B C 1
ATOM 4727 O O . ALA B 1 228 ? -12.094 -11.492 -18.984 1 96.12 228 ALA B O 1
ATOM 4728 N N . ALA B 1 229 ? -11.688 -9.328 -19.016 1 95.25 229 ALA B N 1
ATOM 4729 C CA . ALA B 1 229 ? -10.617 -9.469 -20 1 95.25 229 ALA B CA 1
ATOM 4730 C C . ALA B 1 229 ? -9.461 -10.289 -19.438 1 95.25 229 ALA B C 1
ATOM 4732 O O . ALA B 1 229 ? -8.812 -11.047 -20.172 1 95.25 229 ALA B O 1
ATOM 4733 N N . LEU B 1 230 ? -9.227 -10.125 -18.156 1 97.19 230 LEU B N 1
ATOM 4734 C CA . LEU B 1 230 ? -8.195 -10.914 -17.5 1 97.19 230 LEU B CA 1
ATOM 4735 C C . LEU B 1 230 ? -8.656 -12.359 -17.297 1 97.19 230 LEU B C 1
ATOM 4737 O O . LEU B 1 230 ? -7.91 -13.297 -17.578 1 97.19 230 LEU B O 1
ATOM 4741 N N . ALA B 1 231 ? -9.891 -12.523 -16.844 1 97.81 231 ALA B N 1
ATOM 4742 C CA . ALA B 1 231 ? -10.438 -13.852 -16.547 1 97.81 231 ALA B CA 1
ATOM 4743 C C . ALA B 1 231 ? -10.484 -14.719 -17.797 1 97.81 231 ALA B C 1
ATOM 4745 O O . ALA B 1 231 ? -10.289 -15.938 -17.719 1 97.81 231 ALA B O 1
ATOM 4746 N N . ASP B 1 232 ? -10.633 -14.047 -18.938 1 96.62 232 ASP B N 1
ATOM 4747 C CA . ASP B 1 232 ? -10.82 -14.789 -20.188 1 96.62 232 ASP B CA 1
ATOM 4748 C C . ASP B 1 232 ? -9.609 -14.641 -21.094 1 96.62 232 ASP B C 1
ATOM 4750 O O . ASP B 1 232 ? -9.703 -14.898 -22.297 1 96.62 232 ASP B O 1
ATOM 4754 N N . ALA B 1 233 ? -8.508 -14.219 -20.516 1 95.31 233 ALA B N 1
ATOM 4755 C CA . ALA B 1 233 ? -7.332 -13.891 -21.312 1 95.31 233 ALA B CA 1
ATOM 4756 C C . ALA B 1 233 ? -6.852 -15.102 -22.109 1 95.31 233 ALA B C 1
ATOM 4758 O O . ALA B 1 233 ? -6.363 -14.961 -23.234 1 95.31 233 ALA B O 1
ATOM 4759 N N . SER B 1 234 ? -6.961 -16.25 -21.562 1 91.62 234 SER B N 1
ATOM 4760 C CA . SER B 1 234 ? -6.457 -17.484 -22.188 1 91.62 234 SER B CA 1
ATOM 4761 C C . SER B 1 234 ? -7.367 -17.938 -23.312 1 91.62 234 SER B C 1
ATOM 4763 O O . SER B 1 234 ? -6.992 -18.797 -24.109 1 91.62 234 SER B O 1
ATOM 4765 N N . THR B 1 235 ? -8.523 -17.359 -23.344 1 85.06 235 THR B N 1
ATOM 4766 C CA . THR B 1 235 ? -9.461 -17.781 -24.391 1 85.06 235 THR B CA 1
ATOM 4767 C C . THR B 1 235 ? -9.359 -16.859 -25.609 1 85.06 235 THR B C 1
ATOM 4769 O O . THR B 1 235 ? -9.945 -17.141 -26.656 1 85.06 235 THR B O 1
ATOM 4772 N N . LEU B 1 236 ? -8.617 -15.805 -25.406 1 78.19 236 LEU B N 1
ATOM 4773 C CA . LEU B 1 236 ? -8.539 -14.82 -26.469 1 78.19 236 LEU B CA 1
ATOM 4774 C C . LEU B 1 236 ? -7.426 -15.18 -27.453 1 78.19 236 LEU B C 1
ATOM 4776 O O . LEU B 1 236 ? -6.367 -15.656 -27.047 1 78.19 236 LEU B O 1
ATOM 4780 N N . ARG B 1 237 ? -7.844 -15.18 -28.75 1 71.81 237 ARG B N 1
ATOM 4781 C CA . ARG B 1 237 ? -6.859 -15.445 -29.797 1 71.81 237 ARG B CA 1
ATOM 4782 C C . ARG B 1 237 ? -6.172 -14.156 -30.234 1 71.81 237 ARG B C 1
ATOM 4784 O O . ARG B 1 237 ? -6.832 -13.203 -30.672 1 71.81 237 ARG B O 1
ATOM 4791 N N . HIS B 1 238 ? -4.988 -13.93 -29.656 1 65.5 238 HIS B N 1
ATOM 4792 C CA . HIS B 1 238 ? -4.254 -12.742 -30.094 1 65.5 238 HIS B CA 1
ATOM 4793 C C . HIS B 1 238 ? -3.523 -12.984 -31.406 1 65.5 238 HIS B C 1
ATOM 4795 O O . HIS B 1 238 ? -3.055 -14.094 -31.656 1 65.5 238 HIS B O 1
ATOM 4801 N N . ALA B 1 239 ? -3.879 -12.141 -32.438 1 68.81 239 ALA B N 1
ATOM 4802 C CA . ALA B 1 239 ? -3.139 -12.328 -33.656 1 68.81 239 ALA B CA 1
ATOM 4803 C C . ALA B 1 239 ? -1.683 -11.906 -33.5 1 68.81 239 ALA B C 1
ATOM 4805 O O . ALA B 1 239 ? -1.23 -11.617 -32.406 1 68.81 239 ALA B O 1
ATOM 4806 N N . PRO B 1 240 ? -0.813 -11.172 -34.469 1 67.25 240 PRO B N 1
ATOM 4807 C CA . PRO B 1 240 ? 0.613 -11.484 -34.594 1 67.25 240 PRO B CA 1
ATOM 4808 C C . PRO B 1 240 ? 1.338 -11.516 -33.25 1 67.25 240 PRO B C 1
ATOM 4810 O O . PRO B 1 240 ? 1.009 -10.742 -32.344 1 67.25 240 PRO B O 1
ATOM 4813 N N . LEU B 1 241 ? 2.164 -12.625 -32.844 1 82.31 241 LEU B N 1
ATOM 4814 C CA . LEU B 1 241 ? 2.975 -12.922 -31.672 1 82.31 241 LEU B CA 1
ATOM 4815 C C . LEU B 1 241 ? 4.367 -12.32 -31.797 1 82.31 241 LEU B C 1
ATOM 4817 O O . LEU B 1 241 ? 5.328 -13.023 -32.094 1 82.31 241 LEU B O 1
ATOM 4821 N N . ARG B 1 242 ? 4.598 -10.969 -31.781 1 94.56 242 ARG B N 1
ATOM 4822 C CA . ARG B 1 242 ? 5.926 -10.359 -31.75 1 94.56 242 ARG B CA 1
ATOM 4823 C C . ARG B 1 242 ? 6.547 -10.477 -30.375 1 94.56 242 ARG B C 1
ATOM 4825 O O . ARG B 1 242 ? 6.191 -9.727 -29.453 1 94.56 242 ARG B O 1
ATOM 4832 N N . ILE B 1 243 ? 7.496 -11.375 -30.203 1 96.75 243 ILE B N 1
ATOM 4833 C CA . ILE B 1 243 ? 8.062 -11.719 -28.906 1 96.75 243 ILE B CA 1
ATOM 4834 C C . ILE B 1 243 ? 9.492 -11.195 -28.812 1 96.75 243 ILE B C 1
ATOM 4836 O O . ILE B 1 243 ? 10.312 -11.445 -29.703 1 96.75 243 ILE B O 1
ATOM 4840 N N . GLY B 1 244 ? 9.758 -10.438 -27.812 1 98.12 244 GLY B N 1
ATOM 4841 C CA . GLY B 1 244 ? 11.125 -10.031 -27.516 1 98.12 244 GLY B CA 1
ATOM 4842 C C . GLY B 1 244 ? 11.82 -10.945 -26.531 1 98.12 244 GLY B C 1
ATOM 4843 O O . GLY B 1 244 ? 11.219 -11.398 -25.562 1 98.12 244 GLY B O 1
ATOM 4844 N N . ILE B 1 245 ? 13.07 -11.281 -26.812 1 98.38 245 ILE B N 1
ATOM 4845 C CA . ILE B 1 245 ? 13.891 -12.031 -25.875 1 98.38 245 ILE B CA 1
ATOM 4846 C C . ILE B 1 245 ? 14.742 -11.078 -25.031 1 98.38 245 ILE B C 1
ATOM 4848 O O . ILE B 1 245 ? 15.609 -10.383 -25.562 1 98.38 245 ILE B O 1
ATOM 4852 N N . CYS B 1 246 ? 14.469 -11.07 -23.781 1 98.19 246 CYS B N 1
ATOM 4853 C CA . CYS B 1 246 ? 15.219 -10.195 -22.875 1 98.19 246 CYS B CA 1
ATOM 4854 C C . CYS B 1 246 ? 16.172 -11 -22.016 1 98.19 246 CYS B C 1
ATOM 4856 O O . CYS B 1 246 ? 15.758 -11.656 -21.062 1 98.19 246 CYS B O 1
ATOM 4858 N N . ARG B 1 247 ? 17.422 -10.906 -22.25 1 96.25 247 ARG B N 1
ATOM 4859 C CA . ARG B 1 247 ? 18.453 -11.633 -21.516 1 96.25 247 ARG B CA 1
ATOM 4860 C C . ARG B 1 247 ? 18.781 -10.922 -20.203 1 96.25 247 ARG B C 1
ATOM 4862 O O . ARG B 1 247 ? 19.391 -11.508 -19.312 1 96.25 247 ARG B O 1
ATOM 4869 N N . THR B 1 248 ? 18.234 -9.672 -19.938 1 95.38 248 THR B N 1
ATOM 4870 C CA . THR B 1 248 ? 18.422 -8.828 -18.766 1 95.38 248 THR B CA 1
ATOM 4871 C C . THR B 1 248 ? 19.891 -8.469 -18.594 1 95.38 248 THR B C 1
ATOM 4873 O O . THR B 1 248 ? 20.75 -8.984 -19.312 1 95.38 248 THR B O 1
ATOM 4876 N N . PRO B 1 249 ? 20.281 -7.594 -17.625 1 96.06 249 PRO B N 1
ATOM 4877 C CA . PRO B 1 249 ? 21.672 -7.254 -17.359 1 96.06 249 PRO B CA 1
ATOM 4878 C C . PRO B 1 249 ? 22.422 -8.367 -16.625 1 96.06 249 PRO B C 1
ATOM 4880 O O . PRO B 1 249 ? 23.641 -8.273 -16.422 1 96.06 249 PRO B O 1
ATOM 4883 N N . HIS B 1 250 ? 21.719 -9.438 -16.312 1 97.38 250 HIS B N 1
ATOM 4884 C CA . HIS B 1 250 ? 22.328 -10.469 -15.469 1 97.38 250 HIS B CA 1
ATOM 4885 C C . HIS B 1 250 ? 22.438 -11.789 -16.219 1 97.38 250 HIS B C 1
ATOM 4887 O O . HIS B 1 250 ? 22.438 -12.859 -15.602 1 97.38 250 HIS B O 1
ATOM 4893 N N . TRP B 1 251 ? 22.562 -11.719 -17.484 1 97.56 251 TRP B N 1
ATOM 4894 C CA . TRP B 1 251 ? 22.547 -12.898 -18.344 1 97.56 251 TRP B CA 1
ATOM 4895 C C . TRP B 1 251 ? 23.641 -13.883 -17.938 1 97.56 251 TRP B C 1
ATOM 4897 O O . TRP B 1 251 ? 23.453 -15.102 -18.047 1 97.56 251 TRP B O 1
ATOM 4907 N N . GLU B 1 252 ? 24.703 -13.391 -17.406 1 97.94 252 GLU B N 1
ATOM 4908 C CA . GLU B 1 252 ? 25.828 -14.242 -17.016 1 97.94 252 GLU B CA 1
ATOM 4909 C C . GLU B 1 252 ? 25.438 -15.18 -15.875 1 97.94 252 GLU B C 1
ATOM 4911 O O . GLU B 1 252 ? 26.094 -16.188 -15.633 1 97.94 252 GLU B O 1
ATOM 4916 N N . ARG B 1 253 ? 24.344 -14.883 -15.219 1 98.31 253 ARG B N 1
ATOM 4917 C CA . ARG B 1 253 ? 23.875 -15.695 -14.102 1 98.31 253 ARG B CA 1
ATOM 4918 C C . ARG B 1 253 ? 22.922 -16.781 -14.586 1 98.31 253 ARG B C 1
ATOM 4920 O O . ARG B 1 253 ? 22.531 -17.672 -13.812 1 98.31 253 ARG B O 1
ATOM 4927 N N . ALA B 1 254 ? 22.516 -16.75 -15.82 1 98.62 254 ALA B N 1
ATOM 4928 C CA . ALA B 1 254 ? 21.656 -17.781 -16.391 1 98.62 254 ALA B CA 1
ATOM 4929 C C . ALA B 1 254 ? 22.453 -19.062 -16.672 1 98.62 254 ALA B C 1
ATOM 4931 O O . ALA B 1 254 ? 23.234 -19.109 -17.609 1 98.62 254 ALA B O 1
ATOM 4932 N N . GLY B 1 255 ? 22.234 -20.094 -15.891 1 98.44 255 GLY B N 1
ATOM 4933 C CA . GLY B 1 255 ? 22.906 -21.359 -16.125 1 98.44 255 GLY B CA 1
ATOM 4934 C C . GLY B 1 255 ? 22.453 -22.047 -17.406 1 98.44 255 GLY B C 1
ATOM 4935 O O . GLY B 1 255 ? 21.531 -21.562 -18.078 1 98.44 255 GLY B O 1
ATOM 4936 N N . ALA B 1 256 ? 23.062 -23.141 -17.703 1 98.44 256 ALA B N 1
ATOM 4937 C CA . ALA B 1 256 ? 22.797 -23.875 -18.938 1 98.44 256 ALA B CA 1
ATOM 4938 C C . ALA B 1 256 ? 21.344 -24.297 -19.016 1 98.44 256 ALA B C 1
ATOM 4940 O O . ALA B 1 256 ? 20.719 -24.25 -20.094 1 98.44 256 ALA B O 1
ATOM 4941 N N . ASP B 1 257 ? 20.812 -24.719 -17.906 1 98.38 257 ASP B N 1
ATOM 4942 C CA . ASP B 1 257 ? 19.406 -25.156 -17.875 1 98.38 257 ASP B CA 1
ATOM 4943 C C . ASP B 1 257 ? 18.469 -24 -18.188 1 98.38 257 ASP B C 1
ATOM 4945 O O . ASP B 1 257 ? 17.469 -24.172 -18.891 1 98.38 257 ASP B O 1
ATOM 4949 N N . THR B 1 258 ? 18.734 -22.844 -17.641 1 98.5 258 THR B N 1
ATOM 4950 C CA . THR B 1 258 ? 17.922 -21.656 -17.891 1 98.5 258 THR B CA 1
ATOM 4951 C C . THR B 1 258 ? 18.031 -21.234 -19.359 1 98.5 258 THR B C 1
ATOM 4953 O O . THR B 1 258 ? 17.016 -20.891 -19.984 1 98.5 258 THR B O 1
ATOM 4956 N N . GLN B 1 259 ? 19.203 -21.266 -19.922 1 98.56 259 GLN B N 1
ATOM 4957 C CA . GLN B 1 259 ? 19.391 -20.922 -21.328 1 98.56 259 GLN B CA 1
ATOM 4958 C C . GLN B 1 259 ? 18.641 -21.906 -22.219 1 98.56 259 GLN B C 1
ATOM 4960 O O . GLN B 1 259 ? 18 -21.5 -23.188 1 98.56 259 GLN B O 1
ATOM 4965 N N . ALA B 1 260 ? 18.719 -23.172 -21.859 1 98.31 260 ALA B N 1
ATOM 4966 C CA . ALA B 1 260 ? 18.016 -24.188 -22.609 1 98.31 260 ALA B CA 1
ATOM 4967 C C . ALA B 1 260 ? 16.5 -24 -22.531 1 98.31 260 ALA B C 1
ATOM 4969 O O . ALA B 1 260 ? 15.773 -24.234 -23.5 1 98.31 260 ALA B O 1
ATOM 4970 N N . ALA B 1 261 ? 16.031 -23.625 -21.344 1 98.31 261 ALA B N 1
ATOM 4971 C CA . ALA B 1 261 ? 14.609 -23.359 -21.156 1 98.31 261 ALA B CA 1
ATOM 4972 C C . ALA B 1 261 ? 14.141 -22.25 -22.094 1 98.31 261 ALA B C 1
ATOM 4974 O O . ALA B 1 261 ? 13.062 -22.328 -22.672 1 98.31 261 ALA B O 1
ATOM 4975 N N . LEU B 1 262 ? 14.93 -21.188 -22.172 1 98.38 262 LEU B N 1
ATOM 4976 C CA . LEU B 1 262 ? 14.602 -20.078 -23.062 1 98.38 262 LEU B CA 1
ATOM 4977 C C . LEU B 1 262 ? 14.562 -20.531 -24.516 1 98.38 262 LEU B C 1
ATOM 4979 O O . LEU B 1 262 ? 13.648 -20.188 -25.266 1 98.38 262 LEU B O 1
ATOM 4983 N N . ASP B 1 263 ? 15.539 -21.344 -24.906 1 98 263 ASP B N 1
ATOM 4984 C CA . ASP B 1 263 ? 15.594 -21.859 -26.266 1 98 263 ASP B CA 1
ATOM 4985 C C . ASP B 1 263 ? 14.367 -22.719 -26.578 1 98 263 ASP B C 1
ATOM 4987 O O . ASP B 1 263 ? 13.805 -22.625 -27.672 1 98 263 ASP B O 1
ATOM 4991 N N . THR B 1 264 ? 14.055 -23.547 -25.625 1 98 264 THR B N 1
ATOM 4992 C CA . THR B 1 264 ? 12.883 -24.391 -25.781 1 98 264 THR B CA 1
ATOM 4993 C C . THR B 1 264 ? 11.633 -23.562 -26 1 98 264 THR B C 1
ATOM 4995 O O . THR B 1 264 ? 10.82 -23.859 -26.891 1 98 264 THR B O 1
ATOM 4998 N N . ALA B 1 265 ? 11.461 -22.531 -25.219 1 97.94 265 ALA B N 1
ATOM 4999 C CA . ALA B 1 265 ? 10.305 -21.641 -25.344 1 97.94 265 ALA B CA 1
ATOM 5000 C C . ALA B 1 265 ? 10.289 -20.938 -26.703 1 97.94 265 ALA B C 1
ATOM 5002 O O . ALA B 1 265 ? 9.242 -20.812 -27.328 1 97.94 265 ALA B O 1
ATOM 5003 N N . ILE B 1 266 ? 11.453 -20.484 -27.125 1 96.94 266 ILE B N 1
ATOM 5004 C CA . ILE B 1 266 ? 11.586 -19.781 -28.406 1 96.94 266 ILE B CA 1
ATOM 5005 C C . ILE B 1 266 ? 11.148 -20.703 -29.531 1 96.94 266 ILE B C 1
ATOM 5007 O O . ILE B 1 266 ? 10.32 -20.328 -30.359 1 96.94 266 ILE B O 1
ATOM 5011 N N . ARG B 1 267 ? 11.625 -21.906 -29.5 1 96.81 267 ARG B N 1
ATOM 5012 C CA . ARG B 1 267 ? 11.281 -22.859 -30.547 1 96.81 267 ARG B CA 1
ATOM 5013 C C . ARG B 1 267 ? 9.789 -23.156 -30.562 1 96.81 267 ARG B C 1
ATOM 5015 O O . ARG B 1 267 ? 9.172 -23.25 -31.625 1 96.81 267 ARG B O 1
ATOM 5022 N N . ALA B 1 268 ? 9.258 -23.328 -29.375 1 95.94 268 ALA B N 1
ATOM 5023 C CA . ALA B 1 268 ? 7.828 -23.609 -29.266 1 95.94 268 ALA B CA 1
ATOM 5024 C C . ALA B 1 268 ? 6.996 -22.484 -29.859 1 95.94 268 ALA B C 1
ATOM 5026 O O . ALA B 1 268 ? 6.004 -22.719 -30.547 1 95.94 268 ALA B O 1
ATOM 5027 N N . LEU B 1 269 ? 7.363 -21.25 -29.562 1 94.06 269 LEU B N 1
ATOM 5028 C CA . LEU B 1 269 ? 6.621 -20.094 -30.031 1 94.06 269 LEU B CA 1
ATOM 5029 C C . LEU B 1 269 ? 6.785 -19.906 -31.531 1 94.06 269 LEU B C 1
ATOM 5031 O O . LEU B 1 269 ? 5.836 -19.531 -32.219 1 94.06 269 LEU B O 1
ATOM 5035 N N . GLU B 1 270 ? 7.957 -20.156 -32 1 94.31 270 GLU B N 1
ATOM 5036 C CA . GLU B 1 270 ? 8.195 -20.078 -33.438 1 94.31 270 GLU B CA 1
ATOM 5037 C C . GLU B 1 270 ? 7.344 -21.109 -34.188 1 94.31 270 GLU B C 1
ATOM 5039 O O . GLU B 1 270 ? 6.832 -20.812 -35.281 1 94.31 270 GLU B O 1
ATOM 5044 N N . ARG B 1 271 ? 7.191 -22.188 -33.656 1 92.56 271 ARG B N 1
ATOM 5045 C CA . ARG B 1 271 ? 6.426 -23.266 -34.281 1 92.56 271 ARG B CA 1
ATOM 5046 C C . ARG B 1 271 ? 4.965 -22.859 -34.438 1 92.56 271 ARG B C 1
ATOM 5048 O O . ARG B 1 271 ? 4.301 -23.312 -35.375 1 92.56 271 ARG B O 1
ATOM 5055 N N . ILE B 1 272 ? 4.551 -22.016 -33.594 1 90 272 ILE B N 1
ATOM 5056 C CA . ILE B 1 272 ? 3.145 -21.625 -33.688 1 90 272 ILE B CA 1
ATOM 5057 C C . ILE B 1 272 ? 3.021 -20.266 -34.344 1 90 272 ILE B C 1
ATOM 5059 O O . ILE B 1 272 ? 2.012 -19.578 -34.188 1 90 272 ILE B O 1
ATOM 5063 N N . GLY B 1 273 ? 4.074 -19.797 -35 1 91 273 GLY B N 1
ATOM 5064 C CA . GLY B 1 273 ? 4 -18.625 -35.875 1 91 273 GLY B CA 1
ATOM 5065 C C . GLY B 1 273 ? 4.484 -17.359 -35.188 1 91 273 GLY B C 1
ATOM 5066 O O . GLY B 1 273 ? 4.328 -16.266 -35.75 1 91 273 GLY B O 1
ATOM 5067 N N . GLY B 1 274 ? 5.086 -17.516 -34.062 1 93.31 274 GLY B N 1
ATOM 5068 C CA . GLY B 1 274 ? 5.629 -16.344 -33.406 1 93.31 274 GLY B CA 1
ATOM 5069 C C . GLY B 1 274 ? 6.902 -15.828 -34.031 1 93.31 274 GLY B C 1
ATOM 5070 O O . GLY B 1 274 ? 7.699 -16.609 -34.562 1 93.31 274 GLY B O 1
ATOM 5071 N N . THR B 1 275 ? 7 -14.477 -34.094 1 95.44 275 THR B N 1
ATOM 5072 C CA . THR B 1 275 ? 8.258 -13.836 -34.469 1 95.44 275 THR B CA 1
ATOM 5073 C C . THR B 1 275 ? 9.062 -13.461 -33.25 1 95.44 275 THR B C 1
ATOM 5075 O O . THR B 1 275 ? 8.602 -12.688 -32.406 1 95.44 275 THR B O 1
ATOM 5078 N N . VAL B 1 276 ? 10.211 -14.047 -33.188 1 96.19 276 VAL B N 1
ATOM 5079 C CA . VAL B 1 276 ? 11.055 -13.852 -32 1 96.19 276 VAL B CA 1
ATOM 5080 C C . VAL B 1 276 ? 12.281 -13.023 -32.375 1 96.19 276 VAL B C 1
ATOM 5082 O O . VAL B 1 276 ? 12.953 -13.312 -33.375 1 96.19 276 VAL B O 1
ATOM 5085 N N . ARG B 1 277 ? 12.516 -11.938 -31.688 1 96.75 277 ARG B N 1
ATOM 5086 C CA . ARG B 1 277 ? 13.703 -11.102 -31.844 1 96.75 277 ARG B CA 1
ATOM 5087 C C . ARG B 1 277 ? 14.273 -10.695 -30.5 1 96.75 277 ARG B C 1
ATOM 5089 O O . ARG B 1 277 ? 13.586 -10.75 -29.484 1 96.75 277 ARG B O 1
ATOM 5096 N N . ASP B 1 278 ? 15.477 -10.234 -30.516 1 97.25 278 ASP B N 1
ATOM 5097 C CA . ASP B 1 278 ? 16.094 -9.75 -29.297 1 97.25 278 ASP B CA 1
ATOM 5098 C C . ASP B 1 278 ? 15.43 -8.461 -28.812 1 97.25 278 ASP B C 1
ATOM 5100 O O . ASP B 1 278 ? 15.102 -7.594 -29.625 1 97.25 278 ASP B O 1
ATOM 5104 N N . PHE B 1 279 ? 15.156 -8.391 -27.578 1 97.75 279 PHE B N 1
ATOM 5105 C CA . PHE B 1 279 ? 14.711 -7.164 -26.922 1 97.75 279 PHE B CA 1
ATOM 5106 C C . PHE B 1 279 ? 15.773 -6.648 -25.953 1 97.75 279 PHE B C 1
ATOM 5108 O O . PHE B 1 279 ? 16.031 -7.27 -24.922 1 97.75 279 PHE B O 1
ATOM 5115 N N . ASN B 1 280 ? 16.328 -5.484 -26.281 1 95.25 280 ASN B N 1
ATOM 5116 C CA . ASN B 1 280 ? 17.312 -4.848 -25.406 1 95.25 280 ASN B CA 1
ATOM 5117 C C . ASN B 1 280 ? 16.656 -3.828 -24.469 1 95.25 280 ASN B C 1
ATOM 5119 O O . ASN B 1 280 ? 16.031 -2.873 -24.938 1 95.25 280 ASN B O 1
ATOM 5123 N N . LEU B 1 281 ? 16.875 -4.035 -23.188 1 96.19 281 LEU B N 1
ATOM 5124 C CA . LEU B 1 281 ? 16.375 -3.062 -22.219 1 96.19 281 LEU B CA 1
ATOM 5125 C C . LEU B 1 281 ? 17.016 -1.698 -22.438 1 96.19 281 LEU B C 1
ATOM 5127 O O . LEU B 1 281 ? 18.219 -1.611 -22.688 1 96.19 281 LEU B O 1
ATOM 5131 N N . PRO B 1 282 ? 16.203 -0.686 -22.359 1 96.31 282 PRO B N 1
ATOM 5132 C CA . PRO B 1 282 ? 16.812 0.647 -22.453 1 96.31 282 PRO B CA 1
ATOM 5133 C C . PRO B 1 282 ? 17.797 0.918 -21.312 1 96.31 282 PRO B C 1
ATOM 5135 O O . PRO B 1 282 ? 17.703 0.311 -20.25 1 96.31 282 PRO B O 1
ATOM 5138 N N . GLN B 1 283 ? 18.672 1.851 -21.609 1 94.88 283 GLN B N 1
ATOM 5139 C CA . GLN B 1 283 ? 19.703 2.203 -20.641 1 94.88 283 GLN B CA 1
ATOM 5140 C C . GLN B 1 283 ? 19.109 2.602 -19.297 1 94.88 283 GLN B C 1
ATOM 5142 O O . GLN B 1 283 ? 19.672 2.297 -18.25 1 94.88 283 GLN B O 1
ATOM 5147 N N . ALA B 1 284 ? 17.922 3.18 -19.297 1 94.56 284 ALA B N 1
ATOM 5148 C CA . ALA B 1 284 ? 17.219 3.658 -18.109 1 94.56 284 ALA B CA 1
ATOM 5149 C C . ALA B 1 284 ? 16.812 2.498 -17.203 1 94.56 284 ALA B C 1
ATOM 5151 O O . ALA B 1 284 ? 16.469 2.703 -16.047 1 94.56 284 ALA B O 1
ATOM 5152 N N . CYS B 1 285 ? 17 1.27 -17.688 1 96.25 285 CYS B N 1
ATOM 5153 C CA . CYS B 1 285 ? 16.547 0.118 -16.922 1 96.25 285 CYS B CA 1
ATOM 5154 C C . CYS B 1 285 ? 17.734 -0.66 -16.359 1 96.25 285 CYS B C 1
ATOM 5156 O O . CYS B 1 285 ? 17.547 -1.675 -15.688 1 96.25 285 CYS B O 1
ATOM 5158 N N . HIS B 1 286 ? 18.938 -0.25 -16.562 1 94.94 286 HIS B N 1
ATOM 5159 C CA . HIS B 1 286 ? 20.109 -1.057 -16.234 1 94.94 286 HIS B CA 1
ATOM 5160 C C . HIS B 1 286 ? 20.359 -1.072 -14.734 1 94.94 286 HIS B C 1
ATOM 5162 O O . HIS B 1 286 ? 20.953 -2.018 -14.211 1 94.94 286 HIS B O 1
ATOM 5168 N N . GLY B 1 287 ? 19.891 -0.094 -14 1 97 287 GLY B N 1
ATOM 5169 C CA . GLY B 1 287 ? 20.141 -0.004 -12.57 1 97 287 GLY B CA 1
ATOM 5170 C C . GLY B 1 287 ? 18.969 -0.473 -11.734 1 97 287 GLY B C 1
ATOM 5171 O O . GLY B 1 287 ? 18.922 -0.251 -10.523 1 97 287 GLY B O 1
ATOM 5172 N N . LEU B 1 288 ? 18.031 -1.171 -12.32 1 98.38 288 LEU B N 1
ATOM 5173 C CA . LEU B 1 288 ? 16.766 -1.475 -11.656 1 98.38 288 LEU B CA 1
ATOM 5174 C C . LEU B 1 288 ? 16.984 -2.465 -10.508 1 98.38 288 LEU B C 1
ATOM 5176 O O . LEU B 1 288 ? 16.281 -2.4 -9.492 1 98.38 288 LEU B O 1
ATOM 5180 N N . THR B 1 289 ? 17.891 -3.42 -10.648 1 98.25 289 THR B N 1
ATOM 5181 C CA . THR B 1 289 ? 18.125 -4.395 -9.586 1 98.25 289 THR B CA 1
ATOM 5182 C C . THR B 1 289 ? 18.609 -3.701 -8.32 1 98.25 289 THR B C 1
ATOM 5184 O O . THR B 1 289 ? 18.078 -3.938 -7.234 1 98.25 289 THR B O 1
ATOM 5187 N N . GLU B 1 290 ? 19.578 -2.83 -8.438 1 98 290 GLU B N 1
ATOM 5188 C CA . GLU B 1 290 ? 20.094 -2.09 -7.293 1 98 290 GLU B CA 1
ATOM 5189 C C . GLU B 1 290 ? 19.016 -1.208 -6.672 1 98 290 GLU B C 1
ATOM 5191 O O . GLU B 1 290 ? 18.891 -1.126 -5.449 1 98 290 GLU B O 1
ATOM 5196 N N . ALA B 1 291 ? 18.234 -0.531 -7.539 1 98.69 291 ALA B N 1
ATOM 5197 C CA . ALA B 1 291 ? 17.141 0.302 -7.047 1 98.69 291 ALA B CA 1
ATOM 5198 C C . ALA B 1 291 ? 16.109 -0.534 -6.289 1 98.69 291 ALA B C 1
ATOM 5200 O O . ALA B 1 291 ? 15.594 -0.103 -5.258 1 98.69 291 ALA B O 1
ATOM 5201 N N . GLN B 1 292 ? 15.828 -1.696 -6.84 1 98.88 292 GLN B N 1
ATOM 5202 C CA . GLN B 1 292 ? 14.883 -2.596 -6.184 1 98.88 292 GLN B CA 1
ATOM 5203 C C . GLN B 1 292 ? 15.391 -3.016 -4.809 1 98.88 292 GLN B C 1
ATOM 5205 O O . GLN B 1 292 ? 14.625 -3.062 -3.844 1 98.88 292 GLN B O 1
ATOM 5210 N N . LEU B 1 293 ? 16.641 -3.334 -4.703 1 98.56 293 LEU B N 1
ATOM 5211 C CA . LEU B 1 293 ? 17.25 -3.717 -3.436 1 98.56 293 LEU B CA 1
ATOM 5212 C C . LEU B 1 293 ? 17.141 -2.586 -2.418 1 98.56 293 LEU B C 1
ATOM 5214 O O . LEU B 1 293 ? 16.766 -2.818 -1.264 1 98.56 293 LEU B O 1
ATOM 5218 N N . ASP B 1 294 ? 17.406 -1.35 -2.814 1 98.56 294 ASP B N 1
ATOM 5219 C CA . ASP B 1 294 ? 17.328 -0.186 -1.937 1 98.56 294 ASP B CA 1
ATOM 5220 C C . ASP B 1 294 ? 15.891 0.031 -1.441 1 98.56 294 ASP B C 1
ATOM 5222 O O . ASP B 1 294 ? 15.664 0.212 -0.244 1 98.56 294 ASP B O 1
ATOM 5226 N N . ILE B 1 295 ? 14.984 -0.02 -2.369 1 98.81 295 ILE B N 1
ATOM 5227 C CA . ILE B 1 295 ? 13.586 0.251 -2.053 1 98.81 295 ILE B CA 1
ATOM 5228 C C . ILE B 1 295 ? 13.055 -0.825 -1.108 1 98.81 295 ILE B C 1
ATOM 5230 O O . ILE B 1 295 ? 12.43 -0.513 -0.089 1 98.81 295 ILE B O 1
ATOM 5234 N N . MET B 1 296 ? 13.312 -2.057 -1.428 1 98.81 296 MET B N 1
ATOM 5235 C CA . MET B 1 296 ? 12.852 -3.164 -0.602 1 98.81 296 MET B CA 1
ATOM 5236 C C . MET B 1 296 ? 13.398 -3.057 0.816 1 98.81 296 MET B C 1
ATOM 5238 O O . MET B 1 296 ? 12.656 -3.191 1.789 1 98.81 296 MET B O 1
ATOM 5242 N N . ALA B 1 297 ? 14.688 -2.816 0.911 1 98.62 297 ALA B N 1
ATOM 5243 C CA . ALA B 1 297 ? 15.344 -2.748 2.217 1 98.62 297 ALA B CA 1
ATOM 5244 C C . ALA B 1 297 ? 14.812 -1.573 3.033 1 98.62 297 ALA B C 1
ATOM 5246 O O . ALA B 1 297 ? 14.547 -1.71 4.23 1 98.62 297 ALA B O 1
ATOM 5247 N N . PHE B 1 298 ? 14.672 -0.442 2.422 1 98.75 298 PHE B N 1
ATOM 5248 C CA . PHE B 1 298 ? 14.211 0.762 3.104 1 98.75 298 PHE B CA 1
ATOM 5249 C C . PHE B 1 298 ? 12.789 0.587 3.611 1 98.75 298 PHE B C 1
ATOM 5251 O O . PHE B 1 298 ? 12.492 0.893 4.77 1 98.75 298 PHE B O 1
ATOM 5258 N N . GLU B 1 299 ? 11.906 0.11 2.752 1 98.75 299 GLU B N 1
ATOM 5259 C CA . GLU B 1 299 ? 10.508 -0.063 3.131 1 98.75 299 GLU B CA 1
ATOM 5260 C C . GLU B 1 299 ? 10.352 -1.152 4.191 1 98.75 299 GLU B C 1
ATOM 5262 O O . GLU B 1 299 ? 9.516 -1.039 5.086 1 98.75 299 GLU B O 1
ATOM 5267 N N . ALA B 1 300 ? 11.141 -2.211 4.07 1 98.75 300 ALA B N 1
ATOM 5268 C CA . ALA B 1 300 ? 11.07 -3.266 5.078 1 98.75 300 ALA B CA 1
ATOM 5269 C C . ALA B 1 300 ? 11.461 -2.732 6.453 1 98.75 300 ALA B C 1
ATOM 5271 O O . ALA B 1 300 ? 10.781 -3.01 7.445 1 98.75 300 ALA B O 1
ATOM 5272 N N . LEU B 1 301 ? 12.586 -1.991 6.488 1 98.62 301 LEU B N 1
ATOM 5273 C CA . LEU B 1 301 ? 13.016 -1.416 7.758 1 98.62 301 LEU B CA 1
ATOM 5274 C C . LEU B 1 301 ? 11.898 -0.6 8.391 1 98.62 301 LEU B C 1
ATOM 5276 O O . LEU B 1 301 ? 11.664 -0.695 9.602 1 98.62 301 LEU B O 1
ATOM 5280 N N . ALA B 1 302 ? 11.203 0.177 7.59 1 98.56 302 ALA B N 1
ATOM 5281 C CA . ALA B 1 302 ? 10.117 1.019 8.094 1 98.56 302 ALA B CA 1
ATOM 5282 C C . ALA B 1 302 ? 8.914 0.177 8.508 1 98.56 302 ALA B C 1
ATOM 5284 O O . ALA B 1 302 ? 8.336 0.398 9.57 1 98.56 302 ALA B O 1
ATOM 5285 N N . ALA B 1 303 ? 8.531 -0.778 7.703 1 98.38 303 ALA B N 1
ATOM 5286 C CA . ALA B 1 303 ? 7.34 -1.588 7.926 1 98.38 303 ALA B CA 1
ATOM 5287 C C . ALA B 1 303 ? 7.465 -2.414 9.203 1 98.38 303 ALA B C 1
ATOM 5289 O O . ALA B 1 303 ? 6.469 -2.686 9.875 1 98.38 303 ALA B O 1
ATOM 5290 N N . PHE B 1 304 ? 8.648 -2.76 9.562 1 98.56 304 PHE B N 1
ATOM 5291 C CA . PHE B 1 304 ? 8.828 -3.66 10.688 1 98.56 304 PHE B CA 1
ATOM 5292 C C . PHE B 1 304 ? 9.406 -2.914 11.891 1 98.56 304 PHE B C 1
ATOM 5294 O O . PHE B 1 304 ? 9.93 -3.533 12.812 1 98.56 304 PHE B O 1
ATOM 5301 N N . ALA B 1 305 ? 9.273 -1.569 11.836 1 98.25 305 ALA B N 1
ATOM 5302 C CA . ALA B 1 305 ? 9.695 -0.756 12.977 1 98.25 305 ALA B CA 1
ATOM 5303 C C . ALA B 1 305 ? 9.07 -1.26 14.273 1 98.25 305 ALA B C 1
ATOM 5305 O O . ALA B 1 305 ? 9.734 -1.331 15.305 1 98.25 305 ALA B O 1
ATOM 5306 N N . PRO B 1 306 ? 7.801 -1.682 14.312 1 98 306 PRO B N 1
ATOM 5307 C CA . PRO B 1 306 ? 7.227 -2.166 15.57 1 98 306 PRO B CA 1
ATOM 5308 C C . PRO B 1 306 ? 7.914 -3.432 16.078 1 98 306 PRO B C 1
ATOM 5310 O O . PRO B 1 306 ? 8.25 -3.52 17.266 1 98 306 PRO B O 1
ATOM 5313 N N . GLU B 1 307 ? 8.086 -4.426 15.203 1 97.88 307 GLU B N 1
ATOM 5314 C CA . GLU B 1 307 ? 8.75 -5.664 15.609 1 97.88 307 GLU B CA 1
ATOM 5315 C C . GLU B 1 307 ? 10.195 -5.402 16.031 1 97.88 307 GLU B C 1
ATOM 5317 O O . GLU B 1 307 ? 10.695 -6.027 16.969 1 97.88 307 GLU B O 1
ATOM 5322 N N . ALA B 1 308 ? 10.836 -4.488 15.281 1 96.94 308 ALA B N 1
ATOM 5323 C CA . ALA B 1 308 ? 12.219 -4.164 15.609 1 96.94 308 ALA B CA 1
ATOM 5324 C C . ALA B 1 308 ? 12.32 -3.549 17 1 96.94 308 ALA B C 1
ATOM 5326 O O . ALA B 1 308 ? 13.305 -3.77 17.719 1 96.94 308 ALA B O 1
ATOM 5327 N N . ARG B 1 309 ? 11.328 -2.768 17.406 1 93.88 309 ARG B N 1
ATOM 5328 C CA . ARG B 1 309 ? 11.312 -2.102 18.703 1 93.88 309 ARG B CA 1
ATOM 5329 C C . ARG B 1 309 ? 11.055 -3.098 19.828 1 93.88 309 ARG B C 1
ATOM 5331 O O . ARG B 1 309 ? 11.633 -2.986 20.906 1 93.88 309 ARG B O 1
ATOM 5338 N N . GLU B 1 310 ? 10.258 -4.168 19.531 1 93.62 310 GLU B N 1
ATOM 5339 C CA . GLU B 1 310 ? 9.734 -4.965 20.641 1 93.62 310 GLU B CA 1
ATOM 5340 C C . GLU B 1 310 ? 10.266 -6.395 20.578 1 93.62 310 GLU B C 1
ATOM 5342 O O . GLU B 1 310 ? 10.258 -7.105 21.594 1 93.62 310 GLU B O 1
ATOM 5347 N N . HIS B 1 311 ? 10.734 -6.863 19.406 1 96.06 311 HIS B N 1
ATOM 5348 C CA . HIS B 1 311 ? 11.031 -8.281 19.234 1 96.06 311 HIS B CA 1
ATOM 5349 C C . HIS B 1 311 ? 12.281 -8.477 18.375 1 96.06 311 HIS B C 1
ATOM 5351 O O . HIS B 1 311 ? 12.359 -9.422 17.594 1 96.06 311 HIS B O 1
ATOM 5357 N N . ALA B 1 312 ? 13.227 -7.605 18.5 1 95.62 312 ALA B N 1
ATOM 5358 C CA . ALA B 1 312 ? 14.398 -7.656 17.625 1 95.62 312 ALA B CA 1
ATOM 5359 C C . ALA B 1 312 ? 15.148 -8.977 17.797 1 95.62 312 ALA B C 1
ATOM 5361 O O . ALA B 1 312 ? 15.695 -9.516 16.828 1 95.62 312 ALA B O 1
ATOM 5362 N N . GLU B 1 313 ? 15.164 -9.539 18.938 1 96.69 313 GLU B N 1
ATOM 5363 C CA . GLU B 1 313 ? 15.93 -10.742 19.25 1 96.69 313 GLU B CA 1
ATOM 5364 C C . GLU B 1 313 ? 15.305 -11.977 18.609 1 96.69 313 GLU B C 1
ATOM 5366 O O . GLU B 1 313 ? 15.945 -13.023 18.516 1 96.69 313 GLU B O 1
ATOM 5371 N N . ASP B 1 314 ? 14.102 -11.844 18.188 1 97.62 314 ASP B N 1
ATOM 5372 C CA . ASP B 1 314 ? 13.375 -12.984 17.625 1 97.62 314 ASP B CA 1
ATOM 5373 C C . ASP B 1 314 ? 13.539 -13.047 16.109 1 97.62 314 ASP B C 1
ATOM 5375 O O . ASP B 1 314 ? 13.07 -13.984 15.469 1 97.62 314 ASP B O 1
ATOM 5379 N N . PHE B 1 315 ? 14.188 -12.031 15.5 1 97.88 315 PHE B N 1
ATOM 5380 C CA . PHE B 1 315 ? 14.445 -12.062 14.062 1 97.88 315 PHE B CA 1
ATOM 5381 C C . PHE B 1 315 ? 15.469 -13.141 13.719 1 97.88 315 PHE B C 1
ATOM 5383 O O . PHE B 1 315 ? 16.438 -13.328 14.445 1 97.88 315 PHE B O 1
ATOM 5390 N N . SER B 1 316 ? 15.195 -13.875 12.641 1 97.94 316 SER B N 1
ATOM 5391 C CA . SER B 1 316 ? 16.266 -14.703 12.094 1 97.94 316 SER B CA 1
ATOM 5392 C C . SER B 1 316 ? 17.453 -13.844 11.664 1 97.94 316 SER B C 1
ATOM 5394 O O . SER B 1 316 ? 17.312 -12.633 11.469 1 97.94 316 SER B O 1
ATOM 5396 N N . ALA B 1 317 ? 18.625 -14.484 11.516 1 96.75 317 ALA B N 1
ATOM 5397 C CA . ALA B 1 317 ? 19.812 -13.773 11.047 1 96.75 317 ALA B CA 1
ATOM 5398 C C . ALA B 1 317 ? 19.594 -13.203 9.648 1 96.75 317 ALA B C 1
ATOM 5400 O O . ALA B 1 317 ? 20.047 -12.094 9.344 1 96.75 317 ALA B O 1
ATOM 5401 N N . ALA B 1 318 ? 18.938 -13.984 8.844 1 95.94 318 ALA B N 1
ATOM 5402 C CA . ALA B 1 318 ? 18.672 -13.547 7.48 1 95.94 318 ALA B CA 1
ATOM 5403 C C . ALA B 1 318 ? 17.781 -12.305 7.461 1 95.94 318 ALA B C 1
ATOM 5405 O O . ALA B 1 318 ? 18.031 -11.375 6.688 1 95.94 318 ALA B O 1
ATOM 5406 N N . PHE B 1 319 ? 16.781 -12.289 8.281 1 97.12 319 PHE B N 1
ATOM 5407 C CA . PHE B 1 319 ? 15.875 -11.148 8.305 1 97.12 319 PHE B CA 1
ATOM 5408 C C . PHE B 1 319 ? 16.547 -9.93 8.922 1 97.12 319 PHE B C 1
ATOM 5410 O O . PHE B 1 319 ? 16.375 -8.805 8.445 1 97.12 319 PHE B O 1
ATOM 5417 N N . ALA B 1 320 ? 17.328 -10.133 9.961 1 97.62 320 ALA B N 1
ATOM 5418 C CA . ALA B 1 320 ? 18.078 -9.047 10.578 1 97.62 320 ALA B CA 1
ATOM 5419 C C . ALA B 1 320 ? 19.016 -8.391 9.562 1 97.62 320 ALA B C 1
ATOM 5421 O O . ALA B 1 320 ? 19.188 -7.164 9.57 1 97.62 320 ALA B O 1
ATOM 5422 N N . ARG B 1 321 ? 19.594 -9.203 8.719 1 96.19 321 ARG B N 1
ATOM 5423 C CA . ARG B 1 321 ? 20.484 -8.672 7.684 1 96.19 321 ARG B CA 1
ATOM 5424 C C . ARG B 1 321 ? 19.703 -7.797 6.703 1 96.19 321 ARG B C 1
ATOM 5426 O O . ARG B 1 321 ? 20.203 -6.781 6.23 1 96.19 321 ARG B O 1
ATOM 5433 N N . GLN B 1 322 ? 18.516 -8.289 6.375 1 95.31 322 GLN B N 1
ATOM 5434 C CA . GLN B 1 322 ? 17.656 -7.492 5.504 1 95.31 322 GLN B CA 1
ATOM 5435 C C . GLN B 1 322 ? 17.375 -6.121 6.109 1 95.31 322 GLN B C 1
ATOM 5437 O O . GLN B 1 322 ? 17.422 -5.105 5.41 1 95.31 322 GLN B O 1
ATOM 5442 N N . LEU B 1 323 ? 17.031 -6.059 7.359 1 97.19 323 LEU B N 1
ATOM 5443 C CA . LEU B 1 323 ? 16.719 -4.797 8.023 1 97.19 323 LEU B CA 1
ATOM 5444 C C . LEU B 1 323 ? 17.969 -3.93 8.141 1 97.19 323 LEU B C 1
ATOM 5446 O O . LEU B 1 323 ? 17.891 -2.705 8.016 1 97.19 323 LEU B O 1
ATOM 5450 N N . GLU B 1 324 ? 19.141 -4.543 8.375 1 97.19 324 GLU B N 1
ATOM 5451 C CA . GLU B 1 324 ? 20.391 -3.803 8.438 1 97.19 324 GLU B CA 1
ATOM 5452 C C . GLU B 1 324 ? 20.703 -3.133 7.098 1 97.19 324 GLU B C 1
ATOM 5454 O O . GLU B 1 324 ? 21.203 -2.008 7.062 1 97.19 324 GLU B O 1
ATOM 5459 N N . ALA B 1 325 ? 20.422 -3.836 6.008 1 97.19 325 ALA B N 1
ATOM 5460 C CA . ALA B 1 325 ? 20.594 -3.244 4.684 1 97.19 325 ALA B CA 1
ATOM 5461 C C . ALA B 1 325 ? 19.734 -1.989 4.531 1 97.19 325 ALA B C 1
ATOM 5463 O O . ALA B 1 325 ? 20.141 -1.029 3.871 1 97.19 325 ALA B O 1
ATOM 5464 N N . GLY B 1 326 ? 18.547 -1.995 5.113 1 98.12 326 GLY B N 1
ATOM 5465 C CA . GLY B 1 326 ? 17.672 -0.836 5.074 1 98.12 326 GLY B CA 1
ATOM 5466 C C . GLY B 1 326 ? 18.219 0.357 5.828 1 98.12 326 GLY B C 1
ATOM 5467 O O . GLY B 1 326 ? 17.984 1.505 5.453 1 98.12 326 GLY B O 1
ATOM 5468 N N . ARG B 1 327 ? 18.938 0.112 6.898 1 97.31 327 ARG B N 1
ATOM 5469 C CA . ARG B 1 327 ? 19.531 1.184 7.688 1 97.31 327 ARG B CA 1
ATOM 5470 C C . ARG B 1 327 ? 20.578 1.946 6.875 1 97.31 327 ARG B C 1
ATOM 5472 O O . ARG B 1 327 ? 20.812 3.129 7.121 1 97.31 327 ARG B O 1
ATOM 5479 N N . ALA B 1 328 ? 21.094 1.292 5.906 1 97 328 ALA B N 1
ATOM 5480 C CA . ALA B 1 328 ? 22.156 1.886 5.098 1 97 328 ALA B CA 1
ATOM 5481 C C . ALA B 1 328 ? 21.578 2.75 3.982 1 97 328 ALA B C 1
ATOM 5483 O O . ALA B 1 328 ? 22.312 3.482 3.312 1 97 328 ALA B O 1
ATOM 5484 N N . VAL B 1 329 ? 20.312 2.707 3.732 1 98.44 329 VAL B N 1
ATOM 5485 C CA . VAL B 1 329 ? 19.656 3.48 2.688 1 98.44 329 VAL B CA 1
ATOM 5486 C C . VAL B 1 329 ? 18.984 4.711 3.297 1 98.44 329 VAL B C 1
ATOM 5488 O O . VAL B 1 329 ? 18.078 4.586 4.125 1 98.44 329 VAL B O 1
ATOM 5491 N N . THR B 1 330 ? 19.375 5.918 2.928 1 97.81 330 THR B N 1
ATOM 5492 C CA . THR B 1 330 ? 18.75 7.141 3.43 1 97.81 330 THR B CA 1
ATOM 5493 C C . THR B 1 330 ? 17.406 7.387 2.75 1 97.81 330 THR B C 1
ATOM 5495 O O . THR B 1 330 ? 17.125 6.82 1.692 1 97.81 330 THR B O 1
ATOM 5498 N N . GLY B 1 331 ? 16.625 8.203 3.387 1 97.69 331 GLY B N 1
ATOM 5499 C CA . GLY B 1 331 ? 15.375 8.594 2.752 1 97.69 331 GLY B CA 1
ATOM 5500 C C . GLY B 1 331 ? 15.57 9.227 1.389 1 97.69 331 GLY B C 1
ATOM 5501 O O . GLY B 1 331 ? 14.781 8.992 0.47 1 97.69 331 GLY B O 1
ATOM 5502 N N . GLN B 1 332 ? 16.578 9.992 1.231 1 96.62 332 GLN B N 1
ATOM 5503 C CA . GLN B 1 332 ? 16.875 10.625 -0.048 1 96.62 332 GLN B CA 1
ATOM 5504 C C . GLN B 1 332 ? 17.172 9.578 -1.119 1 96.62 332 GLN B C 1
ATOM 5506 O O . GLN B 1 332 ? 16.656 9.656 -2.234 1 96.62 332 GLN B O 1
ATOM 5511 N N . ARG B 1 333 ? 18.016 8.617 -0.762 1 97.88 333 ARG B N 1
ATOM 5512 C CA . ARG B 1 333 ? 18.344 7.551 -1.698 1 97.88 333 ARG B CA 1
ATOM 5513 C C . ARG B 1 333 ? 17.109 6.75 -2.078 1 97.88 333 ARG B C 1
ATOM 5515 O O . ARG B 1 333 ? 16.938 6.355 -3.236 1 97.88 333 ARG B O 1
ATOM 5522 N N . PHE B 1 334 ? 16.297 6.535 -1.107 1 98.38 334 PHE B N 1
ATOM 5523 C CA . PHE B 1 334 ? 15.039 5.844 -1.334 1 98.38 334 PHE B CA 1
ATOM 5524 C C . PHE B 1 334 ? 14.195 6.586 -2.361 1 98.38 334 PHE B C 1
ATOM 5526 O O . PHE B 1 334 ? 13.727 5.988 -3.338 1 98.38 334 PHE B O 1
ATOM 5533 N N . HIS B 1 335 ? 14 7.883 -2.273 1 96.56 335 HIS B N 1
ATOM 5534 C CA . HIS B 1 335 ? 13.164 8.68 -3.164 1 96.56 335 HIS B CA 1
ATOM 5535 C C . HIS B 1 335 ? 13.773 8.758 -4.562 1 96.56 335 HIS B C 1
ATOM 5537 O O . HIS B 1 335 ? 13.047 8.766 -5.559 1 96.56 335 HIS B O 1
ATOM 5543 N N . VAL B 1 336 ? 15.07 8.82 -4.586 1 97 336 VAL B N 1
ATOM 5544 C CA . VAL B 1 336 ? 15.758 8.82 -5.875 1 97 336 VAL B CA 1
ATOM 5545 C C . VAL B 1 336 ? 15.5 7.504 -6.598 1 97 336 VAL B C 1
ATOM 5547 O O . VAL B 1 336 ? 15.258 7.492 -7.809 1 97 336 VAL B O 1
ATOM 5550 N N . ALA B 1 337 ? 15.57 6.41 -5.84 1 98.31 337 ALA B N 1
ATOM 5551 C CA . ALA B 1 337 ? 15.312 5.098 -6.418 1 98.31 337 ALA B CA 1
ATOM 5552 C C . ALA B 1 337 ? 13.883 5 -6.945 1 98.31 337 ALA B C 1
ATOM 5554 O O . ALA B 1 337 ? 13.641 4.418 -8.008 1 98.31 337 ALA B O 1
ATOM 5555 N N . LEU B 1 338 ? 12.93 5.531 -6.211 1 97.69 338 LEU B N 1
ATOM 5556 C CA . LEU B 1 338 ? 11.539 5.527 -6.656 1 97.69 338 LEU B CA 1
ATOM 5557 C C . LEU B 1 338 ? 11.383 6.336 -7.941 1 97.69 338 LEU B C 1
ATOM 5559 O O . LEU B 1 338 ? 10.711 5.895 -8.875 1 97.69 338 LEU B O 1
ATOM 5563 N N . ALA B 1 339 ? 11.938 7.523 -7.961 1 96.31 339 ALA B N 1
ATOM 5564 C CA . ALA B 1 339 ? 11.883 8.367 -9.156 1 96.31 339 ALA B CA 1
ATOM 5565 C C . ALA B 1 339 ? 12.539 7.672 -10.344 1 96.31 339 ALA B C 1
ATOM 5567 O O . ALA B 1 339 ? 12.047 7.766 -11.477 1 96.31 339 ALA B O 1
ATOM 5568 N N . TYR B 1 340 ? 13.656 7.027 -10.094 1 97.5 340 TYR B N 1
ATOM 5569 C CA . TYR B 1 340 ? 14.359 6.258 -11.109 1 97.5 340 TYR B CA 1
ATOM 5570 C C . TYR B 1 340 ? 13.453 5.18 -11.695 1 97.5 340 TYR B C 1
ATOM 5572 O O . TYR B 1 340 ? 13.375 5.02 -12.922 1 97.5 340 TYR B O 1
ATOM 5580 N N . ALA B 1 341 ? 12.766 4.461 -10.875 1 97.69 341 ALA B N 1
ATOM 5581 C CA . ALA B 1 341 ? 11.852 3.408 -11.305 1 97.69 341 ALA B CA 1
ATOM 5582 C C . ALA B 1 341 ? 10.742 3.973 -12.188 1 97.69 341 ALA B C 1
ATOM 5584 O O . ALA B 1 341 ? 10.344 3.346 -13.172 1 97.69 341 ALA B O 1
ATOM 5585 N N . GLU B 1 342 ? 10.195 5.113 -11.781 1 96.06 342 GLU B N 1
ATOM 5586 C CA . GLU B 1 342 ? 9.148 5.754 -12.57 1 96.06 342 GLU B CA 1
ATOM 5587 C C . GLU B 1 342 ? 9.641 6.098 -13.977 1 96.06 342 GLU B C 1
ATOM 5589 O O . GLU B 1 342 ? 8.945 5.852 -14.961 1 96.06 342 GLU B O 1
ATOM 5594 N N . ALA B 1 343 ? 10.812 6.633 -14.086 1 95.88 343 ALA B N 1
ATOM 5595 C CA . ALA B 1 343 ? 11.406 6.957 -15.383 1 95.88 343 ALA B CA 1
ATOM 5596 C C . ALA B 1 343 ? 11.656 5.691 -16.203 1 95.88 343 ALA B C 1
ATOM 5598 O O . ALA B 1 343 ? 11.438 5.676 -17.406 1 95.88 343 ALA B O 1
ATOM 5599 N N . ALA B 1 344 ? 12.109 4.672 -15.531 1 97.81 344 ALA B N 1
ATOM 5600 C CA . ALA B 1 344 ? 12.391 3.404 -16.203 1 97.81 344 ALA B CA 1
ATOM 5601 C C . ALA B 1 344 ? 11.117 2.785 -16.766 1 97.81 344 ALA B C 1
ATOM 5603 O O . ALA B 1 344 ? 11.133 2.176 -17.844 1 97.81 344 ALA B O 1
ATOM 5604 N N . ARG B 1 345 ? 10.023 2.875 -16.062 1 97.19 345 ARG B N 1
ATOM 5605 C CA . ARG B 1 345 ? 8.742 2.365 -16.531 1 97.19 345 ARG B CA 1
ATOM 5606 C C . ARG B 1 345 ? 8.344 3.035 -17.844 1 97.19 345 ARG B C 1
ATOM 5608 O O . ARG B 1 345 ? 7.875 2.369 -18.781 1 97.19 345 ARG B O 1
ATOM 5615 N N . THR B 1 346 ? 8.539 4.316 -17.891 1 95 346 THR B N 1
ATOM 5616 C CA . THR B 1 346 ? 8.227 5.062 -19.109 1 95 346 THR B CA 1
ATOM 5617 C C . THR B 1 346 ? 9.109 4.605 -20.266 1 95 346 THR B C 1
ATOM 5619 O O . THR B 1 346 ? 8.625 4.391 -21.375 1 95 346 THR B O 1
ATOM 5622 N N . ALA B 1 347 ? 10.398 4.453 -20 1 97.06 347 ALA B N 1
ATOM 5623 C CA . ALA B 1 347 ? 11.344 4.012 -21.031 1 97.06 347 ALA B CA 1
ATOM 5624 C C . ALA B 1 347 ? 11.016 2.602 -21.5 1 97.06 347 ALA B C 1
ATOM 5626 O O . ALA B 1 347 ? 11.102 2.311 -22.703 1 97.06 347 ALA B O 1
ATOM 5627 N N . PHE B 1 348 ? 10.703 1.729 -20.641 1 97.62 348 PHE B N 1
ATOM 5628 C CA . PHE B 1 348 ? 10.344 0.356 -20.969 1 97.62 348 PHE B CA 1
ATOM 5629 C C . PHE B 1 348 ? 9.117 0.323 -21.875 1 97.62 348 PHE B C 1
ATOM 5631 O O . PHE B 1 348 ? 9.102 -0.383 -22.875 1 97.62 348 PHE B O 1
ATOM 5638 N N . ASN B 1 349 ? 8.117 1.097 -21.484 1 95.88 349 ASN B N 1
ATOM 5639 C CA . ASN B 1 349 ? 6.906 1.161 -22.297 1 95.88 349 ASN B CA 1
ATOM 5640 C C . ASN B 1 349 ? 7.199 1.605 -23.719 1 95.88 349 ASN B C 1
ATOM 5642 O O . ASN B 1 349 ? 6.656 1.047 -24.672 1 95.88 349 ASN B O 1
ATOM 5646 N N . THR B 1 350 ? 8.039 2.572 -23.812 1 95.5 350 THR B N 1
ATOM 5647 C CA . THR B 1 350 ? 8.406 3.084 -25.125 1 95.5 350 THR B CA 1
ATOM 5648 C C . THR B 1 350 ? 9.156 2.021 -25.922 1 95.5 350 THR B C 1
ATOM 5650 O O . THR B 1 350 ? 8.891 1.838 -27.109 1 95.5 350 THR B O 1
ATOM 5653 N N . ALA B 1 351 ? 10.016 1.315 -25.312 1 96.81 351 ALA B N 1
ATOM 5654 C CA . ALA B 1 351 ? 10.828 0.299 -25.984 1 96.81 351 ALA B CA 1
ATOM 5655 C C . ALA B 1 351 ? 9.969 -0.879 -26.438 1 96.81 351 ALA B C 1
ATOM 5657 O O . ALA B 1 351 ? 10.32 -1.589 -27.375 1 96.81 351 ALA B O 1
ATOM 5658 N N . MET B 1 352 ? 8.852 -1.113 -25.844 1 96.25 352 MET B N 1
ATOM 5659 C CA . MET B 1 352 ? 7.988 -2.266 -26.078 1 96.25 352 MET B CA 1
ATOM 5660 C C . MET B 1 352 ? 7.156 -2.066 -27.344 1 96.25 352 MET B C 1
ATOM 5662 O O . MET B 1 352 ? 6.465 -2.984 -27.797 1 96.25 352 MET B O 1
ATOM 5666 N N . ALA B 1 353 ? 7.125 -0.888 -28 1 92.56 353 ALA B N 1
ATOM 5667 C CA . ALA B 1 353 ? 6.277 -0.559 -29.141 1 92.56 353 ALA B CA 1
ATOM 5668 C C . ALA B 1 353 ? 6.398 -1.617 -30.234 1 92.56 353 ALA B C 1
ATOM 5670 O O . ALA B 1 353 ? 5.418 -1.926 -30.922 1 92.56 353 ALA B O 1
ATOM 5671 N N . GLY B 1 354 ? 7.465 -2.207 -30.406 1 92.31 354 GLY B N 1
ATOM 5672 C CA . GLY B 1 354 ? 7.648 -3.188 -31.469 1 92.31 354 GLY B CA 1
ATOM 5673 C C . GLY B 1 354 ? 7.48 -4.617 -31 1 92.31 354 GLY B C 1
ATOM 5674 O O . GLY B 1 354 ? 7.703 -5.562 -31.75 1 92.31 354 GLY B O 1
ATOM 5675 N N . PHE B 1 355 ? 6.996 -4.816 -29.766 1 96.25 355 PHE B N 1
ATOM 5676 C CA . PHE B 1 355 ? 6.844 -6.141 -29.188 1 96.25 355 PHE B CA 1
ATOM 5677 C C . PHE B 1 355 ? 5.488 -6.277 -28.5 1 96.25 355 PHE B C 1
ATOM 5679 O O . PHE B 1 355 ? 4.91 -5.281 -28.047 1 96.25 355 PHE B O 1
ATOM 5686 N N . ASP B 1 356 ? 4.992 -7.441 -28.469 1 94.25 356 ASP B N 1
ATOM 5687 C CA . ASP B 1 356 ? 3.76 -7.727 -27.734 1 94.25 356 ASP B CA 1
ATOM 5688 C C . ASP B 1 356 ? 4.059 -8.18 -26.312 1 94.25 356 ASP B C 1
ATOM 5690 O O . ASP B 1 356 ? 3.342 -7.824 -25.375 1 94.25 356 ASP B O 1
ATOM 5694 N N . VAL B 1 357 ? 5.039 -9.016 -26.172 1 96 357 VAL B N 1
ATOM 5695 C CA . VAL B 1 357 ? 5.508 -9.477 -24.859 1 96 357 VAL B CA 1
ATOM 5696 C C . VAL B 1 357 ? 7.02 -9.703 -24.906 1 96 357 VAL B C 1
ATOM 5698 O O . VAL B 1 357 ? 7.629 -9.664 -25.969 1 96 357 VAL B O 1
ATOM 5701 N N . VAL B 1 358 ? 7.5 -9.922 -23.75 1 97.44 358 VAL B N 1
ATOM 5702 C CA . VAL B 1 358 ? 8.914 -10.25 -23.609 1 97.44 358 VAL B CA 1
ATOM 5703 C C . VAL B 1 358 ? 9.062 -11.57 -22.859 1 97.44 358 VAL B C 1
ATOM 5705 O O . VAL B 1 358 ? 8.297 -11.852 -21.938 1 97.44 358 VAL B O 1
ATOM 5708 N N . LEU B 1 359 ? 10.016 -12.367 -23.344 1 98.12 359 LEU B N 1
ATOM 5709 C CA . LEU B 1 359 ? 10.438 -13.594 -22.672 1 98.12 359 LEU B CA 1
ATOM 5710 C C . LEU B 1 359 ? 11.75 -13.383 -21.938 1 98.12 359 LEU B C 1
ATOM 5712 O O . LEU B 1 359 ? 12.695 -12.812 -22.484 1 98.12 359 LEU B O 1
ATOM 5716 N N . ALA B 1 360 ? 11.789 -13.797 -20.703 1 98.75 360 ALA B N 1
ATOM 5717 C CA . ALA B 1 360 ? 12.977 -13.609 -19.859 1 98.75 360 ALA B CA 1
ATOM 5718 C C . ALA B 1 360 ? 13.203 -14.82 -18.953 1 98.75 360 ALA B C 1
ATOM 5720 O O . ALA B 1 360 ? 12.312 -15.656 -18.797 1 98.75 360 ALA B O 1
ATOM 5721 N N . PRO B 1 361 ? 14.406 -15 -18.422 1 98.69 361 PRO B N 1
ATOM 5722 C CA . PRO B 1 361 ? 14.641 -16.078 -17.453 1 98.69 361 PRO B CA 1
ATOM 5723 C C . PRO B 1 361 ? 13.82 -15.914 -16.172 1 98.69 361 PRO B C 1
ATOM 5725 O O . PRO B 1 361 ? 13.633 -14.789 -15.703 1 98.69 361 PRO B O 1
ATOM 5728 N N . SER B 1 362 ? 13.398 -17.016 -15.602 1 98.75 362 SER B N 1
ATOM 5729 C CA . SER B 1 362 ? 12.672 -16.984 -14.336 1 98.75 362 SER B CA 1
ATOM 5730 C C . SER B 1 362 ? 13.625 -17.125 -13.148 1 98.75 362 SER B C 1
ATOM 5732 O O . SER B 1 362 ? 13.398 -16.531 -12.094 1 98.75 362 SER B O 1
ATOM 5734 N N . ALA B 1 363 ? 14.555 -17.938 -13.273 1 98.69 363 ALA B N 1
ATOM 5735 C CA . ALA B 1 363 ? 15.531 -18.266 -12.242 1 98.69 363 ALA B CA 1
ATOM 5736 C C . ALA B 1 363 ? 16.891 -18.594 -12.859 1 98.69 363 ALA B C 1
ATOM 5738 O O . ALA B 1 363 ? 17 -18.719 -14.078 1 98.69 363 ALA B O 1
ATOM 5739 N N . GLU B 1 364 ? 17.922 -18.703 -12.078 1 98.56 364 GLU B N 1
ATOM 5740 C CA . GLU B 1 364 ? 19.281 -18.953 -12.555 1 98.56 364 GLU B CA 1
ATOM 5741 C C . GLU B 1 364 ? 19.422 -20.375 -13.109 1 98.56 364 GLU B C 1
ATOM 5743 O O . GLU B 1 364 ? 20.328 -20.656 -13.891 1 98.56 364 GLU B O 1
ATOM 5748 N N . GLY B 1 365 ? 18.578 -21.234 -12.734 1 98.25 365 GLY B N 1
ATOM 5749 C CA . GLY B 1 365 ? 18.578 -22.656 -13.094 1 98.25 365 GLY B CA 1
ATOM 5750 C C . GLY B 1 365 ? 17.594 -23.469 -12.266 1 98.25 365 GLY B C 1
ATOM 5751 O O . GLY B 1 365 ? 16.531 -22.984 -11.898 1 98.25 365 GLY B O 1
ATOM 5752 N N . GLU B 1 366 ? 17.969 -24.703 -12.078 1 98.19 366 GLU B N 1
ATOM 5753 C CA . GLU B 1 366 ? 17.188 -25.594 -11.227 1 98.19 366 GLU B CA 1
ATOM 5754 C C . GLU B 1 366 ? 17.219 -25.141 -9.773 1 98.19 366 GLU B C 1
ATOM 5756 O O . GLU B 1 366 ? 18.109 -24.375 -9.383 1 98.19 366 GLU B O 1
ATOM 5761 N N . ALA B 1 367 ? 16.219 -25.625 -8.992 1 98.69 367 ALA B N 1
ATOM 5762 C CA . ALA B 1 367 ? 16.188 -25.312 -7.566 1 98.69 367 ALA B CA 1
ATOM 5763 C C . ALA B 1 367 ? 17.5 -25.703 -6.891 1 98.69 367 ALA B C 1
ATOM 5765 O O . ALA B 1 367 ? 18.031 -26.797 -7.125 1 98.69 367 ALA B O 1
ATOM 5766 N N . PRO B 1 368 ? 18.047 -24.812 -6.074 1 97.56 368 PRO B N 1
ATOM 5767 C CA . PRO B 1 368 ? 19.25 -25.172 -5.32 1 97.56 368 PRO B CA 1
ATOM 5768 C C . PRO B 1 368 ? 19.047 -26.406 -4.438 1 97.56 368 PRO B C 1
ATOM 5770 O O . PRO B 1 368 ? 17.953 -26.609 -3.914 1 97.56 368 PRO B O 1
ATOM 5773 N N . ALA B 1 369 ? 20.188 -27.125 -4.25 1 97.38 369 ALA B N 1
ATOM 5774 C CA . ALA B 1 369 ? 20.156 -28.281 -3.352 1 97.38 369 ALA B CA 1
ATOM 5775 C C . ALA B 1 369 ? 19.984 -27.828 -1.9 1 97.38 369 ALA B C 1
ATOM 5777 O O . ALA B 1 369 ? 20.484 -26.766 -1.508 1 97.38 369 ALA B O 1
ATOM 5778 N N . GLY B 1 370 ? 19.312 -28.672 -1.173 1 97.5 370 GLY B N 1
ATOM 5779 C CA . GLY B 1 370 ? 19.156 -28.406 0.249 1 97.5 370 GLY B CA 1
ATOM 5780 C C . GLY B 1 370 ? 17.953 -27.531 0.559 1 97.5 370 GLY B C 1
ATOM 5781 O O . GLY B 1 370 ? 17.188 -27.188 -0.34 1 97.5 370 GLY B O 1
ATOM 5782 N N . LEU B 1 371 ? 17.734 -27.266 1.813 1 97.31 371 LEU B N 1
ATOM 5783 C CA . LEU B 1 371 ? 16.562 -26.531 2.279 1 97.31 371 LEU B CA 1
ATOM 5784 C C . LEU B 1 371 ? 16.969 -25.234 2.975 1 97.31 371 LEU B C 1
ATOM 5786 O O . LEU B 1 371 ? 16.125 -24.531 3.543 1 97.31 371 LEU B O 1
ATOM 5790 N N . GLY B 1 372 ? 18.234 -24.891 2.85 1 95.94 372 GLY B N 1
ATOM 5791 C CA . GLY B 1 372 ? 18.766 -23.781 3.625 1 95.94 372 GLY B CA 1
ATOM 5792 C C . GLY B 1 372 ? 18.688 -22.438 2.896 1 95.94 372 GLY B C 1
ATOM 5793 O O . GLY B 1 372 ? 19.062 -21.406 3.445 1 95.94 372 GLY B O 1
ATOM 5794 N N . ALA B 1 373 ? 18.219 -22.484 1.65 1 95.69 373 ALA B N 1
ATOM 5795 C CA . ALA B 1 373 ? 18.141 -21.266 0.848 1 95.69 373 ALA B CA 1
ATOM 5796 C C . ALA B 1 373 ? 16.797 -21.172 0.128 1 95.69 373 ALA B C 1
ATOM 5798 O O . ALA B 1 373 ? 16.125 -22.188 -0.071 1 95.69 373 ALA B O 1
ATOM 5799 N N . THR B 1 374 ? 16.453 -19.953 -0.23 1 97.12 374 THR B N 1
ATOM 5800 C CA . THR B 1 374 ? 15.188 -19.766 -0.925 1 97.12 374 THR B CA 1
ATOM 5801 C C . THR B 1 374 ? 15.414 -19.578 -2.424 1 97.12 374 THR B C 1
ATOM 5803 O O . THR B 1 374 ? 14.461 -19.469 -3.193 1 97.12 374 THR B O 1
ATOM 5806 N N . GLY B 1 375 ? 16.672 -19.578 -2.846 1 97.5 375 GLY B N 1
ATOM 5807 C CA . GLY B 1 375 ? 17.016 -19.219 -4.215 1 97.5 375 GLY B CA 1
ATOM 5808 C C . GLY B 1 375 ? 17.203 -17.719 -4.41 1 97.5 375 GLY B C 1
ATOM 5809 O O . GLY B 1 375 ? 16.859 -16.922 -3.539 1 97.5 375 GLY B O 1
ATOM 5810 N N . ASP B 1 376 ? 17.828 -17.375 -5.539 1 98.12 376 ASP B N 1
ATOM 5811 C CA . ASP B 1 376 ? 18.125 -15.984 -5.84 1 98.12 376 ASP B CA 1
ATOM 5812 C C . ASP B 1 376 ? 17.094 -15.391 -6.789 1 98.12 376 ASP B C 1
ATOM 5814 O O . ASP B 1 376 ? 16.844 -15.938 -7.863 1 98.12 376 ASP B O 1
ATOM 5818 N N . PRO B 1 377 ? 16.5 -14.281 -6.426 1 98.38 377 PRO B N 1
ATOM 5819 C CA . PRO B 1 377 ? 15.484 -13.656 -7.285 1 98.38 377 PRO B CA 1
ATOM 5820 C C . PRO B 1 377 ? 16.094 -12.711 -8.32 1 98.38 377 PRO B C 1
ATOM 5822 O O . PRO B 1 377 ? 15.422 -11.773 -8.773 1 98.38 377 PRO B O 1
ATOM 5825 N N . ILE B 1 378 ? 17.281 -12.922 -8.789 1 98.56 378 ILE B N 1
ATOM 5826 C CA . ILE B 1 378 ? 18.062 -11.969 -9.57 1 98.56 378 ILE B CA 1
ATOM 5827 C C . ILE B 1 378 ? 17.344 -11.672 -10.883 1 98.56 378 ILE B C 1
ATOM 5829 O O . ILE B 1 378 ? 17.438 -10.555 -11.398 1 98.56 378 ILE B O 1
ATOM 5833 N N . PHE B 1 379 ? 16.578 -12.57 -11.422 1 98.69 379 PHE B N 1
ATOM 5834 C CA . PHE B 1 379 ? 15.938 -12.367 -12.719 1 98.69 379 PHE B CA 1
ATOM 5835 C C . PHE B 1 379 ? 14.523 -11.82 -12.547 1 98.69 379 PHE B C 1
ATOM 5837 O O . PHE B 1 379 ? 13.844 -11.531 -13.531 1 98.69 379 PHE B O 1
ATOM 5844 N N . CYS B 1 380 ? 14.078 -11.68 -11.289 1 98.69 380 CYS B N 1
ATOM 5845 C CA . CYS B 1 380 ? 12.703 -11.258 -11.031 1 98.69 380 CYS B CA 1
ATOM 5846 C C . CYS B 1 380 ? 12.672 -9.82 -10.516 1 98.69 380 CYS B C 1
ATOM 5848 O O . CYS B 1 380 ? 11.688 -9.109 -10.719 1 98.69 380 CYS B O 1
ATOM 5850 N N . ARG B 1 381 ? 13.734 -9.32 -9.859 1 98.62 381 ARG B N 1
ATOM 5851 C CA . ARG B 1 381 ? 13.766 -8.07 -9.109 1 98.62 381 ARG B CA 1
ATOM 5852 C C . ARG B 1 381 ? 13.375 -6.887 -9.992 1 98.62 381 ARG B C 1
ATOM 5854 O O . ARG B 1 381 ? 12.57 -6.043 -9.586 1 98.62 381 ARG B O 1
ATOM 5861 N N . MET B 1 382 ? 13.945 -6.828 -11.195 1 98.25 382 MET B N 1
ATOM 5862 C CA . MET B 1 382 ? 13.695 -5.664 -12.047 1 98.25 382 MET B CA 1
ATOM 5863 C C . MET B 1 382 ? 12.234 -5.602 -12.469 1 98.25 382 MET B C 1
ATOM 5865 O O . MET B 1 382 ? 11.648 -4.52 -12.523 1 98.25 382 MET B O 1
ATOM 5869 N N . TRP B 1 383 ? 11.617 -6.762 -12.773 1 98.69 383 TRP B N 1
ATOM 5870 C CA . TRP B 1 383 ? 10.211 -6.805 -13.18 1 98.69 383 TRP B CA 1
ATOM 5871 C C . TRP B 1 383 ? 9.297 -6.406 -12.023 1 98.69 383 TRP B C 1
ATOM 5873 O O . TRP B 1 383 ? 8.289 -5.727 -12.227 1 98.69 383 TRP B O 1
ATOM 5883 N N . SER B 1 384 ? 9.688 -6.855 -10.758 1 98.81 384 SER B N 1
ATOM 5884 C CA . SER B 1 384 ? 8.93 -6.461 -9.578 1 98.81 384 SER B CA 1
ATOM 5885 C C . SER B 1 384 ? 8.969 -4.953 -9.367 1 98.81 384 SER B C 1
ATOM 5887 O O . SER B 1 384 ? 7.961 -4.34 -9.016 1 98.81 384 SER B O 1
ATOM 5889 N N . LEU B 1 385 ? 10.109 -4.359 -9.617 1 98.81 385 LEU B N 1
ATOM 5890 C CA . LEU B 1 385 ? 10.219 -2.916 -9.453 1 98.81 385 LEU B CA 1
ATOM 5891 C C . LEU B 1 385 ? 9.445 -2.186 -10.547 1 98.81 385 LEU B C 1
ATOM 5893 O O . LEU B 1 385 ? 8.805 -1.163 -10.281 1 98.81 385 LEU B O 1
ATOM 5897 N N . LEU B 1 386 ? 9.516 -2.707 -11.758 1 98.56 386 LEU B N 1
ATOM 5898 C CA . LEU B 1 386 ? 8.773 -2.094 -12.852 1 98.56 386 LEU B CA 1
ATOM 5899 C C . LEU B 1 386 ? 7.273 -2.285 -12.656 1 98.56 386 LEU B C 1
ATOM 5901 O O . LEU B 1 386 ? 6.469 -1.604 -13.305 1 98.56 386 LEU B O 1
ATOM 5905 N N . GLY B 1 387 ? 6.891 -3.236 -11.805 1 98.56 387 GLY B N 1
ATOM 5906 C CA . GLY B 1 387 ? 5.484 -3.48 -11.516 1 98.56 387 GLY B CA 1
ATOM 5907 C C . GLY B 1 387 ? 4.762 -4.188 -12.641 1 98.56 387 GLY B C 1
ATOM 5908 O O . GLY B 1 387 ? 3.537 -4.09 -12.758 1 98.56 387 GLY B O 1
ATOM 5909 N N . THR B 1 388 ? 5.441 -4.914 -13.492 1 98.62 388 THR B N 1
ATOM 5910 C CA . THR B 1 388 ? 4.883 -5.523 -14.695 1 98.62 388 THR B CA 1
ATOM 5911 C C . THR B 1 388 ? 4.223 -6.859 -14.367 1 98.62 388 THR B C 1
ATOM 5913 O O . THR B 1 388 ? 4.547 -7.484 -13.352 1 98.62 388 THR B O 1
ATOM 5916 N N . PRO B 1 389 ? 3.254 -7.227 -15.188 1 98.69 389 PRO B N 1
ATOM 5917 C CA . PRO B 1 389 ? 2.777 -8.609 -15.047 1 98.69 389 PRO B CA 1
ATOM 5918 C C . PRO B 1 389 ? 3.822 -9.633 -15.469 1 98.69 389 PRO B C 1
ATOM 5920 O O . PRO B 1 389 ? 4.559 -9.414 -16.438 1 98.69 389 PRO B O 1
ATOM 5923 N N . CYS B 1 390 ? 3.945 -10.688 -14.719 1 98.94 390 CYS B N 1
ATOM 5924 C CA . CYS B 1 390 ? 4.859 -11.789 -15 1 98.94 390 CYS B CA 1
ATOM 5925 C C . CYS B 1 390 ? 4.145 -13.133 -14.883 1 98.94 390 CYS B C 1
ATOM 5927 O O . CYS B 1 390 ? 3.455 -13.391 -13.898 1 98.94 390 CYS B O 1
ATOM 5929 N N . VAL B 1 391 ? 4.281 -13.93 -15.922 1 98.94 391 VAL B N 1
ATOM 5930 C CA . VAL B 1 391 ? 3.762 -15.297 -15.891 1 98.94 391 VAL B CA 1
ATOM 5931 C C . VAL B 1 391 ? 4.898 -16.281 -16.125 1 98.94 391 VAL B C 1
ATOM 5933 O O . VAL B 1 391 ? 5.488 -16.312 -17.219 1 98.94 391 VAL B O 1
ATOM 5936 N N . HIS B 1 392 ? 5.184 -17.031 -15.125 1 98.94 392 HIS B N 1
ATOM 5937 C CA . HIS B 1 392 ? 6.129 -18.125 -15.32 1 98.94 392 HIS B CA 1
ATOM 5938 C C . HIS B 1 392 ? 5.449 -19.328 -15.961 1 98.94 392 HIS B C 1
ATOM 5940 O O . HIS B 1 392 ? 4.387 -19.75 -15.508 1 98.94 392 HIS B O 1
ATOM 5946 N N . VAL B 1 393 ? 6.047 -19.875 -16.938 1 98.81 393 VAL B N 1
ATOM 5947 C CA . VAL B 1 393 ? 5.57 -21.062 -17.641 1 98.81 393 VAL B CA 1
ATOM 5948 C C . VAL B 1 393 ? 6.66 -22.141 -17.625 1 98.81 393 VAL B C 1
ATOM 5950 O O . VAL B 1 393 ? 7.77 -21.906 -18.125 1 98.81 393 VAL B O 1
ATOM 5953 N N . PRO B 1 394 ? 6.324 -23.328 -17.094 1 98.62 394 PRO B N 1
ATOM 5954 C CA . PRO B 1 394 ? 7.297 -24.422 -17.141 1 98.62 394 PRO B CA 1
ATOM 5955 C C . PRO B 1 394 ? 7.602 -24.875 -18.578 1 98.62 394 PRO B C 1
ATOM 5957 O O . PRO B 1 394 ? 6.691 -24.938 -19.406 1 98.62 394 PRO B O 1
ATOM 5960 N N . THR B 1 395 ? 8.844 -25.172 -18.875 1 98.12 395 THR B N 1
ATOM 5961 C CA . THR B 1 395 ? 9.219 -25.578 -20.219 1 98.12 395 THR B CA 1
ATOM 5962 C C . THR B 1 395 ? 9.742 -27.016 -20.203 1 98.12 395 THR B C 1
ATOM 5964 O O . THR B 1 395 ? 10.023 -27.594 -21.266 1 98.12 395 THR B O 1
ATOM 5967 N N . GLY B 1 396 ? 9.961 -27.578 -19.062 1 97.19 396 GLY B N 1
ATOM 5968 C CA . GLY B 1 396 ? 10.508 -28.922 -18.922 1 97.19 396 GLY B CA 1
ATOM 5969 C C . GLY B 1 396 ? 11.406 -29.062 -17.719 1 97.19 396 GLY B C 1
ATOM 5970 O O . GLY B 1 396 ? 11.102 -28.547 -16.641 1 97.19 396 GLY B O 1
ATOM 5971 N N . THR B 1 397 ? 12.438 -29.938 -17.859 1 97.88 397 THR B N 1
ATOM 5972 C CA . THR B 1 397 ? 13.367 -30.172 -16.75 1 97.88 397 THR B CA 1
ATOM 5973 C C . THR B 1 397 ? 14.805 -29.922 -17.188 1 97.88 397 THR B C 1
ATOM 5975 O O . THR B 1 397 ? 15.109 -29.938 -18.375 1 97.88 397 THR B O 1
ATOM 5978 N N . GLY B 1 398 ? 15.609 -29.547 -16.188 1 97.5 398 GLY B N 1
ATOM 5979 C CA . GLY B 1 398 ? 17.031 -29.391 -16.422 1 97.5 398 GLY B CA 1
ATOM 5980 C C . GLY B 1 398 ? 17.797 -30.703 -16.328 1 97.5 398 GLY B C 1
ATOM 5981 O O . GLY B 1 398 ? 17.219 -31.781 -16.484 1 97.5 398 GLY B O 1
ATOM 5982 N N . ALA B 1 399 ? 19.078 -30.547 -16.125 1 96.88 399 ALA B N 1
ATOM 5983 C CA . ALA B 1 399 ? 20.031 -31.656 -16.219 1 96.88 399 ALA B CA 1
ATOM 5984 C C . ALA B 1 399 ? 19.766 -32.688 -15.125 1 96.88 399 ALA B C 1
ATOM 5986 O O . ALA B 1 399 ? 19.984 -33.875 -15.32 1 96.88 399 ALA B O 1
ATOM 5987 N N . THR B 1 400 ? 19.234 -32.281 -13.984 1 96.06 400 THR B N 1
ATOM 5988 C CA . THR B 1 400 ? 19.047 -33.219 -12.875 1 96.06 400 THR B CA 1
ATOM 5989 C C . THR B 1 400 ? 17.578 -33.656 -12.766 1 96.06 400 THR B C 1
ATOM 5991 O O . THR B 1 400 ? 17.188 -34.281 -11.789 1 96.06 400 THR B O 1
ATOM 5994 N N . GLY B 1 401 ? 16.844 -33.156 -13.68 1 97.06 401 GLY B N 1
ATOM 5995 C CA . GLY B 1 401 ? 15.445 -33.594 -13.695 1 97.06 401 GLY B CA 1
ATOM 5996 C C . GLY B 1 401 ? 14.531 -32.625 -12.953 1 97.06 401 GLY B C 1
ATOM 5997 O O . GLY B 1 401 ? 13.328 -32.875 -12.82 1 97.06 401 GLY B O 1
ATOM 5998 N N . MET B 1 402 ? 15.039 -31.547 -12.461 1 98.19 402 MET B N 1
ATOM 5999 C CA . MET B 1 402 ? 14.234 -30.547 -11.758 1 98.19 402 MET B CA 1
ATOM 6000 C C . MET B 1 402 ? 13.617 -29.562 -12.75 1 98.19 402 MET B C 1
ATOM 6002 O O . MET B 1 402 ? 14.195 -29.281 -13.797 1 98.19 402 MET B O 1
ATOM 6006 N N . PRO B 1 403 ? 12.531 -28.984 -12.445 1 98.62 403 PRO B N 1
ATOM 6007 C CA . PRO B 1 403 ? 11.812 -28.094 -13.367 1 98.62 403 PRO B CA 1
ATOM 6008 C C . PRO B 1 403 ? 12.578 -26.812 -13.68 1 98.62 403 PRO B C 1
ATOM 6010 O O . PRO B 1 403 ? 13.32 -26.312 -12.836 1 98.62 403 PRO B O 1
ATOM 6013 N N . VAL B 1 404 ? 12.422 -26.344 -14.852 1 98.5 404 VAL B N 1
ATOM 6014 C CA . VAL B 1 404 ? 12.859 -25.047 -15.312 1 98.5 404 VAL B CA 1
ATOM 6015 C C . VAL B 1 404 ? 11.773 -24.406 -16.172 1 98.5 404 VAL B C 1
ATOM 6017 O O . VAL B 1 404 ? 10.812 -25.062 -16.562 1 98.5 404 VAL B O 1
ATOM 6020 N N . GLY B 1 405 ? 11.891 -23.109 -16.422 1 98.62 405 GLY B N 1
ATOM 6021 C CA . GLY B 1 405 ? 10.914 -22.422 -17.25 1 98.62 405 GLY B CA 1
ATOM 6022 C C . GLY B 1 405 ? 11.305 -20.984 -17.547 1 98.62 405 GLY B C 1
ATOM 6023 O O . GLY B 1 405 ? 12.469 -20.609 -17.406 1 98.62 405 GLY B O 1
ATOM 6024 N N . VAL B 1 406 ? 10.336 -20.266 -18.125 1 98.88 406 VAL B N 1
ATOM 6025 C CA . VAL B 1 406 ? 10.594 -18.891 -18.547 1 98.88 406 VAL B CA 1
ATOM 6026 C C . VAL B 1 406 ? 9.477 -17.984 -18.047 1 98.88 406 VAL B C 1
ATOM 6028 O O . VAL B 1 406 ? 8.398 -18.453 -17.672 1 98.88 406 VAL B O 1
ATOM 6031 N N . THR B 1 407 ? 9.758 -16.734 -17.984 1 98.88 407 THR B N 1
ATOM 6032 C CA . THR B 1 407 ? 8.781 -15.711 -17.625 1 98.88 407 THR B CA 1
ATOM 6033 C C . THR B 1 407 ? 8.305 -14.953 -18.859 1 98.88 407 THR B C 1
ATOM 6035 O O . THR B 1 407 ? 9.125 -14.461 -19.641 1 98.88 407 THR B O 1
ATOM 6038 N N . VAL B 1 408 ? 7.023 -14.898 -19.094 1 98.44 408 VAL B N 1
ATOM 6039 C CA 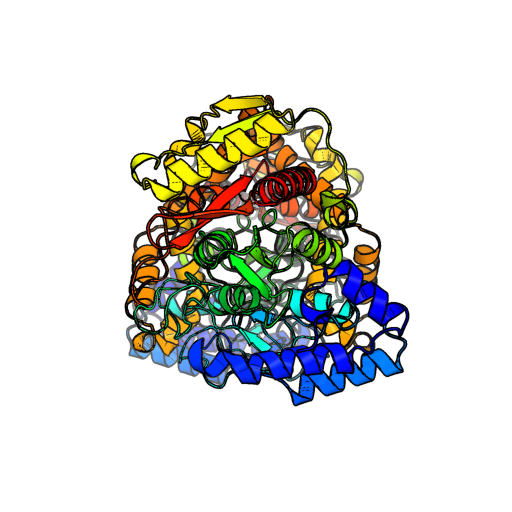. VAL B 1 408 ? 6.406 -13.984 -20.047 1 98.44 408 VAL B CA 1
ATOM 6040 C C . VAL B 1 408 ? 5.992 -12.695 -19.328 1 98.44 408 VAL B C 1
ATOM 6042 O O . VAL B 1 408 ? 5.32 -12.734 -18.297 1 98.44 408 VAL B O 1
ATOM 6045 N N . THR B 1 409 ? 6.441 -11.555 -19.828 1 98.38 409 THR B N 1
ATOM 6046 C CA . THR B 1 409 ? 6.117 -10.273 -19.203 1 98.38 409 THR B CA 1
ATOM 6047 C C . THR B 1 409 ? 5.859 -9.203 -20.266 1 98.38 409 THR B C 1
ATOM 6049 O O . THR B 1 409 ? 5.898 -9.484 -21.469 1 98.38 409 THR B O 1
ATOM 6052 N N . GLY B 1 410 ? 5.43 -8.055 -19.906 1 97.12 410 GLY B N 1
ATOM 6053 C CA . GLY B 1 410 ? 5.105 -6.891 -20.719 1 97.12 410 GLY B CA 1
ATOM 6054 C C . GLY B 1 410 ? 4.852 -5.645 -19.891 1 97.12 410 GLY B C 1
ATOM 6055 O O . GLY B 1 410 ? 5.164 -5.613 -18.703 1 97.12 410 GLY B O 1
ATOM 6056 N N . PRO B 1 411 ? 4.398 -4.598 -20.547 1 95.88 411 PRO B N 1
ATOM 6057 C CA . PRO B 1 411 ? 4.145 -3.357 -19.812 1 95.88 411 PRO B CA 1
ATOM 6058 C C . PRO B 1 411 ? 3.059 -3.512 -18.75 1 95.88 411 PRO B C 1
ATOM 6060 O O . PRO B 1 411 ? 2.227 -4.418 -18.844 1 95.88 411 PRO B O 1
ATOM 6063 N N . ARG B 1 412 ? 3.111 -2.619 -17.766 1 97.19 412 ARG B N 1
ATOM 6064 C CA . ARG B 1 412 ? 2.027 -2.549 -16.781 1 97.19 412 ARG B CA 1
ATOM 6065 C C . ARG B 1 412 ? 0.676 -2.422 -17.484 1 97.19 412 ARG B C 1
ATOM 6067 O O . ARG B 1 412 ? 0.563 -1.766 -18.516 1 97.19 412 ARG B O 1
ATOM 6074 N N . HIS B 1 413 ? -0.31 -3.131 -16.953 1 96.31 413 HIS B N 1
ATOM 6075 C CA . HIS B 1 413 ? -1.715 -3.078 -17.344 1 96.31 413 HIS B CA 1
ATOM 6076 C C . HIS B 1 413 ? -1.965 -3.873 -18.625 1 96.31 413 HIS B C 1
ATOM 6078 O O . HIS B 1 413 ? -3.074 -3.861 -19.156 1 96.31 413 HIS B O 1
ATOM 6084 N N . ALA B 1 414 ? -0.94 -4.582 -19.141 1 95.12 414 ALA B N 1
ATOM 6085 C CA . ALA B 1 414 ? -1.104 -5.441 -20.312 1 95.12 414 ALA B CA 1
ATOM 6086 C C . ALA B 1 414 ? -1.251 -6.902 -19.906 1 95.12 414 ALA B C 1
ATOM 6088 O O . ALA B 1 414 ? -0.812 -7.805 -20.625 1 95.12 414 ALA B O 1
ATOM 6089 N N . ASP B 1 415 ? -1.85 -7.141 -18.781 1 97.56 415 ASP B N 1
ATOM 6090 C CA . ASP B 1 415 ? -1.955 -8.469 -18.188 1 97.56 415 ASP B CA 1
ATOM 6091 C C . ASP B 1 415 ? -2.666 -9.438 -19.141 1 97.56 415 ASP B C 1
ATOM 6093 O O . ASP B 1 415 ? -2.236 -10.578 -19.297 1 97.56 415 ASP B O 1
ATOM 6097 N N . ALA B 1 416 ? -3.701 -9 -19.75 1 96.56 416 ALA B N 1
ATOM 6098 C CA . ALA B 1 416 ? -4.469 -9.883 -20.625 1 96.56 416 ALA B CA 1
ATOM 6099 C C . ALA B 1 416 ? -3.605 -10.398 -21.781 1 96.56 416 ALA B C 1
ATOM 6101 O O . ALA B 1 416 ? -3.66 -11.586 -22.109 1 96.56 416 ALA B O 1
ATOM 6102 N N . ARG B 1 417 ? -2.83 -9.539 -22.359 1 94.69 417 ARG B N 1
ATOM 6103 C CA . ARG B 1 417 ? -1.943 -9.922 -23.453 1 94.69 417 ARG B CA 1
ATOM 6104 C C . ARG B 1 417 ? -0.856 -10.875 -22.984 1 94.69 417 ARG B C 1
ATOM 6106 O O . ARG B 1 417 ? -0.563 -11.875 -23.641 1 94.69 417 ARG B O 1
ATOM 6113 N N . VAL B 1 418 ? -0.266 -10.602 -21.859 1 96.69 418 VAL B N 1
ATOM 6114 C CA . VAL B 1 418 ? 0.797 -11.422 -21.281 1 96.69 418 VAL B CA 1
ATOM 6115 C C . VAL B 1 418 ? 0.263 -12.82 -20.969 1 96.69 418 VAL B C 1
ATOM 6117 O O . VAL B 1 418 ? 0.892 -13.82 -21.312 1 96.69 418 VAL B O 1
ATOM 6120 N N . LEU B 1 419 ? -0.924 -12.867 -20.344 1 97.62 419 LEU B N 1
ATOM 6121 C CA . LEU B 1 419 ? -1.555 -14.141 -20.016 1 97.62 419 LEU B CA 1
ATOM 6122 C C . LEU B 1 419 ? -1.919 -14.906 -21.281 1 97.62 419 LEU B C 1
ATOM 6124 O O . LEU B 1 419 ? -1.736 -16.125 -21.359 1 97.62 419 LEU B O 1
ATOM 6128 N N . GLY B 1 420 ? -2.459 -14.195 -22.25 1 95.88 420 GLY B N 1
ATOM 6129 C CA . GLY B 1 420 ? -2.779 -14.836 -23.516 1 95.88 420 GLY B CA 1
ATOM 6130 C C . GLY B 1 420 ? -1.582 -15.508 -24.172 1 95.88 420 GLY B C 1
ATOM 6131 O O . GLY B 1 420 ? -1.669 -16.656 -24.609 1 95.88 420 GLY B O 1
ATOM 6132 N N . MET B 1 421 ? -0.483 -14.844 -24.188 1 94.44 421 MET B N 1
ATOM 6133 C CA . MET B 1 421 ? 0.736 -15.375 -24.797 1 94.44 421 MET B CA 1
ATOM 6134 C C . MET B 1 421 ? 1.299 -16.531 -23.953 1 94.44 421 MET B C 1
ATOM 6136 O O . MET B 1 421 ? 1.79 -17.516 -24.516 1 94.44 421 MET B O 1
ATOM 6140 N N . ALA B 1 422 ? 1.307 -16.359 -22.641 1 97 422 ALA B N 1
ATOM 6141 C CA . ALA B 1 422 ? 1.76 -17.422 -21.766 1 97 422 ALA B CA 1
ATOM 6142 C C . ALA B 1 422 ? 0.949 -18.703 -21.984 1 97 422 ALA B C 1
ATOM 6144 O O . ALA B 1 422 ? 1.501 -19.797 -21.984 1 97 422 ALA B O 1
ATOM 6145 N N . HIS B 1 423 ? -0.365 -18.531 -22.156 1 96.75 423 HIS B N 1
ATOM 6146 C CA . HIS B 1 423 ? -1.234 -19.688 -22.406 1 96.75 423 HIS B CA 1
ATOM 6147 C C . HIS B 1 423 ? -0.885 -20.359 -23.719 1 96.75 423 HIS B C 1
ATOM 6149 O O . HIS B 1 423 ? -0.849 -21.594 -23.797 1 96.75 423 HIS B O 1
ATOM 6155 N N . ARG B 1 424 ? -0.64 -19.609 -24.75 1 94.88 424 ARG B N 1
ATOM 6156 C CA . ARG B 1 424 ? -0.251 -20.172 -26.031 1 94.88 424 ARG B CA 1
ATOM 6157 C C . ARG B 1 424 ? 1.07 -20.922 -25.922 1 94.88 424 ARG B C 1
ATOM 6159 O O . ARG B 1 424 ? 1.233 -22 -26.531 1 94.88 424 ARG B O 1
ATOM 6166 N N . LEU B 1 425 ? 1.979 -20.328 -25.219 1 95.75 425 LEU B N 1
ATOM 6167 C CA . LEU B 1 425 ? 3.248 -21.016 -24.984 1 95.75 425 LEU B CA 1
ATOM 6168 C C . LEU B 1 425 ? 3.025 -22.344 -24.281 1 95.75 425 LEU B C 1
ATOM 6170 O O . LEU B 1 425 ? 3.58 -23.359 -24.672 1 95.75 425 LEU B O 1
ATOM 6174 N N . GLU B 1 426 ? 2.25 -22.281 -23.203 1 96.88 426 GLU B N 1
ATOM 6175 C CA . GLU B 1 426 ? 1.925 -23.484 -22.438 1 96.88 426 GLU B CA 1
ATOM 6176 C C . GLU B 1 426 ? 1.352 -24.578 -23.344 1 96.88 426 GLU B C 1
ATOM 6178 O O . GLU B 1 426 ? 1.756 -25.734 -23.266 1 96.88 426 GLU B O 1
ATOM 6183 N N . GLN B 1 427 ? 0.448 -24.203 -24.234 1 94.19 427 GLN B N 1
ATOM 6184 C CA . GLN B 1 427 ? -0.181 -25.141 -25.156 1 94.19 427 GLN B CA 1
ATOM 6185 C C . GLN B 1 427 ? 0.832 -25.703 -26.141 1 94.19 427 GLN B C 1
ATOM 6187 O O . GLN B 1 427 ? 0.812 -26.891 -26.453 1 94.19 427 GLN B O 1
ATOM 6192 N N . ALA B 1 428 ? 1.629 -24.844 -26.656 1 94.25 428 ALA B N 1
ATOM 6193 C CA . ALA B 1 428 ? 2.625 -25.25 -27.641 1 94.25 428 ALA B CA 1
ATOM 6194 C C . ALA B 1 428 ? 3.609 -26.266 -27.031 1 94.25 428 ALA B C 1
ATOM 6196 O O . ALA B 1 428 ? 4.082 -27.172 -27.734 1 94.25 428 ALA B O 1
ATOM 6197 N N . LEU B 1 429 ? 3.963 -26.062 -25.812 1 95.81 429 LEU B N 1
ATOM 6198 C CA . LEU B 1 429 ? 4.898 -26.953 -25.125 1 95.81 429 LEU B CA 1
ATOM 6199 C C . LEU B 1 429 ? 4.25 -28.297 -24.828 1 95.81 429 LEU B C 1
ATOM 6201 O O . LEU B 1 429 ? 4.93 -29.328 -24.812 1 95.81 429 LEU B O 1
ATOM 6205 N N . GLY B 1 430 ? 2.971 -28.297 -24.344 1 86.5 430 GLY B N 1
ATOM 6206 C CA . GLY B 1 430 ? 2.252 -29.547 -24.109 1 86.5 430 GLY B CA 1
ATOM 6207 C C . GLY B 1 430 ? 2.09 -30.391 -25.359 1 86.5 430 GLY B C 1
ATOM 6208 O O . GLY B 1 430 ? 2.117 -31.625 -25.281 1 86.5 430 GLY B O 1
ATOM 6209 N N . ALA B 1 431 ? 1.915 -29.719 -26.438 1 70.25 431 ALA B N 1
ATOM 6210 C CA . ALA B 1 431 ? 1.785 -30.422 -27.703 1 70.25 431 ALA B CA 1
ATOM 6211 C C . ALA B 1 431 ? 3.111 -31.047 -28.125 1 70.25 431 ALA B C 1
ATOM 6213 O O . ALA B 1 431 ? 3.131 -32.062 -28.812 1 70.25 431 ALA B O 1
ATOM 6214 N N . SER B 1 432 ? 4.105 -30.422 -27.641 1 54.97 432 SER B N 1
ATOM 6215 C CA . SER B 1 432 ? 5.422 -30.953 -27.984 1 54.97 432 SER B CA 1
ATOM 6216 C C . SER B 1 432 ? 5.754 -32.188 -27.141 1 54.97 432 SER B C 1
ATOM 6218 O O . SER B 1 432 ? 6.5 -33.062 -27.578 1 54.97 432 SER B O 1
ATOM 6220 N N . LEU B 1 433 ? 5.266 -32.156 -25.953 1 48.28 433 LEU B N 1
ATOM 6221 C CA . LEU B 1 433 ? 5.5 -33.281 -25.078 1 48.28 433 LEU B CA 1
ATOM 6222 C C . LEU B 1 433 ? 4.551 -34.438 -25.406 1 48.28 433 LEU B C 1
ATOM 6224 O O . LEU B 1 433 ? 4.809 -35.594 -25.047 1 48.28 433 LEU B O 1
ATOM 6228 N N . ALA B 1 434 ? 3.422 -34.188 -26.156 1 45.56 434 ALA B N 1
ATOM 6229 C CA . ALA B 1 434 ? 2.531 -35.219 -26.641 1 45.56 434 ALA B CA 1
ATOM 6230 C C . ALA B 1 434 ? 3.023 -35.781 -27.969 1 45.56 434 ALA B C 1
ATOM 6232 O O . ALA B 1 434 ? 3.566 -35.031 -28.797 1 45.56 434 ALA B O 1
#

Foldseek 3Di:
DPCCLVDQQQVSLVCCLVVVDALLRLLVQLVVLCVVPCVLFVFAPWFQAVQLNVLSVVCSVVRQDARRASAEEEEALQWADQVDQRQQQFPVRNPPHDNHTFPLVVLLVVRRYGYRGHTAFHRNFDKFFDPGWQPQDDSVWTFQLFARSRSQLRCQLSSSGQKYKDKDQQQHFLLSCQQNVWKGKFAQQPLADCGRGQDQQNLQITIAMTGRALLSRQLSSCRSSVHVLSNCLQVDDDPAAEEAEECALPVVLADPQLVVQLVLLVVLCVVVPHDYYHQYQDPLLNCLLVLLLQSSLQRNLVSCVVCCVPPVVRDDPRVNVSVVSNVVRDPVNNVVSLVSLVVSLVRQQVSCVRHLKYKYFSANHHGDIDRRTNGDSSRRSSVSSNSWMKMWHWQFHDDVRGIGTIIITGHHPSSSSSSNVSNSSNVSSVVVVD/DPCCLVDQQQVSLVCCLVVVDALLRNLVQLVVLCVVPCVLFVFAPWFQAVQLNVLSVVCSVVRQDARRASAEEEEALQWADQVDQRQQQFPVRNPPHDNHTFPLVVLLVVRRYGYRHHTAFHRNWDKFFDPGWQPQDDSVWTFFLFARSRSQLRCQLSSSGQKYKDKDQQQHFLLSCQQNVWKGKFAQQPLADCGRGQDQQNLQITIAMTGRALLSRQLSSCRSSVHVLSNCLQVDDDPAAFEAEECALPVVLADPQLVVQLVLLVVLCVVVPYDYDHQYQDPLLNCLLVLLLQSSLQRNLVSCVVCCVPPVVRDDPRVNVSVVSNVVRDPVNNVVSLVSLVVSLVRQQVSCVRHLKYKYFSANFHGDIDRRTNHDSSRRSSVSSNSWMKMWHWQFHDPVRGIGTIIITGHHPSSSSSSNVSNSSNVSSVVVVD

InterPro domains:
  IPR000120 Amidase [PTHR11895] (7-429)
  IPR023631 Amidase signature domain [PF01425] (26-419)
  IPR036928 Amidase signature (AS) superfamily [G3DSA:3.90.1300.10] (7-432)
  IPR036928 Amidase signature (AS) superfamily [SSF75304] (2-430)

Secondary structure (DSSP, 8-state):
--GGGGS-HHHHHHHHHTTSS-HHHHHHHHHHHHHHHHHHH--EEEE-HHHHHHHHHHHHHTT--SSSTT-EEEEETTB--SSS---TTSGGGTT---SS--HHHHHHHHTT-EEEEEEP--GGGSSS--S---TTS-TTS-B---SSSHHHHHHHHTTS-SEEEEEESSSTTHHHHHHHTSEEEE-STTSS--TTB--S-TTT-EEEEEESSHHHHHHHHHHHTT-HHHHTGGG---SS-EEEE---TTGGG--HHHHHHHHHHHHHHHHTT-EEEE-PPPGGGTTHHHHHHHHHHHHHHHHTHHHHHH-GGGS-HHHHHHHHHHHTS-HHHHHHHHHHHHHHHHHHHHHGGG-SEEEEESSSSSPPBBSS-----TTTHHHHHHT--EEEEEEEE-TTS-EEEEEEE-STT-HHHHHHHHHHHHHHHHHHH-/--GGGGS-HHHHHHHHHTTSS-HHHHHHHHHHHHHHHHHHH--EEEE-HHHHHHHHHHHHHTT--SSSTT-EEEEETTB--SSS---TTSGGGTT---SS--HHHHHHHHTT-EEEEEEP--GGGSSS--S---TTS-TTS-B---SSSHHHHHHHHTTS-SEEEEEESSSTTHHHHHHHTSEEEE-STTSS--TTB--S-TTT-EEEEEESSHHHHHHHHHHHTT-HHHHTGGG---S--EEEE---TTGGG--HHHHHHHHHHHHHHHHTT-EEEE-PPPGGGTTHHHHHHHHHHHHHHHHTHHHHHH-GGGS-HHHHHHHHHHHTS-HHHHHHHHHHHHHHHHHHHHHGGG-SEEEEESSSSSPPBBSS-----TTTHHHHHHT--EEEEEEEE-TTS-EEEEEEE-STT-HHHHHHHHHHHHHHHHHHH-

Radius of gyration: 27.05 Å; Cα contacts (8 Å, |Δi|>4): 2293; chains: 2; bounding box: 53×83×68 Å